Protein AF-A0A511KIW6-F1 (afdb_monomer_lite)

Secondary structure (DSSP, 8-state):
-----PPPPSSS-TTS--SS----S-EEEEEEETTEE---EEE-SS-----TTBHHHHH--EEE--EEEEE-TTS-EEEESHHHHHHHHHHHHHTTTPPPPPHHHHHHHHHHHHHHTTTTSPPP-TTS---EEEEEEEEE--SB--SSS--SEEEEEEEEEEE--TTTT-TT--B-EEEEE--S--SS-TTSSTTS-BGGGTGGGHHHHHHHHHTT-SEEEEE-TTTS-BEEEETTEEEEEEEPPSSTTPPPEEEEE--TTS---HHHHHHHHHHHHTT-EEEEE--BTHHHHTT-EEEEEEEETTTEEEEEEEEEEEETTTEEEEEE-TTSSB--HHHHHHHHHHHHHHHTSS--TT--EES---S-TTS--SPP--PPPPS--PPPPPPPPPPPPP--------------------------------------------------------------------------HHHHHHHHHHHHHHHHH-PPTT--TTS---PPPP-------------------------------------------------------------------------------------------------PPP-----STTTEEEEEEEEEETTEEEEEEEETTTTEEEEEEEEEPPS-HHHHHHHHHHHGGGTT---TTBPPEEEEEEETTTTEEEEEEE--TTEEHHHHHHHHHHTT----HHHHHHHHHHHHHHHHHHHHTT------STTSEEE-TT--EEE-STTTHHHHTTSS-S--SSGGGG--HHHHTTPPP-HHHHHHHHHHHHHHHHHTS---S-TTSPP--SHHHHHHHHHH--S-----BGGGTB---HHHHHHHHHHT-S-TTTSPPHHHHTTSHHHHHHHT-SS---HHHHHHTTT-

Foldseek 3Di:
DPPDQDAADPPDPLLPFAPDADQAQFKWKWKQFQNDIDDIDTDRDPDDDFDCQFCCNPVQFKFKFKWWWAQAPVSDIWTFQQLVRLVLRQVQNVVSPHDHDPSVNSVVRQCVQCVRRVNLAFDFDLPFQTKIKMKMWMKGRRARDDPPDRHRMIMIMIHIHTGHAPCRRVPLWAWAFEEEEDDVDALAAQPGSQQHRTPSSQVVCVVVCVVVVVVRGNWYWYAHPPPSFWGAAISAFFKKFWFDAPDPPRAIEIEGADGPNHHDAPLVVLLVVVCVVVVHHYHHYTHTVVCQVVVRTAWMWTAHNRNNIHTHQWYWYADVPRRIDIRGHHPSTTGDPSRSVSVCVVSCCNSNSDDPPPCRIPPDPDDDPPPPPDDDDPDDDDPDDDDDDDDDDDDDDDDDDDDDDDDDDDDDDDDDDDDDDDDDDDDDDDDDDDDDDDDDDDDDDDDDDDDDDDDDDDDDDDDDDDDDDDDDPPVVVVVVQLVLQCVFLNNDPPPPPPPPPDDDDDDDDDDDDDDDDDDDDDDDDDDDDDDDDDDDDDDDDDDDDDDDDDDDDDDDDDDDDDDDDDDDDDDDDDDDDDDDDDDDDDDDDDDDDDDDPDDDDDDDDPDQQPDDPVQKDFPAWDDAFQQATWTWIARNVVRAIWIKGKGFADPPVVSVVVLSVLVNLQQPQDDLAAWHWRGWDADDPNGMIITIIHDAPLAFQLVLLVLCVVVVHADDLLLLLVLLLSVLRSLVSCVVVVFDFQQQARNQWGAHLQGGIYGDNGRNPNVVVVPPPTDQPDRLLLFALCVLVVHDDDLLRVLSSSLQRSLCRRVVHRCPDDPPDDDDPHSVSSSVVLVPDPFDDDDAPVVVPGDDDPQNRVLSRLSSDNDSVSRDGSVVSCVRPSSVCQVPDVPHRRSSVSSV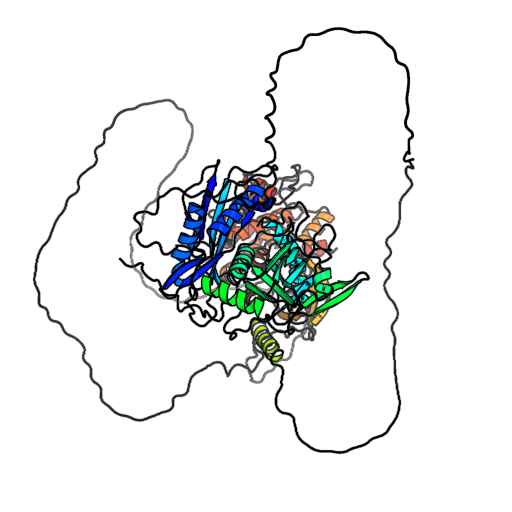VSVD

Radius of gyration: 39.08 Å; chains: 1; bounding box: 101×134×128 Å

Sequence (904 aa):
MAPQVVPPTSEFDWSKLAFDLYPTAGYVKYVNKDGLWGQADWVEEPYVKLHVGSVALNYGASCFEGLKAFRHGDGQVKLFRPTENAARMNYSAAAISMPEIPEEMFLEACHKAVAKNLHLVPPHAPHGSAGSMYLRPLYFASGAQLALVAPDEFTFIVYVTQTGSLYGTAGGKAPAVDAFVIEDFDRAAPQGTGTYKLAGNYGPVLRHMAQAKKSGYPITLHLDSKTRTFVDEFSTSNFAAFKKASSPDSTPTLVVPKSESILRSVTTKSLMDIAKSFGWNIEHRPLKFQEVVDGTLEEVFACGTAAAITPVRSISYTAPGGELKKVSLGDGQNAGPNTLKLLAELTGIQAGNREDKFGWTWPSEVKNLSSAFAAPKRVQPWSDTPPAVPSRPAPPKLSLAPASRAPPDDHPAPPPSGRPALRLAAVTNELACLSLAIPKQGPSHYSSALNGPSESDSEFDEEDEASAHRPWAASEQERMTGELLNVINGPPPGLEDELSGRTRRARSNSRVPSRKPSFLNEAGGAQVTGATHLSPPVPGNDAGGPPSLAPRFGLYGEHVQAALGVGGGGSHRASPLSSPALGSTTFAQSGYESRLSGTEDEEEEEDAFDISPATLEDLGRLGEGASGEVRKVLHKPTGIVMARKTITTSPNPKLHKQHLRELLFMRDCTHPNIVQYYGAYLEANNTQIAICMEFCEAGSLERLYKKVQEKGWRTGEKVLGKIAESILEGLVYLHDQKIIHRDIKPSNVLVTRDGLIKLCDFGVSGELVNSFAGTFVGTTFYLSPERIRGGQYSINSDVWSMAVTVLEVAVNRFPFPAEGEAPLIGPIELLTYLLKMDVVAIPDEPAIGIKYTNAFRNFIQVCLDKDPATRPGPQALLSHGWIRRSRERQPPADLASWVRGLEA

Organism: Rhodotorula toruloides (NCBI:txid5286)

Structure (mmCIF, N/CA/C/O backbone):
data_AF-A0A511KIW6-F1
#
_entry.id   AF-A0A511KIW6-F1
#
loop_
_atom_site.group_PDB
_atom_site.id
_atom_site.type_symbol
_atom_site.label_atom_id
_atom_site.label_alt_id
_atom_site.label_comp_id
_atom_site.label_asym_id
_atom_site.label_entity_id
_atom_site.label_seq_id
_atom_site.pdbx_PDB_ins_code
_atom_site.Cartn_x
_atom_site.Cartn_y
_atom_site.Cartn_z
_atom_site.occupancy
_atom_site.B_iso_or_equiv
_atom_site.auth_seq_id
_atom_site.auth_comp_id
_atom_site.auth_asym_id
_atom_site.auth_atom_id
_atom_site.pdbx_PDB_model_num
ATOM 1 N N . MET A 1 1 ? -33.110 -16.043 -24.618 1.00 35.69 1 MET A N 1
ATOM 2 C CA . MET A 1 1 ? -32.839 -17.033 -23.548 1.00 35.69 1 MET A CA 1
ATOM 3 C C . MET A 1 1 ? -32.922 -16.301 -22.215 1.00 35.69 1 MET A C 1
ATOM 5 O O . MET A 1 1 ? -32.752 -15.087 -22.229 1.00 35.69 1 MET A O 1
ATOM 9 N N . ALA A 1 2 ? -33.189 -16.982 -21.098 1.00 36.94 2 ALA A N 1
ATOM 10 C CA . ALA A 1 2 ? -32.962 -16.374 -19.782 1.00 36.94 2 ALA A CA 1
ATOM 11 C C . ALA A 1 2 ? -31.450 -16.114 -19.591 1.00 36.94 2 ALA A C 1
ATOM 13 O O . ALA A 1 2 ? -30.654 -16.862 -20.170 1.00 36.94 2 ALA A O 1
ATOM 14 N N . PRO A 1 3 ? -31.032 -15.079 -18.836 1.00 52.91 3 PRO A N 1
ATOM 15 C CA . PRO A 1 3 ? -29.619 -14.868 -18.536 1.00 52.91 3 PRO A CA 1
ATOM 16 C C . PRO A 1 3 ? -29.060 -16.075 -17.771 1.00 52.91 3 PRO A C 1
ATOM 18 O O . PRO A 1 3 ? -29.703 -16.604 -16.864 1.00 52.91 3 PRO A O 1
ATOM 21 N N . GLN A 1 4 ? -27.869 -16.533 -18.157 1.00 59.56 4 GLN A N 1
ATOM 22 C CA . GLN A 1 4 ? -27.248 -17.715 -17.567 1.00 59.56 4 GLN A CA 1
ATOM 23 C C . GLN A 1 4 ? -26.745 -17.394 -16.153 1.00 59.56 4 GLN A C 1
ATOM 25 O O . GLN A 1 4 ? -25.713 -16.747 -15.983 1.00 59.56 4 GLN A O 1
ATOM 30 N N . VAL A 1 5 ? -27.474 -17.853 -15.134 1.00 79.12 5 VAL A N 1
ATOM 31 C CA . VAL A 1 5 ? -27.070 -17.714 -13.730 1.00 79.12 5 VAL A CA 1
ATOM 32 C C . VAL A 1 5 ? -25.831 -18.575 -13.477 1.00 79.12 5 VAL A C 1
ATOM 34 O O . VAL A 1 5 ? -25.908 -19.802 -13.450 1.00 79.12 5 VAL A O 1
ATOM 37 N N . VAL A 1 6 ? -24.680 -17.928 -13.287 1.00 84.75 6 VAL A N 1
ATOM 38 C CA . VAL A 1 6 ? -23.430 -18.590 -12.888 1.00 84.75 6 VAL A CA 1
ATOM 39 C C . VAL A 1 6 ? -23.427 -18.750 -11.362 1.00 84.75 6 VAL A C 1
ATOM 41 O O . VAL A 1 6 ? -23.493 -17.730 -10.666 1.00 84.75 6 VAL A O 1
ATOM 44 N N . PRO A 1 7 ? -23.365 -19.979 -10.816 1.00 87.06 7 PRO A N 1
ATOM 45 C CA . PRO A 1 7 ? -23.331 -20.200 -9.372 1.00 87.06 7 PRO A CA 1
ATOM 46 C C . PRO A 1 7 ? -21.999 -19.728 -8.752 1.00 87.06 7 PRO A C 1
ATOM 48 O O . PRO A 1 7 ? -20.993 -19.638 -9.459 1.00 87.06 7 PRO A O 1
ATOM 51 N N . PRO A 1 8 ? -21.959 -19.446 -7.435 1.00 90.69 8 PRO A N 1
ATOM 52 C CA . PRO A 1 8 ? -20.702 -19.271 -6.710 1.00 90.69 8 PRO A CA 1
ATOM 53 C C . PRO A 1 8 ? -19.831 -20.534 -6.776 1.00 90.69 8 PRO A C 1
ATOM 55 O O . PRO A 1 8 ? -20.358 -21.647 -6.770 1.00 90.69 8 PRO A O 1
ATOM 58 N N . THR A 1 9 ? -18.507 -20.371 -6.777 1.00 88.69 9 THR A N 1
ATOM 59 C CA . THR A 1 9 ? -17.571 -21.499 -6.629 1.00 88.69 9 THR A CA 1
ATOM 60 C C . THR A 1 9 ? -17.672 -22.154 -5.239 1.00 88.69 9 THR A C 1
ATOM 62 O O . THR A 1 9 ? -18.021 -21.516 -4.242 1.00 88.69 9 THR A O 1
ATOM 65 N N . SER A 1 10 ? -17.341 -23.444 -5.166 1.00 85.56 10 SER A N 1
ATOM 66 C CA . SER A 1 10 ? -17.187 -24.205 -3.920 1.00 85.56 10 SER A CA 1
ATOM 67 C C . SER A 1 10 ? -15.780 -24.113 -3.310 1.00 85.56 10 SER A C 1
ATOM 69 O O . SER A 1 10 ? -15.541 -24.695 -2.258 1.00 85.56 10 SER A O 1
ATOM 71 N N . GLU A 1 11 ? -14.839 -23.425 -3.963 1.00 84.00 11 GLU A N 1
ATOM 72 C CA . GLU A 1 11 ? -13.428 -23.342 -3.541 1.00 84.00 11 GLU A CA 1
ATOM 73 C C . GLU A 1 11 ? -13.198 -22.408 -2.342 1.00 84.00 11 GLU A C 1
ATOM 75 O O . GLU A 1 11 ? -12.199 -22.544 -1.636 1.00 84.00 11 GLU A O 1
ATOM 80 N N . PHE A 1 12 ? -14.116 -21.469 -2.091 1.00 82.12 12 PHE A N 1
ATOM 81 C CA . PHE A 1 12 ? -14.019 -20.521 -0.980 1.00 82.12 12 PHE A CA 1
ATOM 82 C C . PHE A 1 12 ? -14.953 -20.888 0.171 1.00 82.12 12 PHE A C 1
ATOM 84 O O . PHE A 1 12 ? -16.164 -21.025 0.000 1.00 82.12 12 PHE A O 1
ATOM 91 N N . ASP A 1 13 ? -14.400 -20.918 1.384 1.00 84.31 13 ASP A N 1
ATOM 92 C CA . ASP A 1 13 ? -15.202 -20.800 2.597 1.00 84.31 13 ASP A CA 1
ATOM 93 C C . ASP A 1 13 ? -15.679 -19.347 2.740 1.00 84.31 13 ASP A C 1
ATOM 95 O O . ASP A 1 13 ? -15.011 -18.489 3.324 1.00 84.31 13 ASP A O 1
ATOM 99 N N . TRP A 1 14 ? -16.862 -19.082 2.186 1.00 84.81 14 TRP A N 1
ATOM 100 C CA . TRP A 1 14 ? -17.523 -17.778 2.197 1.00 84.81 14 TRP A CA 1
ATOM 101 C C . TRP A 1 14 ? -17.715 -17.188 3.607 1.00 84.81 14 TRP A C 1
ATOM 103 O O . TRP A 1 14 ? -17.854 -15.972 3.730 1.00 84.81 14 TRP A O 1
ATOM 113 N N . SER A 1 15 ? -17.694 -18.012 4.666 1.00 77.94 15 SER A N 1
ATOM 114 C CA . SER A 1 15 ? -17.809 -17.553 6.059 1.00 77.94 15 SER A CA 1
ATOM 115 C C . SER A 1 15 ? -16.499 -17.001 6.634 1.00 77.94 15 SER A C 1
ATOM 117 O O . SER A 1 15 ? -16.535 -16.220 7.583 1.00 77.94 15 SER A O 1
ATOM 119 N N . LYS A 1 16 ? -15.348 -17.369 6.048 1.00 80.81 16 LYS A N 1
ATOM 120 C CA . LYS A 1 16 ? -13.999 -16.985 6.504 1.00 80.81 16 LYS A CA 1
ATOM 121 C C . LYS A 1 16 ? -13.315 -15.932 5.618 1.00 80.81 16 LYS A C 1
ATOM 123 O O . LYS A 1 16 ? -12.142 -15.628 5.835 1.00 80.81 16 LYS A O 1
ATOM 128 N N . LEU A 1 17 ? -14.011 -15.375 4.622 1.00 82.06 17 LEU A N 1
ATOM 129 C CA . LEU A 1 17 ? -13.458 -14.323 3.763 1.00 82.06 17 LEU A CA 1
ATOM 130 C C . LEU A 1 17 ? -13.199 -13.030 4.548 1.00 82.06 17 LEU A C 1
ATOM 132 O O . LEU A 1 17 ? -14.113 -12.436 5.119 1.00 82.06 17 LEU A O 1
ATOM 136 N N . ALA A 1 18 ? -11.959 -12.553 4.497 1.00 79.31 18 ALA A N 1
ATOM 137 C CA . ALA A 1 18 ? -11.566 -11.251 5.014 1.00 79.31 18 ALA A CA 1
ATOM 138 C C . ALA A 1 18 ? -11.853 -10.135 3.985 1.00 79.31 18 ALA A C 1
ATOM 140 O O . ALA A 1 18 ? -12.386 -10.373 2.898 1.00 79.31 18 ALA A O 1
ATOM 141 N N . PHE A 1 19 ? -11.477 -8.899 4.322 1.00 82.25 19 PHE A N 1
ATOM 142 C CA . PHE A 1 19 ? -11.295 -7.834 3.335 1.00 82.25 19 PHE A CA 1
ATOM 143 C C . PHE A 1 19 ? -9.830 -7.857 2.872 1.00 82.25 19 PHE A C 1
ATOM 145 O O . PHE A 1 19 ? -8.981 -7.199 3.470 1.00 82.25 19 PHE A O 1
ATOM 152 N N . ASP A 1 20 ? -9.540 -8.674 1.860 1.00 84.06 20 ASP A N 1
ATOM 153 C CA . ASP A 1 20 ? -8.184 -8.974 1.381 1.00 84.06 20 ASP A CA 1
ATOM 154 C C . ASP A 1 20 ? -8.152 -9.071 -0.161 1.00 84.06 20 ASP A C 1
ATOM 156 O O . ASP A 1 20 ? -9.193 -8.975 -0.823 1.00 84.06 20 ASP A O 1
ATOM 160 N N . LEU A 1 21 ? -6.967 -9.235 -0.750 1.00 86.44 21 LEU A N 1
ATOM 161 C CA . LEU A 1 21 ? -6.794 -9.506 -2.178 1.00 86.44 21 LEU A CA 1
ATOM 162 C C . LEU A 1 21 ? -6.754 -11.017 -2.434 1.00 86.44 21 LEU A C 1
ATOM 164 O O . LEU A 1 21 ? -5.832 -11.710 -2.009 1.00 86.44 21 LEU A O 1
ATOM 168 N N . TYR A 1 22 ? -7.741 -11.512 -3.177 1.00 89.81 22 TYR A N 1
ATOM 169 C CA . TYR A 1 22 ? -7.806 -12.900 -3.631 1.00 89.81 22 TYR A CA 1
ATOM 170 C C . TYR A 1 22 ? -7.496 -13.006 -5.136 1.00 89.81 22 TYR A C 1
ATOM 172 O O . TYR A 1 22 ? -7.670 -12.023 -5.863 1.00 89.81 22 TYR A O 1
ATOM 180 N N . PRO A 1 23 ? -7.066 -14.182 -5.637 1.00 90.06 23 PRO A N 1
ATOM 181 C CA . PRO A 1 23 ? -6.953 -14.427 -7.071 1.00 90.06 23 PRO A CA 1
ATOM 182 C C . PRO A 1 23 ? -8.286 -14.185 -7.792 1.00 90.06 23 PRO A C 1
ATOM 184 O O . PRO A 1 23 ? -9.348 -14.586 -7.315 1.00 90.06 23 PRO A O 1
ATOM 187 N N . THR A 1 24 ? -8.209 -13.532 -8.949 1.00 94.62 24 THR A N 1
ATOM 188 C CA . THR A 1 24 ? -9.332 -13.203 -9.839 1.00 94.62 24 THR A CA 1
ATOM 189 C C . THR A 1 24 ? -8.887 -13.387 -11.291 1.00 94.62 24 THR A C 1
ATOM 191 O O . THR A 1 24 ? -7.694 -13.499 -11.563 1.00 94.62 24 THR A O 1
ATOM 194 N N . ALA A 1 25 ? -9.824 -13.413 -12.239 1.00 94.25 25 ALA A N 1
ATOM 195 C CA . ALA A 1 25 ? -9.548 -13.665 -13.657 1.00 94.25 25 ALA A CA 1
ATOM 196 C C . ALA A 1 25 ? -8.845 -12.504 -14.401 1.00 94.25 25 ALA A C 1
ATOM 198 O O . ALA A 1 25 ? -8.676 -12.579 -15.621 1.00 94.25 25 ALA A O 1
ATOM 199 N N . GLY A 1 26 ? -8.523 -11.405 -13.708 1.00 95.81 26 GLY A N 1
ATOM 200 C CA . GLY A 1 26 ? -7.970 -10.184 -14.293 1.00 95.81 26 GLY A CA 1
ATOM 201 C C . GLY A 1 26 ? -8.813 -8.927 -14.060 1.00 95.81 26 GLY A C 1
ATOM 202 O O . GLY A 1 26 ? -9.766 -8.918 -13.271 1.00 95.81 26 GLY A O 1
ATOM 203 N N . TYR A 1 27 ? -8.452 -7.856 -14.768 1.00 98.12 27 TYR A N 1
ATOM 204 C CA . TYR A 1 27 ? -9.049 -6.526 -14.662 1.00 98.12 27 TYR A CA 1
ATOM 205 C C . TYR A 1 27 ? -9.348 -5.886 -16.029 1.00 98.12 27 TYR A C 1
ATOM 207 O O . TYR A 1 27 ? -8.743 -6.215 -17.051 1.00 98.12 27 TYR A O 1
ATOM 215 N N . VAL A 1 28 ? -10.293 -4.939 -16.046 1.00 98.38 28 VAL A N 1
ATOM 216 C CA . VAL A 1 28 ? -10.622 -4.126 -17.234 1.00 98.38 28 VAL A CA 1
ATOM 217 C C . VAL A 1 28 ? -9.748 -2.881 -17.252 1.00 98.38 28 VAL A C 1
ATOM 219 O O . VAL A 1 28 ? -9.567 -2.267 -16.200 1.00 98.38 28 VAL A O 1
ATOM 222 N N . LYS A 1 29 ? -9.264 -2.467 -18.424 1.00 98.44 29 LYS A N 1
ATOM 223 C CA . LYS A 1 29 ? -8.438 -1.269 -18.609 1.00 98.44 29 LYS A CA 1
ATOM 224 C C . LYS A 1 29 ? -8.933 -0.419 -19.783 1.00 98.44 29 LYS A C 1
ATOM 226 O O . LYS A 1 29 ? -9.289 -0.947 -20.827 1.00 98.44 29 LYS A O 1
ATOM 231 N N . TYR A 1 30 ? -8.882 0.899 -19.616 1.00 98.50 30 TYR A N 1
ATOM 232 C CA . TYR A 1 30 ? -8.999 1.902 -20.674 1.00 98.50 30 TYR A CA 1
ATOM 233 C C . TYR A 1 30 ? -7.821 2.870 -20.550 1.00 98.50 30 TYR A C 1
ATOM 235 O O . TYR A 1 30 ? -7.389 3.196 -19.440 1.00 98.50 30 TYR A O 1
ATOM 243 N N . VAL A 1 31 ? -7.318 3.361 -21.679 1.00 98.06 31 VAL A N 1
ATOM 244 C CA . VAL A 1 31 ? -6.306 4.427 -21.725 1.00 98.06 31 VAL A CA 1
ATOM 245 C C . VAL A 1 31 ? -6.939 5.650 -22.375 1.00 98.06 31 VAL A C 1
ATOM 247 O O . VAL A 1 31 ? -7.515 5.532 -23.455 1.00 98.06 31 VAL A O 1
ATOM 250 N N . ASN A 1 32 ? -6.838 6.812 -21.735 1.00 98.06 32 ASN A N 1
ATOM 251 C CA . ASN A 1 32 ? -6.995 8.094 -22.407 1.00 98.06 32 ASN A CA 1
ATOM 252 C C . ASN A 1 32 ? -5.611 8.544 -22.875 1.00 98.06 32 ASN A C 1
ATOM 254 O O . ASN A 1 32 ? -4.676 8.552 -22.072 1.00 98.06 32 ASN A O 1
ATOM 258 N N . LYS A 1 33 ? -5.474 8.907 -24.148 1.00 95.94 33 LYS A N 1
ATOM 259 C CA . LYS A 1 33 ? -4.251 9.494 -24.684 1.00 95.94 33 LYS A CA 1
ATOM 260 C C . LYS A 1 33 ? -4.577 10.625 -25.651 1.00 95.94 33 LYS A C 1
ATOM 262 O O . LYS A 1 33 ? -5.486 10.493 -26.467 1.00 95.94 33 LYS A O 1
ATOM 267 N N . ASP A 1 34 ? -3.843 11.730 -25.548 1.00 93.25 34 ASP A N 1
ATOM 268 C CA . ASP A 1 34 ? -4.024 12.938 -26.360 1.00 93.25 34 ASP A CA 1
ATOM 269 C C . ASP A 1 34 ? -5.481 13.468 -26.269 1.00 93.25 34 ASP A C 1
ATOM 271 O O . ASP A 1 34 ? -6.053 13.998 -27.220 1.00 93.25 34 ASP A O 1
ATOM 275 N N . GLY A 1 35 ? -6.114 13.263 -25.102 1.00 91.56 35 GLY A N 1
ATOM 276 C CA . GLY A 1 35 ? -7.521 13.561 -24.808 1.00 91.56 35 GLY A CA 1
ATOM 277 C C . GLY A 1 35 ? -8.531 12.485 -25.238 1.00 91.56 35 GLY A C 1
ATOM 278 O O . GLY A 1 35 ? -9.681 12.520 -24.793 1.00 91.56 35 GLY A O 1
ATOM 279 N N . LEU A 1 36 ? -8.134 11.507 -26.056 1.00 95.50 36 LEU A N 1
ATOM 280 C CA . LEU A 1 36 ? -9.014 10.488 -26.634 1.00 95.50 36 LEU A CA 1
ATOM 281 C C . LEU A 1 36 ? -8.992 9.181 -25.832 1.00 95.50 36 LEU A C 1
ATOM 283 O O . LEU A 1 36 ? -7.935 8.629 -25.538 1.00 95.50 36 LEU A O 1
ATOM 287 N N . TRP A 1 37 ? -10.171 8.643 -25.520 1.00 97.75 37 TRP A N 1
ATOM 288 C CA . TRP A 1 37 ? -10.306 7.331 -24.885 1.00 97.75 37 TRP A CA 1
ATOM 289 C C . TRP A 1 37 ? -10.187 6.190 -25.905 1.00 97.75 37 TRP A C 1
ATOM 291 O O . TRP A 1 37 ? -10.893 6.170 -26.914 1.00 97.75 37 TRP A O 1
ATOM 301 N N . GLY A 1 38 ? -9.315 5.224 -25.615 1.00 95.12 38 GLY A N 1
ATOM 302 C CA . GLY A 1 38 ? -9.198 3.961 -26.341 1.00 95.12 38 GLY A CA 1
ATOM 303 C C . GLY A 1 38 ? -10.305 2.954 -26.001 1.00 95.12 38 GLY A C 1
ATOM 304 O O . GLY A 1 38 ? -11.218 3.228 -25.222 1.00 95.12 38 GLY A O 1
ATOM 305 N N . GLN A 1 39 ? -10.208 1.762 -26.594 1.00 94.44 39 GLN A N 1
ATOM 306 C CA . GLN A 1 39 ? -11.128 0.653 -26.320 1.00 94.44 39 GLN A CA 1
ATOM 307 C C . GLN A 1 39 ? -10.835 -0.033 -24.971 1.00 94.44 39 GLN A C 1
ATOM 309 O O . GLN A 1 39 ? -9.861 0.277 -24.285 1.00 94.44 39 GLN A O 1
ATOM 314 N N . ALA A 1 40 ? -11.719 -0.958 -24.591 1.00 94.56 40 ALA A N 1
ATOM 315 C CA . ALA A 1 40 ? -11.637 -1.720 -23.352 1.00 94.56 40 ALA A CA 1
ATOM 316 C C . ALA A 1 40 ? -10.699 -2.931 -23.490 1.00 94.56 40 ALA A C 1
ATOM 318 O O . ALA A 1 40 ? -11.090 -3.956 -24.051 1.00 94.56 40 ALA A O 1
ATOM 319 N N . ASP A 1 41 ? -9.505 -2.839 -22.915 1.00 96.12 41 ASP A N 1
ATOM 320 C CA . ASP A 1 41 ? -8.592 -3.969 -22.758 1.00 96.12 41 ASP A CA 1
ATOM 321 C C . ASP A 1 41 ? -9.049 -4.874 -21.593 1.00 96.12 41 ASP A C 1
ATOM 323 O O . ASP A 1 41 ? -9.579 -4.405 -20.577 1.00 96.12 41 ASP A O 1
ATOM 327 N N . TRP A 1 42 ? -8.773 -6.177 -21.698 1.00 97.75 42 TRP A N 1
ATOM 328 C CA . TRP A 1 42 ? -8.767 -7.099 -20.558 1.00 97.75 42 TRP A CA 1
ATOM 329 C C . TRP A 1 42 ? -7.334 -7.533 -20.266 1.00 97.75 42 TRP A C 1
ATOM 331 O O . TRP A 1 42 ? -6.628 -7.953 -21.180 1.00 97.75 42 TRP A O 1
ATOM 341 N N . VAL A 1 43 ? -6.922 -7.463 -19.002 1.00 97.12 43 VAL A N 1
ATOM 342 C CA . VAL A 1 43 ? -5.590 -7.880 -18.550 1.00 97.12 43 VAL A CA 1
ATOM 343 C C . VAL A 1 43 ? -5.757 -8.984 -17.514 1.00 97.12 43 VAL A C 1
ATOM 345 O O . VAL A 1 43 ? -6.392 -8.766 -16.487 1.00 97.12 43 VAL A O 1
ATOM 348 N N . GLU A 1 44 ? -5.223 -10.172 -17.796 1.00 96.00 44 GLU A N 1
ATOM 349 C CA . GLU A 1 44 ? -5.332 -11.353 -16.918 1.00 96.00 44 GLU A CA 1
ATOM 350 C C . GLU A 1 44 ? -4.288 -11.338 -15.791 1.00 96.00 44 GLU A C 1
ATOM 352 O O . GLU A 1 44 ? -4.542 -11.836 -14.697 1.00 96.00 44 GLU A O 1
ATOM 357 N N . GLU A 1 45 ? -3.136 -10.706 -16.028 1.00 92.38 45 GLU A N 1
ATOM 358 C CA . GLU A 1 45 ? -2.106 -10.487 -15.012 1.00 92.38 45 GLU A CA 1
ATOM 359 C C . GLU A 1 45 ? -2.580 -9.490 -13.933 1.00 92.38 45 GLU A C 1
ATOM 361 O O . GLU A 1 45 ? -3.207 -8.482 -14.259 1.00 92.38 45 GLU A O 1
ATOM 366 N N . PRO A 1 46 ? -2.224 -9.674 -12.648 1.00 90.69 46 PRO A N 1
ATOM 367 C CA . PRO A 1 46 ? -2.600 -8.758 -11.565 1.00 90.69 46 PRO A CA 1
ATOM 368 C C . PRO A 1 46 ? -1.731 -7.481 -11.505 1.00 90.69 46 PRO A C 1
ATOM 370 O O . PRO A 1 46 ? -1.660 -6.827 -10.463 1.00 90.69 46 PRO A O 1
ATOM 373 N N . TYR A 1 47 ? -1.039 -7.123 -12.594 1.00 93.06 47 TYR A N 1
ATOM 374 C CA . TYR A 1 47 ? 0.019 -6.109 -12.616 1.00 93.06 47 TYR A CA 1
ATOM 375 C C . TYR A 1 47 ? -0.232 -5.015 -13.656 1.00 93.06 47 TYR A C 1
ATOM 377 O O . TYR A 1 47 ? -0.620 -5.287 -14.787 1.00 93.06 47 TYR A O 1
ATOM 385 N N . VAL A 1 48 ? 0.078 -3.765 -13.297 1.00 91.31 48 VAL A N 1
ATOM 386 C CA . VAL A 1 48 ? -0.000 -2.611 -14.204 1.00 91.31 48 VAL A CA 1
ATOM 387 C C . VAL A 1 48 ? 1.410 -2.164 -14.590 1.00 91.31 48 VAL A C 1
ATOM 389 O O . VAL A 1 48 ? 2.171 -1.693 -13.745 1.00 91.31 48 VAL A O 1
ATOM 392 N N . LYS A 1 49 ? 1.760 -2.256 -15.876 1.00 91.06 49 LYS A N 1
ATOM 393 C CA . LYS A 1 49 ? 3.025 -1.722 -16.402 1.00 91.06 49 LYS A CA 1
ATOM 394 C C . LYS A 1 49 ? 2.946 -0.198 -16.546 1.00 91.06 49 LYS A C 1
ATOM 396 O O . LYS A 1 49 ? 2.137 0.294 -17.328 1.00 91.06 49 LYS A O 1
ATOM 401 N N . LEU A 1 50 ? 3.809 0.530 -15.834 1.00 91.06 50 LEU A N 1
ATOM 402 C CA . LEU A 1 50 ? 3.894 1.998 -15.853 1.00 91.06 50 LEU A CA 1
ATOM 403 C C . LEU A 1 50 ? 5.309 2.477 -16.190 1.00 91.06 50 LEU A C 1
ATOM 405 O O . LEU A 1 50 ? 6.291 1.786 -15.925 1.00 91.06 50 LEU A O 1
ATOM 409 N N . HIS A 1 51 ? 5.416 3.684 -16.747 1.00 94.56 51 HIS A N 1
ATOM 410 C CA . HIS A 1 51 ? 6.701 4.362 -16.899 1.00 94.56 51 HIS A CA 1
ATOM 411 C C . HIS A 1 51 ? 7.148 4.964 -15.558 1.00 94.56 51 HIS A C 1
ATOM 413 O O . HIS A 1 51 ? 6.337 5.561 -14.853 1.00 94.56 51 HIS A O 1
ATOM 419 N N . VAL A 1 52 ? 8.438 4.871 -15.213 1.00 93.69 52 VAL A N 1
ATOM 420 C CA . VAL A 1 52 ? 8.960 5.341 -13.908 1.00 93.69 52 VAL A CA 1
ATOM 421 C C . VAL A 1 52 ? 8.735 6.839 -13.670 1.00 93.69 52 VAL A C 1
ATOM 423 O O . VAL A 1 52 ? 8.462 7.252 -12.550 1.00 93.69 52 VAL A O 1
ATOM 426 N N . GLY A 1 53 ? 8.763 7.645 -14.734 1.00 95.31 53 GLY A N 1
ATOM 427 C CA . GLY A 1 53 ? 8.420 9.073 -14.709 1.00 95.31 53 GLY A CA 1
ATOM 428 C C . GLY A 1 53 ? 6.916 9.380 -14.744 1.00 95.31 53 GLY A C 1
ATOM 429 O O . GLY A 1 53 ? 6.551 10.487 -15.119 1.00 95.31 53 GLY A O 1
ATOM 430 N N . SER A 1 54 ? 6.034 8.416 -14.455 1.00 96.50 54 SER A N 1
ATOM 431 C CA . SER A 1 54 ? 4.579 8.629 -14.417 1.00 96.50 54 SER A CA 1
ATOM 432 C C . SER A 1 54 ? 4.192 9.648 -13.341 1.00 96.50 54 SER A C 1
ATOM 434 O O . SER A 1 54 ? 4.652 9.567 -12.197 1.00 96.50 54 SER A O 1
ATOM 436 N N . VAL A 1 55 ? 3.296 10.578 -13.680 1.00 96.38 55 VAL A N 1
ATOM 437 C CA . VAL A 1 55 ? 2.804 11.609 -12.744 1.00 96.38 55 VAL A CA 1
ATOM 438 C C . VAL A 1 55 ? 2.071 10.982 -11.549 1.00 96.38 55 VAL A C 1
ATOM 440 O O . VAL A 1 55 ? 2.174 11.481 -10.428 1.00 96.38 55 VAL A O 1
ATOM 443 N N . ALA A 1 56 ? 1.405 9.841 -11.749 1.00 96.31 56 ALA A N 1
ATOM 444 C CA . ALA A 1 56 ? 0.804 9.061 -10.670 1.00 96.31 56 ALA A CA 1
ATOM 445 C C . ALA A 1 56 ? 1.827 8.584 -9.624 1.00 96.31 56 ALA A C 1
ATOM 447 O O . ALA A 1 56 ? 1.541 8.639 -8.429 1.00 96.31 56 ALA A O 1
ATOM 448 N N . LEU A 1 57 ? 3.013 8.147 -10.066 1.00 94.94 57 LEU A N 1
ATOM 449 C CA . LEU A 1 57 ? 4.079 7.644 -9.191 1.00 94.94 57 LEU A CA 1
ATOM 450 C C . LEU A 1 57 ? 4.844 8.773 -8.487 1.00 94.94 57 LEU A C 1
ATOM 452 O O . LEU A 1 57 ? 5.180 8.643 -7.315 1.00 94.94 57 LEU A O 1
ATOM 456 N N . ASN A 1 58 ? 5.114 9.876 -9.194 1.00 94.69 58 ASN A N 1
ATOM 457 C CA . ASN A 1 58 ? 6.010 10.938 -8.714 1.00 94.69 58 ASN A CA 1
ATOM 458 C C . ASN A 1 58 ? 5.276 12.069 -7.973 1.00 94.69 58 ASN A C 1
ATOM 460 O O . ASN A 1 58 ? 5.837 12.666 -7.057 1.00 94.69 58 ASN A O 1
ATOM 464 N N . TYR A 1 59 ? 4.021 12.351 -8.340 1.00 94.88 59 TYR A N 1
ATOM 465 C CA . TYR A 1 59 ? 3.226 13.462 -7.794 1.00 94.88 59 TYR A CA 1
ATOM 466 C C . TYR A 1 59 ? 1.871 13.011 -7.225 1.00 94.88 59 TYR A C 1
ATOM 468 O O . TYR A 1 59 ? 1.029 13.837 -6.880 1.00 94.88 59 TYR A O 1
ATOM 476 N N . GLY A 1 60 ? 1.639 11.697 -7.121 1.00 93.69 60 GLY A N 1
ATOM 477 C CA . GLY A 1 60 ? 0.446 11.126 -6.491 1.00 93.69 60 GLY A CA 1
ATOM 478 C C . GLY A 1 60 ? -0.861 11.335 -7.264 1.00 93.69 60 GLY A C 1
ATOM 479 O O . GLY A 1 60 ? -1.928 11.108 -6.691 1.00 93.69 60 GLY A O 1
ATOM 480 N N . ALA A 1 61 ? -0.799 11.747 -8.539 1.00 96.25 61 ALA A N 1
ATOM 481 C CA . ALA A 1 61 ? -1.954 12.045 -9.392 1.00 96.25 61 ALA A CA 1
ATOM 482 C C . ALA A 1 61 ? -2.770 10.780 -9.728 1.00 96.25 61 ALA A C 1
ATOM 484 O O . ALA A 1 61 ? -2.651 10.172 -10.796 1.00 96.25 61 ALA A O 1
ATOM 485 N N . SER A 1 62 ? -3.582 10.366 -8.757 1.00 97.88 62 SER A N 1
ATOM 486 C CA . SER A 1 62 ? -4.437 9.188 -8.803 1.00 97.88 62 SER A CA 1
ATOM 487 C C . SER A 1 62 ? -5.644 9.337 -7.874 1.00 97.88 62 SER A C 1
ATOM 489 O O . SER A 1 62 ? -5.536 9.818 -6.740 1.00 97.88 62 SER A O 1
ATOM 491 N N . CYS A 1 63 ? -6.801 8.883 -8.347 1.00 98.50 63 CYS A N 1
ATOM 492 C CA . CYS A 1 63 ? -8.035 8.773 -7.581 1.00 98.50 63 CYS A CA 1
ATOM 493 C C . CYS A 1 63 ? -8.622 7.363 -7.719 1.00 98.50 63 CYS A C 1
ATOM 495 O O . CYS A 1 63 ? -8.337 6.637 -8.672 1.00 98.50 63 CYS A O 1
ATOM 497 N N . PHE A 1 64 ? -9.419 6.933 -6.746 1.00 98.69 64 PHE A N 1
ATOM 498 C CA . PHE A 1 64 ? -9.965 5.577 -6.734 1.00 98.69 64 PHE A CA 1
ATOM 499 C C . PHE A 1 64 ? -11.361 5.535 -6.137 1.00 98.69 64 PHE A C 1
ATOM 501 O O . PHE A 1 64 ? -11.750 6.397 -5.354 1.00 98.69 64 PHE A O 1
ATOM 508 N N . GLU A 1 65 ? -12.097 4.481 -6.460 1.00 98.44 65 GLU A N 1
ATOM 509 C CA . GLU A 1 65 ? -13.439 4.253 -5.955 1.00 98.44 65 GLU A CA 1
ATOM 510 C C . GLU A 1 65 ? -13.574 2.967 -5.139 1.00 98.44 65 GLU A C 1
ATOM 512 O O . GLU A 1 65 ? -12.657 2.156 -5.011 1.00 98.44 65 GLU A O 1
ATOM 517 N N . GLY A 1 66 ? -14.735 2.822 -4.508 1.00 96.56 66 GLY A N 1
ATOM 518 C CA . GLY A 1 66 ? -15.098 1.626 -3.767 1.00 96.56 66 GLY A CA 1
ATOM 519 C C . GLY A 1 66 ? -16.601 1.430 -3.781 1.00 96.56 66 GLY A C 1
ATOM 520 O O . GLY A 1 66 ? -17.329 2.162 -3.104 1.00 96.56 66 GLY A O 1
ATOM 521 N N . LEU A 1 67 ? -17.038 0.407 -4.505 1.00 96.62 67 LEU A N 1
ATOM 522 C CA . LEU A 1 67 ? -18.424 -0.044 -4.608 1.00 96.62 67 LEU A CA 1
ATOM 523 C C . LEU A 1 67 ? -18.494 -1.569 -4.455 1.00 96.62 67 LEU A C 1
ATOM 525 O O . LEU A 1 67 ? -17.465 -2.242 -4.393 1.00 96.62 67 LEU A O 1
ATOM 529 N N . LYS A 1 68 ? -19.707 -2.108 -4.339 1.00 95.56 68 LYS A N 1
ATOM 530 C CA . LYS A 1 68 ? -19.950 -3.539 -4.128 1.00 95.56 68 LYS A CA 1
ATOM 531 C C . LYS A 1 68 ? -21.006 -4.064 -5.094 1.00 95.56 68 LYS A C 1
ATOM 533 O O . LYS A 1 68 ? -21.970 -3.357 -5.396 1.00 95.56 68 LYS A O 1
ATOM 538 N N . ALA A 1 69 ? -20.816 -5.306 -5.521 1.00 96.19 69 ALA A N 1
ATOM 539 C CA . ALA A 1 69 ? -21.800 -6.124 -6.207 1.00 96.19 69 ALA A CA 1
ATOM 540 C C . ALA A 1 69 ? -22.249 -7.277 -5.297 1.00 96.19 69 ALA A C 1
ATOM 542 O O . ALA A 1 69 ? -21.434 -7.903 -4.610 1.00 96.19 69 ALA A O 1
ATOM 543 N N . PHE A 1 70 ? -23.549 -7.550 -5.305 1.00 94.06 70 PHE A N 1
ATOM 544 C CA . PHE A 1 70 ? -24.213 -8.525 -4.446 1.00 94.06 70 PHE A CA 1
ATOM 545 C C . PHE A 1 70 ? -25.052 -9.475 -5.292 1.00 94.06 70 PHE A C 1
ATOM 547 O O . PHE A 1 70 ? -25.636 -9.063 -6.296 1.00 94.06 70 PHE A O 1
ATOM 554 N N . ARG A 1 71 ? -25.142 -10.738 -4.874 1.00 93.31 71 ARG A N 1
ATOM 555 C CA . ARG A 1 71 ? -26.039 -11.718 -5.489 1.00 93.31 71 ARG A CA 1
ATOM 556 C C . ARG A 1 71 ? -27.419 -11.636 -4.842 1.00 93.31 71 ARG A C 1
ATOM 558 O O . ARG A 1 71 ? -27.528 -11.701 -3.619 1.00 93.31 71 ARG A O 1
ATOM 565 N N . HIS A 1 72 ? -28.450 -11.490 -5.665 1.00 92.00 72 HIS A N 1
ATOM 566 C CA . HIS A 1 72 ? -29.852 -11.424 -5.257 1.00 92.00 72 HIS A CA 1
ATOM 567 C C . HIS A 1 72 ? -30.496 -12.825 -5.300 1.00 92.00 72 HIS A C 1
ATOM 569 O O . HIS A 1 72 ? -29.910 -13.777 -5.822 1.00 92.00 72 HIS A O 1
ATOM 575 N N . GLY A 1 73 ? -31.697 -12.968 -4.727 1.00 88.69 73 GLY A N 1
ATOM 576 C CA . GLY A 1 73 ? -32.387 -14.261 -4.589 1.00 88.69 73 GLY A CA 1
ATOM 577 C C . GLY A 1 73 ? -32.842 -14.911 -5.903 1.00 88.69 73 GLY A C 1
ATOM 578 O O . GLY A 1 73 ? -33.104 -16.109 -5.933 1.00 88.69 73 GLY A O 1
ATOM 579 N N . ASP A 1 74 ? -32.880 -14.151 -6.996 1.00 88.06 74 ASP A N 1
ATOM 580 C CA . ASP A 1 74 ? -33.103 -14.631 -8.367 1.00 88.06 74 ASP A CA 1
ATOM 581 C C . ASP A 1 74 ? -31.816 -15.143 -9.051 1.00 88.06 74 ASP A C 1
ATOM 583 O O . ASP A 1 74 ? -31.844 -15.583 -10.200 1.00 88.06 74 ASP A O 1
ATOM 587 N N . GLY A 1 75 ? -30.676 -15.074 -8.357 1.00 87.81 75 GLY A N 1
ATOM 588 C CA . GLY A 1 75 ? -29.358 -15.451 -8.859 1.00 87.81 75 GLY A CA 1
ATOM 589 C C . GLY A 1 75 ? -28.633 -14.357 -9.648 1.00 87.81 75 GLY A C 1
ATOM 590 O O . GLY A 1 75 ? -27.440 -14.527 -9.926 1.00 87.81 75 GLY A O 1
ATOM 591 N N . GLN A 1 76 ? -29.293 -13.235 -9.971 1.00 90.31 76 GLN A N 1
ATOM 592 C CA . GLN A 1 76 ? -28.646 -12.090 -10.615 1.00 90.31 76 GLN A CA 1
ATOM 593 C C . GLN A 1 76 ? -27.651 -11.414 -9.663 1.00 90.31 76 GLN A C 1
ATOM 595 O O . GLN A 1 76 ? -27.729 -11.545 -8.439 1.00 90.31 76 GLN A O 1
ATOM 600 N N . VAL A 1 77 ? -26.706 -10.666 -10.233 1.00 93.88 77 VAL A N 1
ATOM 601 C CA . VAL A 1 77 ? -25.740 -9.864 -9.477 1.00 93.88 77 VAL A CA 1
ATOM 602 C C . VAL A 1 77 ? -25.934 -8.393 -9.820 1.00 93.88 77 VAL A C 1
ATOM 604 O O . VAL A 1 77 ? -25.860 -8.019 -10.989 1.00 93.88 77 VAL A O 1
ATOM 607 N N . LYS A 1 78 ? -26.177 -7.566 -8.799 1.00 94.88 78 LYS A N 1
ATOM 608 C CA . LYS A 1 78 ? -26.433 -6.126 -8.938 1.00 94.88 78 LYS A CA 1
ATOM 609 C C . LYS A 1 78 ? -25.411 -5.310 -8.146 1.00 94.88 78 LYS A C 1
ATOM 611 O O . LYS A 1 78 ? -24.943 -5.726 -7.087 1.00 94.88 78 LYS A O 1
ATOM 616 N N . LEU A 1 79 ? -25.052 -4.149 -8.681 1.00 96.56 79 LEU A N 1
ATOM 617 C CA . LEU A 1 79 ? -24.120 -3.176 -8.115 1.00 96.56 79 LEU A CA 1
ATOM 618 C C . LEU A 1 79 ? -24.900 -2.109 -7.338 1.00 96.56 79 LEU A C 1
ATOM 620 O O . LEU A 1 79 ? -25.961 -1.672 -7.783 1.00 96.56 79 LEU A O 1
ATOM 624 N N . PHE A 1 80 ? -24.360 -1.643 -6.211 1.00 96.44 80 PHE A N 1
ATOM 625 C CA . PHE A 1 80 ? -24.996 -0.599 -5.398 1.00 96.44 80 PHE A CA 1
ATOM 626 C C . PHE A 1 80 ? -24.484 0.813 -5.738 1.00 96.44 80 PHE A C 1
ATOM 628 O O . PHE A 1 80 ? -23.302 1.101 -5.560 1.00 96.44 80 PHE A O 1
ATOM 635 N N . ARG A 1 81 ? -25.397 1.687 -6.189 1.00 97.31 81 ARG A N 1
ATOM 636 C CA . ARG A 1 81 ? -25.219 3.110 -6.559 1.00 97.31 81 ARG A CA 1
ATOM 637 C C . ARG A 1 81 ? -23.989 3.432 -7.444 1.00 97.31 81 ARG A C 1
ATOM 639 O O . ARG A 1 81 ? -23.359 4.467 -7.217 1.00 97.31 81 ARG A O 1
ATOM 646 N N . PRO A 1 82 ? -23.648 2.635 -8.482 1.00 97.75 82 PRO A N 1
ATOM 647 C CA . PRO A 1 82 ? -22.397 2.815 -9.229 1.00 97.75 82 PRO A CA 1
ATOM 648 C C . PRO A 1 82 ? -22.274 4.170 -9.950 1.00 97.75 82 PRO A C 1
ATOM 650 O O . PRO A 1 82 ? -21.162 4.654 -10.138 1.00 97.75 82 PRO A O 1
ATOM 653 N N . THR A 1 83 ? -23.386 4.820 -10.302 1.00 97.50 83 THR A N 1
ATOM 654 C CA . THR A 1 83 ? -23.404 6.166 -10.905 1.00 97.50 83 THR A CA 1
ATOM 655 C C . THR A 1 83 ? -22.938 7.259 -9.933 1.00 97.50 83 THR A C 1
ATOM 657 O O . THR A 1 83 ? -22.234 8.185 -10.325 1.00 97.50 83 THR A O 1
ATOM 660 N N . GLU A 1 84 ? -23.219 7.123 -8.632 1.00 97.88 84 GLU A N 1
ATOM 661 C CA . GLU A 1 84 ? -22.694 8.034 -7.600 1.00 97.88 84 GLU A CA 1
ATOM 662 C C . GLU A 1 84 ? -21.176 7.857 -7.427 1.00 97.88 84 GLU A C 1
ATOM 664 O O . GLU A 1 84 ? -20.459 8.823 -7.161 1.00 97.88 84 GLU A O 1
ATOM 669 N N . ASN A 1 85 ? -20.671 6.627 -7.600 1.00 98.50 85 ASN A N 1
ATOM 670 C CA . ASN A 1 85 ? -19.235 6.353 -7.626 1.00 98.50 85 ASN A CA 1
ATOM 671 C C . ASN A 1 85 ? -18.578 6.947 -8.885 1.00 98.50 85 ASN A C 1
ATOM 673 O O . ASN A 1 85 ? -17.532 7.578 -8.756 1.00 98.50 85 ASN A O 1
ATOM 677 N N . ALA A 1 86 ? -19.198 6.821 -10.065 1.00 98.56 86 ALA A N 1
ATOM 678 C CA . ALA A 1 86 ? -18.719 7.441 -11.306 1.00 98.56 86 ALA A CA 1
ATOM 679 C C . ALA A 1 86 ? -18.613 8.971 -11.169 1.00 98.56 86 ALA A C 1
ATOM 681 O O . ALA A 1 86 ? -17.542 9.549 -11.362 1.00 98.56 86 ALA A O 1
ATOM 682 N N . ALA A 1 87 ? -19.691 9.621 -10.718 1.00 98.50 87 ALA A N 1
ATOM 683 C CA . ALA A 1 87 ? -19.729 11.064 -10.498 1.00 98.50 87 ALA A CA 1
ATOM 684 C C . ALA A 1 87 ? -18.670 11.537 -9.481 1.00 98.50 87 ALA A C 1
ATOM 686 O O . ALA A 1 87 ? -18.035 12.576 -9.679 1.00 98.50 87 ALA A O 1
ATOM 687 N N . ARG A 1 88 ? -18.427 10.772 -8.404 1.00 98.50 88 ARG A N 1
ATOM 688 C CA . ARG A 1 88 ? -17.383 11.100 -7.419 1.00 98.50 88 ARG A CA 1
ATOM 689 C C . ARG A 1 88 ? -15.965 10.824 -7.929 1.00 98.50 88 ARG A C 1
ATOM 691 O O . ARG A 1 88 ? -15.052 11.567 -7.559 1.00 98.50 88 ARG A O 1
ATOM 698 N N . MET A 1 89 ? -15.770 9.823 -8.789 1.00 98.62 89 MET A N 1
ATOM 699 C CA . MET A 1 89 ? -14.498 9.610 -9.482 1.00 98.62 89 MET A CA 1
ATOM 700 C C . MET A 1 89 ? -14.185 10.796 -10.398 1.00 98.62 89 MET A C 1
ATOM 702 O O . MET A 1 89 ? -13.110 11.368 -10.257 1.00 98.62 89 MET A O 1
ATOM 706 N N . ASN A 1 90 ? -15.130 11.251 -11.226 1.00 98.62 90 ASN A N 1
ATOM 707 C CA . ASN A 1 90 ? -14.934 12.422 -12.091 1.00 98.62 90 ASN A CA 1
ATOM 708 C C . ASN A 1 90 ? -14.701 13.714 -11.284 1.00 98.62 90 ASN A C 1
ATOM 710 O O . ASN A 1 90 ? -13.778 14.470 -11.587 1.00 98.62 90 ASN A O 1
ATOM 714 N N . TYR A 1 91 ? -15.445 13.929 -10.191 1.00 98.38 91 TYR A N 1
ATOM 715 C CA . TYR A 1 91 ? -15.199 15.040 -9.258 1.00 98.38 91 TYR A CA 1
ATOM 716 C C . TYR A 1 91 ? -13.787 14.999 -8.642 1.00 98.38 91 TYR A C 1
ATOM 718 O O . TYR A 1 91 ? -13.164 16.039 -8.444 1.00 98.38 91 TYR A O 1
ATOM 726 N N . SER A 1 92 ? -13.259 13.801 -8.373 1.00 98.56 92 SER A N 1
ATOM 727 C CA . SER A 1 92 ? -11.901 13.612 -7.844 1.00 98.56 92 SER A CA 1
ATOM 728 C C . SER A 1 92 ? -10.821 13.756 -8.923 1.00 98.56 92 SER A C 1
ATOM 730 O O . SER A 1 92 ? -9.766 14.315 -8.650 1.00 98.56 92 SER A O 1
ATOM 732 N N . ALA A 1 93 ? -11.087 13.292 -10.145 1.00 98.06 93 ALA A N 1
ATOM 733 C CA . ALA A 1 93 ? -10.203 13.392 -11.304 1.00 98.06 93 ALA A CA 1
ATOM 734 C C . ALA A 1 93 ? -9.975 14.854 -11.726 1.00 98.06 93 ALA A C 1
ATOM 736 O O . ALA A 1 93 ? -8.835 15.276 -11.932 1.00 98.06 93 ALA A O 1
ATOM 737 N N . ALA A 1 94 ? -11.046 15.655 -11.759 1.00 97.75 94 ALA A N 1
ATOM 738 C CA . ALA A 1 94 ? -10.982 17.079 -12.079 1.00 97.75 94 ALA A CA 1
ATOM 739 C C . ALA A 1 94 ? -10.082 17.872 -11.108 1.00 97.75 94 ALA A C 1
ATOM 741 O O . ALA A 1 94 ? -9.385 18.794 -11.526 1.00 97.75 94 ALA A O 1
ATOM 742 N N . ALA A 1 95 ? -10.040 17.484 -9.828 1.00 96.44 95 ALA A N 1
ATOM 743 C CA . ALA A 1 95 ? -9.207 18.125 -8.806 1.00 96.44 95 ALA A CA 1
ATOM 744 C C . ALA A 1 95 ? -7.692 17.909 -8.993 1.00 96.44 95 ALA A C 1
ATOM 746 O O . ALA A 1 95 ? -6.895 18.609 -8.370 1.00 96.44 95 ALA A O 1
ATOM 747 N N . ILE A 1 96 ? -7.295 16.958 -9.845 1.00 95.44 96 ILE A N 1
ATOM 748 C CA . ILE A 1 96 ? -5.902 16.675 -10.226 1.00 95.44 96 ILE A CA 1
ATOM 749 C C . ILE A 1 96 ? -5.697 16.721 -11.750 1.00 95.44 96 ILE A C 1
ATOM 751 O O . ILE A 1 96 ? -4.810 16.061 -12.285 1.00 95.44 96 ILE A O 1
ATOM 755 N N . SER A 1 97 ? -6.498 17.540 -12.443 1.00 95.12 97 SER A N 1
ATOM 756 C CA . SER A 1 97 ? -6.356 17.852 -13.876 1.00 95.12 97 SER A CA 1
ATOM 757 C C . SER A 1 97 ? -6.419 16.639 -14.817 1.00 95.12 97 SER A C 1
ATOM 759 O O . SER A 1 97 ? -5.783 16.637 -15.869 1.00 95.12 97 SER A O 1
ATOM 761 N N . MET A 1 98 ? -7.182 15.607 -14.451 1.00 97.31 98 MET A N 1
ATOM 762 C CA . MET A 1 98 ? -7.394 14.416 -15.278 1.00 97.31 98 MET A CA 1
ATOM 763 C C . MET A 1 98 ? -8.703 14.524 -16.088 1.00 97.31 98 MET A C 1
ATOM 765 O O . MET A 1 98 ? -9.678 15.080 -15.573 1.00 97.31 98 MET A O 1
ATOM 769 N N . PRO A 1 99 ? -8.769 13.990 -17.326 1.00 96.81 99 PRO A N 1
ATOM 770 C CA . PRO A 1 99 ? -9.965 14.063 -18.163 1.00 96.81 99 PRO A CA 1
ATOM 771 C C . PRO A 1 99 ? -11.119 13.217 -17.608 1.00 96.81 99 PRO A C 1
ATOM 773 O O . PRO A 1 99 ? -10.916 12.273 -16.843 1.00 96.81 99 PRO A O 1
ATOM 776 N N . GLU A 1 100 ? -12.345 13.552 -18.006 1.00 97.75 100 GLU A N 1
ATOM 777 C CA . GLU A 1 100 ? -13.557 12.883 -17.531 1.00 97.75 100 GLU A CA 1
ATOM 778 C C . GLU A 1 100 ? -13.685 11.447 -18.078 1.00 97.75 100 GLU A C 1
ATOM 780 O O . GLU A 1 100 ? -13.479 11.210 -19.273 1.00 97.75 100 GLU A O 1
ATOM 785 N N . ILE A 1 101 ? -14.063 10.489 -17.219 1.00 98.50 101 ILE A N 1
ATOM 786 C CA . ILE A 1 101 ? -14.491 9.147 -17.639 1.00 98.50 101 ILE A CA 1
ATOM 787 C C . ILE A 1 101 ? -15.999 9.211 -17.936 1.00 98.50 101 ILE A C 1
ATOM 789 O O . ILE A 1 101 ? -16.767 9.544 -17.030 1.00 98.50 101 ILE A O 1
ATOM 793 N N . PRO A 1 102 ? -16.470 8.871 -19.150 1.00 98.12 102 PRO A N 1
ATOM 794 C CA . PRO A 1 102 ? -17.903 8.802 -19.435 1.00 98.12 102 PRO A CA 1
ATOM 795 C C . PRO A 1 102 ? -18.624 7.832 -18.484 1.00 98.12 102 PRO A C 1
ATOM 797 O O . PRO A 1 102 ? -18.141 6.721 -18.261 1.00 98.12 102 PRO A O 1
ATOM 800 N N . GLU A 1 103 ? -19.791 8.209 -17.947 1.00 97.81 103 GLU A N 1
ATOM 801 C CA . GLU A 1 103 ? -20.517 7.374 -16.968 1.00 97.81 103 GLU A CA 1
ATOM 802 C C . GLU A 1 103 ? -20.793 5.962 -17.513 1.00 97.81 103 GLU A C 1
ATOM 804 O O . GLU A 1 103 ? -20.535 4.970 -16.831 1.00 97.81 103 GLU A O 1
ATOM 809 N N . GLU A 1 104 ? -21.208 5.857 -18.778 1.00 96.56 104 GLU A N 1
ATOM 810 C CA . GLU A 1 104 ? -21.432 4.579 -19.464 1.00 96.56 104 GLU A CA 1
ATOM 811 C C . GLU A 1 104 ? -20.167 3.705 -19.511 1.00 96.56 104 GLU A C 1
ATOM 813 O O . GLU A 1 104 ? -20.256 2.499 -19.301 1.00 96.56 104 GLU A O 1
ATOM 818 N N . MET A 1 105 ? -18.981 4.298 -19.694 1.00 98.19 105 MET A N 1
ATOM 819 C CA . MET A 1 105 ? -17.695 3.586 -19.687 1.00 98.19 105 MET A CA 1
ATOM 820 C C . MET A 1 105 ? -17.332 3.086 -18.284 1.00 98.19 105 MET A C 1
ATOM 822 O O . MET A 1 105 ? -16.857 1.960 -18.135 1.00 98.19 105 MET A O 1
ATOM 826 N N . PHE A 1 106 ? -17.587 3.885 -17.242 1.00 98.69 106 PHE A N 1
ATOM 827 C CA . PHE A 1 106 ? -17.396 3.461 -15.851 1.00 98.69 106 PHE A CA 1
ATOM 828 C C . PHE A 1 106 ? -18.323 2.285 -15.497 1.00 98.69 106 PHE A C 1
ATOM 830 O O . PHE A 1 106 ? -17.878 1.301 -14.897 1.00 98.69 106 PHE A O 1
ATOM 837 N N . LEU A 1 107 ? -19.596 2.355 -15.904 1.00 97.88 107 LEU A N 1
ATOM 838 C CA . LEU A 1 107 ? -20.574 1.279 -15.722 1.00 97.88 107 LEU A CA 1
ATOM 839 C C . LEU A 1 107 ? -20.193 0.022 -16.518 1.00 97.88 107 LEU A C 1
ATOM 841 O O . LEU A 1 107 ? -20.217 -1.078 -15.965 1.00 97.88 107 LEU A O 1
ATOM 845 N N . GLU A 1 108 ? -19.778 0.168 -17.779 1.00 96.62 108 GLU A N 1
ATOM 846 C CA . GLU A 1 108 ? -19.334 -0.943 -18.626 1.00 96.62 108 GLU A CA 1
ATOM 847 C C . GLU A 1 108 ? -18.082 -1.625 -18.051 1.00 96.62 108 GLU A C 1
ATOM 849 O O . GLU A 1 108 ? -18.010 -2.855 -18.004 1.00 96.62 108 GLU A O 1
ATOM 854 N N . ALA A 1 109 ? -17.116 -0.848 -17.551 1.00 98.25 109 ALA A N 1
ATOM 855 C CA . ALA A 1 109 ? -15.921 -1.361 -16.887 1.00 98.25 109 ALA A CA 1
ATOM 856 C C . ALA A 1 109 ? -16.269 -2.163 -15.623 1.00 98.25 109 ALA A C 1
ATOM 858 O O . ALA A 1 109 ? -15.797 -3.288 -15.450 1.00 98.25 109 ALA A O 1
ATOM 859 N N . CYS A 1 110 ? -17.147 -1.626 -14.770 1.00 98.31 110 CYS A N 1
ATOM 860 C CA . CYS A 1 110 ? -17.621 -2.321 -13.574 1.00 98.31 110 CYS A CA 1
ATOM 861 C C . CYS A 1 110 ? -18.391 -3.607 -13.919 1.00 98.31 110 CYS A C 1
ATOM 863 O O . CYS A 1 110 ? -18.172 -4.642 -13.289 1.00 98.31 110 CYS A O 1
ATOM 865 N N . HIS A 1 111 ? -19.241 -3.572 -14.949 1.00 96.00 111 HIS A N 1
ATOM 866 C CA . HIS A 1 111 ? -19.971 -4.739 -15.438 1.00 96.00 111 HIS A CA 1
ATOM 867 C C . HIS A 1 111 ? -19.029 -5.827 -15.971 1.00 96.00 111 HIS A C 1
ATOM 869 O O . HIS A 1 111 ? -19.113 -6.969 -15.529 1.00 96.00 111 HIS A O 1
ATOM 875 N N . LYS A 1 112 ? -18.094 -5.485 -16.870 1.00 96.31 112 LYS A N 1
ATOM 876 C CA . LYS A 1 112 ? -17.101 -6.422 -17.431 1.00 96.31 112 LYS A CA 1
ATOM 877 C C . LYS A 1 112 ? -16.251 -7.079 -16.333 1.00 96.31 112 LYS A C 1
ATOM 879 O O . LYS A 1 112 ? -16.065 -8.296 -16.360 1.00 96.31 112 LYS A O 1
ATOM 884 N N . ALA A 1 113 ? -15.792 -6.297 -15.352 1.00 97.56 113 ALA A N 1
ATOM 885 C CA . ALA A 1 113 ? -14.974 -6.780 -14.238 1.00 97.56 113 ALA A CA 1
ATOM 886 C C . ALA A 1 113 ? -15.718 -7.793 -13.347 1.00 97.56 113 ALA A C 1
ATOM 888 O O . ALA A 1 113 ? -15.141 -8.811 -12.962 1.00 97.56 113 ALA A O 1
ATOM 889 N N . VAL A 1 114 ? -17.006 -7.561 -13.063 1.00 96.94 114 VAL A N 1
ATOM 890 C CA . VAL A 1 114 ? -17.850 -8.504 -12.306 1.00 96.94 114 VAL A CA 1
ATOM 891 C C . VAL A 1 114 ? -18.244 -9.714 -13.159 1.00 96.94 114 VAL A C 1
ATOM 893 O O . VAL A 1 114 ? -18.170 -10.840 -12.678 1.00 96.94 114 VAL A O 1
ATOM 896 N N . ALA A 1 115 ? -18.612 -9.520 -14.428 1.00 94.50 115 ALA A N 1
ATOM 897 C CA . ALA A 1 115 ? -19.103 -10.584 -15.306 1.00 94.50 115 ALA A CA 1
ATOM 898 C C . ALA A 1 115 ? -18.056 -11.681 -15.568 1.00 94.50 115 ALA A C 1
ATOM 900 O O . ALA A 1 115 ? -18.384 -12.865 -15.505 1.00 94.50 115 ALA A O 1
ATOM 901 N N . LYS A 1 116 ? -16.781 -11.320 -15.785 1.00 95.31 116 LYS A N 1
ATOM 902 C CA . LYS A 1 116 ? -15.695 -12.314 -15.904 1.00 95.31 116 LYS A CA 1
ATOM 903 C C . LYS A 1 116 ? -15.343 -13.009 -14.581 1.00 95.31 116 LYS A C 1
ATOM 905 O O . LYS A 1 116 ? -14.788 -14.102 -14.602 1.00 95.31 116 LYS A O 1
ATOM 910 N N . ASN A 1 117 ? -15.717 -12.428 -13.441 1.00 95.75 117 ASN A N 1
ATOM 911 C CA . ASN A 1 117 ? -15.489 -12.978 -12.103 1.00 95.75 117 ASN A CA 1
ATOM 912 C C . ASN A 1 117 ? -16.789 -13.482 -11.436 1.00 95.75 117 ASN A C 1
ATOM 914 O O . ASN A 1 117 ? -16.845 -13.634 -10.219 1.00 95.75 117 ASN A O 1
ATOM 918 N N . LEU A 1 118 ? -17.854 -13.758 -12.202 1.00 94.50 118 LEU A N 1
ATOM 919 C CA . LEU A 1 118 ? -19.211 -13.953 -11.662 1.00 94.50 118 LEU A CA 1
ATOM 920 C C . LEU A 1 118 ? -19.360 -15.167 -10.718 1.00 94.50 118 LEU A C 1
ATOM 922 O O . LEU A 1 118 ? -20.260 -15.194 -9.877 1.00 94.50 118 LEU A O 1
ATOM 926 N N . HIS A 1 119 ? -18.452 -16.142 -10.813 1.00 93.00 119 HIS A N 1
ATOM 927 C CA . HIS A 1 119 ? -18.341 -17.295 -9.910 1.00 93.00 119 HIS A CA 1
ATOM 928 C C . HIS A 1 119 ? -17.688 -16.950 -8.553 1.00 93.00 119 HIS A C 1
ATOM 930 O O . HIS A 1 119 ? -17.894 -17.665 -7.575 1.00 93.00 119 HIS A O 1
ATOM 936 N N . LEU A 1 120 ? -16.942 -15.843 -8.465 1.00 94.12 120 LEU A N 1
ATOM 937 C CA . LEU A 1 120 ? -16.339 -15.331 -7.227 1.00 94.12 120 LEU A CA 1
ATOM 938 C C . LEU A 1 120 ? -17.277 -14.396 -6.448 1.00 94.12 120 LEU A C 1
ATOM 940 O O . LEU A 1 120 ? -16.978 -14.029 -5.314 1.00 94.12 120 LEU A O 1
ATOM 944 N N . VAL A 1 121 ? -18.421 -13.999 -7.020 1.00 94.12 121 VAL A N 1
ATOM 945 C CA . VAL A 1 121 ? -19.433 -13.228 -6.281 1.00 94.12 121 VAL A CA 1
ATOM 946 C C . VAL A 1 121 ? -20.091 -14.153 -5.244 1.00 94.12 121 VAL A C 1
ATOM 948 O O . VAL A 1 121 ? -20.663 -15.172 -5.655 1.00 94.12 121 VAL A O 1
ATOM 951 N N . PRO A 1 122 ? -20.058 -13.822 -3.936 1.00 92.75 122 PRO A N 1
ATOM 952 C CA . PRO A 1 122 ? -20.568 -14.693 -2.875 1.00 92.75 122 PRO A CA 1
ATOM 953 C C . PRO A 1 122 ? -22.028 -15.157 -3.062 1.00 92.75 122 PRO A C 1
ATOM 955 O O . PRO A 1 122 ? -22.798 -14.535 -3.808 1.00 92.75 122 PRO A O 1
ATOM 958 N N . PRO A 1 123 ? -22.439 -16.255 -2.398 1.00 91.25 123 PRO A N 1
ATOM 959 C CA . PRO A 1 123 ? -23.832 -16.690 -2.380 1.00 91.25 123 PRO A CA 1
ATOM 960 C C . PRO A 1 123 ? -24.761 -15.623 -1.787 1.00 91.25 123 PRO A C 1
ATOM 962 O O . PRO A 1 123 ? -24.395 -14.879 -0.876 1.00 91.25 123 PRO A O 1
ATOM 965 N N . HIS A 1 124 ? -25.994 -15.592 -2.292 1.00 90.69 124 HIS A N 1
ATOM 966 C CA . HIS A 1 124 ? -27.072 -14.801 -1.710 1.00 90.69 124 HIS A CA 1
ATOM 967 C C . HIS A 1 124 ? -27.436 -15.344 -0.317 1.00 90.69 124 HIS A C 1
ATOM 969 O O . HIS A 1 124 ? -27.547 -16.558 -0.136 1.00 90.69 124 HIS A O 1
ATOM 975 N N . ALA A 1 125 ? -27.649 -14.454 0.656 1.00 83.31 125 ALA A N 1
ATOM 976 C CA . ALA A 1 125 ? -28.024 -14.813 2.022 1.00 83.31 125 ALA A CA 1
ATOM 977 C C . ALA A 1 125 ? -29.356 -14.132 2.402 1.00 83.31 125 ALA A C 1
ATOM 979 O O . ALA A 1 125 ? -29.341 -12.987 2.858 1.00 83.31 125 ALA A O 1
ATOM 980 N N . PRO A 1 126 ? -30.512 -14.811 2.256 1.00 68.69 126 PRO A N 1
ATOM 981 C CA . PRO A 1 126 ? -31.824 -14.197 2.494 1.00 68.69 126 PRO A CA 1
ATOM 982 C C . PRO A 1 126 ? -32.101 -13.911 3.981 1.00 68.69 126 PRO A C 1
ATOM 984 O O . PRO A 1 126 ? -32.930 -13.067 4.318 1.00 68.69 126 PRO A O 1
ATOM 987 N N . HIS A 1 127 ? -31.413 -14.619 4.884 1.00 61.72 127 HIS A N 1
ATOM 988 C CA . HIS A 1 127 ? -31.603 -14.549 6.343 1.00 61.72 127 HIS A CA 1
ATOM 989 C C . HIS A 1 127 ? -30.278 -14.381 7.111 1.00 61.72 127 HIS A C 1
ATOM 991 O O . HIS A 1 127 ? -30.210 -14.633 8.310 1.00 61.72 127 HIS A O 1
ATOM 997 N N . GLY A 1 128 ? -29.207 -13.984 6.420 1.00 56.56 128 GLY A N 1
ATOM 998 C CA . GLY A 1 128 ? -27.871 -13.819 6.988 1.00 56.56 128 GLY A CA 1
ATOM 999 C C . GLY A 1 128 ? -27.139 -12.645 6.350 1.00 56.56 128 GLY A C 1
ATOM 1000 O O . GLY A 1 128 ? -27.636 -12.025 5.411 1.00 56.56 128 GLY A O 1
ATOM 1001 N N . SER A 1 129 ? -25.950 -12.319 6.853 1.00 61.59 129 SER A N 1
ATOM 1002 C CA . SER A 1 129 ? -25.163 -11.227 6.286 1.00 61.59 129 SER A CA 1
ATOM 1003 C C . SER A 1 129 ? -24.422 -11.708 5.036 1.00 61.59 129 SER A C 1
ATOM 1005 O O . SER A 1 129 ? -23.443 -12.448 5.131 1.00 61.59 129 SER A O 1
ATOM 1007 N N . ALA A 1 130 ? -24.921 -11.324 3.859 1.00 67.62 130 ALA A N 1
ATOM 1008 C CA . ALA A 1 130 ? -24.328 -11.706 2.582 1.00 67.62 130 ALA A CA 1
ATOM 1009 C C . ALA A 1 130 ? -22.891 -11.175 2.443 1.00 67.62 130 ALA A C 1
ATOM 1011 O O . ALA A 1 130 ? -22.606 -10.017 2.759 1.00 67.62 130 ALA A O 1
ATOM 1012 N N . GLY A 1 131 ? -22.000 -12.012 1.908 1.00 86.69 131 GLY A N 1
ATOM 1013 C CA . GLY A 1 131 ? -20.738 -11.531 1.353 1.00 86.69 131 GLY A CA 1
ATOM 1014 C C . GLY A 1 131 ? -20.983 -10.667 0.111 1.00 86.69 131 GLY A C 1
ATOM 1015 O O . GLY A 1 131 ? -22.060 -10.688 -0.487 1.00 86.69 131 GLY A O 1
ATOM 1016 N N . SER A 1 132 ? -19.965 -9.924 -0.309 1.00 92.25 132 SER A N 1
ATOM 1017 C CA . SER A 1 132 ? -20.026 -9.100 -1.521 1.00 92.25 132 SER A CA 1
ATOM 1018 C C . SER A 1 132 ? -18.769 -9.238 -2.363 1.00 92.25 132 SER A C 1
ATOM 1020 O O . SER A 1 132 ? -17.682 -9.465 -1.832 1.00 92.25 132 SER A O 1
ATOM 1022 N N . MET A 1 133 ? -18.888 -9.026 -3.670 1.00 95.00 133 MET A N 1
ATOM 1023 C CA . MET A 1 133 ? -17.724 -8.678 -4.476 1.00 95.00 133 MET A CA 1
ATOM 1024 C C . MET A 1 133 ? -17.479 -7.178 -4.334 1.00 95.00 133 MET A C 1
ATOM 1026 O O . MET A 1 133 ? -18.352 -6.372 -4.646 1.00 95.00 133 MET A O 1
ATOM 1030 N N . TYR A 1 134 ? -16.303 -6.797 -3.855 1.00 96.94 134 TYR A N 1
ATOM 1031 C CA . TYR A 1 134 ? -15.861 -5.411 -3.821 1.00 96.94 134 TYR A CA 1
ATOM 1032 C C . TYR A 1 134 ? -15.166 -5.064 -5.141 1.00 96.94 134 TYR A C 1
ATOM 1034 O O . TYR A 1 134 ? -14.310 -5.809 -5.616 1.00 96.94 134 TYR A O 1
ATOM 1042 N N . LEU A 1 135 ? -15.530 -3.925 -5.728 1.00 98.25 135 LEU A N 1
ATOM 1043 C CA . LEU A 1 135 ? -14.926 -3.395 -6.947 1.00 98.25 135 LEU A CA 1
ATOM 1044 C C . LEU A 1 135 ? -13.996 -2.234 -6.581 1.00 98.25 135 LEU A C 1
ATOM 1046 O O . LEU A 1 135 ? -14.377 -1.333 -5.825 1.00 98.25 135 LEU A O 1
ATOM 1050 N N . ARG A 1 136 ? -12.812 -2.214 -7.197 1.00 98.25 136 ARG A N 1
ATOM 1051 C CA . ARG A 1 136 ? -11.866 -1.097 -7.183 1.00 98.25 136 ARG A CA 1
ATOM 1052 C C . ARG A 1 136 ? -11.709 -0.532 -8.599 1.00 98.25 136 ARG A C 1
ATOM 1054 O O . ARG A 1 136 ? -10.812 -0.953 -9.331 1.00 98.25 136 ARG A O 1
ATOM 1061 N N . PRO A 1 137 ? -12.530 0.457 -8.980 1.00 98.75 137 PRO A N 1
ATOM 1062 C CA . PRO A 1 137 ? -12.152 1.404 -10.011 1.00 98.75 137 PRO A CA 1
ATOM 1063 C C . PRO A 1 137 ? -10.963 2.231 -9.504 1.00 98.75 137 PRO A C 1
ATOM 1065 O O . PRO A 1 137 ? -10.968 2.704 -8.364 1.00 98.75 137 PRO A O 1
ATOM 1068 N N . LEU A 1 138 ? -9.938 2.393 -10.330 1.00 98.69 138 LEU A N 1
ATOM 1069 C CA . LEU A 1 138 ? -8.711 3.127 -10.028 1.00 98.69 138 LEU A CA 1
ATOM 1070 C C . LEU A 1 138 ? -8.301 3.901 -11.284 1.00 98.69 138 LEU A C 1
ATOM 1072 O O . LEU A 1 138 ? -8.215 3.326 -12.365 1.00 98.69 138 LEU A O 1
ATOM 1076 N N . TYR A 1 139 ? -8.069 5.203 -11.144 1.00 98.75 139 TYR A N 1
ATOM 1077 C CA . TYR A 1 139 ? -7.790 6.106 -12.255 1.00 98.75 139 TYR A CA 1
ATOM 1078 C C . TYR A 1 139 ? -6.574 6.969 -11.933 1.00 98.75 139 TYR A C 1
ATOM 1080 O O . TYR A 1 139 ? -6.507 7.582 -10.867 1.00 98.75 139 TYR A O 1
ATOM 1088 N N . PHE A 1 140 ? -5.589 7.004 -12.829 1.00 98.50 140 PHE A N 1
ATOM 1089 C CA . PHE A 1 140 ? -4.308 7.657 -12.561 1.00 98.50 140 PHE A CA 1
ATOM 1090 C C . PHE A 1 140 ? -3.613 8.168 -13.829 1.00 98.50 140 PHE A C 1
ATOM 1092 O O . PHE A 1 140 ? -3.839 7.679 -14.936 1.00 98.50 140 PHE A O 1
ATOM 1099 N N . ALA A 1 141 ? -2.751 9.167 -13.656 1.00 98.00 141 ALA A N 1
ATOM 1100 C CA . ALA A 1 141 ? -1.983 9.793 -14.728 1.00 98.00 141 ALA A CA 1
ATOM 1101 C C . ALA A 1 141 ? -0.760 8.931 -15.117 1.00 98.00 141 ALA A C 1
ATOM 1103 O O . ALA A 1 141 ? 0.316 9.040 -14.520 1.00 98.00 141 ALA A O 1
ATOM 1104 N N . SER A 1 142 ? -0.942 8.023 -16.084 1.00 97.56 142 SER A N 1
ATOM 1105 C CA . SER A 1 142 ? 0.066 7.040 -16.514 1.00 97.56 142 SER A CA 1
ATOM 1106 C C . SER A 1 142 ? 1.217 7.652 -17.315 1.00 97.56 142 SER A C 1
ATOM 1108 O O . SER A 1 142 ? 2.339 7.148 -17.232 1.00 97.56 142 SER A O 1
ATOM 1110 N N . GLY A 1 143 ? 0.962 8.755 -18.023 1.00 95.38 143 GLY A N 1
ATOM 1111 C CA . GLY A 1 143 ? 1.928 9.427 -18.884 1.00 95.38 143 GLY A CA 1
ATOM 1112 C C . GLY A 1 143 ? 3.183 9.910 -18.157 1.00 95.38 143 GLY A C 1
ATOM 1113 O O . GLY A 1 143 ? 3.145 10.345 -17.003 1.00 95.38 143 GLY A O 1
ATOM 1114 N N . ALA A 1 144 ? 4.310 9.814 -18.860 1.00 94.75 144 ALA A N 1
ATOM 1115 C CA . ALA A 1 144 ? 5.634 10.161 -18.367 1.00 94.75 144 ALA A CA 1
ATOM 1116 C C . ALA A 1 144 ? 5.865 11.678 -18.404 1.00 94.75 144 ALA A C 1
ATOM 1118 O O . ALA A 1 144 ? 5.997 12.239 -19.488 1.00 94.75 144 ALA A O 1
ATOM 1119 N N . GLN A 1 145 ? 5.942 12.334 -17.245 1.00 93.06 145 GLN A N 1
ATOM 1120 C CA . GLN A 1 145 ? 6.094 13.787 -17.167 1.00 93.06 145 GLN A CA 1
ATOM 1121 C C . GLN A 1 145 ? 6.691 14.228 -15.818 1.00 93.06 145 GLN A C 1
ATOM 1123 O O . GLN A 1 145 ? 6.220 13.813 -14.762 1.00 93.06 145 GLN A O 1
ATOM 1128 N N . LEU A 1 146 ? 7.728 15.082 -15.857 1.00 90.44 146 LEU A N 1
ATOM 1129 C CA . LEU A 1 146 ? 8.462 15.564 -14.667 1.00 90.44 146 LEU A CA 1
ATOM 1130 C C . LEU A 1 146 ? 8.406 17.087 -14.439 1.00 90.44 146 LEU A C 1
ATOM 1132 O O . LEU A 1 146 ? 8.721 17.549 -13.345 1.00 90.44 146 LEU A O 1
ATOM 1136 N N . ALA A 1 147 ? 8.006 17.893 -15.428 1.00 90.44 147 ALA A N 1
ATOM 1137 C CA . ALA A 1 147 ? 7.636 19.284 -15.150 1.00 90.44 147 ALA A CA 1
ATOM 1138 C C . ALA A 1 147 ? 6.180 19.327 -14.664 1.00 90.44 147 ALA A C 1
ATOM 1140 O O . ALA A 1 147 ? 5.358 18.549 -15.149 1.00 90.44 147 ALA A O 1
ATOM 1141 N N . LEU A 1 148 ? 5.862 20.234 -13.734 1.00 89.31 148 LEU A N 1
ATOM 1142 C CA . LEU A 1 148 ? 4.575 20.301 -13.027 1.00 89.31 148 LEU A CA 1
ATOM 1143 C C . LEU A 1 148 ? 3.416 20.788 -13.926 1.00 89.31 148 LEU A C 1
ATOM 1145 O O . LEU A 1 148 ? 2.932 21.912 -13.806 1.00 89.31 148 LEU A O 1
ATOM 1149 N N . VAL A 1 149 ? 2.989 19.918 -14.836 1.00 89.00 149 VAL A N 1
ATOM 1150 C CA . VAL A 1 149 ? 1.836 20.040 -15.737 1.00 89.00 149 VAL A CA 1
ATOM 1151 C C . VAL A 1 149 ? 1.147 18.675 -15.844 1.00 89.00 149 VAL A C 1
ATOM 1153 O O . VAL A 1 149 ? 1.739 17.651 -15.497 1.00 89.00 149 VAL A O 1
ATOM 1156 N N . ALA A 1 150 ? -0.102 18.644 -16.312 1.00 88.19 150 ALA A N 1
ATOM 1157 C CA . ALA A 1 150 ? -0.769 17.381 -16.624 1.00 88.19 150 ALA A CA 1
ATOM 1158 C C . ALA A 1 150 ? -0.048 16.667 -17.793 1.00 88.19 150 ALA A C 1
ATOM 1160 O O . ALA A 1 150 ? 0.428 17.355 -18.698 1.00 88.19 150 ALA A O 1
ATOM 1161 N N . PRO A 1 151 ? 0.051 15.325 -17.787 1.00 94.44 151 PRO A N 1
ATOM 1162 C CA . PRO A 1 151 ? 0.549 14.563 -18.927 1.00 94.44 151 PRO A CA 1
ATOM 1163 C C . PRO A 1 151 ? -0.567 14.323 -19.951 1.00 94.44 151 PRO A C 1
ATOM 1165 O O . PRO A 1 151 ? -1.746 14.397 -19.618 1.00 94.44 151 PRO A O 1
ATOM 1168 N N . ASP A 1 152 ? -0.203 13.927 -21.167 1.00 93.81 152 ASP A N 1
ATOM 1169 C CA . ASP A 1 152 ? -1.170 13.619 -22.231 1.00 93.81 152 ASP A CA 1
ATOM 1170 C C . ASP A 1 152 ? -1.730 12.180 -22.175 1.00 93.81 152 ASP A C 1
ATOM 1172 O O . ASP A 1 152 ? -2.454 11.770 -23.078 1.00 93.81 152 ASP A O 1
ATOM 1176 N N . GLU A 1 153 ? -1.406 11.387 -21.142 1.00 97.88 153 GLU A N 1
ATOM 1177 C CA . GLU A 1 153 ? -1.853 9.991 -21.011 1.00 97.88 153 GLU A CA 1
ATOM 1178 C C . GLU A 1 153 ? -2.314 9.640 -19.583 1.00 97.88 153 GLU A C 1
ATOM 1180 O O . GLU A 1 153 ? -1.625 9.905 -18.590 1.00 97.88 153 GLU A O 1
ATOM 1185 N N . PHE A 1 154 ? -3.474 8.987 -19.491 1.00 98.31 154 PHE A N 1
ATOM 1186 C CA . PHE A 1 154 ? -4.121 8.557 -18.253 1.00 98.31 154 PHE A CA 1
ATOM 1187 C C . PHE A 1 154 ? -4.667 7.136 -18.417 1.00 98.31 154 PHE A C 1
ATOM 1189 O O . PHE A 1 154 ? -5.151 6.767 -19.483 1.00 98.31 154 PHE A O 1
ATOM 1196 N N . THR A 1 155 ? -4.651 6.333 -17.354 1.00 98.62 155 THR A N 1
ATOM 1197 C CA . THR A 1 155 ? -5.154 4.954 -17.388 1.00 98.62 155 THR A CA 1
ATOM 1198 C C . THR A 1 155 ? -6.220 4.748 -16.316 1.00 98.62 155 THR A C 1
ATOM 1200 O O . THR A 1 155 ? -5.989 4.994 -15.131 1.00 98.62 155 THR A O 1
ATOM 1203 N N . PHE A 1 156 ? -7.392 4.280 -16.746 1.00 98.81 156 PHE A N 1
ATOM 1204 C CA . PHE A 1 156 ? -8.515 3.875 -15.902 1.00 98.81 156 PHE A CA 1
ATOM 1205 C C . PHE A 1 156 ? -8.600 2.349 -15.881 1.00 98.81 156 PHE A C 1
ATOM 1207 O O . PHE A 1 156 ? -8.606 1.716 -16.935 1.00 98.81 156 PHE A O 1
ATOM 1214 N N . ILE A 1 157 ? -8.673 1.748 -14.693 1.00 98.69 157 ILE A N 1
ATOM 1215 C CA . ILE A 1 157 ? -8.861 0.303 -14.527 1.00 98.69 157 ILE A CA 1
ATOM 1216 C C . ILE A 1 157 ? -9.999 -0.011 -13.560 1.00 98.69 157 ILE A C 1
ATOM 1218 O O . ILE A 1 157 ? -10.279 0.771 -12.651 1.00 98.69 157 ILE A O 1
ATOM 1222 N N . VAL A 1 158 ? -10.601 -1.193 -13.701 1.00 98.75 158 VAL A N 1
ATOM 1223 C CA . VAL A 1 158 ? -11.478 -1.785 -12.682 1.00 98.75 158 VAL A CA 1
ATOM 1224 C C . VAL A 1 158 ? -11.059 -3.226 -12.414 1.00 98.75 158 VAL A C 1
ATOM 1226 O O . VAL A 1 158 ? -11.188 -4.086 -13.287 1.00 98.75 158 VAL A O 1
ATOM 1229 N N . TYR A 1 159 ? -10.596 -3.483 -11.188 1.00 98.19 159 TYR A N 1
ATOM 1230 C CA . TYR A 1 159 ? -10.380 -4.829 -10.647 1.00 98.19 159 TYR A CA 1
ATOM 1231 C C . TYR A 1 159 ? -11.365 -5.131 -9.511 1.00 98.19 159 TYR A C 1
ATOM 1233 O O . TYR A 1 159 ? -12.071 -4.239 -9.028 1.00 98.19 159 TYR A O 1
ATOM 1241 N N . VAL A 1 160 ? -11.433 -6.393 -9.086 1.00 97.75 160 VAL A N 1
ATOM 1242 C CA . VAL A 1 160 ? -12.369 -6.866 -8.054 1.00 97.75 160 VAL A CA 1
ATOM 1243 C C . VAL A 1 160 ? -11.667 -7.725 -7.001 1.00 97.75 160 VAL A C 1
ATOM 1245 O O . VAL A 1 160 ? -10.548 -8.177 -7.212 1.00 97.75 160 VAL A O 1
ATOM 1248 N N . THR A 1 161 ? -12.325 -7.944 -5.864 1.00 95.19 161 THR A N 1
ATOM 1249 C CA . THR A 1 161 ? -11.985 -8.994 -4.890 1.00 95.19 161 THR A CA 1
ATOM 1250 C C . THR A 1 161 ? -13.241 -9.390 -4.107 1.00 95.19 161 THR A C 1
ATOM 1252 O O . THR A 1 161 ? -14.102 -8.550 -3.829 1.00 95.19 161 THR A O 1
ATOM 1255 N N . GLN A 1 162 ? -13.391 -10.666 -3.767 1.00 92.31 162 GLN A N 1
ATOM 1256 C CA . GLN A 1 162 ? -14.471 -11.160 -2.915 1.00 92.31 162 GLN A CA 1
ATOM 1257 C C . GLN A 1 162 ? -14.220 -10.808 -1.444 1.00 92.31 162 GLN A C 1
ATOM 1259 O O . GLN A 1 162 ? -13.091 -10.816 -0.965 1.00 92.31 162 GLN A O 1
ATOM 1264 N N . THR A 1 163 ? -15.287 -10.474 -0.720 1.00 87.94 163 THR A N 1
ATOM 1265 C CA . THR A 1 163 ? -15.224 -10.004 0.671 1.00 87.94 163 THR A CA 1
ATOM 1266 C C . THR A 1 163 ? -16.339 -10.640 1.493 1.00 87.94 163 THR A C 1
ATOM 1268 O O . THR A 1 163 ? -17.490 -10.703 1.046 1.00 87.94 163 THR A O 1
ATOM 1271 N N . GLY A 1 164 ? -16.008 -11.109 2.695 1.00 81.19 164 GLY A N 1
ATOM 1272 C CA . GLY A 1 164 ? -17.000 -11.604 3.647 1.00 81.19 164 GLY A CA 1
ATOM 1273 C C . GLY A 1 164 ? -17.842 -10.479 4.250 1.00 81.19 164 GLY A C 1
ATOM 1274 O O . GLY A 1 164 ? -17.621 -9.290 3.995 1.00 81.19 164 GLY A O 1
ATOM 1275 N N . SER A 1 165 ? -18.811 -10.851 5.086 1.00 72.69 165 SER A N 1
ATOM 1276 C CA . SER A 1 165 ? -19.478 -9.875 5.948 1.00 72.69 165 SER A CA 1
ATOM 1277 C C . SER A 1 165 ? -18.561 -9.463 7.098 1.00 72.69 165 SER A C 1
ATOM 1279 O O . SER A 1 165 ? -18.021 -10.320 7.794 1.00 72.69 165 SER A O 1
ATOM 1281 N N . LEU A 1 166 ? -18.475 -8.155 7.366 1.00 64.00 166 LEU A N 1
ATOM 1282 C CA . LEU A 1 166 ? -17.789 -7.608 8.545 1.00 64.00 166 LEU A CA 1
ATOM 1283 C C . LEU A 1 166 ? -18.361 -8.153 9.871 1.00 64.00 166 LEU A C 1
ATOM 1285 O O . LEU A 1 166 ? -17.648 -8.220 10.866 1.00 64.00 166 LEU A O 1
ATOM 1289 N N . TYR A 1 167 ? -19.638 -8.547 9.872 1.00 60.81 167 TYR A N 1
ATOM 1290 C CA . TYR A 1 167 ? -20.376 -9.025 11.045 1.00 60.81 167 TYR A CA 1
ATOM 1291 C C . TYR A 1 167 ? -20.606 -10.543 11.047 1.00 60.81 167 TYR A C 1
ATOM 1293 O O . TYR A 1 167 ? -21.212 -11.071 11.979 1.00 60.81 167 TYR A O 1
ATOM 1301 N N . GLY A 1 168 ? -20.155 -11.251 10.005 1.00 54.19 168 GLY A N 1
ATOM 1302 C CA . GLY A 1 168 ? -20.356 -12.691 9.848 1.00 54.19 168 GLY A CA 1
ATOM 1303 C C . GLY A 1 168 ? -21.810 -13.122 10.082 1.00 54.19 168 GLY A C 1
ATOM 1304 O O . GLY A 1 168 ? -22.749 -12.592 9.487 1.00 54.19 168 GLY A O 1
ATOM 1305 N N . THR A 1 169 ? -21.993 -14.091 10.978 1.00 43.00 169 THR A N 1
ATOM 1306 C CA . THR A 1 169 ? -23.283 -14.690 11.354 1.00 43.00 169 THR A CA 1
ATOM 1307 C C . THR A 1 169 ? -23.864 -14.142 12.668 1.00 43.00 169 THR A C 1
ATOM 1309 O O . THR A 1 169 ? -24.729 -14.786 13.253 1.00 43.00 169 THR A O 1
ATOM 1312 N N . ALA A 1 170 ? -23.433 -12.963 13.145 1.00 43.53 170 ALA A N 1
ATOM 1313 C CA . ALA A 1 170 ? -23.655 -12.456 14.514 1.00 43.53 170 ALA A CA 1
ATOM 1314 C C . ALA A 1 170 ? -25.107 -12.078 14.929 1.00 43.53 170 ALA A C 1
ATOM 1316 O O . ALA A 1 170 ? -25.309 -11.239 15.806 1.00 43.53 170 ALA A O 1
ATOM 1317 N N . GLY A 1 171 ? -26.139 -12.695 14.344 1.00 46.41 171 GLY A N 1
ATOM 1318 C CA . GLY A 1 171 ? -27.486 -12.760 14.935 1.00 46.41 171 GLY A CA 1
ATOM 1319 C C . GLY A 1 171 ? -28.190 -11.418 15.163 1.00 46.41 171 GLY A C 1
ATOM 1320 O O . GLY A 1 171 ? -28.950 -11.284 16.117 1.00 46.41 171 GLY A O 1
ATOM 1321 N N . GLY A 1 172 ? -27.915 -10.411 14.330 1.00 55.28 172 GLY A N 1
ATOM 1322 C CA . GLY A 1 172 ? -28.477 -9.062 14.477 1.00 55.28 172 GLY A CA 1
ATOM 1323 C C . GLY A 1 172 ? -27.729 -8.153 15.459 1.00 55.28 172 GLY A C 1
ATOM 1324 O O . GLY A 1 172 ? -28.105 -6.992 15.593 1.00 55.28 172 GLY A O 1
ATOM 1325 N N . LYS A 1 173 ? -26.652 -8.628 16.099 1.00 65.75 173 LYS A N 1
ATOM 1326 C CA . LYS A 1 173 ? -25.713 -7.778 16.842 1.00 65.75 173 LYS A CA 1
ATOM 1327 C C . LYS A 1 173 ? -24.606 -7.281 15.914 1.00 65.75 173 LYS A C 1
ATOM 1329 O O . LYS A 1 173 ? -24.020 -8.053 15.159 1.00 65.75 173 LYS A O 1
ATOM 1334 N N . ALA A 1 174 ? -24.294 -5.994 16.010 1.00 78.12 174 ALA A N 1
ATOM 1335 C CA . ALA A 1 174 ? -23.139 -5.375 15.370 1.00 78.12 174 ALA A CA 1
ATOM 1336 C C . ALA A 1 174 ? -22.193 -4.884 16.479 1.00 78.12 174 ALA A C 1
ATOM 1338 O O . ALA A 1 174 ? -22.518 -3.884 17.122 1.00 78.12 174 ALA A O 1
ATOM 1339 N N . PRO A 1 175 ? -21.075 -5.584 16.763 1.00 85.62 175 PRO A N 1
ATOM 1340 C CA . PRO A 1 175 ? -20.154 -5.195 17.827 1.00 85.62 175 PRO A CA 1
ATOM 1341 C C . PRO A 1 175 ? -19.555 -3.807 17.590 1.00 85.62 175 PRO A C 1
ATOM 1343 O O . PRO A 1 175 ? -19.170 -3.464 16.471 1.00 85.62 175 PRO A O 1
ATOM 1346 N N . ALA A 1 176 ? -19.469 -3.018 18.656 1.00 90.75 176 ALA A N 1
ATOM 1347 C CA . ALA A 1 176 ? -18.952 -1.658 18.629 1.00 90.75 176 ALA A CA 1
ATOM 1348 C C . ALA A 1 176 ? -17.459 -1.611 18.993 1.00 90.75 176 ALA A C 1
ATOM 1350 O O . ALA A 1 176 ? -17.001 -2.367 19.853 1.00 90.75 176 ALA A O 1
ATOM 1351 N N . VAL A 1 177 ? -16.699 -0.704 18.368 1.00 93.56 177 VAL A N 1
ATOM 1352 C CA . VAL A 1 177 ? -15.240 -0.557 18.559 1.00 93.56 177 VAL A CA 1
ATOM 1353 C C . VAL A 1 177 ? -14.869 0.695 19.359 1.00 93.56 177 VAL A C 1
ATOM 1355 O O . VAL A 1 177 ? -15.636 1.657 19.419 1.00 93.56 177 VAL A O 1
ATOM 1358 N N . ASP A 1 178 ? -13.682 0.699 19.965 1.00 96.56 178 ASP A N 1
ATOM 1359 C CA . ASP A 1 178 ? -13.079 1.909 20.530 1.00 96.56 178 ASP A CA 1
ATOM 1360 C C . ASP A 1 178 ? -12.404 2.736 19.419 1.00 96.56 178 ASP A C 1
ATOM 1362 O O . ASP A 1 178 ? -11.746 2.189 18.531 1.00 96.56 178 ASP A O 1
ATOM 1366 N N . ALA A 1 179 ? -12.532 4.060 19.475 1.00 97.31 179 ALA A N 1
ATOM 1367 C CA . ALA A 1 179 ? -11.885 4.991 18.555 1.00 97.31 179 ALA A CA 1
ATOM 1368 C C . ALA A 1 179 ? -10.917 5.931 19.287 1.00 97.31 179 ALA A C 1
ATOM 1370 O O . ALA A 1 179 ? -11.091 6.199 20.475 1.00 97.31 179 ALA A O 1
ATOM 1371 N N . PHE A 1 180 ? -9.933 6.469 18.566 1.00 97.25 180 PHE A N 1
ATOM 1372 C CA . PHE A 1 180 ? -8.967 7.444 19.089 1.00 97.25 180 PHE A CA 1
ATOM 1373 C C . PHE A 1 180 ? -8.884 8.692 18.201 1.00 97.25 180 PHE A C 1
ATOM 1375 O O . PHE A 1 180 ? -8.800 8.568 16.978 1.00 97.25 180 PHE A O 1
ATOM 1382 N N . VAL A 1 181 ? -8.912 9.885 18.796 1.00 97.62 181 VAL A N 1
ATOM 1383 C CA . VAL A 1 181 ? -8.695 11.158 18.088 1.00 97.62 181 VAL A CA 1
ATOM 1384 C C . VAL A 1 181 ? -7.205 11.328 17.787 1.00 97.62 181 VAL A C 1
ATOM 1386 O O . VAL A 1 181 ? -6.382 11.229 18.690 1.00 97.62 181 VAL A O 1
ATOM 1389 N N . ILE A 1 182 ? -6.845 11.581 16.525 1.00 93.75 182 ILE A N 1
ATOM 1390 C CA . ILE A 1 182 ? -5.464 11.935 16.159 1.00 93.75 182 ILE A CA 1
ATOM 1391 C C . ILE A 1 182 ? -5.270 13.444 16.342 1.00 93.75 182 ILE A C 1
ATOM 1393 O O . ILE A 1 182 ? -6.100 14.244 15.914 1.00 93.75 182 ILE A O 1
ATOM 1397 N N . GLU A 1 183 ? -4.155 13.819 16.972 1.00 87.19 183 GLU A N 1
ATOM 1398 C CA . GLU A 1 183 ? -3.855 15.201 17.378 1.00 87.19 183 GLU A CA 1
ATOM 1399 C C . GLU A 1 183 ? -2.468 15.683 16.924 1.00 87.19 183 GLU A C 1
ATOM 1401 O O . GLU A 1 183 ? -2.206 16.884 16.894 1.00 87.19 183 GLU A O 1
ATOM 1406 N N . ASP A 1 184 ? -1.563 14.781 16.541 1.00 89.19 184 ASP A N 1
ATOM 1407 C CA . ASP A 1 184 ? -0.230 15.119 16.027 1.00 89.19 184 ASP A CA 1
ATOM 1408 C C . ASP A 1 184 ? -0.191 15.247 14.491 1.00 89.19 184 ASP A C 1
ATOM 1410 O O . ASP A 1 184 ? 0.840 15.594 13.914 1.00 89.19 184 ASP A O 1
ATOM 1414 N N . PHE A 1 185 ? -1.314 14.974 13.821 1.00 93.25 185 PHE A N 1
ATOM 1415 C CA . PHE A 1 185 ? -1.430 14.906 12.367 1.00 93.25 185 PHE A CA 1
ATOM 1416 C C . PHE A 1 185 ? -2.877 15.110 11.902 1.00 93.25 185 PHE A C 1
ATOM 1418 O O . PHE A 1 185 ? -3.809 14.590 12.508 1.00 93.25 185 PHE A O 1
ATOM 1425 N N . ASP A 1 186 ? -3.053 15.795 10.773 1.00 92.75 186 ASP A N 1
ATOM 1426 C CA . ASP A 1 186 ? -4.358 16.077 10.178 1.00 92.75 186 ASP A CA 1
ATOM 1427 C C . ASP A 1 186 ? -4.476 15.406 8.795 1.00 92.75 186 ASP A C 1
ATOM 1429 O O . ASP A 1 186 ? -3.600 15.568 7.942 1.00 92.75 186 ASP A O 1
ATOM 1433 N N . ARG A 1 187 ? -5.573 14.672 8.534 1.00 90.31 187 ARG A N 1
ATOM 1434 C CA . ARG A 1 187 ? -5.791 13.936 7.264 1.00 90.31 187 ARG A CA 1
ATOM 1435 C C . ARG A 1 187 ? -5.719 14.818 6.011 1.00 90.31 187 ARG A C 1
ATOM 1437 O O . ARG A 1 187 ? -5.320 14.345 4.947 1.00 90.31 187 ARG A O 1
ATOM 1444 N N . ALA A 1 188 ? -6.185 16.061 6.115 1.00 93.12 188 ALA A N 1
ATOM 1445 C CA . ALA A 1 188 ? -6.240 17.027 5.026 1.00 93.12 188 ALA A CA 1
ATOM 1446 C C . ALA A 1 188 ? -6.252 18.460 5.576 1.00 93.12 188 ALA A C 1
ATOM 1448 O O . ALA A 1 188 ? -6.857 18.723 6.611 1.00 93.12 188 ALA A O 1
ATOM 1449 N N . ALA A 1 189 ? -5.629 19.391 4.849 1.00 94.44 189 ALA A N 1
ATOM 1450 C CA . ALA A 1 189 ? -5.725 20.824 5.132 1.00 94.44 189 ALA A CA 1
ATOM 1451 C C . ALA A 1 189 ? -7.123 21.386 4.768 1.00 94.44 189 ALA A C 1
ATOM 1453 O O . ALA A 1 189 ? -7.778 20.819 3.889 1.00 94.44 189 ALA A O 1
ATOM 1454 N N . PRO A 1 190 ? -7.562 22.543 5.315 1.00 90.75 190 PRO A N 1
ATOM 1455 C CA . PRO A 1 190 ? -8.959 23.009 5.231 1.00 90.75 190 PRO A CA 1
ATOM 1456 C C . PRO A 1 190 ? -9.407 23.469 3.835 1.00 90.75 190 PRO A C 1
ATOM 1458 O O . PRO A 1 190 ? -10.587 23.703 3.596 1.00 90.75 190 PRO A O 1
ATOM 1461 N N . GLN A 1 191 ? -8.445 23.667 2.932 1.00 91.38 191 GLN A N 1
ATOM 1462 C CA . GLN A 1 191 ? -8.635 23.942 1.502 1.00 91.38 191 GLN A C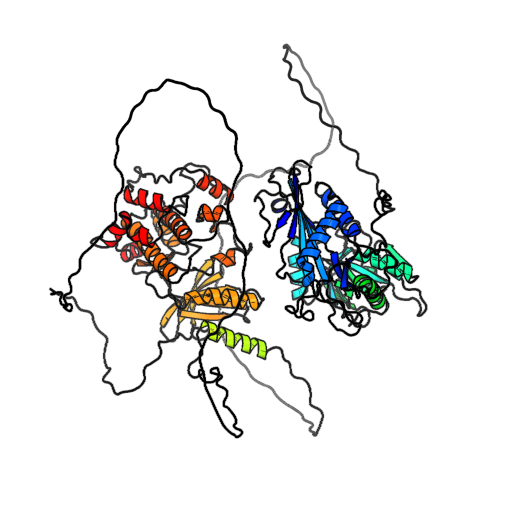A 1
ATOM 1463 C C . GLN A 1 191 ? -7.758 22.994 0.661 1.00 91.38 191 GLN A C 1
ATOM 1465 O O . GLN A 1 191 ? -7.336 23.323 -0.444 1.00 91.38 191 GLN A O 1
ATOM 1470 N N . GLY A 1 192 ? -7.411 21.838 1.234 1.00 94.38 192 GLY A N 1
ATOM 1471 C CA . GLY A 1 192 ? -6.629 20.794 0.590 1.00 94.38 192 GLY A CA 1
ATOM 1472 C C . GLY A 1 192 ? -7.510 19.786 -0.146 1.00 94.38 192 GLY A C 1
ATOM 1473 O O . GLY A 1 192 ? -8.656 20.041 -0.506 1.00 94.38 192 GLY A O 1
ATOM 1474 N N . THR A 1 193 ? -6.975 18.588 -0.344 1.00 96.06 193 THR A N 1
ATOM 1475 C CA . THR A 1 193 ? -7.595 17.544 -1.168 1.00 96.06 193 THR A CA 1
ATOM 1476 C C . THR A 1 193 ? -8.661 16.707 -0.449 1.00 96.06 193 THR A C 1
ATOM 1478 O O . THR A 1 193 ? -9.136 15.720 -1.010 1.00 96.06 193 THR A O 1
ATOM 1481 N N . GLY A 1 194 ? -9.049 17.068 0.779 1.00 95.06 194 GLY A N 1
ATOM 1482 C CA . GLY A 1 194 ? -9.811 16.218 1.702 1.00 95.06 194 GLY A CA 1
ATOM 1483 C C . GLY A 1 194 ? -11.118 15.647 1.142 1.00 95.06 194 GLY A C 1
ATOM 1484 O O . GLY A 1 194 ? -11.357 14.446 1.286 1.00 95.06 194 GLY A O 1
ATOM 1485 N N . THR A 1 195 ? -11.915 16.471 0.454 1.00 96.25 195 THR A N 1
ATOM 1486 C CA . THR A 1 195 ? -13.237 16.085 -0.078 1.00 96.25 195 THR A CA 1
ATOM 1487 C C . THR A 1 195 ? -13.196 15.161 -1.306 1.00 96.25 195 THR A C 1
ATOM 1489 O O . THR A 1 195 ? -14.207 14.544 -1.660 1.00 96.25 195 THR A O 1
ATOM 1492 N N . TYR A 1 196 ? -12.025 15.019 -1.935 1.00 97.25 196 TYR A N 1
ATOM 1493 C CA . TYR A 1 196 ? -11.787 14.198 -3.125 1.00 97.25 196 TYR A CA 1
ATOM 1494 C C . TYR A 1 196 ? -11.215 12.823 -2.755 1.00 97.25 196 TYR A C 1
ATOM 1496 O O . TYR A 1 196 ? -10.511 12.665 -1.756 1.00 97.25 196 TYR A O 1
ATOM 1504 N N . LYS A 1 197 ? -11.449 11.800 -3.583 1.00 97.56 197 LYS A N 1
ATOM 1505 C CA . LYS A 1 197 ? -11.003 10.425 -3.303 1.00 97.56 197 LYS A CA 1
ATOM 1506 C C . LYS A 1 197 ? -9.617 10.101 -3.881 1.00 97.56 197 LYS A C 1
ATOM 1508 O O . LYS A 1 197 ? -9.435 9.127 -4.610 1.00 97.56 197 LYS A O 1
ATOM 1513 N N . LEU A 1 198 ? -8.638 10.948 -3.559 1.00 97.25 198 LEU A N 1
ATOM 1514 C CA . LEU A 1 198 ? -7.250 10.828 -4.026 1.00 97.25 198 LEU A CA 1
ATOM 1515 C C . LEU A 1 198 ? -6.432 9.852 -3.174 1.00 97.25 198 LEU A C 1
ATOM 1517 O O . LEU A 1 198 ? -6.667 9.736 -1.973 1.00 97.25 198 LEU A O 1
ATOM 1521 N N . ALA A 1 199 ? -5.416 9.208 -3.754 1.00 93.50 199 ALA A N 1
ATOM 1522 C CA . ALA A 1 199 ? -4.517 8.319 -3.005 1.00 93.50 199 ALA A CA 1
ATOM 1523 C C . ALA A 1 199 ? -3.679 9.063 -1.941 1.00 93.50 199 ALA A C 1
ATOM 1525 O O . ALA A 1 199 ? -3.483 8.553 -0.834 1.00 93.50 199 ALA A O 1
ATOM 1526 N N . GLY A 1 200 ? -3.251 10.298 -2.239 1.00 92.75 200 GLY A N 1
ATOM 1527 C CA . GLY A 1 200 ? -2.460 11.140 -1.328 1.00 92.75 200 GLY A CA 1
ATOM 1528 C C . GLY A 1 200 ? -3.139 11.436 0.017 1.00 92.75 200 GLY A C 1
ATOM 1529 O O . GLY A 1 200 ? -2.453 11.626 1.014 1.00 92.75 200 GLY A O 1
ATOM 1530 N N . ASN A 1 201 ? -4.474 11.369 0.077 1.00 93.50 201 ASN A N 1
ATOM 1531 C CA . ASN A 1 201 ? -5.259 11.534 1.306 1.00 93.50 201 ASN A CA 1
ATOM 1532 C C . ASN A 1 201 ? -5.129 10.365 2.303 1.00 93.50 201 ASN A C 1
ATOM 1534 O O . ASN A 1 201 ? -5.615 10.485 3.427 1.00 93.50 201 ASN A O 1
ATOM 1538 N N . TYR A 1 202 ? -4.552 9.229 1.891 1.00 93.06 202 TYR A N 1
ATOM 1539 C CA . TYR A 1 202 ? -4.516 7.992 2.683 1.00 93.06 202 TYR A CA 1
ATOM 1540 C C . TYR A 1 202 ? -3.099 7.558 3.069 1.00 93.06 202 TYR A C 1
ATOM 1542 O O . TYR A 1 202 ? -2.896 7.103 4.192 1.00 93.06 202 TYR A O 1
ATOM 1550 N N . GLY A 1 203 ? -2.113 7.724 2.178 1.00 90.94 203 GLY A N 1
ATOM 1551 C CA . GLY A 1 203 ? -0.723 7.301 2.416 1.00 90.94 203 GLY A CA 1
ATOM 1552 C C . GLY A 1 203 ? -0.113 7.818 3.734 1.00 90.94 203 GLY A C 1
ATOM 1553 O O . GLY A 1 203 ? 0.342 7.002 4.537 1.00 90.94 203 GLY A O 1
ATOM 1554 N N . PRO A 1 204 ? -0.159 9.134 4.024 1.00 92.62 204 PRO A N 1
ATOM 1555 C CA . PRO A 1 204 ? 0.385 9.696 5.267 1.00 92.62 204 PRO A CA 1
ATOM 1556 C C . PRO A 1 204 ? -0.313 9.201 6.547 1.00 92.62 204 PRO A C 1
ATOM 1558 O O . PRO A 1 204 ? 0.296 9.154 7.615 1.00 92.62 204 PRO A O 1
ATOM 1561 N N . VAL A 1 205 ? -1.579 8.782 6.445 1.00 91.38 205 VAL A N 1
ATOM 1562 C CA . VAL A 1 205 ? -2.421 8.368 7.582 1.00 91.38 205 VAL A CA 1
ATOM 1563 C C . VAL A 1 205 ? -2.010 6.995 8.137 1.00 91.38 205 VAL A C 1
ATOM 1565 O O . VAL A 1 205 ? -2.244 6.698 9.312 1.00 91.38 205 VAL A O 1
ATOM 1568 N N . LEU A 1 206 ? -1.365 6.157 7.314 1.00 89.62 206 LEU A N 1
ATOM 1569 C CA . LEU A 1 206 ? -1.070 4.752 7.623 1.00 89.62 206 LEU A CA 1
ATOM 1570 C C . LEU A 1 206 ? -0.274 4.569 8.924 1.00 89.62 206 LEU A C 1
ATOM 1572 O O . LEU A 1 206 ? -0.602 3.684 9.716 1.00 89.62 206 LEU A O 1
ATOM 1576 N N . ARG A 1 207 ? 0.727 5.423 9.189 1.00 93.19 207 ARG A N 1
ATOM 1577 C CA . ARG A 1 207 ? 1.544 5.336 10.416 1.00 93.19 207 ARG A CA 1
ATOM 1578 C C . ARG A 1 207 ? 0.720 5.600 11.684 1.00 93.19 207 ARG A C 1
ATOM 1580 O O . ARG A 1 207 ? 0.870 4.881 12.668 1.00 93.19 207 ARG A O 1
ATOM 1587 N N . HIS A 1 208 ? -0.202 6.565 11.630 1.00 92.94 208 HIS A N 1
ATOM 1588 C CA . HIS A 1 208 ? -1.043 6.956 12.765 1.00 92.94 208 HIS A CA 1
ATOM 1589 C C . HIS A 1 208 ? -2.121 5.903 13.049 1.00 92.94 208 HIS A C 1
ATOM 1591 O O . HIS A 1 208 ? -2.347 5.545 14.203 1.00 92.94 208 HIS A O 1
ATOM 1597 N N . MET A 1 209 ? -2.726 5.320 12.005 1.00 89.50 209 MET A N 1
ATOM 1598 C CA . MET A 1 209 ? -3.614 4.159 12.162 1.00 89.50 209 MET A CA 1
ATOM 1599 C C . MET A 1 209 ? -2.878 2.939 12.732 1.00 89.50 209 MET A C 1
ATOM 1601 O O . MET A 1 209 ? -3.419 2.251 13.595 1.00 89.50 209 MET A O 1
ATOM 1605 N N . ALA A 1 210 ? -1.643 2.671 12.295 1.00 89.94 210 ALA A N 1
ATOM 1606 C CA . ALA A 1 210 ? -0.842 1.571 12.830 1.00 89.94 210 ALA A CA 1
ATOM 1607 C C . ALA A 1 210 ? -0.482 1.777 14.314 1.00 89.94 210 ALA A C 1
ATOM 1609 O O . ALA A 1 210 ? -0.533 0.823 15.091 1.00 89.94 210 ALA A O 1
ATOM 1610 N N . GLN A 1 211 ? -0.167 3.010 14.722 1.00 93.25 211 GLN A N 1
ATOM 1611 C CA . GLN A 1 211 ? 0.079 3.371 16.120 1.00 93.25 211 GLN A CA 1
ATOM 1612 C C . GLN A 1 211 ? -1.186 3.227 16.977 1.00 93.25 211 GLN A C 1
ATOM 1614 O O . GLN A 1 211 ? -1.160 2.511 17.974 1.00 93.25 211 GLN A O 1
ATOM 1619 N N . ALA A 1 212 ? -2.311 3.816 16.565 1.00 92.62 212 ALA A N 1
ATOM 1620 C CA . ALA A 1 212 ? -3.571 3.710 17.302 1.00 92.62 212 ALA A CA 1
ATOM 1621 C C . ALA A 1 212 ? -4.049 2.252 17.442 1.00 92.62 212 ALA A C 1
ATOM 1623 O O . ALA A 1 212 ? -4.470 1.847 18.526 1.00 92.62 212 ALA A O 1
ATOM 1624 N N . LYS A 1 213 ? -3.882 1.431 16.393 1.00 91.31 213 LYS A N 1
ATOM 1625 C CA . LYS A 1 213 ? -4.189 -0.005 16.435 1.00 91.31 213 LYS A CA 1
ATOM 1626 C C . LYS A 1 213 ? -3.295 -0.772 17.418 1.00 91.31 213 LYS A C 1
ATOM 1628 O O . LYS A 1 213 ? -3.801 -1.658 18.100 1.00 91.31 213 LYS A O 1
ATOM 1633 N N . LYS A 1 214 ? -2.002 -0.432 17.532 1.00 93.12 214 LYS A N 1
ATOM 1634 C CA . LYS A 1 214 ? -1.116 -0.981 18.582 1.00 93.12 214 LYS A CA 1
ATOM 1635 C C . LYS A 1 214 ? -1.583 -0.582 19.987 1.00 93.12 214 LYS A C 1
ATOM 1637 O O . LYS A 1 214 ? -1.512 -1.402 20.891 1.00 93.12 214 LYS A O 1
ATOM 1642 N N . SER A 1 215 ? -2.120 0.627 20.144 1.00 93.06 215 SER A N 1
ATOM 1643 C CA . SER A 1 215 ? -2.729 1.117 21.391 1.00 93.06 215 SER A CA 1
ATOM 1644 C C . SER A 1 215 ? -4.168 0.623 21.634 1.00 93.06 215 SER A C 1
ATOM 1646 O O . SER A 1 215 ? -4.840 1.139 22.522 1.00 93.06 215 SER A O 1
ATOM 1648 N N . GLY A 1 216 ? -4.659 -0.357 20.864 1.00 94.31 216 GLY A N 1
ATOM 1649 C CA . GLY A 1 216 ? -5.968 -0.988 21.074 1.00 94.31 216 GLY A CA 1
ATOM 1650 C C . GLY A 1 216 ? -7.164 -0.322 20.381 1.00 94.31 216 GLY A C 1
ATOM 1651 O O . GLY A 1 216 ? -8.286 -0.772 20.588 1.00 94.31 216 GLY A O 1
ATOM 1652 N N . TYR A 1 217 ? -6.955 0.695 19.537 1.00 95.31 217 TYR A N 1
ATOM 1653 C CA . TYR A 1 217 ? -8.020 1.430 18.839 1.00 95.31 217 TYR A CA 1
ATOM 1654 C C . TYR A 1 217 ? -8.090 1.040 17.349 1.00 95.31 217 TYR A C 1
ATOM 1656 O O . TYR A 1 217 ? -7.224 1.450 16.571 1.00 95.31 217 TYR A O 1
ATOM 1664 N N . PRO A 1 218 ? -9.094 0.255 16.894 1.00 89.56 218 PRO A N 1
ATOM 1665 C CA . PRO A 1 218 ? -9.167 -0.200 15.501 1.00 89.56 218 PRO A CA 1
ATOM 1666 C C . PRO A 1 218 ? -9.440 0.907 14.474 1.00 89.56 218 PRO A C 1
ATOM 1668 O O . PRO A 1 218 ? -9.145 0.716 13.293 1.00 89.56 218 PRO A O 1
ATOM 1671 N N . ILE A 1 219 ? -10.009 2.040 14.901 1.00 93.81 219 ILE A N 1
ATOM 1672 C CA . ILE A 1 219 ? -10.296 3.202 14.051 1.00 93.81 219 ILE A CA 1
ATOM 1673 C C . ILE A 1 219 ? -9.816 4.500 14.708 1.00 93.81 219 ILE A C 1
ATOM 1675 O O . ILE A 1 219 ? -9.743 4.612 15.932 1.00 93.81 219 ILE A O 1
ATOM 1679 N N . THR A 1 220 ? -9.530 5.504 13.882 1.00 96.44 220 THR A N 1
ATOM 1680 C CA . THR A 1 220 ? -9.091 6.829 14.332 1.00 96.44 220 THR A CA 1
ATOM 1681 C C . THR A 1 220 ? -9.931 7.942 13.733 1.00 96.44 220 THR A C 1
ATOM 1683 O O . THR A 1 220 ? -10.315 7.856 12.566 1.00 96.44 220 THR A O 1
ATOM 1686 N N . LEU A 1 221 ? -10.207 8.966 14.538 1.00 97.62 221 LEU A N 1
ATOM 1687 C CA . LEU A 1 221 ? -11.025 10.134 14.220 1.00 97.62 221 LEU A CA 1
ATOM 1688 C C . LEU A 1 221 ? -10.133 11.357 13.969 1.00 97.62 221 LEU A C 1
ATOM 1690 O O . LEU A 1 221 ? -9.187 11.590 14.719 1.00 97.62 221 LEU A O 1
ATOM 1694 N N . HIS A 1 222 ? -10.456 12.142 12.942 1.00 97.06 222 HIS A N 1
ATOM 1695 C CA . HIS A 1 222 ? -9.848 13.448 12.680 1.00 97.06 222 HIS A CA 1
ATOM 1696 C C . HIS A 1 222 ? -10.817 14.567 13.055 1.00 97.06 222 HIS A C 1
ATOM 1698 O O . HIS A 1 222 ? -12.024 14.472 12.805 1.00 97.06 222 HIS A O 1
ATOM 1704 N N . LEU A 1 223 ? -10.268 15.633 13.629 1.00 96.56 223 LEU A N 1
ATOM 1705 C CA . LEU A 1 223 ? -10.953 16.909 13.815 1.00 96.56 223 LEU A CA 1
ATOM 1706 C C . LEU A 1 223 ? -10.516 17.895 12.721 1.00 96.56 223 LEU A C 1
ATOM 1708 O O . LEU A 1 223 ? -9.545 17.640 12.008 1.00 96.56 223 LEU A O 1
ATOM 1712 N N . ASP A 1 224 ? -11.218 19.021 12.587 1.00 95.25 224 ASP A N 1
ATOM 1713 C CA . ASP A 1 224 ? -10.892 20.032 11.580 1.00 95.25 224 ASP A CA 1
ATOM 1714 C C . ASP A 1 224 ? -9.455 20.554 11.749 1.00 95.25 224 ASP A C 1
ATOM 1716 O O . ASP A 1 224 ? -9.074 21.044 12.814 1.00 95.25 224 ASP A O 1
ATOM 1720 N N . SER A 1 225 ? -8.647 20.526 10.688 1.00 94.44 225 SER A N 1
ATOM 1721 C CA . SER A 1 225 ? -7.213 20.848 10.793 1.00 94.44 225 SER A CA 1
ATOM 1722 C C . SER A 1 225 ? -6.896 22.331 11.064 1.00 94.44 225 SER A C 1
ATOM 1724 O O . SER A 1 225 ? -5.732 22.733 11.018 1.00 94.44 225 SER A O 1
ATOM 1726 N N . LYS A 1 226 ? -7.912 23.189 11.232 1.00 93.56 226 LYS A N 1
ATOM 1727 C CA . LYS A 1 226 ? -7.749 24.634 11.453 1.00 93.56 226 LYS A CA 1
ATOM 1728 C C . LYS A 1 226 ? -7.876 25.007 12.925 1.00 93.56 226 LYS A C 1
ATOM 1730 O O . LYS A 1 226 ? -7.170 25.899 13.388 1.00 93.56 226 LYS A O 1
ATOM 1735 N N . THR A 1 227 ? -8.819 24.387 13.626 1.00 94.19 227 THR A N 1
ATOM 1736 C CA . THR A 1 227 ? -9.162 24.703 15.018 1.00 94.19 227 THR A CA 1
ATOM 1737 C C . THR A 1 227 ? -9.165 23.475 15.918 1.00 94.19 227 THR A C 1
ATOM 1739 O O . THR A 1 227 ? -9.003 23.630 17.124 1.00 94.19 227 THR A O 1
ATOM 1742 N N . ARG A 1 228 ? -9.326 22.275 15.343 1.00 93.44 228 ARG A N 1
ATOM 1743 C CA . ARG A 1 228 ? -9.491 20.993 16.039 1.00 93.44 228 ARG A CA 1
ATOM 1744 C C . ARG A 1 228 ? -10.617 21.041 17.078 1.00 93.44 228 ARG A C 1
ATOM 1746 O O . ARG A 1 228 ? -10.500 20.513 18.179 1.00 93.44 228 ARG A O 1
ATOM 1753 N N . THR A 1 229 ? -11.722 21.696 16.713 1.00 95.19 229 THR A N 1
ATOM 1754 C CA . THR A 1 229 ? -12.935 21.818 17.541 1.00 95.19 229 THR A CA 1
ATOM 1755 C C . THR A 1 229 ? -14.169 21.185 16.903 1.00 95.19 229 THR A C 1
ATOM 1757 O O . THR A 1 229 ? -15.135 20.895 17.613 1.00 95.19 229 THR A O 1
ATOM 1760 N N . PHE A 1 230 ? -14.142 20.925 15.594 1.00 97.31 230 PHE A N 1
ATOM 1761 C CA . PHE A 1 230 ? -15.202 20.255 14.846 1.00 97.31 230 PHE A CA 1
ATOM 1762 C C . PHE A 1 230 ? -14.779 18.851 14.414 1.00 97.31 230 PHE A C 1
ATOM 1764 O O . PHE A 1 230 ? -13.609 18.593 14.154 1.00 97.31 230 PHE A O 1
ATOM 1771 N N . VAL A 1 231 ? -15.748 17.944 14.331 1.00 97.44 231 VAL A N 1
ATOM 1772 C CA . VAL A 1 231 ? -15.564 16.581 13.822 1.00 97.44 231 VAL A CA 1
ATOM 1773 C C . VAL A 1 231 ? -15.511 16.612 12.293 1.00 97.44 231 VAL A C 1
ATOM 1775 O O . VAL A 1 231 ? -16.458 17.098 11.678 1.00 97.44 231 VAL A O 1
ATOM 1778 N N . ASP A 1 232 ? -14.454 16.056 11.690 1.00 95.25 232 ASP A N 1
ATOM 1779 C CA . ASP A 1 232 ? -14.386 15.818 10.241 1.00 95.25 232 ASP A CA 1
ATOM 1780 C C . ASP A 1 232 ? -14.830 14.371 9.923 1.00 95.25 232 ASP A C 1
ATOM 1782 O O . ASP A 1 232 ? -16.006 14.111 9.661 1.00 95.25 232 ASP A O 1
ATOM 1786 N N . GLU A 1 233 ? -13.918 13.394 9.964 1.00 94.31 233 GLU A N 1
ATOM 1787 C CA . GLU A 1 233 ? -14.218 11.989 9.649 1.00 94.31 233 GLU A CA 1
ATOM 1788 C C . GLU A 1 233 ? -13.248 11.002 10.311 1.00 94.31 233 GLU A C 1
ATOM 1790 O O . GLU A 1 233 ? -12.150 11.370 10.737 1.00 94.31 233 GLU A O 1
ATOM 1795 N N . PHE A 1 234 ? -13.624 9.721 10.370 1.00 95.69 234 PHE A N 1
ATOM 1796 C CA . PHE A 1 234 ? -12.663 8.666 10.675 1.00 95.69 234 PHE A CA 1
ATOM 1797 C C . PHE A 1 234 ? -11.751 8.435 9.460 1.00 95.69 234 PHE A C 1
ATOM 1799 O O . PHE A 1 234 ? -12.187 8.570 8.321 1.00 95.69 234 PHE A O 1
ATOM 1806 N N . SER A 1 235 ? -10.496 8.031 9.679 1.00 88.88 235 SER A N 1
ATOM 1807 C CA . SER A 1 235 ? -9.423 7.962 8.659 1.00 88.88 235 SER A CA 1
ATOM 1808 C C . SER A 1 235 ? -9.770 7.306 7.307 1.00 88.88 235 SER A C 1
ATOM 1810 O O . SER A 1 235 ? -9.086 7.546 6.312 1.00 88.88 235 SER A O 1
ATOM 1812 N N . THR A 1 236 ? -10.795 6.452 7.254 1.00 85.12 236 THR A N 1
ATOM 1813 C CA . THR A 1 236 ? -11.252 5.747 6.044 1.00 85.12 236 THR A CA 1
ATOM 1814 C C . THR A 1 236 ? -12.769 5.818 5.807 1.00 85.12 236 THR A C 1
ATOM 1816 O O . THR A 1 236 ? -13.261 5.191 4.865 1.00 85.12 236 THR A O 1
ATOM 1819 N N . SER A 1 237 ? -13.526 6.520 6.660 1.00 92.88 237 SER A N 1
ATOM 1820 C CA . SER A 1 237 ? -14.997 6.471 6.697 1.00 92.88 237 SER A CA 1
ATOM 1821 C C . SER A 1 237 ? -15.616 7.654 7.451 1.00 92.88 237 SER A C 1
ATOM 1823 O O . SER A 1 237 ? -15.092 8.132 8.451 1.00 92.88 237 SER A O 1
ATOM 1825 N N . ASN A 1 238 ? -16.777 8.119 7.001 1.00 97.06 238 ASN A N 1
ATOM 1826 C CA . ASN A 1 238 ? -17.424 9.307 7.554 1.00 97.06 238 ASN A CA 1
ATOM 1827 C C . ASN A 1 238 ? -17.992 9.047 8.949 1.00 97.06 238 ASN A C 1
ATOM 1829 O O . ASN A 1 238 ? -18.532 7.972 9.212 1.00 97.06 238 ASN A O 1
ATOM 1833 N N . PHE A 1 239 ? -17.938 10.061 9.808 1.00 97.94 239 PHE A N 1
ATOM 1834 C CA . PHE A 1 239 ? -18.649 10.067 11.081 1.00 97.94 239 PHE A CA 1
ATOM 1835 C C . PHE A 1 239 ? -20.149 10.314 10.854 1.00 97.94 239 PHE A C 1
ATOM 1837 O O . PHE A 1 239 ? -20.529 11.146 10.029 1.00 97.94 239 PHE A O 1
ATOM 1844 N N . ALA A 1 240 ? -21.001 9.628 11.611 1.00 98.12 240 ALA A N 1
ATOM 1845 C CA . ALA A 1 240 ? -22.401 9.987 11.812 1.00 98.12 240 ALA A CA 1
ATOM 1846 C C . ALA A 1 240 ? -22.855 9.545 13.214 1.00 98.12 240 ALA A C 1
ATOM 1848 O O . ALA A 1 240 ? -22.247 8.665 13.828 1.00 98.12 240 ALA A O 1
ATOM 1849 N N . ALA A 1 241 ? -23.907 10.172 13.739 1.00 98.06 241 ALA A N 1
ATOM 1850 C CA . ALA A 1 241 ? -24.403 9.890 15.083 1.00 98.06 241 ALA A CA 1
ATOM 1851 C C . ALA A 1 241 ? -25.913 10.110 15.208 1.00 98.06 241 ALA A C 1
ATOM 1853 O O . ALA A 1 241 ? -26.493 10.892 14.459 1.00 98.06 241 ALA A O 1
ATOM 1854 N N . PHE A 1 242 ? -26.541 9.481 16.197 1.00 97.62 242 PHE A N 1
ATOM 1855 C CA . PHE A 1 242 ? -27.867 9.866 16.665 1.00 97.62 242 PHE A CA 1
ATOM 1856 C C . PHE A 1 242 ? -27.753 10.798 17.867 1.00 97.62 242 PHE A C 1
ATOM 1858 O O . PHE A 1 242 ? -27.050 10.514 18.841 1.00 97.62 242 PHE A O 1
ATOM 1865 N N . LYS A 1 243 ? -28.464 11.923 17.784 1.00 95.81 243 LYS A N 1
ATOM 1866 C CA . LYS A 1 243 ? -28.650 12.857 18.894 1.00 95.81 243 LYS A CA 1
ATOM 1867 C C . LYS A 1 243 ? -29.442 12.171 20.005 1.00 95.81 243 LYS A C 1
ATOM 1869 O O . LYS A 1 243 ? -30.423 11.489 19.711 1.00 95.81 243 LYS A O 1
ATOM 1874 N N . LYS A 1 244 ? -29.028 12.376 21.255 1.00 93.25 244 LYS A N 1
ATOM 1875 C CA . LYS A 1 244 ? -29.657 11.767 22.428 1.00 93.25 244 LYS A CA 1
ATOM 1876 C C . LYS A 1 244 ? -31.128 12.159 22.541 1.00 93.25 244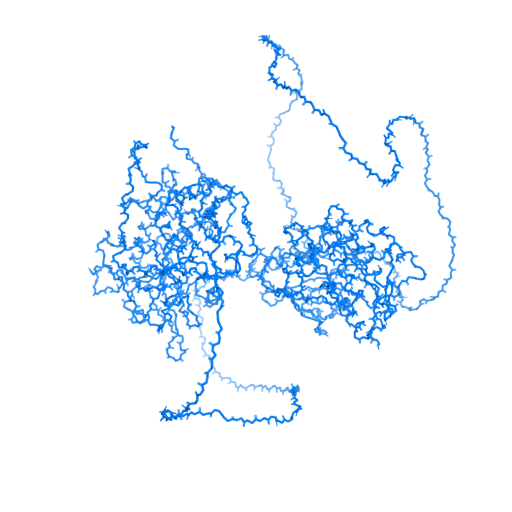 LYS A C 1
ATOM 1878 O O . LYS A 1 244 ? -31.468 13.335 22.382 1.00 93.25 244 LYS A O 1
ATOM 1883 N N . ALA A 1 245 ? -31.993 11.183 22.799 1.00 87.94 245 ALA A N 1
ATOM 1884 C CA . ALA A 1 245 ? -33.432 11.411 22.851 1.00 87.94 245 ALA A CA 1
ATOM 1885 C C . ALA A 1 245 ? -33.828 12.312 24.038 1.00 87.94 245 ALA A C 1
ATOM 1887 O O . ALA A 1 245 ? -33.409 12.091 25.174 1.00 87.94 245 ALA A O 1
ATOM 1888 N N . SER A 1 246 ? -34.673 13.318 23.791 1.00 84.44 246 SER A N 1
ATOM 1889 C CA . SER A 1 246 ? -35.230 14.191 24.841 1.00 84.44 246 SER A CA 1
ATOM 1890 C C . SER A 1 246 ? -36.399 13.563 25.611 1.00 84.44 246 SER A C 1
ATOM 1892 O O . SER A 1 246 ? -36.728 13.999 26.710 1.00 84.44 246 SER A O 1
ATOM 1894 N N . SER A 1 247 ? -37.030 12.545 25.029 1.00 85.50 247 SER A N 1
ATOM 1895 C CA . SER A 1 247 ? -38.080 11.703 25.608 1.00 85.50 247 SER A CA 1
ATOM 1896 C C . SER A 1 247 ? -38.121 10.362 24.855 1.00 85.50 247 SER A C 1
ATOM 1898 O O . SER A 1 247 ? -37.658 10.318 23.713 1.00 85.50 247 SER A O 1
ATOM 1900 N N . PRO A 1 248 ? -38.698 9.284 25.421 1.00 79.75 248 PRO A N 1
ATOM 1901 C CA . PRO A 1 248 ? -38.803 7.989 24.734 1.00 79.75 248 PRO A CA 1
ATOM 1902 C C . PRO A 1 248 ? -39.524 8.051 23.376 1.00 79.75 248 PRO A C 1
ATOM 1904 O O . PRO A 1 248 ? -39.156 7.332 22.453 1.00 79.75 248 PRO A O 1
ATOM 1907 N N . ASP A 1 249 ? -40.503 8.949 23.233 1.00 85.12 249 ASP A N 1
ATOM 1908 C CA . ASP A 1 249 ? -41.283 9.151 22.002 1.00 85.12 249 ASP A CA 1
ATOM 1909 C C . ASP A 1 249 ? -40.629 10.133 21.003 1.00 85.12 249 ASP A C 1
ATOM 1911 O O . ASP A 1 249 ? -41.223 10.491 19.983 1.00 85.12 249 ASP A O 1
ATOM 1915 N N . SER A 1 250 ? -39.417 10.627 21.289 1.00 90.31 250 SER A N 1
ATOM 1916 C CA . SER A 1 250 ? -38.722 11.590 20.427 1.00 90.31 250 SER A CA 1
ATOM 1917 C C . SER A 1 250 ? -38.339 10.964 19.083 1.00 90.31 250 SER A C 1
ATOM 1919 O O . SER A 1 250 ? -37.640 9.955 19.026 1.00 90.31 250 SER A O 1
ATOM 1921 N N . THR A 1 251 ? -38.729 11.607 17.976 1.00 94.94 251 THR A N 1
ATOM 1922 C CA . THR A 1 251 ? -38.314 11.192 16.625 1.00 94.94 251 THR A CA 1
ATOM 1923 C C . THR A 1 251 ? -36.781 11.225 16.496 1.00 94.94 251 THR A C 1
ATOM 1925 O O . THR A 1 251 ? -36.192 12.296 16.691 1.00 94.94 251 THR A O 1
ATOM 1928 N N . PRO A 1 252 ? -36.120 10.102 16.139 1.00 97.06 252 PRO A N 1
ATOM 1929 C CA . PRO A 1 252 ? -34.668 10.043 16.005 1.00 97.06 252 PRO A CA 1
ATOM 1930 C C . PRO A 1 252 ? -34.110 11.124 15.076 1.00 97.06 252 PRO A C 1
ATOM 1932 O O . PRO A 1 252 ? -34.702 11.460 14.048 1.00 97.06 252 PRO A O 1
ATOM 1935 N N . THR A 1 253 ? -32.953 11.668 15.452 1.00 98.00 253 THR A N 1
ATOM 1936 C CA . THR A 1 253 ? -32.278 12.747 14.722 1.00 98.00 253 THR A CA 1
ATOM 1937 C C . THR A 1 253 ? -30.867 12.311 14.346 1.00 98.00 253 THR A C 1
ATOM 1939 O O . THR A 1 253 ? -30.003 12.182 15.215 1.00 98.00 253 THR A O 1
ATOM 1942 N N . LEU A 1 254 ? -30.647 12.070 13.052 1.00 98.50 254 LEU A N 1
ATOM 1943 C CA . LEU A 1 254 ? -29.358 11.680 12.484 1.00 98.50 254 LEU A CA 1
ATOM 1944 C C . LEU A 1 254 ? -28.496 12.928 12.246 1.00 98.50 254 LEU A C 1
ATOM 1946 O O . LEU A 1 254 ? -28.812 13.770 11.405 1.00 98.50 254 LEU A O 1
ATOM 1950 N N . VAL A 1 255 ? -27.391 13.040 12.971 1.00 98.38 255 VAL A N 1
ATOM 1951 C CA . VAL A 1 255 ? -26.413 14.124 12.857 1.00 98.38 255 VAL A CA 1
ATOM 1952 C C . VAL A 1 255 ? -25.265 13.678 11.952 1.00 98.38 255 VAL A C 1
ATOM 1954 O O . VAL A 1 255 ? -24.687 12.605 12.142 1.00 98.38 255 VAL A O 1
ATOM 1957 N N . VAL A 1 256 ? -24.929 14.508 10.965 1.00 98.06 256 VAL A N 1
ATOM 1958 C CA . VAL A 1 256 ? -23.846 14.272 10.001 1.00 98.06 256 VAL A CA 1
ATOM 1959 C C . VAL A 1 256 ? -22.959 15.520 9.933 1.00 98.06 256 VAL A C 1
ATOM 1961 O O . VAL A 1 256 ? -23.478 16.600 9.636 1.00 98.06 256 VAL A O 1
ATOM 1964 N N . PRO A 1 257 ? -21.639 15.414 10.168 1.00 97.44 257 PRO A N 1
ATOM 1965 C CA . PRO A 1 257 ? -20.738 16.553 10.049 1.00 97.44 257 PRO A CA 1
ATOM 1966 C C . PRO A 1 257 ? -20.661 17.098 8.615 1.00 97.44 257 PRO A C 1
ATOM 1968 O O . PRO A 1 257 ? -20.568 16.335 7.653 1.00 97.44 257 PRO A O 1
ATOM 1971 N N . LYS A 1 258 ? -20.673 18.429 8.478 1.00 95.06 258 LYS A N 1
ATOM 1972 C CA . LYS A 1 258 ? -20.473 19.164 7.218 1.00 95.06 258 LYS A CA 1
ATOM 1973 C C . LYS A 1 258 ? -19.207 20.017 7.312 1.00 95.06 258 LYS A C 1
ATOM 1975 O O . LYS A 1 258 ? -19.150 20.937 8.125 1.00 95.06 258 LYS A O 1
ATOM 1980 N N . SER A 1 259 ? -18.229 19.722 6.460 1.00 92.06 259 SER A N 1
ATOM 1981 C CA . SER A 1 259 ? -16.943 20.422 6.334 1.00 92.06 259 SER A CA 1
ATOM 1982 C C . SER A 1 259 ? -16.371 20.182 4.932 1.00 92.06 259 SER A C 1
ATOM 1984 O O . SER A 1 259 ? -16.568 19.111 4.355 1.00 92.06 259 SER A O 1
ATOM 1986 N N . GLU A 1 260 ? -15.658 21.168 4.380 1.00 90.19 260 GLU A N 1
ATOM 1987 C CA . GLU A 1 260 ? -15.047 21.089 3.040 1.00 90.19 260 GLU A CA 1
ATOM 1988 C C . GLU A 1 260 ? -13.829 20.144 2.983 1.00 90.19 260 GLU A C 1
ATOM 1990 O O . GLU A 1 260 ? -13.362 19.801 1.898 1.00 90.19 260 GLU A O 1
ATOM 1995 N N . SER A 1 261 ? -13.339 19.666 4.133 1.00 92.81 261 SER A N 1
ATOM 1996 C CA . SER A 1 261 ? -12.328 18.604 4.208 1.00 92.81 261 SER A CA 1
ATOM 1997 C C . SER A 1 261 ? -12.924 17.192 4.125 1.00 92.81 261 SER A C 1
ATOM 1999 O O . SER A 1 261 ? -12.184 16.248 3.850 1.00 92.81 261 SER A O 1
ATOM 2001 N N . ILE A 1 262 ? -14.235 17.017 4.334 1.00 95.62 262 ILE A N 1
ATOM 2002 C CA . ILE A 1 262 ? -14.864 15.691 4.439 1.00 95.62 262 ILE A CA 1
ATOM 2003 C C . ILE A 1 262 ? -15.085 15.059 3.058 1.00 95.62 262 ILE A C 1
ATOM 2005 O O . ILE A 1 262 ? -15.644 15.675 2.143 1.00 95.62 262 ILE A O 1
ATOM 2009 N N . LEU A 1 263 ? -14.715 13.782 2.918 1.00 96.12 263 LEU A N 1
ATOM 2010 C CA . LEU A 1 263 ? -14.982 12.980 1.723 1.00 96.12 263 LEU A CA 1
ATOM 2011 C C . LEU A 1 263 ? -16.495 12.831 1.469 1.00 96.12 263 LEU A C 1
ATOM 2013 O O . LEU A 1 263 ? -17.218 12.228 2.266 1.00 96.12 263 LEU A O 1
ATOM 2017 N N . ARG A 1 264 ? -16.981 13.289 0.307 1.00 93.94 264 ARG A N 1
ATOM 2018 C CA . ARG A 1 264 ? -18.406 13.179 -0.079 1.00 93.94 264 ARG A CA 1
ATOM 2019 C C . ARG A 1 264 ? -18.817 11.709 -0.190 1.00 93.94 264 ARG A C 1
ATOM 2021 O O . ARG A 1 264 ? -18.296 10.986 -1.036 1.00 93.94 264 ARG A O 1
ATOM 2028 N N . SER A 1 265 ? -19.734 11.228 0.648 1.00 95.12 265 SER A N 1
ATOM 2029 C CA . SER A 1 265 ? -19.950 9.783 0.822 1.00 95.12 265 SER A CA 1
ATOM 2030 C C . SER A 1 265 ? -21.282 9.260 0.298 1.00 95.12 265 SER A C 1
ATOM 2032 O O . SER A 1 265 ? -22.350 9.638 0.776 1.00 95.12 265 SER A O 1
ATOM 2034 N N . VAL A 1 266 ? -21.203 8.310 -0.640 1.00 96.06 266 VAL A N 1
ATOM 2035 C CA . VAL A 1 266 ? -22.352 7.557 -1.176 1.00 96.06 266 VAL A CA 1
ATOM 2036 C C . VAL A 1 266 ? -23.086 6.797 -0.065 1.00 96.06 266 VAL A C 1
ATOM 2038 O O . VAL A 1 266 ? -24.317 6.736 -0.059 1.00 96.06 266 VAL A O 1
ATOM 2041 N N . THR A 1 267 ? -22.353 6.258 0.916 1.00 95.38 267 THR A N 1
ATOM 2042 C CA . THR A 1 267 ? -22.950 5.568 2.067 1.00 95.38 267 THR A CA 1
ATOM 2043 C C . THR A 1 267 ? -23.700 6.552 2.957 1.00 95.38 267 THR A C 1
ATOM 2045 O O . THR A 1 267 ? -24.882 6.348 3.202 1.00 95.38 267 THR A O 1
ATOM 2048 N N . THR A 1 268 ? -23.075 7.661 3.362 1.00 96.44 268 THR A N 1
ATOM 2049 C CA . THR A 1 268 ? -23.718 8.680 4.211 1.00 96.44 268 THR A CA 1
ATOM 2050 C C . THR A 1 268 ? -24.927 9.321 3.522 1.00 96.44 268 THR A C 1
ATOM 2052 O O . THR A 1 268 ? -25.962 9.501 4.158 1.00 96.44 268 THR A O 1
ATOM 2055 N N . LYS A 1 269 ? -24.855 9.570 2.203 1.00 96.88 269 LYS A N 1
ATOM 2056 C CA . LYS A 1 269 ? -26.002 9.989 1.376 1.00 96.88 269 LYS A CA 1
ATOM 2057 C C . LYS A 1 269 ? -27.153 8.981 1.471 1.00 96.88 269 LYS A C 1
ATOM 2059 O O . LYS A 1 269 ? -28.274 9.363 1.786 1.00 96.88 269 LYS A O 1
ATOM 2064 N N . SER A 1 270 ? -26.857 7.692 1.295 1.00 97.75 270 SER A N 1
ATOM 2065 C CA . SER A 1 270 ? -27.850 6.610 1.397 1.00 97.75 270 SER A CA 1
ATOM 2066 C C . SER A 1 270 ? -28.458 6.490 2.798 1.00 97.75 270 SER A C 1
ATOM 2068 O O . SER A 1 270 ? -29.660 6.286 2.915 1.00 97.75 270 SER A O 1
ATOM 2070 N N . LEU A 1 271 ? -27.667 6.664 3.862 1.00 97.56 271 LEU A N 1
ATOM 2071 C CA . LEU A 1 271 ? -28.169 6.643 5.241 1.00 97.56 271 LEU A CA 1
ATOM 2072 C C . LEU A 1 271 ? -29.078 7.839 5.552 1.00 97.56 271 LEU A C 1
ATOM 2074 O O . LEU A 1 271 ? -30.104 7.662 6.203 1.00 97.56 271 LEU A O 1
ATOM 2078 N N . MET A 1 272 ? -28.759 9.031 5.037 1.00 98.12 272 MET A N 1
ATOM 2079 C CA . MET A 1 272 ? -29.655 10.190 5.116 1.00 98.12 272 MET A CA 1
ATOM 2080 C C . MET A 1 272 ? -30.954 9.967 4.329 1.00 98.12 272 MET A C 1
ATOM 2082 O O . MET A 1 272 ? -32.029 10.320 4.803 1.00 98.12 272 MET A O 1
ATOM 2086 N N . ASP A 1 273 ? -30.891 9.371 3.140 1.00 98.12 273 ASP A N 1
ATOM 2087 C CA . ASP A 1 273 ? -32.085 9.081 2.338 1.00 98.12 273 ASP A CA 1
ATOM 2088 C C . ASP A 1 273 ? -32.974 7.995 2.991 1.00 98.12 273 ASP A C 1
ATOM 2090 O O . ASP A 1 273 ? -34.197 8.142 3.028 1.00 98.12 273 ASP A O 1
ATOM 2094 N N . ILE A 1 274 ? -32.371 6.972 3.613 1.00 98.00 274 ILE A N 1
ATOM 2095 C CA . ILE A 1 274 ? -33.075 5.979 4.444 1.00 98.00 274 ILE A CA 1
ATOM 2096 C C . ILE A 1 274 ? -33.719 6.640 5.671 1.00 98.00 274 ILE A C 1
ATOM 2098 O O . ILE A 1 274 ? -34.899 6.409 5.931 1.00 98.00 274 ILE A O 1
ATOM 2102 N N . ALA A 1 275 ? -32.996 7.493 6.403 1.00 97.94 275 ALA A N 1
ATOM 2103 C CA . ALA A 1 275 ? -33.530 8.177 7.583 1.00 97.94 275 ALA A CA 1
ATOM 2104 C C . ALA A 1 275 ? -34.785 9.011 7.249 1.00 97.94 275 ALA A C 1
ATOM 2106 O O . ALA A 1 275 ? -35.802 8.876 7.931 1.00 97.94 275 ALA A O 1
ATOM 2107 N N . LYS A 1 276 ? -34.782 9.763 6.135 1.00 97.94 276 LYS A N 1
ATOM 2108 C CA . LYS A 1 276 ? -35.985 10.459 5.626 1.00 97.94 276 LYS A CA 1
ATOM 2109 C C . LYS A 1 276 ? -37.148 9.491 5.386 1.00 97.94 276 LYS A C 1
ATOM 2111 O O . LYS A 1 276 ? -38.278 9.798 5.748 1.00 97.94 276 LYS A O 1
ATOM 2116 N N . SER A 1 277 ? -36.882 8.314 4.810 1.00 97.31 277 SER A N 1
ATOM 2117 C CA . SER A 1 277 ? -37.918 7.301 4.540 1.00 97.31 277 SER A CA 1
ATOM 2118 C C . SER A 1 277 ? -38.518 6.666 5.807 1.00 97.31 277 SER A C 1
ATOM 2120 O O . SER A 1 277 ? -39.639 6.165 5.769 1.00 97.31 277 SER A O 1
ATOM 2122 N N . PHE A 1 278 ? -37.816 6.744 6.944 1.00 97.19 278 PHE A N 1
ATOM 2123 C CA . PHE A 1 278 ? -38.337 6.396 8.272 1.00 97.19 278 PHE A CA 1
ATOM 2124 C C . PHE A 1 278 ? -39.032 7.565 8.993 1.00 97.19 278 PHE A C 1
ATOM 2126 O O . PHE A 1 278 ? -39.470 7.388 10.129 1.00 97.19 278 PHE A O 1
ATOM 2133 N N . GLY A 1 279 ? -39.129 8.744 8.368 1.00 97.56 279 GLY A N 1
ATOM 2134 C CA . GLY A 1 279 ? -39.663 9.961 8.985 1.00 97.56 279 GLY A CA 1
ATOM 2135 C C . GLY A 1 279 ? -38.725 10.605 10.011 1.00 97.56 279 GLY A C 1
ATOM 2136 O O . GLY A 1 279 ? -39.190 11.335 10.879 1.00 97.56 279 GLY A O 1
ATOM 2137 N N . TRP A 1 280 ? -37.422 10.310 9.960 1.00 97.69 280 TRP A N 1
ATOM 2138 C CA . TRP A 1 280 ? -36.437 10.801 10.927 1.00 97.69 280 TRP A CA 1
ATOM 2139 C C . TRP A 1 280 ? -35.851 12.165 10.548 1.00 97.69 280 TRP A C 1
ATOM 2141 O O . TRP A 1 280 ? -35.714 12.506 9.371 1.00 97.69 280 TRP A O 1
ATOM 2151 N N . ASN A 1 281 ? -35.458 12.928 11.569 1.00 97.88 281 ASN A N 1
ATOM 2152 C CA . ASN A 1 281 ? -34.833 14.240 11.416 1.00 97.88 281 ASN A CA 1
ATOM 2153 C C . ASN A 1 281 ? -33.359 14.106 11.005 1.00 97.88 281 ASN A C 1
ATOM 2155 O O . ASN A 1 281 ? -32.704 13.110 11.327 1.00 97.88 281 ASN A O 1
ATOM 2159 N N . ILE A 1 282 ? -32.813 15.125 10.330 1.00 98.19 282 ILE A N 1
ATOM 2160 C CA . ILE A 1 282 ? -31.410 15.142 9.886 1.00 98.19 282 ILE A CA 1
ATOM 2161 C C . ILE A 1 282 ? -30.765 16.503 10.156 1.00 98.19 282 ILE A C 1
ATOM 2163 O O . ILE A 1 282 ? -31.229 17.527 9.660 1.00 98.19 282 ILE A O 1
ATOM 2167 N N . GLU A 1 283 ? -29.645 16.497 10.877 1.00 97.88 283 GLU A N 1
ATOM 2168 C CA . GLU A 1 283 ? -28.783 17.660 11.104 1.00 97.88 283 GLU A CA 1
ATOM 2169 C C . GLU A 1 283 ? -27.469 17.494 10.316 1.00 97.88 283 GLU A C 1
ATOM 2171 O O . GLU A 1 283 ? -26.496 16.945 10.830 1.00 97.88 283 GLU A O 1
ATOM 2176 N N . HIS A 1 284 ? -27.423 17.963 9.063 1.00 97.56 284 HIS A N 1
ATOM 2177 C CA . HIS A 1 284 ? -26.196 17.977 8.249 1.00 97.56 284 HIS A CA 1
ATOM 2178 C C . HIS A 1 284 ? -25.484 19.337 8.379 1.00 97.56 284 HIS A C 1
ATOM 2180 O O . HIS A 1 284 ? -25.793 20.289 7.657 1.00 97.56 284 HIS A O 1
ATOM 2186 N N . ARG A 1 285 ? -24.572 19.446 9.351 1.00 97.62 285 ARG A N 1
ATOM 2187 C CA . ARG A 1 285 ? -23.991 20.716 9.836 1.00 97.62 285 ARG A CA 1
ATOM 2188 C C . ARG A 1 285 ? -22.574 20.524 10.389 1.00 97.62 285 ARG A C 1
ATOM 2190 O O . ARG A 1 285 ? -22.207 19.393 10.688 1.00 97.62 285 ARG A O 1
ATOM 2197 N N . PRO A 1 286 ? -21.789 21.590 10.623 1.00 97.62 286 PRO A N 1
ATOM 2198 C CA . PRO A 1 286 ? -20.624 21.497 11.498 1.00 97.62 286 PRO A CA 1
ATOM 2199 C C . PRO A 1 286 ? -21.021 20.928 12.873 1.00 97.62 286 PRO A C 1
ATOM 2201 O O . PRO A 1 286 ? -21.949 21.425 13.523 1.00 97.62 286 PRO A O 1
ATOM 2204 N N . LEU A 1 287 ? -20.333 19.867 13.294 1.00 98.00 287 LEU A N 1
ATOM 2205 C CA . LEU A 1 287 ? -20.534 19.175 14.568 1.00 98.00 287 LEU A CA 1
ATOM 2206 C C . LEU A 1 287 ? -19.340 19.478 15.468 1.00 98.00 287 LEU A C 1
ATOM 2208 O O . LEU A 1 287 ? -18.215 19.168 15.082 1.00 98.00 287 LEU A O 1
ATOM 2212 N N . LYS A 1 288 ? -19.545 20.077 16.645 1.00 98.06 288 LYS A N 1
ATOM 2213 C CA . LYS A 1 288 ? -18.433 20.290 17.582 1.00 98.06 288 LYS A CA 1
ATOM 2214 C C . LYS A 1 288 ? -18.046 18.963 18.221 1.00 98.06 288 LYS A C 1
ATOM 2216 O O . LYS A 1 288 ? -18.917 18.220 18.659 1.00 98.06 288 LYS A O 1
ATOM 2221 N N . PHE A 1 289 ? -16.751 18.697 18.378 1.00 97.50 289 PHE A N 1
ATOM 2222 C CA . PHE A 1 289 ? -16.297 17.529 19.138 1.00 97.50 289 PHE A CA 1
ATOM 2223 C C . PHE A 1 289 ? -16.751 17.591 20.606 1.00 97.50 289 PHE A C 1
ATOM 2225 O O . PHE A 1 289 ? -17.054 16.563 21.204 1.00 97.50 289 PHE A O 1
ATOM 2232 N N . GLN A 1 290 ? -16.934 18.797 21.154 1.00 96.81 290 GLN A N 1
ATOM 2233 C CA . GLN A 1 290 ? -17.530 18.987 22.478 1.00 96.81 290 GLN A CA 1
ATOM 2234 C C . GLN A 1 290 ? -18.931 18.350 22.606 1.00 96.81 290 GLN A C 1
ATOM 2236 O O . GLN A 1 290 ? -19.265 17.868 23.676 1.00 96.81 290 GLN A O 1
ATOM 2241 N N . GLU A 1 291 ? -19.722 18.237 21.528 1.00 97.56 291 GLU A N 1
ATOM 2242 C CA . GLU A 1 291 ? -21.042 17.576 21.578 1.00 97.56 291 GLU A CA 1
ATOM 2243 C C . GLU A 1 291 ? -20.936 16.059 21.845 1.00 97.56 291 GLU A C 1
ATOM 2245 O O . GLU A 1 291 ? -21.863 15.470 22.413 1.00 97.56 291 GLU A O 1
ATOM 2250 N N . VAL A 1 292 ? -19.796 15.444 21.487 1.00 96.31 292 VAL A N 1
ATOM 2251 C CA . VAL A 1 292 ? -19.412 14.076 21.882 1.00 96.31 292 VAL A CA 1
ATOM 2252 C C . VAL A 1 292 ? -19.069 14.049 23.374 1.00 96.31 292 VAL A C 1
ATOM 2254 O O . VAL A 1 292 ? -19.625 13.242 24.112 1.00 96.31 292 VAL A O 1
ATOM 2257 N N . VAL A 1 293 ? -18.180 14.945 23.818 1.00 96.06 293 VAL A N 1
ATOM 2258 C CA . VAL A 1 293 ? -17.676 15.018 25.205 1.00 96.06 293 VAL A CA 1
ATOM 2259 C C . VAL A 1 293 ? -18.794 15.298 26.217 1.00 96.06 293 VAL A C 1
ATOM 2261 O O . VAL A 1 293 ? -18.829 14.673 27.273 1.00 96.06 293 VAL A O 1
ATOM 2264 N N . ASP A 1 294 ? -19.742 16.167 25.868 1.00 95.62 294 ASP A N 1
ATOM 2265 C CA . ASP A 1 294 ? -20.910 16.521 26.685 1.00 95.62 294 ASP A CA 1
ATOM 2266 C C . ASP A 1 294 ? -21.984 15.408 26.723 1.00 95.62 294 ASP A C 1
ATOM 2268 O O . ASP A 1 294 ? -22.998 15.544 27.409 1.00 95.62 294 ASP A O 1
ATOM 2272 N N . GLY A 1 295 ? -21.813 14.311 25.971 1.00 93.50 295 GLY A N 1
ATOM 2273 C CA . GLY A 1 295 ? -22.763 13.192 25.940 1.00 93.50 295 GLY A CA 1
ATOM 2274 C C . GLY A 1 295 ? -24.126 13.540 25.327 1.00 93.50 295 GLY A C 1
ATOM 2275 O O . GLY A 1 295 ? -25.146 12.955 25.706 1.00 93.50 295 GLY A O 1
ATOM 2276 N N . THR A 1 296 ? -24.162 14.499 24.392 1.00 95.12 296 THR A N 1
ATOM 2277 C CA . THR A 1 296 ? -25.393 14.906 23.677 1.00 95.12 296 THR A CA 1
ATOM 2278 C C . THR A 1 296 ? -25.714 14.015 22.470 1.00 95.12 296 THR A C 1
ATOM 2280 O O . THR A 1 296 ? -26.797 14.104 21.887 1.00 95.12 296 THR A O 1
ATOM 2283 N N . LEU A 1 297 ? -24.788 13.120 22.123 1.00 95.56 297 LEU A N 1
ATOM 2284 C CA . LEU A 1 297 ? -24.939 12.042 21.150 1.00 95.56 297 LEU A CA 1
ATOM 2285 C C . LEU A 1 297 ? -25.045 10.705 21.898 1.00 95.56 297 LEU A C 1
ATOM 2287 O O . LEU A 1 297 ? -24.356 10.497 22.895 1.00 95.56 297 LEU A O 1
ATOM 2291 N N . GLU A 1 298 ? -25.912 9.813 21.428 1.00 91.69 298 GLU A N 1
ATOM 2292 C CA . GLU A 1 298 ? -26.267 8.561 22.119 1.00 91.69 298 GLU A CA 1
ATOM 2293 C C . GLU A 1 298 ? -25.741 7.321 21.386 1.00 91.69 298 GLU A C 1
ATOM 2295 O O . GLU A 1 298 ? -25.178 6.418 22.004 1.00 91.69 298 GLU A O 1
ATOM 2300 N N . GLU A 1 299 ? -25.834 7.324 20.055 1.00 95.56 299 GLU A N 1
ATOM 2301 C CA . GLU A 1 299 ? -25.223 6.322 19.182 1.00 95.56 299 GLU A CA 1
ATOM 2302 C C . GLU A 1 299 ? -24.245 7.026 18.234 1.00 95.56 299 GLU A C 1
ATOM 2304 O O . GLU A 1 299 ? -24.616 8.013 17.601 1.00 95.56 299 GLU A O 1
ATOM 2309 N N . VAL A 1 300 ? -23.017 6.526 18.087 1.00 97.62 300 VAL A N 1
ATOM 2310 C CA . VAL A 1 300 ? -22.032 7.042 17.117 1.00 97.62 300 VAL A CA 1
ATOM 2311 C C . VAL A 1 300 ? -21.532 5.893 16.256 1.00 97.62 300 VAL A C 1
ATOM 2313 O O . VAL A 1 300 ? -21.317 4.782 16.745 1.00 97.62 300 VAL A O 1
ATOM 2316 N N . PHE A 1 301 ? -21.321 6.153 14.969 1.00 96.94 301 PHE A N 1
ATOM 2317 C CA . PHE A 1 301 ? -20.779 5.167 14.048 1.00 96.94 301 PHE A CA 1
ATOM 2318 C C . PHE A 1 301 ? -19.953 5.792 12.918 1.00 96.94 301 PHE A C 1
ATOM 2320 O O . PHE A 1 301 ? -20.204 6.903 12.449 1.00 96.94 301 PHE A O 1
ATOM 2327 N N . ALA A 1 302 ? -18.967 5.036 12.444 1.00 96.19 302 ALA A N 1
ATOM 2328 C CA . ALA A 1 302 ? -18.319 5.283 11.164 1.00 96.19 302 ALA A CA 1
ATOM 2329 C C . ALA A 1 302 ? -19.169 4.681 10.028 1.00 96.19 302 ALA A C 1
ATOM 2331 O O . ALA A 1 302 ? -19.851 3.676 10.233 1.00 96.19 302 ALA A O 1
ATOM 2332 N N . CYS A 1 303 ? -19.138 5.244 8.818 1.00 93.12 303 CYS A N 1
ATOM 2333 C CA . CYS A 1 303 ? -19.873 4.703 7.668 1.00 93.12 303 CYS A CA 1
ATOM 2334 C C . CYS A 1 303 ? -19.128 4.850 6.327 1.00 93.12 303 CYS A C 1
ATOM 2336 O O . CYS A 1 303 ? -18.439 5.836 6.064 1.00 93.12 303 CYS A O 1
ATOM 2338 N N . GLY A 1 304 ? -19.255 3.839 5.461 1.00 89.62 304 GLY A N 1
ATOM 2339 C CA . GLY A 1 304 ? -18.547 3.758 4.177 1.00 89.62 304 GLY A CA 1
ATOM 2340 C C . GLY A 1 304 ? -18.602 2.358 3.551 1.00 89.62 304 GLY A C 1
ATOM 2341 O O . GLY A 1 304 ? -18.841 1.376 4.248 1.00 89.62 304 GLY A O 1
ATOM 2342 N N . THR A 1 305 ? -18.360 2.235 2.240 1.00 85.94 305 THR A N 1
ATOM 2343 C CA . THR A 1 305 ? -18.631 1.014 1.443 1.00 85.94 305 THR A CA 1
ATOM 2344 C C . THR A 1 305 ? -18.105 -0.299 2.043 1.00 85.94 305 THR A C 1
ATOM 2346 O O . THR A 1 305 ? -18.796 -1.317 1.989 1.00 85.94 305 THR A O 1
ATOM 2349 N N . ALA A 1 306 ? -16.882 -0.308 2.585 1.00 78.19 306 ALA A N 1
ATOM 2350 C CA . ALA A 1 306 ? -16.237 -1.536 3.058 1.00 78.19 306 ALA A CA 1
ATOM 2351 C C . ALA A 1 306 ? -17.013 -2.178 4.223 1.00 78.19 306 ALA A C 1
ATOM 2353 O O . ALA A 1 306 ? -17.378 -3.350 4.136 1.00 78.19 306 ALA A O 1
ATOM 2354 N N . ALA A 1 307 ? -17.340 -1.384 5.245 1.00 72.62 307 ALA A N 1
ATOM 2355 C CA . ALA A 1 307 ? -18.060 -1.810 6.446 1.00 72.62 307 ALA A CA 1
ATOM 2356 C C . ALA A 1 307 ? -19.594 -1.693 6.344 1.00 72.62 307 ALA A C 1
ATOM 2358 O O . ALA A 1 307 ? -20.314 -2.308 7.124 1.00 72.62 307 ALA A O 1
ATOM 2359 N N . ALA A 1 308 ? -20.092 -0.882 5.403 1.00 86.12 308 ALA A N 1
ATOM 2360 C CA . ALA A 1 308 ? -21.380 -0.183 5.463 1.00 86.12 308 ALA A CA 1
ATOM 2361 C C . ALA A 1 308 ? -21.460 0.780 6.666 1.00 86.12 308 ALA A C 1
ATOM 2363 O O . ALA A 1 308 ? -21.439 1.997 6.478 1.00 86.12 308 ALA A O 1
ATOM 2364 N N . ILE A 1 309 ? -21.473 0.243 7.884 1.00 90.50 309 ILE A N 1
ATOM 2365 C CA . ILE A 1 309 ? -21.432 0.962 9.166 1.00 90.50 309 ILE A CA 1
ATOM 2366 C C . ILE A 1 309 ? -20.405 0.258 10.070 1.00 90.50 309 ILE A C 1
ATOM 2368 O O . ILE A 1 309 ? -20.248 -0.952 9.941 1.00 90.50 309 ILE A O 1
ATOM 2372 N N . THR A 1 310 ? -19.755 0.979 10.988 1.00 91.75 310 THR A N 1
ATOM 2373 C CA . THR A 1 310 ? -19.002 0.434 12.136 1.00 91.75 310 THR A CA 1
ATOM 2374 C C . THR A 1 310 ? -19.394 1.212 13.404 1.00 91.75 310 THR A C 1
ATOM 2376 O O . THR A 1 310 ? -19.064 2.397 13.488 1.00 91.75 310 THR A O 1
ATOM 2379 N N . PRO A 1 311 ? -20.092 0.610 14.384 1.00 94.06 311 PRO A N 1
ATOM 2380 C CA . PRO A 1 311 ? -20.508 1.287 15.611 1.00 94.06 311 PRO A CA 1
ATOM 2381 C C . PRO A 1 311 ? -19.325 1.608 16.525 1.00 94.06 311 PRO A C 1
ATOM 2383 O O . PRO A 1 311 ? -18.327 0.884 16.547 1.00 94.06 311 PRO A O 1
ATOM 2386 N N . VAL A 1 312 ? -19.451 2.673 17.313 1.00 96.31 312 VAL A N 1
ATOM 2387 C CA . VAL A 1 312 ? -18.396 3.167 18.205 1.00 96.31 312 VAL A CA 1
ATOM 2388 C C . VAL A 1 312 ? -18.898 3.177 19.645 1.00 96.31 312 VAL A C 1
ATOM 2390 O O . VAL A 1 312 ? -19.801 3.936 19.982 1.00 96.31 312 VAL A O 1
ATOM 2393 N N . ARG A 1 313 ? -18.292 2.341 20.500 1.00 95.81 313 ARG A N 1
ATOM 2394 C CA . ARG A 1 313 ? -18.609 2.250 21.943 1.00 95.81 313 ARG A CA 1
ATOM 2395 C C . ARG A 1 313 ? -17.898 3.305 22.777 1.00 95.81 313 ARG A C 1
ATOM 2397 O O . ARG A 1 313 ? -18.272 3.549 23.920 1.00 95.81 313 ARG A O 1
ATOM 2404 N N . SER A 1 314 ? -16.849 3.913 22.229 1.00 97.25 314 SER A N 1
ATOM 2405 C CA . SER A 1 314 ? -16.137 4.993 22.901 1.00 97.25 314 SER A CA 1
ATOM 2406 C C . SER A 1 314 ? -15.226 5.779 21.975 1.00 97.25 314 SER A C 1
ATOM 2408 O O . SER A 1 314 ? -14.688 5.209 21.023 1.00 97.25 314 SER A O 1
ATOM 2410 N N . ILE A 1 315 ? -14.940 7.026 22.338 1.00 98.12 315 ILE A N 1
ATOM 2411 C CA . ILE A 1 315 ? -13.904 7.846 21.704 1.00 98.12 315 ILE A CA 1
ATOM 2412 C C . ILE A 1 315 ? -12.923 8.322 22.782 1.00 98.12 315 ILE A C 1
ATOM 2414 O O . ILE A 1 315 ? -13.316 9.019 23.719 1.00 98.12 315 ILE A O 1
ATOM 2418 N N . SER A 1 316 ? -11.653 7.944 22.644 1.00 97.81 316 SER A N 1
ATOM 2419 C CA . SER A 1 316 ? -10.543 8.456 23.451 1.00 97.81 316 SER A CA 1
ATOM 2420 C C . SER A 1 316 ? -9.881 9.661 22.776 1.00 97.81 316 SER A C 1
ATOM 2422 O O . SER A 1 316 ? -9.727 9.675 21.555 1.00 97.81 316 SER A O 1
ATOM 2424 N N . TYR A 1 317 ? -9.484 10.658 23.563 1.00 96.50 317 TYR A N 1
ATOM 2425 C CA . TYR A 1 317 ? -8.883 11.921 23.113 1.00 96.50 317 TYR A CA 1
ATOM 2426 C C . TYR A 1 317 ? -8.022 12.528 24.231 1.00 96.50 317 TYR A C 1
ATOM 2428 O O . TYR A 1 317 ? -8.229 12.204 25.402 1.00 96.50 317 TYR A O 1
ATOM 2436 N N . THR A 1 318 ? -7.091 13.425 23.918 1.00 92.94 318 THR A N 1
ATOM 2437 C CA . THR A 1 318 ? -6.322 14.146 24.938 1.00 92.94 318 THR A CA 1
ATOM 2438 C C . THR A 1 318 ? -7.029 15.446 25.308 1.00 92.94 318 THR A C 1
ATOM 2440 O O . THR A 1 318 ? -7.360 16.282 24.468 1.00 92.94 318 THR A O 1
ATOM 2443 N N . ALA A 1 319 ? -7.266 15.653 26.599 1.00 88.94 319 ALA A N 1
ATOM 2444 C CA . ALA A 1 319 ? -7.806 16.904 27.105 1.00 88.94 319 ALA A CA 1
ATOM 2445 C C . ALA A 1 319 ? -6.732 18.013 27.135 1.00 88.94 319 ALA A C 1
ATOM 2447 O O . ALA A 1 319 ? -5.537 17.717 27.256 1.00 88.94 319 ALA A O 1
ATOM 2448 N N . PRO A 1 320 ? -7.134 19.302 27.108 1.00 81.44 320 PRO A N 1
ATOM 2449 C CA . PRO A 1 320 ? -6.228 20.419 27.361 1.00 81.44 320 PRO A CA 1
ATOM 2450 C C . PRO A 1 320 ? -5.459 20.213 28.675 1.00 81.44 320 PRO A C 1
ATOM 2452 O O . PRO A 1 320 ? -6.058 20.158 29.746 1.00 81.44 320 PRO A O 1
ATOM 2455 N N . GLY A 1 321 ? -4.134 20.062 28.575 1.00 81.94 321 GLY A N 1
ATOM 2456 C CA . GLY A 1 321 ? -3.256 19.671 29.687 1.00 81.94 321 GLY A CA 1
ATOM 2457 C C . GLY A 1 321 ? -2.522 18.335 29.499 1.00 81.94 321 GLY A C 1
ATOM 2458 O O . GLY A 1 321 ? -1.611 18.053 30.268 1.00 81.94 321 GLY A O 1
ATOM 2459 N N . GLY A 1 322 ? -2.856 17.537 28.475 1.00 87.88 322 GLY A N 1
ATOM 2460 C CA . GLY A 1 322 ? -2.156 16.278 28.165 1.00 87.88 322 GLY A CA 1
ATOM 2461 C C . GLY A 1 322 ? -2.768 15.020 28.800 1.00 87.88 322 GLY A C 1
ATOM 2462 O O . GLY A 1 322 ? -2.206 13.935 28.687 1.00 87.88 322 GLY A O 1
ATOM 2463 N N . GLU A 1 323 ? -3.916 15.148 29.467 1.00 93.31 323 GLU A N 1
ATOM 2464 C CA . GLU A 1 323 ? -4.623 14.044 30.125 1.00 93.31 323 GLU A CA 1
ATOM 2465 C C . GLU A 1 323 ? -5.460 13.246 29.108 1.00 93.31 323 GLU A C 1
ATOM 2467 O O . GLU A 1 323 ? -6.378 13.795 28.497 1.00 93.31 323 GLU A O 1
ATOM 2472 N N . LEU A 1 324 ? -5.188 11.948 28.934 1.00 94.38 324 LEU A N 1
ATOM 2473 C CA . LEU A 1 324 ? -5.992 11.074 28.069 1.00 94.38 324 LEU A CA 1
ATOM 2474 C C . LEU A 1 324 ? -7.371 10.807 28.698 1.00 94.38 324 LEU A C 1
ATOM 2476 O O . LEU A 1 324 ? -7.461 10.208 29.769 1.00 94.38 324 LEU A O 1
ATOM 2480 N N . LYS A 1 325 ? -8.446 11.193 28.006 1.00 96.62 325 LYS A N 1
ATOM 2481 C CA . LYS A 1 325 ? -9.844 10.965 28.409 1.00 96.62 325 LYS A CA 1
ATOM 2482 C C . LYS A 1 325 ? -10.555 10.033 27.443 1.00 96.62 325 LYS A C 1
ATOM 2484 O O . LYS A 1 325 ? -10.150 9.877 26.294 1.00 96.62 325 LYS A O 1
ATOM 2489 N N . LYS A 1 326 ? -11.634 9.414 27.924 1.00 96.31 326 LYS A N 1
ATOM 2490 C CA . LYS A 1 326 ? -12.459 8.457 27.181 1.00 96.31 326 LYS A CA 1
ATOM 2491 C C . LYS A 1 326 ? -13.938 8.780 27.376 1.00 96.31 326 LYS A C 1
ATOM 2493 O O . LYS A 1 326 ? -14.424 8.774 28.502 1.00 96.31 326 LYS A O 1
ATOM 2498 N N . VAL A 1 327 ? -14.647 9.036 26.280 1.00 95.81 327 VAL A N 1
ATOM 2499 C CA . VAL A 1 327 ? -16.113 9.150 26.249 1.00 95.81 327 VAL A CA 1
ATOM 2500 C C . VAL A 1 327 ? -16.691 7.769 25.955 1.00 95.81 327 VAL A C 1
ATOM 2502 O O . VAL A 1 327 ? -16.295 7.170 24.958 1.00 95.81 327 VAL A O 1
ATOM 2505 N N . SER A 1 328 ? -17.619 7.274 26.775 1.00 94.94 328 SER A N 1
ATOM 2506 C CA . SER A 1 328 ? -18.370 6.029 26.521 1.00 94.94 328 SER A CA 1
ATOM 2507 C C . SER A 1 328 ? -19.708 6.317 25.833 1.00 94.94 328 SER A C 1
ATOM 2509 O O . SER A 1 328 ? -20.315 7.358 26.073 1.00 94.94 328 SER A O 1
ATOM 2511 N N . LEU A 1 329 ? -20.159 5.403 24.972 1.00 93.31 329 LEU A N 1
ATOM 2512 C CA . LEU A 1 329 ? -21.292 5.580 24.058 1.00 93.31 329 LEU A CA 1
ATOM 2513 C C . LEU A 1 329 ? -22.158 4.306 24.009 1.00 93.31 329 LEU A C 1
ATOM 2515 O O . LEU A 1 329 ? -21.628 3.192 24.040 1.00 93.31 329 LEU A O 1
ATOM 2519 N N . GLY A 1 330 ? -23.481 4.466 23.897 1.00 86.94 330 GLY A N 1
ATOM 2520 C CA . GLY A 1 330 ? -24.440 3.355 23.866 1.00 86.94 330 GLY A CA 1
ATOM 2521 C C . GLY A 1 330 ? -24.382 2.433 25.096 1.00 86.94 330 GLY A C 1
ATOM 2522 O O . GLY A 1 330 ? -24.175 2.883 26.221 1.00 86.94 330 GLY A O 1
ATOM 2523 N N . ASP A 1 331 ? -24.545 1.126 24.868 1.00 85.19 331 ASP A N 1
ATOM 2524 C CA . ASP A 1 331 ? -24.399 0.060 25.878 1.00 85.19 331 ASP A CA 1
ATOM 2525 C C . ASP A 1 331 ? -22.926 -0.309 26.171 1.00 85.19 331 ASP A C 1
ATOM 2527 O O . ASP A 1 331 ? -22.650 -1.227 26.944 1.00 85.19 331 ASP A O 1
ATOM 2531 N N . GLY A 1 332 ? -21.968 0.365 25.522 1.00 87.06 332 GLY A N 1
ATOM 2532 C CA . GLY A 1 332 ? -20.542 0.054 25.595 1.00 87.06 332 GLY A CA 1
ATOM 2533 C C . GLY A 1 332 ? -20.104 -1.211 24.838 1.00 87.06 332 GLY A C 1
ATOM 2534 O O . GLY A 1 332 ? -18.928 -1.564 24.911 1.00 87.06 332 GLY A O 1
ATOM 2535 N N . GLN A 1 333 ? -20.992 -1.901 24.110 1.00 86.12 333 GLN A N 1
ATOM 2536 C CA . GLN A 1 333 ? -20.716 -3.211 23.498 1.00 86.12 333 GLN A CA 1
ATOM 2537 C C . GLN A 1 333 ? -21.157 -3.337 22.028 1.00 86.12 333 GLN A C 1
ATOM 2539 O O . GLN A 1 333 ? -20.432 -3.933 21.227 1.00 86.12 333 GLN A O 1
ATOM 2544 N N . ASN A 1 334 ? -22.317 -2.796 21.653 1.00 87.62 334 ASN A N 1
ATOM 2545 C CA . ASN A 1 334 ? -22.999 -3.034 20.380 1.00 87.62 334 ASN A CA 1
ATOM 2546 C C . ASN A 1 334 ? -23.478 -1.725 19.723 1.00 87.62 334 ASN A C 1
ATOM 2548 O O . ASN A 1 334 ? -23.464 -0.645 20.309 1.00 87.62 334 ASN A O 1
ATOM 2552 N N . ALA A 1 335 ? -23.944 -1.825 18.479 1.00 89.19 335 ALA A N 1
ATOM 2553 C CA . ALA A 1 335 ? -24.791 -0.808 17.866 1.00 89.19 335 ALA A CA 1
ATOM 2554 C C . ALA A 1 335 ? -26.084 -0.590 18.667 1.00 89.19 335 ALA A C 1
ATOM 2556 O O . ALA A 1 335 ? -26.766 -1.554 19.023 1.00 89.19 335 ALA A O 1
ATOM 2557 N N . GLY A 1 336 ? -26.467 0.675 18.845 1.00 92.06 336 GLY A N 1
ATOM 2558 C CA . GLY A 1 336 ? -27.797 1.033 19.327 1.00 92.06 336 GLY A CA 1
ATOM 2559 C C . GLY A 1 336 ? -28.907 0.742 18.301 1.00 92.06 336 GLY A C 1
ATOM 2560 O O . GLY A 1 336 ? -28.636 0.406 17.137 1.00 92.06 336 GLY A O 1
ATOM 2561 N N . PRO A 1 337 ? -30.181 0.839 18.719 1.00 92.50 337 PRO A N 1
ATOM 2562 C CA . PRO A 1 337 ? -31.323 0.405 17.919 1.00 92.50 337 PRO A CA 1
ATOM 2563 C C . PRO A 1 337 ? -31.488 1.189 16.610 1.00 92.50 337 PRO A C 1
ATOM 2565 O O . PRO A 1 337 ? -31.892 0.605 15.600 1.00 92.50 337 PRO A O 1
ATOM 2568 N N . ASN A 1 338 ? -31.153 2.483 16.578 1.00 94.81 338 ASN A N 1
ATOM 2569 C CA . ASN A 1 338 ? -31.309 3.289 15.367 1.00 94.81 338 ASN A CA 1
ATOM 2570 C C . ASN A 1 338 ? -30.221 2.955 14.334 1.00 94.81 338 ASN A C 1
ATOM 2572 O O . ASN A 1 338 ? -30.516 2.804 13.144 1.00 94.81 338 ASN A O 1
ATOM 2576 N N . THR A 1 339 ? -28.986 2.739 14.793 1.00 94.44 339 THR A N 1
ATOM 2577 C CA . THR A 1 339 ? -27.847 2.279 13.986 1.00 94.44 339 THR A CA 1
ATOM 2578 C C . THR A 1 339 ? -28.094 0.877 13.423 1.00 94.44 339 THR A C 1
ATOM 2580 O O . THR A 1 339 ? -27.864 0.651 12.234 1.00 94.44 339 THR A O 1
ATOM 2583 N N . LEU A 1 340 ? -28.634 -0.052 14.225 1.00 91.75 340 LEU A N 1
ATOM 2584 C CA . LEU A 1 340 ? -29.041 -1.383 13.751 1.00 91.75 340 LEU A CA 1
ATOM 2585 C C . LEU A 1 340 ? -30.131 -1.302 12.675 1.00 91.75 340 LEU A C 1
ATOM 2587 O O . LEU A 1 340 ? -30.036 -1.987 11.655 1.00 91.75 340 LEU A O 1
ATOM 2591 N N . LYS A 1 341 ? -31.140 -0.440 12.853 1.00 93.81 341 LYS A N 1
ATOM 2592 C CA . LYS A 1 341 ? -32.213 -0.257 11.866 1.00 93.81 341 LYS A CA 1
ATOM 2593 C C . LYS A 1 341 ? -31.688 0.325 10.546 1.00 93.81 341 LYS A C 1
ATOM 2595 O O . LYS A 1 341 ? -32.063 -0.171 9.485 1.00 93.81 341 LYS A O 1
ATOM 2600 N N . LEU A 1 342 ? -30.783 1.310 10.591 1.00 94.31 342 LEU A N 1
ATOM 2601 C CA . LEU A 1 342 ? -30.091 1.824 9.398 1.00 94.31 342 LEU A CA 1
ATOM 2602 C C . LEU A 1 342 ? -29.272 0.735 8.692 1.00 94.31 342 LEU A C 1
ATOM 2604 O O . LEU A 1 342 ? -29.369 0.586 7.472 1.00 94.31 342 LEU A O 1
ATOM 2608 N N . LEU A 1 343 ? -28.482 -0.037 9.448 1.00 91.31 343 LEU A N 1
ATOM 2609 C CA . LEU A 1 343 ? -27.650 -1.115 8.912 1.00 91.31 343 LEU A CA 1
ATOM 2610 C C . LEU A 1 343 ? -28.503 -2.186 8.216 1.00 91.31 343 LEU A C 1
ATOM 2612 O O . LEU A 1 343 ? -28.186 -2.597 7.098 1.00 91.31 343 LEU A O 1
ATOM 2616 N N . ALA A 1 344 ? -29.600 -2.606 8.850 1.00 90.25 344 ALA A N 1
ATOM 2617 C CA . ALA A 1 344 ? -30.499 -3.638 8.341 1.00 90.25 344 ALA A CA 1
ATOM 2618 C C . ALA A 1 344 ? -31.301 -3.196 7.104 1.00 90.25 344 ALA A C 1
ATOM 2620 O O . ALA A 1 344 ? -31.672 -4.041 6.287 1.00 90.25 344 ALA A O 1
ATOM 2621 N N . GLU A 1 345 ? -31.568 -1.896 6.946 1.00 93.56 345 GLU A N 1
ATOM 2622 C CA . GLU A 1 345 ? -32.196 -1.340 5.742 1.00 93.56 345 GLU A CA 1
ATOM 2623 C C . GLU A 1 345 ? -31.190 -1.264 4.589 1.00 93.56 345 GLU A C 1
ATOM 2625 O O . GLU A 1 345 ? -31.416 -1.850 3.531 1.00 93.56 345 GLU A O 1
ATOM 2630 N N . LEU A 1 346 ? -30.033 -0.629 4.819 1.00 92.94 346 LEU A N 1
ATOM 2631 C CA . LEU A 1 346 ? -28.991 -0.443 3.808 1.00 92.94 346 LEU A CA 1
ATOM 2632 C C . LEU A 1 346 ? -28.464 -1.780 3.266 1.00 92.94 346 LEU A C 1
ATOM 2634 O O . LEU A 1 346 ? -28.368 -1.956 2.052 1.00 92.94 346 LEU A O 1
ATOM 2638 N N . THR A 1 347 ? -28.138 -2.727 4.152 1.00 90.06 347 THR A N 1
ATOM 2639 C CA . THR A 1 347 ? -27.661 -4.061 3.737 1.00 90.06 347 THR A CA 1
ATOM 2640 C C . THR A 1 347 ? -28.781 -4.912 3.140 1.00 90.06 347 THR A C 1
ATOM 2642 O O . THR A 1 347 ? -28.525 -5.706 2.238 1.00 90.06 347 THR A O 1
ATOM 2645 N N . GLY A 1 348 ? -30.029 -4.698 3.570 1.00 91.12 348 GLY A N 1
ATOM 2646 C CA . GLY A 1 348 ? -31.205 -5.345 2.996 1.00 91.12 348 GLY A CA 1
ATOM 2647 C C . GLY A 1 348 ? -31.436 -4.960 1.534 1.00 91.12 348 GLY A C 1
ATOM 2648 O O . GLY A 1 348 ? -31.592 -5.845 0.696 1.00 91.12 348 GLY A O 1
ATOM 2649 N N . ILE A 1 349 ? -31.390 -3.662 1.216 1.00 92.81 349 ILE A N 1
ATOM 2650 C CA . ILE A 1 349 ? -31.488 -3.154 -0.165 1.00 92.81 349 ILE A CA 1
ATOM 2651 C C . ILE A 1 349 ? -30.299 -3.654 -1.000 1.00 92.81 349 ILE A C 1
ATOM 2653 O O . ILE A 1 349 ? -30.484 -4.128 -2.118 1.00 92.81 349 ILE A O 1
ATOM 2657 N N . GLN A 1 350 ? -29.083 -3.607 -0.443 1.00 91.94 350 GLN A N 1
ATOM 2658 C CA . GLN A 1 350 ? -27.864 -4.072 -1.115 1.00 91.94 350 GLN A CA 1
ATOM 2659 C C . GLN A 1 350 ? -27.898 -5.556 -1.500 1.00 91.94 350 GLN A C 1
ATOM 2661 O O . GLN A 1 350 ? -27.505 -5.889 -2.610 1.00 91.94 350 GLN A O 1
ATOM 2666 N N . ALA A 1 351 ? -28.352 -6.438 -0.606 1.00 90.12 351 ALA A N 1
ATOM 2667 C CA . ALA A 1 351 ? -28.388 -7.882 -0.846 1.00 90.12 351 ALA A CA 1
ATOM 2668 C C . ALA A 1 351 ? -29.621 -8.362 -1.641 1.00 90.12 351 ALA A C 1
ATOM 2670 O O . ALA A 1 351 ? -29.705 -9.543 -1.982 1.00 90.12 351 ALA A O 1
ATOM 2671 N N . GLY A 1 352 ? -30.597 -7.482 -1.897 1.00 90.62 352 GLY A N 1
ATOM 2672 C CA . GLY A 1 352 ? -31.890 -7.853 -2.480 1.00 90.62 352 GLY A CA 1
ATOM 2673 C C . GLY A 1 352 ? -32.892 -8.457 -1.494 1.00 90.62 352 GLY A C 1
ATOM 2674 O O . GLY A 1 352 ? -33.901 -9.008 -1.921 1.00 90.62 352 GLY A O 1
ATOM 2675 N N . ASN A 1 353 ? -32.634 -8.343 -0.188 1.00 90.19 353 ASN A N 1
ATOM 2676 C CA . ASN A 1 353 ? -33.525 -8.799 0.886 1.00 90.19 353 ASN A CA 1
ATOM 2677 C C . ASN A 1 353 ? -34.626 -7.769 1.219 1.00 90.19 353 ASN A C 1
ATOM 2679 O O . ASN A 1 353 ? -35.516 -8.052 2.019 1.00 90.19 353 ASN A O 1
ATOM 2683 N N . ARG A 1 354 ? -34.554 -6.559 0.645 1.00 90.88 354 ARG A N 1
ATOM 2684 C CA . ARG A 1 354 ? -35.561 -5.492 0.751 1.00 90.88 354 ARG A CA 1
ATOM 2685 C C . ARG A 1 354 ? -35.795 -4.833 -0.606 1.00 90.88 354 ARG A C 1
ATOM 2687 O O . ARG A 1 354 ? -34.922 -4.838 -1.469 1.00 90.88 354 ARG A O 1
ATOM 2694 N N . GLU A 1 355 ? -36.973 -4.238 -0.758 1.00 91.44 355 GLU A N 1
ATOM 2695 C CA . GLU A 1 355 ? -37.367 -3.470 -1.940 1.00 91.44 355 GLU A CA 1
ATOM 2696 C C . GLU A 1 355 ? -36.489 -2.220 -2.122 1.00 91.44 355 GLU A C 1
ATOM 2698 O O . GLU A 1 355 ? -36.418 -1.356 -1.246 1.00 91.44 355 GLU A O 1
ATOM 2703 N N . ASP A 1 356 ? -35.864 -2.090 -3.291 1.00 94.00 356 ASP A N 1
ATOM 2704 C CA . ASP A 1 356 ? -35.085 -0.915 -3.682 1.00 94.00 356 ASP A CA 1
ATOM 2705 C C . ASP A 1 356 ? -35.995 0.239 -4.141 1.00 94.00 356 ASP A C 1
ATOM 2707 O O . ASP A 1 356 ? -36.090 0.581 -5.321 1.00 94.00 356 ASP A O 1
ATOM 2711 N N . LYS A 1 357 ? -36.664 0.866 -3.170 1.00 93.62 357 LYS A N 1
ATOM 2712 C CA . LYS A 1 357 ? -37.590 1.999 -3.370 1.00 93.62 357 LYS A CA 1
ATOM 2713 C C . LYS A 1 357 ? -36.935 3.259 -3.949 1.00 93.62 357 LYS A C 1
ATOM 2715 O O . LYS A 1 357 ? -37.638 4.218 -4.264 1.00 93.62 357 LYS A O 1
ATOM 2720 N N . PHE A 1 358 ? -35.608 3.280 -4.063 1.00 95.50 358 PHE A N 1
ATOM 2721 C CA . PHE A 1 358 ? -34.835 4.439 -4.500 1.00 95.50 358 PHE A CA 1
ATOM 2722 C C . PHE A 1 358 ? -34.178 4.257 -5.880 1.00 95.50 358 PHE A C 1
ATOM 2724 O O . PHE A 1 358 ? -33.620 5.221 -6.406 1.00 95.50 358 PHE A O 1
ATOM 2731 N N . GLY A 1 359 ? -34.220 3.052 -6.467 1.00 95.31 359 GLY A N 1
ATOM 2732 C CA . GLY A 1 359 ? -33.540 2.742 -7.731 1.00 95.31 359 GLY A CA 1
ATOM 2733 C C . GLY A 1 359 ? -32.011 2.781 -7.620 1.00 95.31 359 GLY A C 1
ATOM 2734 O O . GLY A 1 359 ? -31.330 3.277 -8.516 1.00 95.31 359 GLY A O 1
ATOM 2735 N N . TRP A 1 360 ? -31.467 2.324 -6.492 1.00 96.25 360 TRP A N 1
ATOM 2736 C CA . TRP A 1 360 ? -30.035 2.314 -6.187 1.00 96.25 360 TRP A CA 1
ATOM 2737 C C . TRP A 1 360 ? -29.279 1.092 -6.714 1.00 96.25 360 TRP A C 1
ATOM 2739 O O . TRP A 1 360 ? -28.051 1.132 -6.786 1.00 96.25 360 TRP A O 1
ATOM 2749 N N . THR A 1 361 ? -29.969 0.011 -7.061 1.00 95.06 361 THR A N 1
ATOM 2750 C CA . THR A 1 361 ? -29.383 -1.227 -7.583 1.00 95.06 361 THR A CA 1
ATOM 2751 C C . THR A 1 361 ? -29.319 -1.206 -9.111 1.00 95.06 361 THR A C 1
ATOM 2753 O O . THR A 1 361 ? -30.267 -0.816 -9.793 1.00 95.06 361 THR A O 1
ATOM 2756 N N . TRP A 1 362 ? -28.170 -1.605 -9.661 1.00 94.88 362 TRP A N 1
ATOM 2757 C CA . TRP A 1 362 ? -27.888 -1.555 -11.096 1.00 94.88 362 TRP A CA 1
ATOM 2758 C C . TRP A 1 362 ? -27.335 -2.897 -11.620 1.00 94.88 362 TRP A C 1
ATOM 2760 O O . TRP A 1 362 ? -26.449 -3.457 -10.974 1.00 94.88 362 TRP A O 1
ATOM 2770 N N . PRO A 1 363 ? -27.779 -3.407 -12.784 1.00 90.12 363 PRO A N 1
ATOM 2771 C CA . PRO A 1 363 ? -28.861 -2.874 -13.610 1.00 90.12 363 PRO A CA 1
ATOM 2772 C C . PRO A 1 363 ? -30.210 -2.937 -12.879 1.00 90.12 363 PRO A C 1
ATOM 2774 O O . PRO A 1 363 ? -30.478 -3.862 -12.110 1.00 90.12 363 PRO A O 1
ATOM 2777 N N . SER A 1 364 ? -31.048 -1.927 -13.108 1.00 78.38 364 SER A N 1
ATOM 2778 C CA . SER A 1 364 ? -32.416 -1.896 -12.595 1.00 78.38 364 SER A CA 1
ATOM 2779 C C . SER A 1 364 ? -33.316 -2.836 -13.407 1.00 78.38 364 SER A C 1
ATOM 2781 O O . SER A 1 364 ? -33.029 -3.151 -14.564 1.00 78.38 364 SER A O 1
ATOM 2783 N N . GLU A 1 365 ? -34.420 -3.298 -12.815 1.00 62.84 365 GLU A N 1
ATOM 2784 C CA . GLU A 1 365 ? -35.344 -4.254 -13.449 1.00 62.84 365 GLU A CA 1
ATOM 2785 C C . GLU A 1 365 ? -36.254 -3.597 -14.502 1.00 62.84 365 GLU A C 1
ATOM 2787 O O . GLU A 1 365 ? -37.479 -3.527 -14.375 1.00 62.84 365 GLU A O 1
ATOM 2792 N N . VAL A 1 366 ? -35.645 -3.123 -15.589 1.00 43.25 366 VAL A N 1
ATOM 2793 C CA . VAL A 1 366 ? -36.365 -2.639 -16.768 1.00 43.25 366 VAL A CA 1
ATOM 2794 C C . VAL A 1 366 ? -36.926 -3.833 -17.539 1.00 43.25 366 VAL A C 1
ATOM 2796 O O . VAL A 1 366 ? -36.233 -4.488 -18.319 1.00 43.25 366 VAL A O 1
ATOM 2799 N N . LYS A 1 367 ? -38.221 -4.108 -17.351 1.00 38.22 367 LYS A N 1
ATOM 2800 C CA . LYS A 1 367 ? -38.968 -4.994 -18.252 1.00 38.22 367 LYS A CA 1
ATOM 2801 C C . LYS A 1 367 ? -38.930 -4.407 -19.672 1.00 38.22 367 LYS A C 1
ATOM 2803 O O . LYS A 1 367 ? -39.420 -3.305 -19.892 1.00 38.22 367 LYS A O 1
ATOM 2808 N N . ASN A 1 368 ? -38.406 -5.199 -20.611 1.00 29.62 368 ASN A N 1
ATOM 2809 C CA . ASN A 1 368 ? -38.193 -4.924 -22.042 1.00 29.62 368 ASN A CA 1
ATOM 2810 C C . ASN A 1 368 ? -37.022 -3.979 -22.395 1.00 29.62 368 ASN A C 1
ATOM 2812 O O . ASN A 1 368 ? -37.101 -2.758 -22.292 1.00 29.62 368 ASN A O 1
ATOM 2816 N N . LEU A 1 369 ? -35.968 -4.570 -22.973 1.00 37.00 369 LEU A N 1
ATOM 2817 C CA . LEU A 1 369 ? -34.799 -3.907 -23.579 1.00 37.00 369 LEU A CA 1
ATOM 2818 C C . LEU A 1 369 ? -35.108 -3.250 -24.949 1.00 37.00 369 LEU A C 1
ATOM 2820 O O . LEU A 1 369 ? -34.328 -3.364 -25.890 1.00 37.00 369 LEU A O 1
ATOM 2824 N N . SER A 1 370 ? -36.258 -2.582 -25.093 1.00 34.09 370 SER A N 1
ATOM 2825 C CA . SER A 1 370 ? -36.722 -2.026 -26.380 1.00 34.09 370 SER A CA 1
ATOM 2826 C C . SER A 1 370 ? -37.108 -0.541 -26.352 1.00 34.09 370 SER A C 1
ATOM 2828 O O . SER A 1 370 ? -37.593 -0.030 -27.358 1.00 34.09 370 SER A O 1
ATOM 2830 N N . SER A 1 371 ? -36.919 0.165 -25.231 1.00 34.53 371 SER A N 1
ATOM 2831 C CA . SER A 1 371 ? -37.272 1.595 -25.115 1.00 34.53 371 SER A CA 1
ATOM 2832 C C . SER A 1 371 ? -36.378 2.414 -24.170 1.00 34.53 371 SER A C 1
ATOM 2834 O O . SER A 1 371 ? -36.760 3.509 -23.767 1.00 34.53 371 SER A O 1
ATOM 2836 N N . ALA A 1 372 ? -35.204 1.899 -23.783 1.00 34.94 372 ALA A N 1
ATOM 2837 C CA . ALA A 1 372 ? -34.340 2.535 -22.779 1.00 34.94 372 ALA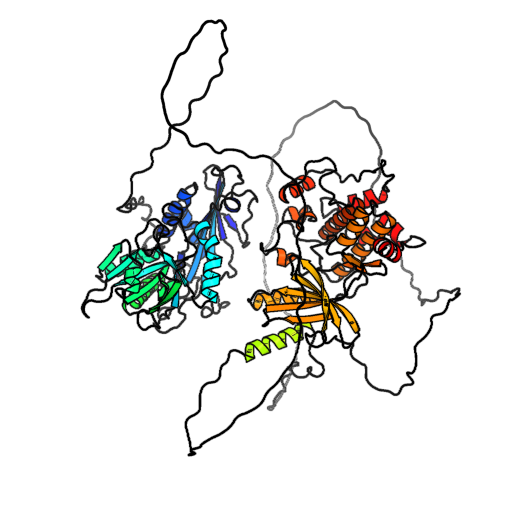 A CA 1
ATOM 2838 C C . ALA A 1 372 ? -33.448 3.675 -23.320 1.00 34.94 372 ALA A C 1
ATOM 2840 O O . ALA A 1 372 ? -32.940 4.469 -22.534 1.00 34.94 372 ALA A O 1
ATOM 2841 N N . PHE A 1 373 ? -33.283 3.804 -24.643 1.00 38.53 373 PHE A N 1
ATOM 2842 C CA . PHE A 1 373 ? -32.460 4.847 -25.277 1.00 38.53 373 PHE A CA 1
ATOM 2843 C C . PHE A 1 373 ? -33.200 6.192 -25.421 1.00 38.53 373 PHE A C 1
ATOM 2845 O O . PHE A 1 373 ? -33.305 6.757 -26.509 1.00 38.53 373 PHE A O 1
ATOM 2852 N N . ALA A 1 374 ? -33.722 6.709 -24.308 1.00 33.12 374 ALA A N 1
ATOM 2853 C CA . ALA A 1 374 ? -34.193 8.088 -24.192 1.00 33.12 374 ALA A CA 1
ATOM 2854 C C . ALA A 1 374 ? -33.125 8.925 -23.468 1.00 33.12 374 ALA A C 1
ATOM 2856 O O . ALA A 1 374 ? -32.576 8.484 -22.461 1.00 33.12 374 ALA A O 1
ATOM 2857 N N . ALA A 1 375 ? -32.821 10.118 -23.989 1.00 30.25 375 ALA A N 1
ATOM 2858 C CA . ALA A 1 375 ? -31.674 10.920 -23.554 1.00 30.25 375 ALA A CA 1
ATOM 2859 C C . ALA A 1 375 ? -31.646 11.186 -22.029 1.00 30.25 375 ALA A C 1
ATOM 2861 O O . ALA A 1 375 ? -32.702 11.430 -21.430 1.00 30.25 375 ALA A O 1
ATOM 2862 N N . PRO A 1 376 ? -30.456 11.183 -21.393 1.00 32.84 376 PRO A N 1
ATOM 2863 C CA . PRO A 1 376 ? -30.334 11.282 -19.944 1.00 32.84 376 PRO A CA 1
ATOM 2864 C C . PRO A 1 376 ? -30.924 12.592 -19.413 1.00 32.84 376 PRO A C 1
ATOM 2866 O O . PRO A 1 376 ? -30.552 13.693 -19.829 1.00 32.84 376 PRO A O 1
ATOM 2869 N N . LYS A 1 377 ? -31.828 12.482 -18.433 1.00 32.44 377 LYS A N 1
ATOM 2870 C CA . LYS A 1 377 ? -32.291 13.644 -17.668 1.00 32.44 377 LYS A CA 1
ATOM 2871 C C . LYS A 1 377 ? -31.115 14.196 -16.868 1.00 32.44 377 LYS A C 1
ATOM 2873 O O . LYS A 1 377 ? -30.610 13.529 -15.971 1.00 32.44 377 LYS A O 1
ATOM 2878 N N . ARG A 1 378 ? -30.717 15.428 -17.195 1.00 27.77 378 ARG A N 1
ATOM 2879 C CA . ARG A 1 378 ? -29.649 16.192 -16.535 1.00 27.77 378 ARG A CA 1
ATOM 2880 C C . ARG A 1 378 ? -29.758 16.072 -15.009 1.00 27.77 378 ARG A C 1
ATOM 2882 O O . ARG A 1 378 ? -30.739 16.539 -14.429 1.00 27.77 378 ARG A O 1
ATOM 2889 N N . VAL A 1 379 ? -28.755 15.453 -14.384 1.00 35.16 379 VAL A N 1
ATOM 2890 C CA . VAL A 1 379 ? -28.655 15.303 -12.924 1.00 35.16 379 VAL A CA 1
ATOM 2891 C C . VAL A 1 379 ? -28.777 16.681 -12.269 1.00 35.16 379 VAL A C 1
ATOM 2893 O O . VAL A 1 379 ? -28.129 17.634 -12.710 1.00 35.16 379 VAL A O 1
ATOM 2896 N N . GLN A 1 380 ? -29.621 16.814 -11.240 1.00 26.45 380 GLN A N 1
ATOM 2897 C CA . GLN A 1 380 ? -29.713 18.079 -10.511 1.00 26.45 380 GLN A CA 1
ATOM 2898 C C . GLN A 1 380 ? -28.406 18.343 -9.741 1.00 26.45 380 GLN A C 1
ATOM 2900 O O . GLN A 1 380 ? -27.929 17.444 -9.042 1.00 26.45 380 GLN A O 1
ATOM 2905 N N . PRO A 1 381 ? -27.827 19.556 -9.838 1.00 28.34 381 PRO A N 1
ATOM 2906 C CA . PRO A 1 381 ? -26.686 19.946 -9.020 1.00 28.34 381 PRO A CA 1
ATOM 2907 C C . PRO A 1 381 ? -26.993 19.868 -7.522 1.00 28.34 381 PRO A C 1
ATOM 2909 O O . PRO A 1 381 ? -28.143 19.982 -7.097 1.00 28.34 381 PRO A O 1
ATOM 2912 N N . TRP A 1 382 ? -25.944 19.744 -6.709 1.00 35.09 382 TRP A N 1
ATOM 2913 C CA . TRP A 1 382 ? -26.060 19.965 -5.268 1.00 35.09 382 TRP A CA 1
ATOM 2914 C C . TRP A 1 382 ? -26.435 21.437 -5.023 1.00 35.09 382 TRP A C 1
ATOM 2916 O O . TRP A 1 382 ? -25.866 22.329 -5.658 1.00 35.09 382 TRP A O 1
ATOM 2926 N N . SER A 1 383 ? -27.373 21.694 -4.106 1.00 34.06 383 SER A N 1
ATOM 2927 C CA . SER A 1 383 ? -27.972 23.025 -3.878 1.00 34.06 383 SER A CA 1
ATOM 2928 C C . SER A 1 383 ? -26.975 24.120 -3.486 1.00 34.06 383 SER A C 1
ATOM 2930 O O . SER A 1 383 ? -27.246 25.299 -3.698 1.00 34.06 383 SER A O 1
ATOM 2932 N N . ASP A 1 384 ? -25.818 23.729 -2.954 1.00 39.22 384 ASP A N 1
ATOM 2933 C CA . ASP A 1 384 ? -24.834 24.607 -2.323 1.00 39.22 384 ASP A CA 1
ATOM 2934 C C . ASP A 1 384 ? -23.571 24.732 -3.203 1.00 39.22 384 ASP A C 1
ATOM 2936 O O . ASP A 1 384 ? -22.453 24.501 -2.743 1.00 39.22 384 ASP A O 1
ATOM 2940 N N . THR A 1 385 ? -23.727 25.025 -4.499 1.00 34.72 385 THR A N 1
ATOM 2941 C CA . THR A 1 385 ? -22.583 25.133 -5.427 1.00 34.72 385 THR A CA 1
ATOM 2942 C C . THR A 1 385 ? -22.091 26.591 -5.531 1.00 34.72 385 THR A C 1
ATOM 2944 O O . THR A 1 385 ? -22.829 27.424 -6.063 1.00 34.72 385 THR A O 1
ATOM 2947 N N . PRO A 1 386 ? -20.869 26.940 -5.067 1.00 33.56 386 PRO A N 1
ATOM 2948 C CA . PRO A 1 386 ? -20.297 28.275 -5.271 1.00 33.56 386 PRO A CA 1
ATOM 2949 C C . PRO A 1 386 ? -19.953 28.526 -6.756 1.00 33.56 386 PRO A C 1
ATOM 2951 O O . PRO A 1 386 ? -19.728 27.571 -7.504 1.00 33.56 386 PRO A O 1
ATOM 2954 N N . PRO A 1 387 ? -19.910 29.793 -7.216 1.00 32.34 387 PRO A N 1
ATOM 2955 C CA . PRO A 1 387 ? -19.714 30.120 -8.629 1.00 32.34 387 PRO A CA 1
ATOM 2956 C C . PRO A 1 387 ? -18.326 29.719 -9.153 1.00 32.34 387 PRO A C 1
ATOM 2958 O O . PRO A 1 387 ? -17.330 29.760 -8.432 1.00 32.34 387 PRO A O 1
ATOM 2961 N N . ALA A 1 388 ? -18.267 29.356 -10.437 1.00 34.94 388 ALA A N 1
ATOM 2962 C CA . ALA A 1 388 ? -17.053 28.870 -11.089 1.00 34.94 388 ALA A CA 1
ATOM 2963 C C . ALA A 1 388 ? -15.947 29.938 -11.192 1.00 34.94 388 ALA A C 1
ATOM 2965 O O . ALA A 1 388 ? -16.211 31.119 -11.426 1.00 34.94 388 ALA A O 1
ATOM 2966 N N . VAL A 1 389 ? -14.691 29.495 -11.082 1.00 35.38 389 VAL A N 1
ATOM 2967 C CA . VAL A 1 389 ? -13.502 30.341 -11.265 1.00 35.38 389 VAL A CA 1
ATOM 2968 C C . VAL A 1 389 ? -13.391 30.763 -12.741 1.00 35.38 389 VAL A C 1
ATOM 2970 O O . VAL A 1 389 ? -13.432 29.894 -13.615 1.00 35.38 389 VAL A O 1
ATOM 2973 N N . PRO A 1 390 ? -13.241 32.064 -13.060 1.00 32.50 390 PRO A N 1
ATOM 2974 C CA . PRO A 1 390 ? -13.180 32.529 -14.444 1.00 32.50 390 PRO A CA 1
ATOM 2975 C C . PRO A 1 390 ? -11.873 32.121 -15.140 1.00 32.50 390 PRO A C 1
ATOM 2977 O O . PRO A 1 390 ? -10.781 32.220 -14.577 1.00 32.50 390 PRO A O 1
ATOM 2980 N N . SER A 1 391 ? -11.982 31.711 -16.404 1.00 35.06 391 SER A N 1
ATOM 2981 C CA . SER A 1 391 ? -10.852 31.315 -17.250 1.00 35.06 391 SER A CA 1
ATOM 2982 C C . SER A 1 391 ? -9.896 32.482 -17.526 1.00 35.06 391 SER A C 1
ATOM 2984 O O . SER A 1 391 ? -10.310 33.532 -18.024 1.00 35.06 391 SER A O 1
ATOM 2986 N N . ARG A 1 392 ? -8.601 32.281 -17.265 1.00 33.97 392 ARG A N 1
ATOM 2987 C CA . ARG A 1 392 ? -7.543 33.268 -17.528 1.00 33.97 392 ARG A CA 1
ATOM 2988 C C . ARG A 1 392 ? -7.272 33.380 -19.044 1.00 33.97 392 ARG A C 1
ATOM 2990 O O . ARG A 1 392 ? -7.099 32.341 -19.679 1.00 33.97 392 ARG A O 1
ATOM 2997 N N . PRO A 1 393 ? -7.210 34.588 -19.637 1.00 32.31 393 PRO A N 1
ATOM 2998 C CA . PRO A 1 393 ? -6.934 34.748 -21.066 1.00 32.31 393 PRO A CA 1
ATOM 2999 C C . PRO A 1 393 ? -5.485 34.378 -21.423 1.00 32.31 393 PRO A C 1
ATOM 3001 O O . PRO A 1 393 ? -4.577 34.497 -20.598 1.00 32.31 393 PRO A O 1
ATOM 3004 N N . ALA A 1 394 ? -5.276 33.940 -22.667 1.00 33.62 394 ALA A N 1
ATOM 3005 C CA . ALA A 1 394 ? -3.975 33.502 -23.174 1.00 33.62 394 ALA A CA 1
ATOM 3006 C C . ALA A 1 394 ? -2.974 34.671 -23.344 1.00 33.62 394 ALA A C 1
ATOM 3008 O O . ALA A 1 394 ? -3.389 35.790 -23.661 1.00 33.62 394 ALA A O 1
ATOM 3009 N N . PRO A 1 395 ? -1.657 34.435 -23.172 1.00 35.09 395 PRO A N 1
ATOM 3010 C CA . PRO A 1 395 ? -0.638 35.466 -23.356 1.00 35.09 395 PRO A CA 1
ATOM 3011 C C . PRO A 1 395 ? -0.456 35.847 -24.841 1.00 35.09 395 PRO A C 1
ATOM 3013 O O . PRO A 1 395 ? -0.560 34.984 -25.718 1.00 35.09 395 PRO A O 1
ATOM 3016 N N . PRO A 1 396 ? -0.149 37.121 -25.153 1.00 33.50 396 PRO A N 1
ATOM 3017 C CA . PRO A 1 396 ? 0.076 37.572 -26.524 1.00 33.50 396 PRO A CA 1
ATOM 3018 C C . PRO A 1 396 ? 1.414 37.067 -27.088 1.00 33.50 396 PRO A C 1
ATOM 3020 O O . PRO A 1 396 ? 2.412 36.955 -26.376 1.00 33.50 396 PRO A O 1
ATOM 3023 N N . LYS A 1 397 ? 1.451 36.811 -28.401 1.00 33.56 397 LYS A N 1
ATOM 3024 C CA . LYS A 1 397 ? 2.680 36.459 -29.130 1.00 33.56 397 LYS A CA 1
ATOM 3025 C C . LYS A 1 397 ? 3.575 37.695 -29.282 1.00 33.56 397 LYS A C 1
ATOM 3027 O O . LYS A 1 397 ? 3.119 38.697 -29.827 1.00 33.56 397 LYS A O 1
ATOM 3032 N N . LEU A 1 398 ? 4.847 37.612 -28.882 1.00 30.78 398 LEU A N 1
ATOM 3033 C CA . LEU A 1 398 ? 5.844 38.620 -29.259 1.00 30.78 398 LEU A CA 1
ATOM 3034 C C . LEU A 1 398 ? 6.319 38.396 -30.702 1.00 30.78 398 LEU A C 1
ATOM 3036 O O . LEU A 1 398 ? 6.707 37.289 -31.071 1.00 30.78 398 LEU A O 1
ATOM 3040 N N . SER A 1 399 ? 6.346 39.470 -31.489 1.00 30.50 399 SER A N 1
ATOM 3041 C CA . SER A 1 399 ? 7.013 39.544 -32.792 1.00 30.50 399 SER A CA 1
ATOM 3042 C C . SER A 1 399 ? 8.316 40.337 -32.672 1.00 30.50 399 SER A C 1
ATOM 3044 O O . SER A 1 399 ? 8.308 41.441 -32.127 1.00 30.50 399 SER A O 1
ATOM 3046 N N . LEU A 1 400 ? 9.416 39.815 -33.216 1.00 40.81 400 LEU A N 1
ATOM 3047 C CA . LEU A 1 400 ? 10.700 40.521 -33.273 1.00 40.81 400 LEU A CA 1
ATOM 3048 C C . LEU A 1 400 ? 10.771 41.447 -34.499 1.00 40.81 400 LEU A C 1
ATOM 3050 O O . LEU A 1 400 ? 10.555 41.004 -35.624 1.00 40.81 400 LEU A O 1
ATOM 3054 N N . ALA A 1 401 ? 11.126 42.712 -34.271 1.00 29.39 401 ALA A N 1
ATOM 3055 C CA . ALA A 1 401 ? 11.485 43.703 -35.288 1.00 29.39 401 ALA A CA 1
ATOM 3056 C C . ALA A 1 401 ? 12.600 44.630 -34.733 1.00 29.39 401 ALA A C 1
ATOM 3058 O O . ALA A 1 401 ? 12.722 44.740 -33.510 1.00 29.39 401 ALA A O 1
ATOM 3059 N N . PRO A 1 402 ? 13.465 45.226 -35.580 1.00 35.25 402 PRO A N 1
ATOM 3060 C CA . PRO A 1 402 ? 14.791 45.701 -35.159 1.00 35.25 402 PRO A CA 1
ATOM 3061 C C . PRO A 1 402 ? 14.856 47.162 -34.668 1.00 35.25 402 PRO A C 1
ATOM 3063 O O . PRO A 1 402 ? 13.906 47.932 -34.777 1.00 35.25 402 PRO A O 1
ATOM 3066 N N . ALA A 1 403 ? 16.020 47.530 -34.123 1.00 39.97 403 ALA A N 1
ATOM 3067 C CA . ALA A 1 403 ? 16.269 48.781 -33.403 1.00 39.97 403 ALA A CA 1
ATOM 3068 C C . ALA A 1 403 ? 16.654 49.996 -34.277 1.00 39.97 403 ALA A C 1
ATOM 3070 O O . ALA A 1 403 ? 17.246 49.861 -35.348 1.00 39.97 403 ALA A O 1
ATOM 3071 N N . SER A 1 404 ? 16.437 51.193 -33.723 1.00 29.45 404 SER A N 1
ATOM 3072 C CA . SER A 1 404 ? 17.027 52.477 -34.141 1.00 29.45 404 SER A CA 1
ATOM 3073 C C . SER A 1 404 ? 17.745 53.156 -32.956 1.00 29.45 404 SER A C 1
ATOM 3075 O O . SER A 1 404 ? 17.613 52.719 -31.815 1.00 29.45 404 SER A O 1
ATOM 3077 N N . ARG A 1 405 ? 18.572 54.178 -33.217 1.00 31.25 405 ARG A N 1
ATOM 3078 C CA . ARG A 1 405 ? 19.683 54.610 -32.337 1.00 31.25 405 ARG A CA 1
ATOM 3079 C C . ARG A 1 405 ? 19.612 56.110 -31.977 1.00 31.25 405 ARG A C 1
ATOM 3081 O O . ARG A 1 405 ? 19.057 56.866 -32.764 1.00 31.25 405 ARG A O 1
ATOM 3088 N N . ALA A 1 406 ? 20.342 56.500 -30.917 1.00 29.78 406 ALA A N 1
ATOM 3089 C CA . ALA A 1 406 ? 20.844 57.861 -30.604 1.00 29.78 406 ALA A CA 1
ATOM 3090 C C . ALA A 1 406 ? 19.855 58.895 -29.983 1.00 29.78 406 ALA A C 1
ATOM 3092 O O . ALA A 1 406 ? 18.652 58.766 -30.189 1.00 29.78 406 ALA A O 1
ATOM 3093 N N . PRO A 1 407 ? 20.351 59.982 -29.334 1.00 38.91 407 PRO A N 1
ATOM 3094 C CA . PRO A 1 407 ? 21.448 60.032 -28.343 1.00 38.91 407 PRO A CA 1
ATOM 3095 C C . PRO A 1 407 ? 21.017 60.816 -27.045 1.00 38.91 407 PRO A C 1
ATOM 3097 O O . PRO A 1 407 ? 19.959 60.429 -26.554 1.00 38.91 407 PRO A O 1
ATOM 3100 N N . PRO A 1 408 ? 21.754 61.752 -26.373 1.00 56.94 408 PRO A N 1
ATOM 3101 C CA . PRO A 1 408 ? 21.802 61.743 -24.896 1.00 56.94 408 PRO A CA 1
ATOM 3102 C C . PRO A 1 408 ? 21.419 63.077 -24.190 1.00 56.94 408 PRO A C 1
ATOM 3104 O O . PRO A 1 408 ? 20.945 64.014 -24.827 1.00 56.94 408 PRO A O 1
ATOM 3107 N N . ASP A 1 409 ? 21.683 63.108 -22.873 1.00 34.03 409 ASP A N 1
ATOM 3108 C CA . ASP A 1 409 ? 22.151 64.243 -22.041 1.00 34.03 409 ASP A CA 1
ATOM 3109 C C . ASP A 1 409 ? 21.293 64.735 -20.843 1.00 34.03 409 ASP A C 1
ATOM 3111 O O . ASP A 1 409 ? 20.067 64.802 -20.871 1.00 34.03 409 ASP A O 1
ATOM 3115 N N . ASP A 1 410 ? 22.056 65.094 -19.798 1.00 32.62 410 ASP A N 1
ATOM 3116 C CA . ASP A 1 410 ? 21.826 65.970 -18.634 1.00 32.62 410 ASP A CA 1
ATOM 3117 C C . ASP A 1 410 ? 20.993 65.615 -17.368 1.00 32.62 410 ASP A C 1
ATOM 3119 O O . ASP A 1 410 ? 20.051 64.826 -17.332 1.00 32.62 410 ASP A O 1
ATOM 3123 N N . HIS A 1 411 ? 21.479 66.228 -16.275 1.00 30.66 411 HIS A N 1
ATOM 3124 C CA . HIS A 1 411 ? 21.166 66.115 -14.833 1.00 30.66 411 HIS A CA 1
ATOM 3125 C C . HIS A 1 411 ? 19.908 66.933 -14.388 1.00 30.66 411 HIS A C 1
ATOM 3127 O O . HIS A 1 411 ? 19.292 67.549 -15.257 1.00 30.66 411 HIS A O 1
ATOM 3133 N N . PRO A 1 412 ? 19.536 67.095 -13.077 1.00 36.62 412 PRO A N 1
ATOM 3134 C CA . PRO A 1 412 ? 19.978 66.482 -11.798 1.00 36.62 412 PRO A CA 1
ATOM 3135 C C . PRO A 1 412 ? 18.816 65.962 -10.881 1.00 36.62 412 PRO A C 1
ATOM 3137 O O . PRO A 1 412 ? 17.648 65.973 -11.254 1.00 36.62 412 PRO A O 1
ATOM 3140 N N . ALA A 1 413 ? 19.124 65.545 -9.638 1.00 33.91 413 ALA A N 1
ATOM 3141 C CA . ALA A 1 413 ? 18.156 65.326 -8.530 1.00 33.91 413 ALA A CA 1
ATOM 3142 C C . ALA A 1 413 ? 18.013 66.589 -7.635 1.00 33.91 413 ALA A C 1
ATOM 3144 O O . ALA A 1 413 ? 18.914 67.432 -7.695 1.00 33.91 413 ALA A O 1
ATOM 3145 N N . PRO A 1 414 ? 16.945 66.769 -6.806 1.00 41.50 414 PRO A N 1
ATOM 3146 C CA . PRO A 1 414 ? 16.926 66.273 -5.402 1.00 41.50 414 PRO A CA 1
ATOM 3147 C C . PRO A 1 414 ? 15.473 65.942 -4.867 1.00 41.50 414 PRO A C 1
ATOM 3149 O O . PRO A 1 414 ? 14.664 65.497 -5.673 1.00 41.50 414 PRO A O 1
ATOM 3152 N N . PRO A 1 415 ? 15.086 66.074 -3.563 1.00 40.44 415 PRO A N 1
ATOM 3153 C CA . PRO A 1 415 ? 15.286 65.082 -2.486 1.00 40.44 415 PRO A CA 1
ATOM 3154 C C . PRO A 1 415 ? 13.943 64.639 -1.775 1.00 40.44 415 PRO A C 1
ATOM 3156 O O . PRO A 1 415 ? 13.005 64.341 -2.508 1.00 40.44 415 PRO A O 1
ATOM 3159 N N . PRO A 1 416 ? 13.780 64.402 -0.436 1.00 43.16 416 PRO A N 1
ATOM 3160 C CA . PRO A 1 416 ? 13.348 63.059 0.001 1.00 43.16 416 PRO A CA 1
ATOM 3161 C C . PRO A 1 416 ? 12.170 62.941 1.008 1.00 43.16 416 PRO A C 1
ATOM 3163 O O . PRO A 1 416 ? 11.878 63.831 1.802 1.00 43.16 416 PRO A O 1
ATOM 3166 N N . SER A 1 417 ? 11.590 61.737 1.090 1.00 33.00 417 SER A N 1
ATOM 3167 C CA . SER A 1 417 ? 10.931 61.176 2.291 1.00 33.00 417 SER A CA 1
ATOM 3168 C C . SER A 1 417 ? 10.882 59.636 2.168 1.00 33.00 417 SER A C 1
ATOM 3170 O O . SER A 1 417 ? 10.958 59.112 1.063 1.00 33.00 417 SER A O 1
ATOM 3172 N N . GLY A 1 418 ? 10.798 58.819 3.223 1.00 28.03 418 GLY A N 1
ATOM 3173 C CA . GLY A 1 418 ? 10.818 59.125 4.657 1.00 28.03 418 GLY A CA 1
ATOM 3174 C C . GLY A 1 418 ? 10.179 57.998 5.483 1.00 28.03 418 GLY A C 1
ATOM 3175 O O . GLY A 1 418 ? 9.021 58.113 5.873 1.00 28.03 418 GLY A O 1
ATOM 3176 N N . ARG A 1 419 ? 10.904 56.896 5.743 1.00 28.36 419 ARG A N 1
ATOM 3177 C CA . ARG A 1 419 ? 10.471 55.808 6.651 1.00 28.36 419 ARG A CA 1
ATOM 3178 C C . ARG A 1 419 ? 11.647 55.267 7.486 1.00 28.36 419 ARG A C 1
ATOM 3180 O O . ARG A 1 419 ? 12.757 55.206 6.959 1.00 28.36 419 ARG A O 1
ATOM 3187 N N . PRO A 1 420 ? 11.428 54.901 8.766 1.00 32.12 420 PRO A N 1
ATOM 3188 C CA . PRO A 1 420 ? 12.483 54.435 9.667 1.00 32.12 420 PRO A CA 1
ATOM 3189 C C . PRO A 1 420 ? 12.882 52.976 9.402 1.00 32.12 420 PRO A C 1
ATOM 3191 O O . PRO A 1 420 ? 12.177 52.234 8.720 1.00 32.12 420 PRO A O 1
ATOM 3194 N N . ALA A 1 421 ? 14.015 52.569 9.974 1.00 27.70 421 ALA A N 1
ATOM 3195 C CA . ALA A 1 421 ? 14.616 51.252 9.795 1.00 27.70 421 ALA A CA 1
ATOM 3196 C C . ALA A 1 421 ? 14.847 50.536 11.133 1.00 27.70 421 ALA A C 1
ATOM 3198 O O . ALA A 1 421 ? 14.945 51.173 12.179 1.00 27.70 421 ALA A O 1
ATOM 3199 N N . LEU A 1 422 ? 15.075 49.225 11.059 1.00 25.95 422 LEU A N 1
ATOM 3200 C CA . LEU A 1 422 ? 15.931 48.497 11.993 1.00 25.95 422 LEU A CA 1
ATOM 3201 C C . LEU A 1 422 ? 16.888 47.637 11.158 1.00 25.95 422 LEU A C 1
ATOM 3203 O O . LEU A 1 422 ? 16.467 46.980 10.207 1.00 25.95 422 LEU A O 1
ATOM 3207 N N . ARG A 1 423 ? 18.188 47.714 11.455 1.00 28.58 423 ARG A N 1
ATOM 3208 C CA . ARG A 1 423 ? 19.257 47.013 10.727 1.00 28.58 423 ARG A CA 1
ATOM 3209 C C . ARG A 1 423 ? 19.786 45.857 11.571 1.00 28.58 423 ARG A C 1
ATOM 3211 O O . ARG A 1 423 ? 19.956 46.025 12.775 1.00 28.58 423 ARG A O 1
ATOM 3218 N N . LEU A 1 424 ? 20.157 44.750 10.928 1.00 26.34 424 LEU A N 1
ATOM 3219 C CA . LEU A 1 424 ? 21.172 43.859 11.495 1.00 26.34 424 LEU A CA 1
ATOM 3220 C C . LEU A 1 424 ? 22.534 44.571 11.477 1.00 26.34 424 LEU A C 1
ATOM 3222 O O . LEU A 1 424 ? 22.858 45.278 10.520 1.00 26.34 424 LEU A O 1
ATOM 3226 N N . ALA A 1 425 ? 23.328 44.353 12.522 1.00 26.78 425 ALA A N 1
ATOM 3227 C CA . ALA A 1 425 ? 24.745 44.697 12.572 1.00 26.78 425 ALA A CA 1
ATOM 3228 C C . ALA A 1 425 ? 25.583 43.410 12.484 1.00 26.78 425 ALA A C 1
ATOM 3230 O O . ALA A 1 425 ? 25.114 42.337 12.860 1.00 26.78 425 ALA A O 1
ATOM 3231 N N . ALA A 1 426 ? 26.804 43.516 11.961 1.00 26.92 426 ALA A N 1
ATOM 3232 C CA . ALA A 1 426 ? 27.686 42.378 11.714 1.00 26.92 426 ALA A CA 1
ATOM 3233 C C . ALA A 1 426 ? 28.760 42.222 12.801 1.00 26.92 426 ALA A C 1
ATOM 3235 O O . ALA A 1 426 ? 29.194 43.210 13.389 1.00 26.92 426 ALA A O 1
ATOM 3236 N N . VAL A 1 427 ? 29.258 40.993 12.963 1.00 26.77 427 VAL A N 1
ATOM 3237 C CA . VAL A 1 427 ? 30.611 40.693 13.460 1.00 26.77 427 VAL A CA 1
ATOM 3238 C C . VAL A 1 427 ? 31.180 39.569 12.586 1.00 26.77 427 VAL A C 1
ATOM 3240 O O . VAL A 1 427 ? 30.442 38.683 12.159 1.00 26.77 427 VAL A O 1
ATOM 3243 N N . THR A 1 428 ? 32.476 39.622 12.289 1.00 27.73 428 THR A N 1
ATOM 3244 C CA . THR A 1 428 ? 33.209 38.641 11.469 1.00 27.73 428 THR A CA 1
ATOM 3245 C C . THR A 1 428 ? 34.278 37.928 12.291 1.00 27.73 428 THR A C 1
ATOM 3247 O O . THR A 1 428 ? 34.946 38.600 13.064 1.00 27.73 428 THR A O 1
ATOM 3250 N N . ASN A 1 429 ? 34.493 36.636 12.013 1.00 27.47 429 ASN A N 1
ATOM 3251 C CA . ASN A 1 429 ? 35.666 35.809 12.351 1.00 27.47 429 ASN A CA 1
ATOM 3252 C C . ASN A 1 429 ? 36.251 35.885 13.776 1.00 27.47 429 ASN A C 1
ATOM 3254 O O . ASN A 1 429 ? 36.934 36.847 14.103 1.00 27.47 429 ASN A O 1
ATOM 3258 N N . GLU A 1 430 ? 36.246 34.752 14.490 1.00 25.56 430 GLU A N 1
ATOM 3259 C CA . GLU A 1 430 ? 37.495 34.276 15.110 1.00 25.56 430 GLU A CA 1
ATOM 3260 C C . GLU A 1 430 ? 37.560 32.739 15.264 1.00 25.56 430 GLU A C 1
ATOM 3262 O O . GLU A 1 430 ? 36.640 32.014 14.888 1.00 25.56 430 GLU A O 1
ATOM 3267 N N . LEU A 1 431 ? 38.730 32.264 15.690 1.00 23.88 431 LEU A N 1
ATOM 3268 C CA . LEU A 1 431 ? 39.338 30.946 15.464 1.00 23.88 431 LEU A CA 1
ATOM 3269 C C . LEU A 1 431 ? 38.731 29.732 16.211 1.00 23.88 431 LEU A C 1
ATOM 3271 O O . LEU A 1 431 ? 38.546 29.765 17.418 1.00 23.88 431 LEU A O 1
ATOM 3275 N N . ALA A 1 432 ? 38.602 28.626 15.465 1.00 23.00 432 ALA A N 1
ATOM 3276 C CA . ALA A 1 432 ? 39.173 27.281 15.699 1.00 23.00 432 ALA A CA 1
ATOM 3277 C C . ALA A 1 432 ? 39.053 26.495 17.043 1.00 23.00 432 ALA A C 1
ATOM 3279 O O . ALA A 1 432 ? 39.252 27.005 18.136 1.00 23.00 432 ALA A O 1
ATOM 3280 N N . CYS A 1 433 ? 39.004 25.160 16.860 1.00 23.78 433 CYS A N 1
ATOM 3281 C CA . CYS A 1 433 ? 39.446 24.070 17.758 1.00 23.78 433 CYS A CA 1
ATOM 3282 C C . CYS A 1 433 ? 38.549 23.578 18.923 1.00 23.78 433 CYS A C 1
ATOM 3284 O O . CYS A 1 433 ? 37.954 24.354 19.657 1.00 23.78 433 CYS A O 1
ATOM 3286 N N . LEU A 1 434 ? 38.626 22.246 19.140 1.00 24.38 434 LEU A N 1
ATOM 3287 C CA . LEU A 1 434 ? 38.148 21.443 20.292 1.00 24.38 434 LEU A CA 1
ATOM 3288 C C . LEU A 1 434 ? 36.612 21.356 20.493 1.00 24.38 434 LEU A C 1
ATOM 3290 O O . LEU A 1 434 ? 35.875 22.260 20.136 1.00 24.38 434 LEU A O 1
ATOM 3294 N N . SER A 1 435 ? 36.043 20.309 21.107 1.00 23.97 435 SER A N 1
ATOM 3295 C CA . SER A 1 435 ? 36.430 18.886 21.225 1.00 23.97 435 SER A CA 1
ATOM 3296 C C . SER A 1 435 ? 35.210 18.093 21.730 1.00 23.97 435 SER A C 1
ATOM 3298 O O . SER A 1 435 ? 34.543 18.546 22.659 1.00 23.97 435 SER A O 1
ATOM 3300 N N . LEU A 1 436 ? 34.912 16.914 21.171 1.00 22.72 436 LEU A N 1
ATOM 3301 C CA . LEU A 1 436 ? 33.844 16.034 21.673 1.00 22.72 436 LEU A CA 1
ATOM 3302 C C . LEU A 1 436 ? 34.419 14.985 22.634 1.00 22.72 436 LEU A C 1
ATOM 3304 O O . LEU A 1 436 ? 35.181 14.114 22.220 1.00 22.72 436 LEU A O 1
ATOM 3308 N N . ALA A 1 437 ? 34.029 15.053 23.910 1.00 24.45 437 ALA A N 1
ATOM 3309 C CA . ALA A 1 437 ? 34.445 14.112 24.950 1.00 24.45 437 ALA A CA 1
ATOM 3310 C C . ALA A 1 437 ? 33.295 13.176 25.363 1.00 24.45 437 ALA A C 1
ATOM 3312 O O . ALA A 1 437 ? 32.175 13.619 25.612 1.00 24.45 437 ALA A O 1
ATOM 3313 N N . ILE A 1 438 ? 33.590 11.876 25.459 1.00 25.92 438 ILE A N 1
ATOM 3314 C CA . ILE A 1 438 ? 32.645 10.817 25.842 1.00 25.92 438 ILE A CA 1
ATOM 3315 C C . ILE A 1 438 ? 32.892 10.420 27.308 1.00 25.92 438 ILE A C 1
ATOM 3317 O O . ILE A 1 438 ? 34.019 10.040 27.629 1.00 25.92 438 ILE A O 1
ATOM 3321 N N . PRO A 1 439 ? 31.871 10.399 28.183 1.00 26.39 439 PRO A N 1
ATOM 3322 C CA . PRO A 1 439 ? 31.953 9.719 29.472 1.00 26.39 439 PRO A CA 1
ATOM 3323 C C . PRO A 1 439 ? 31.738 8.206 29.310 1.00 26.39 439 PRO A C 1
ATOM 3325 O O . PRO A 1 439 ? 30.775 7.763 28.682 1.00 26.39 439 PRO A O 1
ATOM 3328 N N . LYS A 1 440 ? 32.600 7.399 29.932 1.00 25.91 440 LYS A N 1
ATOM 3329 C CA . LYS A 1 440 ? 32.383 5.966 30.185 1.00 25.91 440 LYS A CA 1
ATOM 3330 C C . LYS A 1 440 ? 32.798 5.639 31.621 1.00 25.91 440 LYS A C 1
ATOM 3332 O O . LYS A 1 440 ? 33.641 6.328 32.181 1.00 25.91 440 LYS A O 1
ATOM 3337 N N . GLN A 1 441 ? 32.275 4.514 32.113 1.00 28.22 441 GLN A N 1
ATOM 3338 C CA . GLN A 1 441 ? 32.504 3.917 33.436 1.00 28.22 441 GLN A CA 1
ATOM 3339 C C . GLN A 1 441 ? 31.794 4.608 34.614 1.00 28.22 441 GLN A C 1
ATOM 3341 O O . GLN A 1 441 ? 31.698 5.826 34.711 1.00 28.22 441 GLN A O 1
ATOM 3346 N N . GLY A 1 442 ? 31.317 3.761 35.524 1.00 27.19 442 GLY A N 1
ATOM 3347 C CA . GLY A 1 442 ? 30.970 4.055 36.913 1.00 27.19 442 GLY A CA 1
ATOM 3348 C C . GLY A 1 442 ? 31.440 2.868 37.774 1.00 27.19 442 GLY A C 1
ATOM 3349 O O . GLY A 1 442 ? 32.099 1.976 37.231 1.00 27.19 442 GLY A O 1
ATOM 3350 N N . PRO A 1 4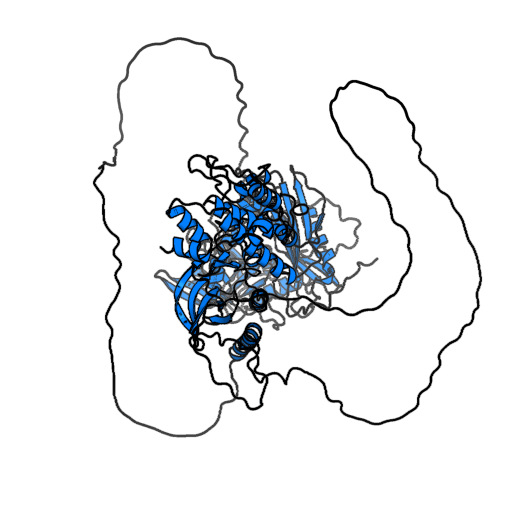43 ? 31.124 2.812 39.078 1.00 30.25 443 PRO A N 1
ATOM 3351 C CA . PRO A 1 443 ? 31.500 1.691 39.939 1.00 30.25 443 PRO A CA 1
ATOM 3352 C C . PRO A 1 443 ? 30.328 0.752 40.286 1.00 30.25 443 PRO A C 1
ATOM 3354 O O . PRO A 1 443 ? 29.164 1.148 40.309 1.00 30.25 443 PRO A O 1
ATOM 3357 N N . SER A 1 444 ? 30.659 -0.499 40.607 1.00 26.50 444 SER A N 1
ATOM 3358 C CA . SER A 1 444 ? 29.770 -1.515 41.190 1.00 26.50 444 SER A CA 1
ATOM 3359 C C . SER A 1 444 ? 29.766 -1.475 42.726 1.00 26.50 444 SER A C 1
ATOM 3361 O O . SER A 1 444 ? 30.730 -0.990 43.310 1.00 26.50 444 SER A O 1
ATOM 3363 N N . HIS A 1 445 ? 28.736 -2.038 43.380 1.00 26.97 445 HIS A N 1
ATOM 3364 C CA . HIS A 1 445 ? 28.826 -3.181 44.325 1.00 26.97 445 HIS A CA 1
ATOM 3365 C C . HIS A 1 445 ? 27.529 -3.393 45.154 1.00 26.97 445 HIS A C 1
ATOM 3367 O O . HIS A 1 445 ? 26.826 -2.441 45.464 1.00 26.97 445 HIS A O 1
ATOM 3373 N N . TYR A 1 446 ? 27.238 -4.671 45.457 1.00 24.88 446 TYR A N 1
ATOM 3374 C CA . TYR A 1 446 ? 26.751 -5.292 46.716 1.00 24.88 446 TYR A CA 1
ATOM 3375 C C . TYR A 1 446 ? 26.130 -4.404 47.833 1.00 24.88 446 TYR A C 1
ATOM 3377 O O . TYR A 1 446 ? 26.635 -3.326 48.111 1.00 24.88 446 TYR A O 1
ATOM 3385 N N . SER A 1 447 ? 25.180 -4.857 48.673 1.00 25.00 447 SER A N 1
ATOM 3386 C CA . SER A 1 447 ? 24.390 -6.111 48.781 1.00 25.00 447 SER A CA 1
ATOM 3387 C C . SER A 1 447 ? 23.491 -6.043 50.040 1.00 25.00 447 SER A C 1
ATOM 3389 O O . SER A 1 447 ? 23.911 -5.423 51.013 1.00 25.00 447 SER A O 1
ATOM 3391 N N . SER A 1 448 ? 22.395 -6.828 50.097 1.00 27.52 448 SER A N 1
ATOM 3392 C CA . SER A 1 448 ? 21.732 -7.367 51.326 1.00 27.52 448 SER A CA 1
ATOM 3393 C C . SER A 1 448 ? 21.130 -6.392 52.377 1.00 27.52 448 SER A C 1
ATOM 3395 O O . SER A 1 448 ? 21.519 -5.237 52.439 1.00 27.52 448 SER A O 1
ATOM 3397 N N . ALA A 1 449 ? 20.237 -6.787 53.306 1.00 25.12 449 ALA A N 1
ATOM 3398 C CA . ALA A 1 449 ? 19.180 -7.828 53.366 1.00 25.12 449 ALA A CA 1
ATOM 3399 C C . ALA A 1 449 ? 18.392 -7.707 54.715 1.00 25.12 449 ALA A C 1
ATOM 3401 O O . ALA A 1 449 ? 18.773 -6.907 55.563 1.00 25.12 449 ALA A O 1
ATOM 3402 N N . LEU A 1 450 ? 17.403 -8.600 54.925 1.00 26.28 450 LEU A N 1
ATOM 3403 C CA . LEU A 1 450 ? 16.810 -9.070 56.207 1.00 26.28 450 LEU A CA 1
ATOM 3404 C C . LEU A 1 450 ? 15.692 -8.255 56.915 1.00 26.28 450 LEU A C 1
ATOM 3406 O O . LEU A 1 450 ? 15.920 -7.140 57.358 1.00 26.28 450 LEU A O 1
ATOM 3410 N N . ASN A 1 451 ? 14.567 -8.968 57.141 1.00 27.11 451 ASN A N 1
ATOM 3411 C CA . ASN A 1 451 ? 13.650 -9.020 58.313 1.00 27.11 451 ASN A CA 1
ATOM 3412 C C . ASN A 1 451 ? 12.955 -7.713 58.788 1.00 27.11 451 ASN A C 1
ATOM 3414 O O . ASN A 1 451 ? 13.574 -6.663 58.840 1.00 27.11 451 ASN A O 1
ATOM 3418 N N . GLY A 1 452 ? 11.681 -7.668 59.216 1.00 24.06 452 GLY A N 1
ATOM 3419 C CA . GLY A 1 452 ? 10.717 -8.669 59.742 1.00 24.06 452 GLY A CA 1
ATOM 3420 C C . GLY A 1 452 ? 10.150 -8.157 61.099 1.00 24.06 452 GLY A C 1
ATOM 3421 O O . GLY A 1 452 ? 10.704 -7.167 61.585 1.00 24.06 452 GLY A O 1
ATOM 3422 N N . PRO A 1 453 ? 9.147 -8.772 61.779 1.00 41.62 453 PRO A N 1
ATOM 3423 C CA . PRO A 1 453 ? 8.278 -9.922 61.441 1.00 41.62 453 PRO A CA 1
ATOM 3424 C C . PRO A 1 453 ? 6.754 -9.691 61.747 1.00 41.62 453 PRO A C 1
ATOM 3426 O O . PRO A 1 453 ? 6.380 -8.577 62.092 1.00 41.62 453 PRO A O 1
ATOM 3429 N N . SER A 1 454 ? 5.925 -10.761 61.681 1.00 28.33 454 SER A N 1
ATOM 3430 C CA . SER A 1 454 ? 4.738 -11.098 62.542 1.00 28.33 454 SER A CA 1
ATOM 3431 C C . SER A 1 454 ? 3.550 -10.110 62.722 1.00 28.33 454 SER A C 1
ATOM 3433 O O . SER A 1 454 ? 3.752 -8.907 62.802 1.00 28.33 454 SER A O 1
ATOM 3435 N N . GLU A 1 455 ? 2.284 -10.504 62.940 1.00 31.88 455 GLU A N 1
ATOM 3436 C CA . GLU A 1 455 ? 1.556 -11.800 62.952 1.00 31.88 455 GLU A CA 1
ATOM 3437 C C . GLU A 1 455 ? 0.033 -11.524 63.025 1.00 31.88 455 GLU A C 1
ATOM 3439 O O . GLU A 1 455 ? -0.359 -10.450 63.489 1.00 31.88 455 GLU A O 1
ATOM 3444 N N . SER A 1 456 ? -0.808 -12.493 62.631 1.00 29.12 456 SER A N 1
ATOM 3445 C CA . SER A 1 456 ? -2.014 -12.995 63.346 1.00 29.12 456 SER A CA 1
ATOM 3446 C C . SER A 1 456 ? -3.078 -13.566 62.395 1.00 29.12 456 SER A C 1
ATOM 3448 O O . SER A 1 456 ? -3.374 -12.991 61.348 1.00 29.12 456 SER A O 1
ATOM 3450 N N . ASP A 1 457 ? -3.642 -14.712 62.781 1.00 27.81 457 ASP A N 1
ATOM 3451 C CA . ASP A 1 457 ? -4.464 -15.578 61.930 1.00 27.81 457 ASP A CA 1
ATOM 3452 C C . ASP A 1 457 ? -5.968 -15.523 62.251 1.00 27.81 457 ASP A C 1
ATOM 3454 O O . ASP A 1 457 ? -6.386 -15.162 63.354 1.00 27.81 457 ASP A O 1
ATOM 3458 N N . SER A 1 458 ? -6.782 -16.005 61.308 1.00 28.12 458 SER A N 1
ATOM 3459 C CA . SER A 1 458 ? -8.073 -16.637 61.608 1.00 28.12 458 SER A CA 1
ATOM 3460 C C . SER A 1 458 ? -8.455 -17.611 60.489 1.00 28.12 458 SER A C 1
ATOM 3462 O O . SER A 1 458 ? -8.736 -17.181 59.370 1.00 28.12 458 SER A O 1
ATOM 3464 N N . GLU A 1 459 ? -8.458 -18.906 60.796 1.00 30.23 459 GLU A N 1
ATOM 3465 C CA . GLU A 1 459 ? -8.894 -19.991 59.905 1.00 30.23 459 GLU A CA 1
ATOM 3466 C C . GLU A 1 459 ? -10.429 -20.094 59.862 1.00 30.23 459 GLU A C 1
ATOM 3468 O O . GLU A 1 459 ? -11.083 -19.812 60.867 1.00 30.23 459 GLU A O 1
ATOM 3473 N N . PHE A 1 460 ? -10.988 -20.548 58.733 1.00 25.89 460 PHE A N 1
ATOM 3474 C CA . PHE A 1 460 ? -12.084 -21.534 58.687 1.00 25.89 460 PHE A CA 1
ATOM 3475 C C . PHE A 1 460 ? -12.338 -21.994 57.238 1.00 25.89 460 PHE A C 1
ATOM 3477 O O . PHE A 1 460 ? -12.543 -21.165 56.351 1.00 25.89 460 PHE A O 1
ATOM 3484 N N . ASP A 1 461 ? -12.348 -23.309 57.022 1.00 27.20 461 ASP A N 1
ATOM 3485 C CA . ASP A 1 461 ? -12.762 -23.984 55.780 1.00 27.20 461 ASP A CA 1
ATOM 3486 C C . ASP A 1 461 ? -14.319 -24.003 55.661 1.00 27.20 461 ASP A C 1
ATOM 3488 O O . ASP A 1 461 ? -15.010 -23.521 56.562 1.00 27.20 461 ASP A O 1
ATOM 3492 N N . GLU A 1 462 ? -14.992 -24.493 54.611 1.00 30.30 462 GLU A N 1
ATOM 3493 C CA . GLU A 1 462 ? -14.631 -25.427 53.528 1.00 30.30 462 GLU A CA 1
ATOM 3494 C C . GLU A 1 462 ? -15.671 -25.294 52.374 1.00 30.30 462 GLU A C 1
ATOM 3496 O O . GLU A 1 462 ? -16.830 -25.017 52.676 1.00 30.30 462 GLU A O 1
ATOM 3501 N N . GLU A 1 463 ? -15.287 -25.540 51.104 1.00 27.98 463 GLU A N 1
ATOM 3502 C CA . GLU A 1 463 ? -16.167 -25.863 49.934 1.00 27.98 463 GLU A CA 1
ATOM 3503 C C . GLU A 1 463 ? -17.282 -24.853 49.484 1.00 27.98 463 GLU A C 1
ATOM 3505 O O . GLU A 1 463 ? -17.817 -24.070 50.259 1.00 27.98 463 GLU A O 1
ATOM 3510 N N . ASP A 1 464 ? -17.730 -24.750 48.217 1.00 26.31 464 ASP A N 1
ATOM 3511 C CA . ASP A 1 464 ? -17.331 -25.321 46.909 1.00 26.31 464 ASP A CA 1
ATOM 3512 C C . ASP A 1 464 ? -17.869 -24.418 45.759 1.00 26.31 464 ASP A C 1
ATOM 3514 O O . ASP A 1 464 ? -19.085 -24.285 45.622 1.00 26.31 464 ASP A O 1
ATOM 3518 N N . GLU A 1 465 ? -17.009 -23.798 44.925 1.00 28.97 465 GLU A N 1
ATOM 3519 C CA . GLU A 1 465 ? -17.410 -23.247 43.604 1.00 28.97 465 GLU A CA 1
ATOM 3520 C C . GLU A 1 465 ? -16.202 -22.918 42.676 1.00 28.97 465 GLU A C 1
ATOM 3522 O O . GLU A 1 465 ? -15.680 -21.801 42.679 1.00 28.97 465 GLU A O 1
ATOM 3527 N N . ALA A 1 466 ? -15.721 -23.864 41.845 1.00 24.50 466 ALA A N 1
ATOM 3528 C CA . ALA A 1 466 ? -14.607 -23.586 40.909 1.00 24.50 466 ALA A CA 1
ATOM 3529 C C . ALA A 1 466 ? -14.542 -24.464 39.632 1.00 24.50 466 ALA A C 1
ATOM 3531 O O . ALA A 1 466 ? -13.640 -25.288 39.475 1.00 24.50 466 ALA A O 1
ATOM 3532 N N . SER A 1 467 ? -15.429 -24.252 38.644 1.00 27.48 467 SER A N 1
ATOM 3533 C CA . SER A 1 467 ? -15.289 -24.906 37.324 1.00 27.48 467 SER A CA 1
ATOM 3534 C C . SER A 1 467 ? -15.845 -24.105 36.135 1.00 27.48 467 SER A C 1
ATOM 3536 O O . SER A 1 467 ? -16.950 -24.367 35.667 1.00 27.48 467 SER A O 1
ATOM 3538 N N . ALA A 1 468 ? -15.051 -23.146 35.627 1.00 29.62 468 ALA A N 1
ATOM 3539 C CA . ALA A 1 468 ? -14.799 -22.917 34.187 1.00 29.62 468 ALA A CA 1
ATOM 3540 C C . ALA A 1 468 ? -14.110 -21.562 33.910 1.00 29.62 468 ALA A C 1
ATOM 3542 O O . ALA A 1 468 ? -14.791 -20.561 33.745 1.00 29.62 468 ALA A O 1
ATOM 3543 N N . HIS A 1 469 ? -12.778 -21.540 33.752 1.00 30.75 469 HIS A N 1
ATOM 3544 C CA . HIS A 1 469 ? -12.057 -20.656 32.809 1.00 30.75 469 HIS A CA 1
ATOM 3545 C C . HIS A 1 469 ? -10.559 -21.032 32.755 1.00 30.75 469 HIS A C 1
ATOM 3547 O O . HIS A 1 469 ? -9.881 -21.062 33.778 1.00 30.75 469 HIS A O 1
ATOM 3553 N N . ARG A 1 470 ? -10.012 -21.268 31.552 1.00 27.83 470 ARG A N 1
ATOM 3554 C CA . ARG A 1 470 ? -8.559 -21.261 31.272 1.00 27.83 470 ARG A CA 1
ATOM 3555 C C . ARG A 1 470 ? -8.282 -20.470 29.981 1.00 27.83 470 ARG A C 1
ATOM 3557 O O . ARG A 1 470 ? -9.123 -20.516 29.082 1.00 27.83 470 ARG A O 1
ATOM 3564 N N . PRO A 1 471 ? -7.143 -19.760 29.850 1.00 30.95 471 PRO A N 1
ATOM 3565 C CA . PRO A 1 471 ? -6.798 -19.037 28.623 1.00 30.95 471 PRO A CA 1
ATOM 3566 C C . PRO A 1 471 ? -6.313 -19.981 27.511 1.00 30.95 471 PRO A C 1
ATOM 3568 O O . PRO A 1 471 ? -5.583 -20.929 27.780 1.00 30.95 471 PRO A O 1
ATOM 3571 N N . TRP A 1 472 ? -6.663 -19.679 26.256 1.00 30.05 472 TRP A N 1
ATOM 3572 C CA . TRP A 1 472 ? -6.289 -20.478 25.073 1.00 30.05 472 TRP A CA 1
ATOM 3573 C C . TRP A 1 472 ? -5.015 -19.982 24.347 1.00 30.05 472 TRP A C 1
ATOM 3575 O O . TRP A 1 472 ? -4.411 -20.714 23.575 1.00 30.05 472 TRP A O 1
ATOM 3585 N N . ALA A 1 473 ? -4.591 -18.733 24.571 1.00 39.50 473 ALA A N 1
ATOM 3586 C CA . ALA A 1 473 ? -3.726 -18.023 23.618 1.00 39.50 473 ALA A CA 1
ATOM 3587 C C . ALA A 1 473 ? -2.216 -18.350 23.657 1.00 39.50 473 ALA A C 1
ATOM 3589 O O . ALA A 1 473 ? -1.551 -18.184 22.638 1.00 39.50 473 ALA A O 1
ATOM 3590 N N . ALA A 1 474 ? -1.654 -18.763 24.798 1.00 34.09 474 ALA A N 1
ATOM 3591 C CA . ALA A 1 474 ? -0.197 -18.916 24.935 1.00 34.09 474 ALA A CA 1
ATOM 3592 C C . ALA A 1 474 ? 0.333 -20.200 24.271 1.00 34.09 474 ALA A C 1
ATOM 3594 O O . ALA A 1 474 ? 1.264 -20.155 23.466 1.00 34.09 474 ALA A O 1
ATOM 3595 N N . SER A 1 475 ? -0.305 -21.337 24.557 1.00 36.19 475 SER A N 1
ATOM 3596 C CA . SER A 1 475 ? 0.207 -22.664 24.205 1.00 36.19 475 SER A CA 1
ATOM 3597 C C . SER A 1 475 ? 0.194 -22.958 22.703 1.00 36.19 475 SER A C 1
ATOM 3599 O O . SER A 1 475 ? 1.123 -23.594 22.215 1.00 36.19 475 SER A O 1
ATOM 3601 N N . GLU A 1 476 ? -0.795 -22.480 21.934 1.00 40.22 476 GLU A N 1
ATOM 3602 C CA . GLU A 1 476 ? -0.755 -22.612 20.466 1.00 40.22 476 GLU A CA 1
ATOM 3603 C C . GLU A 1 476 ? 0.401 -21.812 19.851 1.00 40.22 476 GLU A C 1
ATOM 3605 O O . GLU A 1 476 ? 1.041 -22.284 18.910 1.00 40.22 476 GLU A O 1
ATOM 3610 N N . GLN A 1 477 ? 0.705 -20.627 20.390 1.00 38.50 477 GLN A N 1
ATOM 3611 C CA . GLN A 1 477 ? 1.786 -19.785 19.883 1.00 38.50 477 GLN A CA 1
ATOM 3612 C C . GLN A 1 477 ? 3.163 -20.362 20.242 1.00 38.50 477 GLN A C 1
ATOM 3614 O O . GLN A 1 477 ? 4.048 -20.388 19.387 1.00 38.50 477 GLN A O 1
ATOM 3619 N N . GLU A 1 478 ? 3.336 -20.895 21.452 1.00 42.25 478 GLU A N 1
ATOM 3620 C CA . GLU A 1 478 ? 4.534 -21.648 21.848 1.00 42.25 478 GLU A CA 1
ATOM 3621 C C . GLU A 1 478 ? 4.702 -22.920 21.003 1.00 42.25 478 GLU A C 1
ATOM 3623 O O . GLU A 1 478 ? 5.774 -23.135 20.434 1.00 42.25 478 GLU A O 1
ATOM 3628 N N . ARG A 1 479 ? 3.639 -23.715 20.805 1.00 45.09 479 ARG A N 1
ATOM 3629 C CA . ARG A 1 479 ? 3.702 -24.945 19.996 1.00 45.09 479 ARG A CA 1
ATOM 3630 C C . ARG A 1 479 ? 4.026 -24.661 18.530 1.00 45.09 479 ARG A C 1
ATOM 3632 O O . ARG A 1 479 ? 4.911 -25.303 17.976 1.00 45.09 479 ARG A O 1
ATOM 3639 N N . MET A 1 480 ? 3.395 -23.652 17.921 1.00 43.72 480 MET A N 1
ATOM 3640 C CA . MET A 1 480 ? 3.748 -23.192 16.570 1.00 43.72 480 MET A CA 1
ATOM 3641 C C . MET A 1 480 ? 5.174 -22.634 16.473 1.00 43.72 480 MET A C 1
ATOM 3643 O O . MET A 1 480 ? 5.719 -22.591 15.372 1.00 43.72 480 MET A O 1
ATOM 3647 N N . THR A 1 481 ? 5.768 -22.192 17.584 1.00 49.50 481 THR A N 1
ATOM 3648 C CA . THR A 1 481 ? 7.163 -21.733 17.634 1.00 49.50 481 THR A CA 1
ATOM 3649 C C . THR A 1 481 ? 8.125 -22.921 17.720 1.00 49.50 481 THR A C 1
ATOM 3651 O O . THR A 1 481 ? 9.102 -22.952 16.977 1.00 49.50 481 THR A O 1
ATOM 3654 N N . GLY A 1 482 ? 7.819 -23.935 18.537 1.00 50.75 482 GLY A N 1
ATOM 3655 C CA . GLY A 1 482 ? 8.580 -25.191 18.602 1.00 50.75 482 GLY A CA 1
ATOM 3656 C C . GLY A 1 482 ? 8.542 -25.979 17.288 1.00 50.75 482 GLY A C 1
ATOM 3657 O O . GLY A 1 482 ? 9.588 -26.305 16.740 1.00 50.75 482 GLY A O 1
ATOM 3658 N N . GLU A 1 483 ? 7.352 -26.173 16.703 1.00 52.06 483 GLU A N 1
ATOM 3659 C CA . GLU A 1 483 ? 7.180 -26.756 15.356 1.00 52.06 483 GLU A CA 1
ATOM 3660 C C . GLU A 1 483 ? 8.020 -26.035 14.287 1.00 52.06 483 GLU A C 1
ATOM 3662 O O . GLU A 1 483 ? 8.437 -26.636 13.300 1.00 52.06 483 GLU A O 1
ATOM 3667 N N . LEU A 1 484 ? 8.241 -24.731 14.463 1.00 50.75 484 LEU A N 1
ATOM 3668 C CA . LEU A 1 484 ? 8.943 -23.872 13.519 1.00 50.75 484 LEU A CA 1
ATOM 3669 C C . LEU A 1 484 ? 10.462 -23.873 13.745 1.00 50.75 484 LEU A C 1
ATOM 3671 O O . LEU A 1 484 ? 11.190 -23.859 12.760 1.00 50.75 484 LEU A O 1
ATOM 3675 N N . LEU A 1 485 ? 10.946 -23.975 14.987 1.00 56.56 485 LEU A N 1
ATOM 3676 C CA . LEU A 1 485 ? 12.366 -24.211 15.285 1.00 56.56 485 LEU A CA 1
ATOM 3677 C C . LEU A 1 485 ? 12.814 -25.614 14.845 1.00 56.56 485 LEU A C 1
ATOM 3679 O O . LEU A 1 485 ? 13.868 -25.736 14.225 1.00 56.56 485 LEU A O 1
ATOM 3683 N N . ASN A 1 486 ? 11.976 -26.639 15.035 1.00 56.00 486 ASN A N 1
ATOM 3684 C CA . ASN A 1 486 ? 12.257 -28.004 14.571 1.00 56.00 486 ASN A CA 1
ATOM 3685 C C . ASN A 1 486 ? 12.357 -28.104 13.033 1.00 56.00 486 ASN A C 1
ATOM 3687 O O . ASN A 1 486 ? 13.021 -28.989 12.502 1.00 56.00 486 ASN A O 1
ATOM 3691 N N . VAL A 1 487 ? 11.722 -27.186 12.294 1.00 55.06 487 VAL A N 1
ATOM 3692 C CA . VAL A 1 487 ? 11.878 -27.067 10.831 1.00 55.06 487 VAL A CA 1
ATOM 3693 C C . VAL A 1 487 ? 13.184 -26.361 10.438 1.00 55.06 487 VAL A C 1
ATOM 3695 O O . VAL A 1 487 ? 13.672 -26.583 9.335 1.00 55.06 487 VAL A O 1
ATOM 3698 N N . ILE A 1 488 ? 13.750 -25.526 11.315 1.00 52.44 488 ILE A N 1
ATOM 3699 C CA . ILE A 1 488 ? 14.953 -24.718 11.054 1.00 52.44 488 ILE A CA 1
ATOM 3700 C C . ILE A 1 488 ? 16.233 -25.497 11.389 1.00 52.44 488 ILE A C 1
ATOM 3702 O O . ILE A 1 488 ? 17.129 -25.569 10.552 1.00 52.44 488 ILE A O 1
ATOM 3706 N N . ASN A 1 489 ? 16.296 -26.105 12.579 1.00 59.53 489 ASN A N 1
ATOM 3707 C CA . ASN A 1 489 ? 17.485 -26.816 13.072 1.00 59.53 489 ASN A CA 1
ATOM 3708 C C . ASN A 1 489 ? 17.376 -28.352 12.953 1.00 59.53 489 ASN A C 1
ATOM 3710 O O . ASN A 1 489 ? 18.360 -29.043 13.181 1.00 59.53 489 ASN A O 1
ATOM 3714 N N . GLY A 1 490 ? 16.207 -28.884 12.576 1.00 48.59 490 GLY A N 1
ATOM 3715 C CA . GLY A 1 490 ? 15.883 -30.314 12.667 1.00 48.59 490 GLY A CA 1
ATOM 3716 C C . GLY A 1 490 ? 15.124 -30.662 13.960 1.00 48.59 490 GLY A C 1
ATOM 3717 O O . GLY A 1 490 ? 15.081 -29.850 14.888 1.00 48.59 490 GLY A O 1
ATOM 3718 N N . PRO A 1 491 ? 14.464 -31.834 14.029 1.00 36.00 491 PRO A N 1
ATOM 3719 C CA . PRO A 1 491 ? 13.896 -32.328 15.279 1.00 36.00 491 PRO A CA 1
ATOM 3720 C C . PRO A 1 491 ? 15.021 -32.703 16.264 1.00 36.00 491 PRO A C 1
ATOM 3722 O O . PRO A 1 491 ? 16.076 -33.155 15.825 1.00 36.00 491 PRO A O 1
ATOM 3725 N N . PRO A 1 492 ? 14.816 -32.561 17.586 1.00 35.00 492 PRO A N 1
ATOM 3726 C CA . PRO A 1 492 ? 15.758 -33.098 18.563 1.00 35.00 492 PRO A CA 1
ATOM 3727 C C . PRO A 1 492 ? 15.786 -34.642 18.502 1.00 35.00 492 PRO A C 1
ATOM 3729 O O . PRO A 1 492 ? 14.748 -35.242 18.194 1.00 35.00 492 PRO A O 1
ATOM 3732 N N . PRO A 1 493 ? 16.921 -35.293 18.832 1.00 32.19 493 PRO A N 1
ATOM 3733 C CA . PRO A 1 493 ? 17.040 -36.751 18.802 1.00 32.19 493 PRO A CA 1
ATOM 3734 C C . PRO A 1 493 ? 15.948 -37.468 19.613 1.00 32.19 493 PRO A C 1
ATOM 3736 O O . PRO A 1 493 ? 15.611 -37.062 20.727 1.00 32.19 493 PRO A O 1
ATOM 3739 N N . GLY A 1 494 ? 15.407 -38.557 19.053 1.00 37.56 494 GLY A N 1
ATOM 3740 C CA . GLY A 1 494 ? 14.419 -39.420 19.718 1.00 37.56 494 GLY A CA 1
ATOM 3741 C C . GLY A 1 494 ? 12.936 -39.115 19.449 1.00 37.56 494 GLY A C 1
ATOM 3742 O O . GLY A 1 494 ? 12.092 -39.533 20.240 1.00 37.56 494 GLY A O 1
ATOM 3743 N N . LEU A 1 495 ? 12.588 -38.410 18.360 1.00 35.50 495 LEU A N 1
ATOM 3744 C CA . LEU A 1 495 ? 11.205 -37.975 18.067 1.00 35.50 495 LEU A CA 1
ATOM 3745 C C . LEU A 1 495 ? 10.649 -38.427 16.692 1.00 35.50 495 LEU A C 1
ATOM 3747 O O . LEU A 1 495 ? 9.805 -37.753 16.103 1.00 35.50 495 LEU A O 1
ATOM 3751 N N . GLU A 1 496 ? 11.102 -39.571 16.168 1.00 33.44 496 GLU A N 1
ATOM 3752 C CA . GLU A 1 496 ? 10.712 -40.050 14.826 1.00 33.44 496 GLU A CA 1
ATOM 3753 C C . GLU A 1 496 ? 9.340 -40.760 14.740 1.00 33.44 496 GLU A C 1
ATOM 3755 O O . GLU A 1 496 ? 8.660 -40.687 13.712 1.00 33.44 496 GLU A O 1
ATOM 3760 N N . ASP A 1 497 ? 8.903 -41.457 15.795 1.00 33.94 497 ASP A N 1
ATOM 3761 C CA . ASP A 1 497 ? 7.909 -42.543 15.665 1.00 33.94 497 ASP A CA 1
ATOM 3762 C C . ASP A 1 497 ? 6.433 -42.140 15.909 1.00 33.94 497 ASP A C 1
ATOM 3764 O O . ASP A 1 497 ? 5.661 -42.888 16.507 1.00 33.94 497 ASP A O 1
ATOM 3768 N N . GLU A 1 498 ? 5.997 -40.960 15.433 1.00 34.00 498 GLU A N 1
ATOM 3769 C CA . GLU A 1 498 ? 4.560 -40.586 15.456 1.00 34.00 498 GLU A CA 1
ATOM 3770 C C . GLU A 1 498 ? 3.998 -39.924 14.174 1.00 34.00 498 GLU A C 1
ATOM 3772 O O . GLU A 1 498 ? 2.833 -39.527 14.133 1.00 34.00 498 GLU A O 1
ATOM 3777 N N . LEU A 1 499 ? 4.760 -39.861 13.069 1.00 29.73 499 LEU A N 1
ATOM 3778 C CA . LEU A 1 499 ? 4.266 -39.320 11.781 1.00 29.73 499 LEU A CA 1
ATOM 3779 C C . LEU A 1 499 ? 4.055 -40.361 10.661 1.00 29.73 499 LEU A C 1
ATOM 3781 O O . LEU A 1 499 ? 3.492 -40.036 9.612 1.00 29.73 499 LEU A O 1
ATOM 3785 N N . SER A 1 500 ? 4.405 -41.637 10.870 1.00 32.16 500 SER A N 1
ATOM 3786 C CA . SER A 1 500 ? 4.233 -42.700 9.863 1.00 32.16 500 SER A CA 1
ATOM 3787 C C . SER A 1 500 ? 2.842 -43.375 9.916 1.00 32.16 500 SER A C 1
ATOM 3789 O O . SER A 1 500 ? 2.693 -44.556 10.217 1.00 32.16 500 SER A O 1
ATOM 3791 N N . GLY A 1 501 ? 1.782 -42.620 9.590 1.00 30.08 501 GLY A N 1
ATOM 3792 C CA . GLY A 1 501 ? 0.356 -42.985 9.745 1.00 30.08 501 GLY A CA 1
ATOM 3793 C C . GLY A 1 501 ? -0.185 -44.224 8.989 1.00 30.08 501 GLY A C 1
ATOM 3794 O O . GLY A 1 501 ? -1.135 -44.123 8.209 1.00 30.08 501 GLY A O 1
ATOM 3795 N N . ARG A 1 502 ? 0.358 -45.423 9.237 1.00 27.48 502 ARG A N 1
ATOM 3796 C CA . ARG A 1 502 ? -0.116 -46.719 8.718 1.00 27.48 502 ARG A CA 1
ATOM 3797 C C . ARG A 1 502 ? -1.263 -47.272 9.570 1.00 27.48 502 ARG A C 1
ATOM 3799 O O . ARG A 1 502 ? -1.054 -47.990 10.547 1.00 27.48 502 ARG A O 1
ATOM 3806 N N . THR A 1 503 ? -2.499 -46.996 9.164 1.00 30.59 503 THR A N 1
ATOM 3807 C CA . THR A 1 503 ? -3.706 -47.478 9.854 1.00 30.59 503 THR A CA 1
ATOM 3808 C C . THR A 1 503 ? -3.816 -49.012 9.880 1.00 30.59 503 THR A C 1
ATOM 3810 O O . THR A 1 503 ? -3.878 -49.687 8.848 1.00 30.59 503 THR A O 1
ATOM 3813 N N . ARG A 1 504 ? -3.880 -49.596 11.087 1.00 27.64 504 ARG A N 1
ATOM 3814 C CA . ARG A 1 504 ? -4.116 -51.038 11.285 1.00 27.64 504 ARG A CA 1
ATOM 3815 C C . ARG A 1 504 ? -5.572 -51.402 10.950 1.00 27.64 504 ARG A C 1
ATOM 3817 O O . ARG A 1 504 ? -6.508 -50.792 11.458 1.00 27.64 504 ARG A O 1
ATOM 3824 N N . ARG A 1 505 ? -5.771 -52.442 10.131 1.00 25.67 505 ARG A N 1
ATOM 3825 C CA . ARG A 1 505 ? -7.099 -52.996 9.795 1.00 25.67 505 ARG A CA 1
ATOM 3826 C C . ARG A 1 505 ? -7.710 -53.802 10.948 1.00 25.67 505 ARG A C 1
ATOM 3828 O O . ARG A 1 505 ? -7.072 -54.721 11.456 1.00 25.67 505 ARG A O 1
ATOM 3835 N N . ALA A 1 506 ? -8.997 -53.581 11.219 1.00 25.83 506 ALA A N 1
ATOM 3836 C CA . ALA A 1 506 ? -9.870 -54.576 11.850 1.00 25.83 506 ALA A CA 1
ATOM 3837 C C . ALA A 1 506 ? -10.387 -55.605 10.812 1.00 25.83 506 ALA A C 1
ATOM 3839 O O . ALA A 1 506 ? -10.319 -55.370 9.604 1.00 25.83 506 ALA A O 1
ATOM 3840 N N . ARG A 1 507 ? -10.887 -56.764 11.270 1.00 25.39 507 ARG A N 1
ATOM 3841 C CA . ARG A 1 507 ? -11.355 -57.887 10.425 1.00 25.39 507 ARG A CA 1
ATOM 3842 C C . ARG A 1 507 ? -12.868 -58.106 10.529 1.00 25.39 507 ARG A C 1
ATOM 3844 O O . ARG A 1 507 ? -13.380 -58.175 11.641 1.00 25.39 507 ARG A O 1
ATOM 3851 N N . SER A 1 508 ? -13.521 -58.445 9.413 1.00 27.27 508 SER A N 1
ATOM 3852 C CA . SER A 1 508 ? -14.704 -59.323 9.422 1.00 27.27 508 SER A CA 1
ATOM 3853 C C . SER A 1 508 ? -14.873 -60.145 8.124 1.00 27.27 508 SER A C 1
ATOM 3855 O O . SER A 1 508 ? -14.635 -59.694 7.010 1.00 27.27 508 SER A O 1
ATOM 3857 N N . ASN A 1 509 ? -15.216 -61.412 8.349 1.00 26.44 509 ASN A N 1
ATOM 3858 C CA . ASN A 1 509 ? -15.461 -62.583 7.491 1.00 26.44 509 ASN A CA 1
ATOM 3859 C C . ASN A 1 509 ? -16.013 -62.453 6.041 1.00 26.44 509 ASN A C 1
ATOM 3861 O O . ASN A 1 509 ? -17.098 -61.927 5.851 1.00 26.44 509 ASN A O 1
ATOM 3865 N N . SER A 1 510 ? -15.360 -63.205 5.125 1.00 27.86 510 SER A N 1
ATOM 3866 C CA . SER A 1 510 ? -15.918 -64.257 4.215 1.00 27.86 510 SER A CA 1
ATOM 3867 C C . SER A 1 510 ? -16.955 -63.885 3.103 1.00 27.86 510 SER A C 1
ATOM 3869 O O . SER A 1 510 ? -17.640 -62.883 3.206 1.00 27.86 510 SER A O 1
ATOM 3871 N N . ARG A 1 511 ? -17.140 -64.613 1.974 1.00 25.22 511 ARG A N 1
ATOM 3872 C CA . ARG A 1 511 ? -16.492 -65.824 1.392 1.00 25.22 511 ARG A CA 1
ATOM 3873 C C . ARG A 1 511 ? -16.824 -65.971 -0.132 1.00 25.22 511 ARG A C 1
ATOM 3875 O O . ARG A 1 511 ? -17.989 -66.185 -0.419 1.00 25.22 511 ARG A O 1
ATOM 3882 N N . VAL A 1 512 ? -15.820 -66.033 -1.041 1.00 26.58 512 VAL A N 1
ATOM 3883 C CA . VAL A 1 512 ? -15.795 -66.829 -2.330 1.00 26.58 512 VAL A CA 1
ATOM 3884 C C . VAL A 1 512 ? -16.839 -66.482 -3.451 1.00 26.58 512 VAL A C 1
ATOM 3886 O O . VAL A 1 512 ? -17.895 -65.964 -3.114 1.00 26.58 512 VAL A O 1
ATOM 3889 N N . PRO A 1 513 ? -16.657 -66.772 -4.778 1.00 33.44 513 PRO A N 1
ATOM 3890 C CA . PRO A 1 513 ? -15.502 -67.219 -5.591 1.00 33.44 513 PRO A CA 1
ATOM 3891 C C . PRO A 1 513 ? -15.049 -66.191 -6.678 1.00 33.44 513 PRO A C 1
ATOM 3893 O O . PRO A 1 513 ? -15.474 -65.043 -6.693 1.00 33.44 513 PRO A O 1
ATOM 3896 N N . SER A 1 514 ? -14.182 -66.616 -7.611 1.00 26.48 514 SER A N 1
ATOM 3897 C CA . SER A 1 514 ? -13.584 -65.835 -8.716 1.00 26.48 514 SER A CA 1
ATOM 3898 C C . SER A 1 514 ? -13.938 -66.359 -10.126 1.00 26.48 514 SER A C 1
ATOM 3900 O O . SER A 1 514 ? -14.346 -67.513 -10.261 1.00 26.48 514 SER A O 1
ATOM 3902 N N . ARG A 1 515 ? -13.700 -65.558 -11.192 1.00 23.98 515 ARG A N 1
ATOM 3903 C CA . ARG A 1 515 ? -13.411 -66.031 -12.577 1.00 23.98 515 ARG A CA 1
ATOM 3904 C C . ARG A 1 515 ? -12.852 -64.934 -13.521 1.00 23.98 515 ARG A C 1
ATOM 3906 O O . ARG A 1 515 ? -13.220 -63.773 -13.397 1.00 23.98 515 ARG A O 1
ATOM 3913 N N . LYS A 1 516 ? -11.985 -65.334 -14.471 1.00 27.00 516 LYS A N 1
ATOM 3914 C CA . LYS A 1 516 ? -11.633 -64.641 -15.752 1.00 27.00 516 LYS A CA 1
ATOM 3915 C C . LYS A 1 516 ? -12.553 -65.202 -16.881 1.00 27.00 516 LYS A C 1
ATOM 3917 O O . LYS A 1 516 ? -13.111 -66.273 -16.612 1.00 27.00 516 LYS A O 1
ATOM 3922 N N . PRO A 1 517 ? -12.796 -64.574 -18.067 1.00 32.44 517 PRO A N 1
ATOM 3923 C CA . PRO A 1 517 ? -11.853 -64.144 -19.144 1.00 32.44 517 PRO A CA 1
ATOM 3924 C C . PRO A 1 517 ? -11.946 -62.621 -19.454 1.00 32.44 517 PRO A C 1
ATOM 3926 O O . PRO A 1 517 ? -12.650 -61.932 -18.726 1.00 32.44 517 PRO A O 1
ATOM 3929 N N . SER A 1 518 ? -11.281 -61.938 -20.413 1.00 25.62 518 SER A N 1
ATOM 3930 C CA . SER A 1 518 ? -10.288 -62.196 -21.500 1.00 25.62 518 SER A CA 1
ATOM 3931 C C . SER A 1 518 ? -10.728 -62.638 -22.929 1.00 25.62 518 SER A C 1
ATOM 3933 O O . SER A 1 518 ? -10.850 -63.833 -23.171 1.00 25.62 518 SER A O 1
ATOM 3935 N N . PHE A 1 519 ? -10.760 -61.666 -23.869 1.00 26.86 519 PHE A N 1
ATOM 3936 C CA . PHE A 1 519 ? -10.726 -61.723 -25.364 1.00 26.86 519 PHE A CA 1
ATOM 3937 C C . PHE A 1 519 ? -11.806 -62.490 -26.171 1.00 26.86 519 PHE A C 1
ATOM 3939 O O . PHE A 1 519 ? -11.855 -63.713 -26.098 1.00 26.86 519 PHE A O 1
ATOM 3946 N N . LEU A 1 520 ? -12.510 -61.799 -27.098 1.00 26.20 520 LEU A N 1
ATOM 3947 C CA . LEU A 1 520 ? -12.319 -61.901 -28.574 1.00 26.20 520 LEU A CA 1
ATOM 3948 C C . LEU A 1 520 ? -13.229 -60.936 -29.393 1.00 26.20 520 LEU A C 1
ATOM 3950 O O . LEU A 1 520 ? -13.983 -60.161 -28.809 1.00 26.20 520 LEU A O 1
ATOM 3954 N N . ASN A 1 521 ? -13.085 -60.942 -30.730 1.00 27.97 521 ASN A N 1
ATOM 3955 C CA . ASN A 1 521 ? -13.758 -60.069 -31.716 1.00 27.97 521 ASN A CA 1
ATOM 3956 C C . ASN A 1 521 ? -15.133 -60.589 -32.188 1.00 27.97 521 ASN A C 1
ATOM 3958 O O . ASN A 1 521 ? -15.319 -61.797 -32.241 1.00 27.97 521 ASN A O 1
ATOM 3962 N N . GLU A 1 522 ? -15.998 -59.678 -32.662 1.00 26.05 522 GLU A N 1
ATOM 3963 C CA . GLU A 1 522 ? -16.628 -59.603 -34.012 1.00 26.05 522 GLU A CA 1
ATOM 3964 C C . GLU A 1 522 ? -17.478 -58.298 -34.052 1.00 26.05 522 GLU A C 1
ATOM 3966 O O . GLU A 1 522 ? -18.027 -57.910 -33.026 1.00 26.05 522 GLU A O 1
ATOM 3971 N N . ALA A 1 523 ? -17.493 -57.410 -35.058 1.00 28.28 523 ALA A N 1
ATOM 3972 C CA . ALA A 1 523 ? -17.533 -57.474 -36.531 1.00 28.28 523 ALA A CA 1
ATOM 3973 C C . ALA A 1 523 ? -18.967 -57.408 -37.115 1.00 28.28 523 ALA A C 1
ATOM 3975 O O . ALA A 1 523 ? -19.729 -58.365 -37.056 1.00 28.28 523 ALA A O 1
ATOM 3976 N N . GLY A 1 524 ? -19.310 -56.264 -37.724 1.00 26.27 524 GLY A N 1
ATOM 3977 C CA . GLY A 1 524 ? -20.561 -56.014 -38.457 1.00 26.27 524 GLY A CA 1
ATOM 3978 C C . GLY A 1 524 ? -20.740 -54.519 -38.769 1.00 26.27 524 GLY A C 1
ATOM 3979 O O . GLY A 1 524 ? -20.440 -53.688 -37.914 1.00 26.27 524 GLY A O 1
ATOM 3980 N N . GLY A 1 525 ? -21.182 -54.143 -39.979 1.00 26.05 525 GLY A N 1
ATOM 3981 C CA . GLY A 1 525 ? -21.344 -52.725 -40.351 1.00 26.05 525 GLY A CA 1
ATOM 3982 C C . GLY A 1 525 ? -21.743 -52.443 -41.810 1.00 26.05 525 GLY A C 1
ATOM 3983 O O . GLY A 1 525 ? -21.918 -53.364 -42.603 1.00 26.05 525 GLY A O 1
ATOM 3984 N N . ALA A 1 526 ? -21.870 -51.149 -42.139 1.00 26.73 526 ALA A N 1
ATOM 3985 C CA . ALA A 1 526 ? -22.084 -50.542 -43.467 1.00 26.73 526 ALA A CA 1
ATOM 3986 C C . ALA A 1 526 ? -21.591 -49.065 -43.395 1.00 26.73 526 ALA A C 1
ATOM 3988 O O . ALA A 1 526 ? -21.787 -48.443 -42.355 1.00 26.73 526 ALA A O 1
ATOM 3989 N N . GLN A 1 527 ? -20.762 -48.505 -44.298 1.00 30.38 527 GLN A N 1
ATOM 3990 C CA . GLN A 1 527 ? -20.981 -48.118 -45.718 1.00 30.38 527 GLN A CA 1
ATOM 3991 C C . GLN A 1 527 ? -21.978 -46.949 -45.908 1.00 30.38 527 GLN A C 1
ATOM 3993 O O . GLN A 1 527 ? -23.057 -47.009 -45.335 1.00 30.38 527 GLN A O 1
ATOM 3998 N N . VAL A 1 528 ? -21.742 -45.878 -46.698 1.00 29.92 528 VAL A N 1
ATOM 3999 C CA . VAL A 1 528 ? -20.590 -45.331 -47.494 1.00 29.92 528 VAL A CA 1
ATOM 4000 C C . VAL A 1 528 ? -20.643 -43.764 -47.360 1.00 29.92 528 VAL A C 1
ATOM 4002 O O . VAL A 1 528 ? -21.612 -43.286 -46.783 1.00 29.92 528 VAL A O 1
ATOM 4005 N N . THR A 1 529 ? -19.702 -42.867 -47.724 1.00 27.88 529 THR A N 1
ATOM 4006 C CA . THR A 1 529 ? -19.077 -42.496 -49.033 1.00 27.88 529 THR A CA 1
ATOM 4007 C C . THR A 1 529 ? -17.843 -41.573 -48.845 1.00 27.88 529 THR A C 1
ATOM 4009 O O . THR A 1 529 ? -17.779 -40.839 -47.862 1.00 27.88 529 THR A O 1
ATOM 4012 N N . GLY A 1 530 ? -16.913 -41.517 -49.816 1.00 26.19 530 GLY A N 1
ATOM 4013 C CA . GLY A 1 530 ? -15.923 -40.417 -49.978 1.00 26.19 530 GLY A CA 1
ATOM 4014 C C . GLY A 1 530 ? -16.405 -39.321 -50.963 1.00 26.19 530 GLY A C 1
ATOM 4015 O O . GLY A 1 530 ? -17.589 -39.312 -51.281 1.00 26.19 530 GLY A O 1
ATOM 4016 N N . ALA A 1 531 ? -15.594 -38.406 -51.526 1.00 27.53 531 ALA A N 1
ATOM 4017 C CA . ALA A 1 531 ? -14.147 -38.131 -51.421 1.00 27.53 531 ALA A CA 1
ATOM 4018 C C . ALA A 1 531 ? -13.786 -36.729 -52.027 1.00 27.53 531 ALA A C 1
ATOM 4020 O O . ALA A 1 531 ? -14.665 -36.012 -52.494 1.00 27.53 531 ALA A O 1
ATOM 4021 N N . THR A 1 532 ? -12.478 -36.411 -52.110 1.00 28.17 532 THR A N 1
ATOM 4022 C CA . THR A 1 532 ? -11.791 -35.490 -53.073 1.00 28.17 532 THR A CA 1
ATOM 4023 C C . THR A 1 532 ? -12.005 -33.953 -53.079 1.00 28.17 532 THR A C 1
ATOM 4025 O O . THR A 1 532 ? -13.027 -33.457 -53.526 1.00 28.17 532 THR A O 1
ATOM 4028 N N . HIS A 1 533 ? -10.904 -33.234 -52.777 1.00 28.53 533 HIS A N 1
ATOM 4029 C CA . HIS A 1 533 ? -10.204 -32.222 -53.620 1.00 28.53 533 HIS A CA 1
ATOM 4030 C C . HIS A 1 533 ? -10.926 -30.959 -54.173 1.00 28.53 533 HIS A C 1
ATOM 4032 O O . HIS A 1 533 ? -11.778 -31.085 -55.044 1.00 28.53 533 HIS A O 1
ATOM 4038 N N . LEU A 1 534 ? -10.426 -29.749 -53.829 1.00 26.61 534 LEU A N 1
ATOM 4039 C CA . LEU A 1 534 ? -9.885 -28.692 -54.740 1.00 26.61 534 LEU A CA 1
ATOM 4040 C C . LEU A 1 534 ? -9.762 -27.292 -54.077 1.00 26.61 534 LEU A C 1
ATOM 4042 O O . LEU A 1 534 ? -10.478 -26.978 -53.131 1.00 26.61 534 LEU A O 1
ATOM 4046 N N . SER A 1 535 ? -8.877 -26.442 -54.621 1.00 30.45 535 SER A N 1
ATOM 4047 C CA . SER A 1 535 ? -8.673 -25.020 -54.253 1.00 30.45 535 SER A CA 1
ATOM 4048 C C . SER A 1 535 ? -9.141 -24.070 -55.369 1.00 30.45 535 SER A C 1
ATOM 4050 O O . SER A 1 535 ? -9.195 -24.489 -56.527 1.00 30.45 535 SER A O 1
ATOM 4052 N N . PRO A 1 536 ? -9.375 -22.776 -55.070 1.00 39.22 536 PRO A N 1
ATOM 4053 C CA . PRO A 1 536 ? -9.091 -21.698 -56.036 1.00 39.22 536 PRO A CA 1
ATOM 4054 C C . PRO A 1 536 ? -8.366 -20.491 -55.332 1.00 39.22 536 PRO A C 1
ATOM 4056 O O . PRO A 1 536 ? -7.839 -20.699 -54.240 1.00 39.22 536 PRO A O 1
ATOM 4059 N N . PRO A 1 537 ? -8.141 -19.298 -55.940 1.00 44.88 537 PRO A N 1
ATOM 4060 C CA . PRO A 1 537 ? -6.782 -18.969 -56.395 1.00 44.88 537 PRO A CA 1
ATOM 4061 C C . PRO A 1 537 ? -6.263 -17.553 -56.024 1.00 44.88 537 PRO A C 1
ATOM 4063 O O . PRO A 1 537 ? -6.952 -16.744 -55.407 1.00 44.88 537 PRO A O 1
ATOM 4066 N N . VAL A 1 538 ? -5.041 -17.238 -56.471 1.00 33.69 538 VAL A N 1
ATOM 4067 C CA . VAL A 1 538 ? -4.388 -15.913 -56.388 1.00 33.69 538 VAL A CA 1
ATOM 4068 C C . VAL A 1 538 ? -4.167 -15.341 -57.799 1.00 33.69 538 VAL A C 1
ATOM 4070 O O . VAL A 1 538 ? -3.789 -16.105 -58.688 1.00 33.69 538 VAL A O 1
ATOM 4073 N N . PRO A 1 539 ? -4.325 -14.022 -58.019 1.00 43.22 539 PRO A N 1
ATOM 4074 C CA . PRO A 1 539 ? -3.740 -13.302 -59.148 1.00 43.22 539 PRO A CA 1
ATOM 4075 C C . PRO A 1 539 ? -2.509 -12.471 -58.725 1.00 43.22 539 PRO A C 1
ATOM 4077 O O . PRO A 1 539 ? -2.485 -11.877 -57.649 1.00 43.22 539 PRO A O 1
ATOM 4080 N N . GLY A 1 540 ? -1.510 -12.372 -59.602 1.00 30.59 540 GLY A N 1
ATOM 4081 C CA . GLY A 1 540 ? -0.356 -11.471 -59.472 1.00 30.59 540 GLY A CA 1
ATOM 4082 C C . GLY A 1 540 ? 0.082 -10.957 -60.847 1.00 30.59 540 GLY A C 1
ATOM 4083 O O . GLY A 1 540 ? -0.446 -11.423 -61.857 1.00 30.59 540 GLY A O 1
ATOM 4084 N N . ASN A 1 541 ? 1.013 -9.997 -60.900 1.00 31.98 541 ASN A N 1
ATOM 4085 C CA . ASN A 1 541 ? 1.671 -9.589 -62.148 1.00 31.98 541 ASN A CA 1
ATOM 4086 C C . ASN A 1 541 ? 3.000 -8.848 -61.878 1.00 31.98 541 ASN A C 1
ATOM 4088 O O . ASN A 1 541 ? 3.102 -8.121 -60.890 1.00 31.98 541 ASN A O 1
ATOM 4092 N N . ASP A 1 542 ? 3.985 -9.017 -62.762 1.00 32.38 542 ASP A N 1
ATOM 4093 C CA . ASP A 1 542 ? 5.360 -8.492 -62.641 1.00 32.38 542 ASP A CA 1
ATOM 4094 C C . ASP A 1 542 ? 5.602 -7.173 -63.409 1.00 32.38 542 ASP A C 1
ATOM 4096 O O . ASP A 1 542 ? 4.841 -6.855 -64.323 1.00 32.38 542 ASP A O 1
ATOM 4100 N N . ALA A 1 543 ? 6.712 -6.464 -63.108 1.00 30.55 543 ALA A N 1
ATOM 4101 C CA . ALA A 1 543 ? 7.714 -5.997 -64.103 1.00 30.55 543 ALA A CA 1
ATOM 4102 C C . ALA A 1 543 ? 8.804 -5.034 -63.546 1.00 30.55 543 ALA A C 1
ATOM 4104 O O . ALA A 1 543 ? 8.484 -4.016 -62.941 1.00 30.55 543 ALA A O 1
ATOM 4105 N N . GLY A 1 544 ? 10.077 -5.253 -63.930 1.00 26.91 544 GLY A N 1
ATOM 4106 C CA . GLY A 1 544 ? 11.021 -4.162 -64.279 1.00 26.91 544 GLY A CA 1
ATOM 4107 C C . GLY A 1 544 ? 12.147 -3.739 -63.301 1.00 26.91 544 GLY A C 1
ATOM 4108 O O . GLY A 1 544 ? 11.902 -3.297 -62.187 1.00 26.91 544 GLY A O 1
ATOM 4109 N N . GLY A 1 545 ? 13.394 -3.747 -63.799 1.00 22.83 545 GLY A N 1
ATOM 4110 C CA . GLY A 1 545 ? 14.583 -2.992 -63.321 1.00 22.83 545 GLY A CA 1
ATOM 4111 C C . GLY A 1 545 ? 15.407 -2.540 -64.554 1.00 22.83 545 GLY A C 1
ATOM 4112 O O . GLY A 1 545 ? 14.808 -2.534 -65.633 1.00 22.83 545 GLY A O 1
ATOM 4113 N N . PRO A 1 546 ? 16.744 -2.279 -64.526 1.00 39.28 546 PRO A N 1
ATOM 4114 C CA . PRO A 1 546 ? 17.737 -2.142 -63.432 1.00 39.28 546 PRO A CA 1
ATOM 4115 C C . PRO A 1 546 ? 18.659 -0.870 -63.651 1.00 39.28 546 PRO A C 1
ATOM 4117 O O . PRO A 1 546 ? 18.109 0.140 -64.076 1.00 39.28 546 PRO A O 1
ATOM 4120 N N . PRO A 1 547 ? 20.023 -0.852 -63.534 1.00 46.62 547 PRO A N 1
ATOM 4121 C CA . PRO A 1 547 ? 20.935 -0.926 -62.360 1.00 46.62 547 PRO A CA 1
ATOM 4122 C C . PRO A 1 547 ? 21.974 0.247 -62.195 1.00 46.62 547 PRO A C 1
ATOM 4124 O O . PRO A 1 547 ? 22.056 1.156 -63.017 1.00 46.62 547 PRO A O 1
ATOM 4127 N N . SER A 1 548 ? 22.903 0.084 -61.222 1.00 26.23 548 SER A N 1
ATOM 4128 C CA . SER A 1 548 ? 24.234 0.746 -61.019 1.00 26.23 548 SER A CA 1
ATOM 4129 C C . SER A 1 548 ? 24.260 2.036 -60.161 1.00 26.23 548 SER A C 1
ATOM 4131 O O . SER A 1 548 ? 23.251 2.723 -60.079 1.00 26.23 548 SER A O 1
ATOM 4133 N N . LEU A 1 549 ? 25.326 2.396 -59.414 1.00 25.09 549 LEU A N 1
ATOM 4134 C CA . LEU A 1 549 ? 26.764 2.015 -59.410 1.00 25.09 549 LEU A CA 1
ATOM 4135 C C . LEU A 1 549 ? 27.326 1.650 -58.003 1.00 25.09 549 LEU A C 1
ATOM 4137 O O . LEU A 1 549 ? 26.737 1.994 -56.984 1.00 25.09 549 LEU A O 1
ATOM 4141 N N . ALA A 1 550 ? 28.513 1.019 -57.957 1.00 24.00 550 ALA A N 1
ATOM 4142 C CA . ALA A 1 550 ? 29.360 0.792 -56.763 1.00 24.00 550 ALA A CA 1
ATOM 4143 C C . ALA A 1 550 ? 30.866 0.878 -57.134 1.00 24.00 550 ALA A C 1
ATOM 4145 O O . ALA A 1 550 ? 31.183 0.766 -58.322 1.00 24.00 550 ALA A O 1
ATOM 4146 N N . PRO A 1 551 ? 31.796 1.090 -56.173 1.00 32.50 551 PRO A N 1
ATOM 4147 C CA . PRO A 1 551 ? 32.714 0.014 -55.699 1.00 32.50 551 PRO A CA 1
ATOM 4148 C C . PRO A 1 551 ? 32.849 -0.029 -54.145 1.00 32.50 551 PRO A C 1
ATOM 4150 O O . PRO A 1 551 ? 32.603 0.980 -53.499 1.00 32.50 551 PRO A O 1
ATOM 4153 N N . ARG A 1 552 ? 33.060 -1.168 -53.446 1.00 28.05 552 ARG A N 1
ATOM 4154 C CA . ARG A 1 552 ? 34.226 -2.111 -53.340 1.00 28.05 552 ARG A CA 1
ATOM 4155 C C . ARG A 1 552 ? 35.486 -1.495 -52.689 1.00 28.05 552 ARG A C 1
ATOM 4157 O O . ARG A 1 552 ? 35.765 -0.335 -52.951 1.00 28.05 552 ARG A O 1
ATOM 4164 N N . PHE A 1 553 ? 36.316 -2.183 -51.884 1.00 26.02 553 PHE A N 1
ATOM 4165 C CA . PHE A 1 553 ? 36.542 -3.621 -51.536 1.00 26.02 553 PHE A CA 1
ATOM 4166 C C . PHE A 1 553 ? 36.574 -3.814 -49.987 1.00 26.02 553 PHE A C 1
ATOM 4168 O O . PHE A 1 553 ? 36.530 -2.805 -49.296 1.00 26.02 553 PHE A O 1
ATOM 4175 N N . GLY A 1 554 ? 36.667 -4.986 -49.322 1.00 24.83 554 GLY A N 1
ATOM 4176 C CA . GLY A 1 554 ? 36.875 -6.437 -49.607 1.00 24.83 554 GLY A CA 1
ATOM 4177 C C . GLY A 1 554 ? 37.085 -7.175 -48.242 1.00 24.83 554 GLY A C 1
ATOM 4178 O O . GLY A 1 554 ? 36.989 -6.499 -47.224 1.00 24.83 554 GLY A O 1
ATOM 4179 N N . LEU A 1 555 ? 37.402 -8.472 -48.055 1.00 24.75 555 LEU A N 1
ATOM 4180 C CA . LEU A 1 555 ? 37.517 -9.710 -48.867 1.00 24.75 555 LEU A CA 1
ATOM 4181 C C . LEU A 1 555 ? 37.630 -10.945 -47.900 1.00 24.75 555 LEU A C 1
ATOM 4183 O O . LEU A 1 555 ? 37.948 -10.733 -46.736 1.00 24.75 555 LEU A O 1
ATOM 4187 N N . TYR A 1 556 ? 37.472 -12.194 -48.396 1.00 26.17 556 TYR A N 1
ATOM 4188 C CA . TYR A 1 556 ? 37.523 -13.514 -47.679 1.00 26.17 556 TYR A CA 1
ATOM 4189 C C . TYR A 1 556 ? 36.384 -13.789 -46.652 1.00 26.17 556 TYR A C 1
ATOM 4191 O O . TYR A 1 556 ? 36.105 -12.938 -45.818 1.00 26.17 556 TYR A O 1
ATOM 4199 N N . GLY A 1 557 ? 35.666 -14.930 -46.598 1.00 26.30 557 GLY A N 1
ATOM 4200 C CA . GLY A 1 557 ? 35.603 -16.154 -47.437 1.00 26.30 557 GLY A CA 1
ATOM 4201 C C . GLY A 1 557 ? 36.517 -17.309 -46.977 1.00 26.30 557 GLY A C 1
ATOM 4202 O O . GLY A 1 557 ? 37.706 -17.064 -46.806 1.00 26.30 557 GLY A O 1
ATOM 4203 N N . GLU A 1 558 ? 36.092 -18.575 -46.803 1.00 27.31 558 GLU A N 1
ATOM 4204 C CA . GLU A 1 558 ? 34.755 -19.241 -46.827 1.00 27.31 558 GLU A CA 1
ATOM 4205 C C . GLU A 1 558 ? 34.828 -20.571 -45.989 1.00 27.31 558 GLU A C 1
ATOM 4207 O O . GLU A 1 558 ? 35.743 -20.655 -45.174 1.00 27.31 558 GLU A O 1
ATOM 4212 N N . HIS A 1 559 ? 33.993 -21.636 -45.972 1.00 26.28 559 HIS A N 1
ATOM 4213 C CA . HIS A 1 559 ? 32.996 -22.316 -46.852 1.00 26.28 559 HIS A CA 1
ATOM 4214 C C . HIS A 1 559 ? 31.839 -22.940 -45.979 1.00 26.28 559 HIS A C 1
ATOM 4216 O O . HIS A 1 559 ? 31.611 -22.462 -44.869 1.00 26.28 559 HIS A O 1
ATOM 4222 N N . VAL A 1 560 ? 31.093 -23.983 -46.424 1.00 23.30 560 VAL A N 1
ATOM 4223 C CA . VAL A 1 560 ? 29.844 -24.507 -45.783 1.00 23.30 560 VAL A CA 1
ATOM 4224 C C . VAL A 1 560 ? 29.812 -26.027 -45.437 1.00 23.30 560 VAL A C 1
ATOM 4226 O O . VAL A 1 560 ? 30.408 -26.867 -46.101 1.00 23.30 560 VAL A O 1
ATOM 4229 N N . GLN A 1 561 ? 29.044 -26.326 -44.378 1.00 25.36 561 GLN A N 1
ATOM 4230 C CA . GLN A 1 561 ? 28.542 -27.569 -43.741 1.00 25.36 561 GLN A CA 1
ATOM 4231 C C . GLN A 1 561 ? 28.069 -28.775 -44.610 1.00 25.36 561 GLN A C 1
ATOM 4233 O O . GLN A 1 561 ? 27.244 -28.601 -45.502 1.00 25.36 561 GLN A O 1
ATOM 4238 N N . ALA A 1 562 ? 28.460 -30.012 -44.225 1.00 22.92 562 ALA A N 1
ATOM 4239 C CA . ALA A 1 562 ? 27.852 -31.341 -44.530 1.00 22.92 562 ALA A CA 1
ATOM 4240 C C . ALA A 1 562 ? 28.684 -32.473 -43.843 1.00 22.92 562 ALA A C 1
ATOM 4242 O O . ALA A 1 562 ? 29.866 -32.246 -43.607 1.00 22.92 562 ALA A O 1
ATOM 4243 N N . ALA A 1 563 ? 28.233 -33.694 -43.493 1.00 23.34 563 ALA A N 1
ATOM 4244 C CA . ALA A 1 563 ? 26.915 -34.361 -43.448 1.00 23.34 563 ALA A CA 1
ATOM 4245 C C . ALA A 1 563 ? 26.923 -35.530 -42.408 1.00 23.34 563 ALA A C 1
ATOM 4247 O O . ALA A 1 563 ? 27.953 -35.827 -41.807 1.00 23.34 563 ALA A O 1
ATOM 4248 N N . LEU A 1 564 ? 25.781 -36.209 -42.211 1.00 24.19 564 LEU A N 1
ATOM 4249 C CA . LEU A 1 564 ? 25.624 -37.441 -41.406 1.00 24.19 564 LEU A CA 1
ATOM 4250 C C . LEU A 1 564 ? 25.768 -38.719 -42.263 1.00 24.19 564 LEU A C 1
ATOM 4252 O O . LEU A 1 564 ? 25.321 -38.717 -43.407 1.00 24.19 564 LEU A O 1
ATOM 4256 N N . GLY A 1 565 ? 26.218 -39.840 -41.673 1.00 23.58 565 GLY A N 1
ATOM 4257 C CA . GLY A 1 565 ? 25.855 -41.187 -42.162 1.00 23.58 565 GLY A CA 1
ATOM 4258 C C . GLY A 1 565 ? 26.865 -42.331 -41.950 1.00 23.58 565 GLY A C 1
ATOM 4259 O O . GLY A 1 565 ? 27.953 -42.270 -42.496 1.00 23.58 565 GLY A O 1
ATOM 4260 N N . VAL A 1 566 ? 26.423 -43.381 -41.227 1.00 27.22 566 VAL A N 1
ATOM 4261 C CA . VAL A 1 566 ? 26.701 -44.844 -41.374 1.00 27.22 566 VAL A CA 1
ATOM 4262 C C . VAL A 1 566 ? 28.157 -45.314 -41.641 1.00 27.22 566 VAL A C 1
ATOM 4264 O O . VAL A 1 566 ? 28.793 -44.889 -42.590 1.00 27.22 566 VAL A O 1
ATOM 4267 N N . GLY A 1 567 ? 28.733 -46.312 -40.957 1.00 23.84 567 GLY A N 1
ATOM 4268 C CA . GLY A 1 567 ? 28.250 -47.214 -39.899 1.00 23.84 567 GLY A CA 1
ATOM 4269 C C . GLY A 1 567 ? 28.995 -48.567 -39.950 1.00 23.84 567 GLY A C 1
ATOM 4270 O O . GLY A 1 567 ? 29.464 -48.970 -41.009 1.00 23.84 567 GLY A O 1
ATOM 4271 N N . GLY A 1 568 ? 29.118 -49.280 -38.824 1.00 23.47 568 GLY A N 1
ATOM 4272 C CA . GLY A 1 568 ? 29.808 -50.581 -38.752 1.00 23.47 568 GLY A CA 1
ATOM 4273 C C . GLY A 1 568 ? 30.109 -50.998 -37.308 1.00 23.47 568 GLY A C 1
ATOM 4274 O O . GLY A 1 568 ? 30.368 -50.140 -36.470 1.00 23.47 568 GLY A O 1
ATOM 4275 N N . GLY A 1 569 ? 30.020 -52.295 -36.993 1.00 23.12 569 GLY A N 1
ATOM 4276 C CA . GLY A 1 569 ? 30.114 -52.807 -35.618 1.00 23.12 569 GLY A CA 1
ATOM 4277 C C . GLY A 1 569 ? 31.405 -53.570 -35.307 1.00 23.12 569 GLY A C 1
ATOM 4278 O O . GLY A 1 569 ? 32.019 -54.157 -36.193 1.00 23.12 569 GLY A O 1
ATOM 4279 N N . GLY A 1 570 ? 31.770 -53.617 -34.023 1.00 23.98 570 GLY A N 1
ATOM 4280 C CA . GLY A 1 570 ? 32.878 -54.421 -33.504 1.00 23.98 570 GLY A CA 1
ATOM 4281 C C . GLY A 1 570 ? 32.842 -54.483 -31.977 1.00 23.98 570 GLY A C 1
ATOM 4282 O O . GLY A 1 570 ? 33.066 -53.479 -31.310 1.00 23.98 570 GLY A O 1
ATOM 4283 N N . SER A 1 571 ? 32.528 -55.652 -31.419 1.00 25.20 571 SER A N 1
ATOM 4284 C CA . SER A 1 571 ? 32.547 -55.894 -29.970 1.00 25.20 571 SER A CA 1
ATOM 4285 C C . SER A 1 571 ? 33.930 -56.362 -29.532 1.00 25.20 571 SER A C 1
ATOM 4287 O O . SER A 1 571 ? 34.479 -57.235 -30.193 1.00 25.20 571 SER A O 1
ATOM 4289 N N . HIS A 1 572 ? 34.449 -55.859 -28.406 1.00 27.58 572 HIS A N 1
ATOM 4290 C CA . HIS A 1 572 ? 35.262 -56.645 -27.467 1.00 27.58 572 HIS A CA 1
ATOM 4291 C C . HIS A 1 572 ? 35.326 -55.981 -26.074 1.00 27.58 572 HIS A C 1
ATOM 4293 O O . HIS A 1 572 ? 34.821 -54.882 -25.862 1.00 27.58 572 HIS A O 1
ATOM 4299 N N . ARG A 1 573 ? 35.867 -56.716 -25.094 1.00 25.03 573 ARG A N 1
ATOM 4300 C CA . ARG A 1 573 ? 35.601 -56.601 -23.647 1.00 25.03 573 ARG A CA 1
ATOM 4301 C C . ARG A 1 573 ? 36.914 -56.560 -22.857 1.00 25.03 573 ARG A C 1
ATOM 4303 O O . ARG A 1 573 ? 37.661 -57.530 -22.940 1.00 25.03 573 ARG A O 1
ATOM 4310 N N . ALA A 1 574 ? 37.140 -55.530 -22.037 1.00 25.66 574 ALA A N 1
ATOM 4311 C CA . ALA A 1 574 ? 38.168 -55.511 -20.985 1.00 25.66 574 ALA A CA 1
ATOM 4312 C C . ALA A 1 574 ? 37.868 -54.449 -19.903 1.00 25.66 574 ALA A C 1
ATOM 4314 O O . ALA A 1 574 ? 37.179 -53.468 -20.174 1.00 25.66 574 ALA A O 1
ATOM 4315 N N . SER A 1 575 ? 38.382 -54.668 -18.689 1.00 26.05 575 SER A N 1
ATOM 4316 C CA . SER A 1 575 ? 38.209 -53.817 -17.493 1.00 26.05 575 SER A CA 1
ATOM 4317 C C . SER A 1 575 ? 39.416 -52.874 -17.272 1.00 26.05 575 SER A C 1
ATOM 4319 O O . SER A 1 575 ? 40.469 -53.120 -17.862 1.00 26.05 575 SER A O 1
ATOM 4321 N N . PRO A 1 576 ? 39.311 -51.814 -16.440 1.00 32.25 576 PRO A N 1
ATOM 4322 C CA . PRO A 1 576 ? 40.362 -50.799 -16.299 1.00 32.25 576 PRO A CA 1
ATOM 4323 C C . PRO A 1 576 ? 41.424 -51.126 -15.235 1.00 32.25 576 PRO A C 1
ATOM 4325 O O . PRO A 1 576 ? 41.110 -51.735 -14.219 1.00 32.25 576 PRO A O 1
ATOM 4328 N N . LEU A 1 577 ? 42.651 -50.647 -15.478 1.00 23.70 577 LEU A N 1
ATOM 4329 C CA . LEU A 1 577 ? 43.834 -50.430 -14.610 1.00 23.70 577 LEU A CA 1
ATOM 4330 C C . LEU A 1 577 ? 44.882 -49.736 -15.531 1.00 23.70 577 LEU A C 1
ATOM 4332 O O . LEU A 1 577 ? 44.810 -49.913 -16.745 1.00 23.70 577 LEU A O 1
ATOM 4336 N N . SER A 1 578 ? 45.862 -48.931 -15.110 1.00 23.98 578 SER A N 1
ATOM 4337 C CA . SER A 1 578 ? 46.293 -48.449 -13.786 1.00 23.98 578 SER A CA 1
ATOM 4338 C C . SER A 1 578 ? 47.229 -47.238 -13.955 1.00 23.98 578 SER A C 1
ATOM 4340 O O . SER A 1 578 ? 48.040 -47.240 -14.883 1.00 23.98 578 SER A O 1
ATOM 4342 N N . SER A 1 579 ? 47.222 -46.277 -13.027 1.00 23.88 579 SER A N 1
ATOM 4343 C CA . SER A 1 579 ? 48.252 -45.221 -12.954 1.00 23.88 579 SER A CA 1
ATOM 4344 C C . SER A 1 579 ? 49.443 -45.659 -12.082 1.00 23.88 579 SER A C 1
ATOM 4346 O O . SER A 1 579 ? 49.210 -46.082 -10.950 1.00 23.88 579 SER A O 1
ATOM 4348 N N . PRO A 1 580 ? 50.705 -45.531 -12.535 1.00 27.47 580 PRO A N 1
ATOM 4349 C CA . PRO A 1 580 ? 51.883 -45.636 -11.671 1.00 27.47 580 PRO A CA 1
ATOM 4350 C C . PRO A 1 580 ? 52.206 -44.287 -10.996 1.00 27.47 580 PRO A C 1
ATOM 4352 O O . PRO A 1 580 ? 51.915 -43.227 -11.549 1.00 27.47 580 PRO A O 1
ATOM 4355 N N . ALA A 1 581 ? 52.833 -44.322 -9.816 1.00 25.66 581 ALA A N 1
ATOM 4356 C CA . ALA A 1 581 ? 53.116 -43.142 -8.990 1.00 25.66 581 ALA A CA 1
ATOM 4357 C C . ALA A 1 581 ? 54.614 -42.962 -8.678 1.00 25.66 581 ALA A C 1
ATOM 4359 O O . ALA A 1 581 ? 55.362 -43.936 -8.631 1.00 25.66 581 ALA A O 1
ATOM 4360 N N . LEU A 1 582 ? 55.022 -41.712 -8.427 1.00 24.73 582 LEU A N 1
ATOM 4361 C CA . LEU A 1 582 ? 56.310 -41.261 -7.866 1.00 24.73 582 LEU A CA 1
ATOM 4362 C C . LEU A 1 582 ? 56.177 -39.753 -7.556 1.00 24.73 582 LEU A C 1
ATOM 4364 O O . LEU A 1 582 ? 55.585 -39.036 -8.354 1.00 24.73 582 LEU A O 1
ATOM 4368 N N . GLY A 1 583 ? 56.681 -39.193 -6.455 1.00 23.55 583 GLY A N 1
ATOM 4369 C CA . GLY A 1 583 ? 57.306 -39.775 -5.261 1.00 23.55 583 GLY A CA 1
ATOM 4370 C C . GLY A 1 583 ? 57.451 -38.687 -4.179 1.00 23.55 583 GLY A C 1
ATOM 4371 O O . GLY A 1 583 ? 57.523 -37.506 -4.510 1.00 23.55 583 GLY A O 1
ATOM 4372 N N . SER A 1 584 ? 57.436 -39.055 -2.895 1.00 23.42 584 SER A N 1
ATOM 4373 C CA . SER A 1 584 ? 57.364 -38.096 -1.774 1.00 23.42 584 SER A CA 1
ATOM 4374 C C . SER A 1 584 ? 58.733 -37.599 -1.289 1.00 23.42 584 SER A C 1
ATOM 4376 O O . SER A 1 584 ? 59.677 -38.382 -1.196 1.00 23.42 584 SER A O 1
ATOM 4378 N N . THR A 1 585 ? 58.784 -36.343 -0.838 1.00 23.39 585 THR A N 1
ATOM 4379 C CA . THR A 1 585 ? 59.553 -35.937 0.352 1.00 23.39 585 THR A CA 1
ATOM 4380 C C . THR A 1 585 ? 58.687 -35.051 1.256 1.00 23.39 585 THR A C 1
ATOM 4382 O O . THR A 1 585 ? 57.731 -34.421 0.804 1.00 23.39 585 THR A O 1
ATOM 4385 N N . THR A 1 586 ? 58.975 -35.067 2.558 1.00 24.45 586 THR A N 1
ATOM 4386 C CA . THR A 1 586 ? 58.086 -34.609 3.640 1.00 24.45 586 THR A CA 1
ATOM 4387 C C . THR A 1 586 ? 58.687 -33.460 4.449 1.00 24.45 586 THR A C 1
ATOM 4389 O O . THR A 1 586 ? 59.908 -33.337 4.521 1.00 24.45 586 THR A O 1
ATOM 4392 N N . PHE A 1 587 ? 57.850 -32.692 5.162 1.00 23.02 587 PHE A N 1
ATOM 4393 C CA . PHE A 1 587 ? 58.268 -32.117 6.446 1.00 23.02 587 PHE A CA 1
ATOM 4394 C C . PHE A 1 587 ? 57.125 -32.057 7.478 1.00 23.02 587 PHE A C 1
ATOM 4396 O O . PHE A 1 587 ? 56.096 -31.429 7.264 1.00 23.02 587 PHE A O 1
ATOM 4403 N N . ALA A 1 588 ? 57.365 -32.777 8.575 1.00 24.67 588 ALA A N 1
ATOM 4404 C CA . ALA A 1 588 ? 56.609 -32.980 9.814 1.00 24.67 588 ALA A CA 1
ATOM 4405 C C . ALA A 1 588 ? 55.460 -32.019 10.208 1.00 24.67 588 ALA A C 1
ATOM 4407 O O . ALA A 1 588 ? 55.650 -30.812 10.347 1.00 24.67 588 ALA A O 1
ATOM 4408 N N . GLN A 1 589 ? 54.334 -32.620 10.615 1.00 24.91 589 GLN A N 1
ATOM 4409 C CA . GLN A 1 589 ? 53.490 -32.098 11.698 1.00 24.91 589 GLN A CA 1
ATOM 4410 C C . GLN A 1 589 ? 54.063 -32.493 13.071 1.00 24.91 589 GLN A C 1
ATOM 4412 O O . GLN A 1 589 ? 54.694 -33.542 13.218 1.00 24.91 589 GLN A O 1
ATOM 4417 N N . SER A 1 590 ? 53.711 -31.722 14.097 1.00 25.94 590 SER A N 1
ATOM 4418 C CA . SER A 1 590 ? 53.482 -32.229 15.453 1.00 25.94 590 SER A CA 1
ATOM 4419 C C . SER A 1 590 ? 52.205 -31.575 16.012 1.00 25.94 590 SER A C 1
ATOM 4421 O O . SER A 1 590 ? 51.900 -30.434 15.679 1.00 25.94 590 SER A O 1
ATOM 4423 N N . GLY A 1 591 ? 51.391 -32.245 16.827 1.00 24.38 591 GLY A N 1
ATOM 4424 C CA . GLY A 1 591 ? 51.514 -33.642 17.249 1.00 24.38 591 GLY A CA 1
ATOM 4425 C C . GLY A 1 591 ? 50.715 -33.945 18.515 1.00 24.38 591 GLY A C 1
ATOM 4426 O O . GLY A 1 591 ? 51.314 -34.258 19.539 1.00 24.38 591 GLY A O 1
ATOM 4427 N N . TYR A 1 592 ? 49.386 -33.849 18.447 1.00 22.11 592 TYR A N 1
ATOM 4428 C CA . TYR A 1 592 ? 48.482 -34.354 19.484 1.00 22.11 592 TYR A CA 1
ATOM 4429 C C . TYR A 1 592 ? 47.363 -35.176 18.837 1.00 22.11 592 TYR A C 1
ATOM 4431 O O . TYR A 1 592 ? 46.284 -34.681 18.539 1.00 22.11 592 TYR A O 1
ATOM 4439 N N . GLU A 1 593 ? 47.652 -36.459 18.649 1.00 26.72 593 GLU A N 1
ATOM 4440 C CA . GLU A 1 593 ? 46.652 -37.518 18.631 1.00 26.72 593 GLU A CA 1
ATOM 4441 C C . GLU A 1 593 ? 47.167 -38.651 19.517 1.00 26.72 593 GLU A C 1
ATOM 4443 O O . GLU A 1 593 ? 48.329 -39.054 19.427 1.00 26.72 593 GLU A O 1
ATOM 4448 N N . SER A 1 594 ? 46.302 -39.183 20.375 1.00 27.28 594 SER A N 1
ATOM 4449 C CA . SER A 1 594 ? 45.880 -40.589 20.309 1.00 27.28 594 SER A CA 1
ATOM 4450 C C . SER A 1 594 ? 45.254 -41.031 21.630 1.00 27.28 594 SER A C 1
ATOM 4452 O O . SER A 1 594 ? 45.860 -40.921 22.696 1.00 27.28 594 SER A O 1
ATOM 4454 N N . ARG A 1 595 ? 44.075 -41.651 21.535 1.00 25.06 595 ARG A N 1
ATOM 4455 C CA . ARG A 1 595 ? 43.936 -43.107 21.714 1.00 25.06 595 ARG A CA 1
ATOM 4456 C C . ARG A 1 595 ? 42.492 -43.534 21.469 1.00 25.06 595 ARG A C 1
ATOM 4458 O O . ARG A 1 595 ? 41.678 -43.535 22.383 1.00 25.0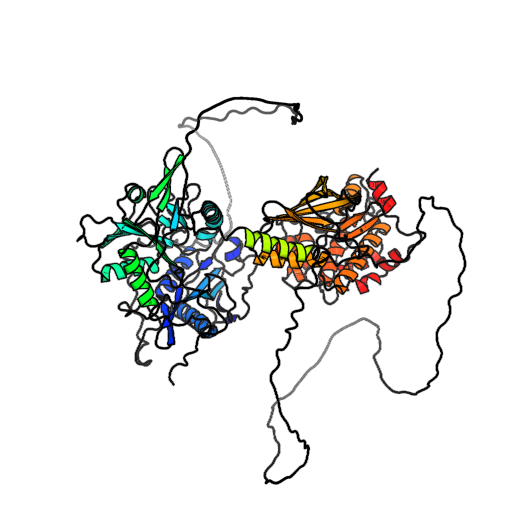6 595 ARG A O 1
ATOM 4465 N N . LEU A 1 596 ? 42.226 -43.980 20.244 1.00 26.28 596 LEU A N 1
ATOM 4466 C CA . LEU A 1 596 ? 41.168 -44.948 19.989 1.00 26.28 596 LEU A CA 1
ATOM 4467 C C . LEU A 1 596 ? 41.807 -46.337 19.897 1.00 26.28 596 LEU A C 1
ATOM 4469 O O . LEU A 1 596 ? 42.717 -46.572 19.104 1.00 26.28 596 LEU A O 1
ATOM 4473 N N . SER A 1 597 ? 41.326 -47.248 20.734 1.00 27.28 597 SER A N 1
ATOM 4474 C CA . SER A 1 597 ? 41.501 -48.694 20.607 1.00 27.28 597 SER A CA 1
ATOM 4475 C C . SER A 1 597 ? 40.141 -49.282 20.951 1.00 27.28 597 SER A C 1
ATOM 4477 O O . SER A 1 597 ? 39.759 -49.268 22.120 1.00 27.28 597 SER A O 1
ATOM 4479 N N . GLY A 1 598 ? 39.371 -49.624 19.921 1.00 29.72 598 GLY A N 1
ATOM 4480 C CA . GLY A 1 598 ? 37.917 -49.695 20.033 1.00 29.72 598 GLY A CA 1
ATOM 4481 C C . GLY A 1 598 ? 37.361 -50.951 20.700 1.00 29.72 598 GLY A C 1
ATOM 4482 O O . GLY A 1 598 ? 38.025 -51.983 20.810 1.00 29.72 598 GLY A O 1
ATOM 4483 N N . THR A 1 599 ? 36.085 -50.838 21.039 1.00 26.38 599 THR A N 1
ATOM 4484 C CA . THR A 1 599 ? 35.090 -51.913 20.964 1.00 26.38 599 THR A CA 1
ATOM 4485 C C . THR A 1 599 ? 33.986 -51.460 20.007 1.00 26.38 599 THR A C 1
ATOM 4487 O O . THR A 1 599 ? 33.986 -50.308 19.572 1.00 26.38 599 THR A O 1
ATOM 4490 N N . GLU A 1 600 ? 33.094 -52.372 19.636 1.00 39.34 600 GLU A N 1
ATOM 4491 C CA . GLU A 1 600 ? 31.889 -52.053 18.867 1.00 39.34 600 GLU A CA 1
ATOM 4492 C C . GLU A 1 600 ? 30.970 -51.109 19.667 1.00 39.34 600 GLU A C 1
ATOM 4494 O O . GLU A 1 600 ? 30.873 -51.275 20.882 1.00 39.34 600 GLU A O 1
ATOM 4499 N N . ASP A 1 601 ? 30.362 -50.116 19.006 1.00 29.12 601 ASP A N 1
ATOM 4500 C CA . ASP A 1 601 ? 28.917 -49.804 19.033 1.00 29.12 601 ASP A CA 1
ATOM 4501 C C . ASP A 1 601 ? 28.610 -48.491 18.267 1.00 29.12 601 ASP A C 1
ATOM 4503 O O . ASP A 1 601 ? 29.447 -47.597 18.217 1.00 29.12 601 ASP A O 1
ATOM 4507 N N . GLU A 1 602 ? 27.410 -48.446 17.669 1.00 32.22 602 GLU A N 1
ATOM 4508 C CA . GLU A 1 602 ? 26.621 -47.301 17.143 1.00 32.22 602 GLU A CA 1
ATOM 4509 C C . GLU A 1 602 ? 27.253 -46.292 16.136 1.00 32.22 602 GLU A C 1
ATOM 4511 O O . GLU A 1 602 ? 28.348 -45.763 16.298 1.00 32.22 602 GLU A O 1
ATOM 4516 N N . GLU A 1 603 ? 26.519 -46.002 15.048 1.00 33.91 603 GLU A N 1
ATOM 4517 C CA . GLU A 1 603 ? 26.865 -44.962 14.061 1.00 33.91 603 GLU A CA 1
ATOM 4518 C C . GLU A 1 603 ? 26.344 -43.598 14.560 1.00 33.91 603 GLU A C 1
ATOM 4520 O O . GLU A 1 603 ? 25.143 -43.342 14.502 1.00 33.91 603 GLU A O 1
ATOM 4525 N N . GLU A 1 604 ? 27.230 -42.734 15.073 1.00 35.72 604 GLU A N 1
ATOM 4526 C CA . GLU A 1 604 ? 26.868 -41.390 15.559 1.00 35.72 604 GLU A CA 1
ATOM 4527 C C . GLU A 1 604 ? 26.342 -40.491 14.414 1.00 35.72 604 GLU A C 1
ATOM 4529 O O . GLU A 1 604 ? 26.982 -40.354 13.368 1.00 35.72 604 GLU A O 1
ATOM 4534 N N . GLU A 1 605 ? 25.176 -39.861 14.610 1.00 37.38 605 GLU A N 1
ATOM 4535 C CA . GLU A 1 605 ? 24.607 -38.882 13.668 1.00 37.38 605 GLU A CA 1
ATOM 4536 C C . GLU A 1 605 ? 25.445 -37.585 13.651 1.00 37.38 605 GLU A C 1
ATOM 4538 O O . GLU A 1 605 ? 25.858 -37.100 14.703 1.00 37.38 605 GLU A O 1
ATOM 4543 N N . GLU A 1 606 ? 25.691 -36.993 12.471 1.00 44.56 606 GLU A N 1
ATOM 4544 C CA . GLU A 1 606 ? 26.565 -35.810 12.343 1.00 44.56 606 GLU A CA 1
ATOM 4545 C C . GLU A 1 606 ? 26.045 -34.592 13.145 1.00 44.56 606 GLU A C 1
ATOM 4547 O O . GLU A 1 606 ? 24.917 -34.134 12.945 1.00 44.56 606 GLU A O 1
ATOM 4552 N N . ASP A 1 607 ? 26.901 -34.041 14.020 1.00 48.41 607 ASP A N 1
ATOM 4553 C CA . ASP A 1 607 ? 26.589 -32.991 15.007 1.00 48.41 607 ASP A CA 1
ATOM 4554 C C . ASP A 1 607 ? 25.782 -31.793 14.459 1.00 48.41 607 ASP A C 1
ATOM 4556 O O . ASP A 1 607 ? 26.311 -30.875 13.818 1.00 48.41 607 ASP A O 1
ATOM 4560 N N . ALA A 1 608 ? 24.506 -31.710 14.843 1.00 62.16 608 ALA A N 1
ATOM 4561 C CA . ALA A 1 608 ? 23.739 -30.472 14.765 1.00 62.16 608 ALA A CA 1
ATOM 4562 C C . ALA A 1 608 ? 24.128 -29.537 15.928 1.00 62.16 608 ALA A C 1
ATOM 4564 O O . ALA A 1 608 ? 23.872 -29.836 17.095 1.00 62.16 608 ALA A O 1
ATOM 4565 N N . PHE A 1 609 ? 24.720 -28.375 15.629 1.00 74.38 609 PHE A N 1
ATOM 4566 C CA . PHE A 1 609 ? 25.081 -27.390 16.657 1.00 74.38 609 PHE A CA 1
ATOM 4567 C C . PHE A 1 609 ? 23.844 -26.913 17.450 1.00 74.38 609 PHE A C 1
ATOM 4569 O O . PHE A 1 609 ? 22.901 -26.376 16.864 1.00 74.38 609 PHE A O 1
ATOM 4576 N N . ASP A 1 610 ? 23.879 -27.003 18.788 1.00 84.25 610 ASP A N 1
ATOM 4577 C CA . ASP A 1 610 ? 22.893 -26.364 19.681 1.00 84.25 610 ASP A CA 1
ATOM 4578 C C . ASP A 1 610 ? 23.047 -24.835 19.642 1.00 84.25 610 ASP A C 1
ATOM 4580 O O . ASP A 1 610 ? 23.673 -24.210 20.496 1.00 84.25 610 ASP A O 1
ATOM 4584 N N . ILE A 1 611 ? 22.499 -24.209 18.604 1.00 86.38 611 ILE A N 1
ATOM 4585 C CA . ILE A 1 611 ? 22.526 -22.762 18.410 1.00 86.38 611 ILE A CA 1
ATOM 4586 C C . ILE A 1 611 ? 21.386 -22.112 19.204 1.00 86.38 611 ILE A C 1
ATOM 4588 O O . ILE A 1 611 ? 20.245 -22.030 18.748 1.00 86.38 611 ILE A O 1
ATOM 4592 N N . SER A 1 612 ? 21.709 -21.596 20.394 1.00 86.50 612 SER A N 1
ATOM 4593 C CA . SER A 1 612 ? 20.752 -20.950 21.297 1.00 86.50 612 SER A CA 1
ATOM 4594 C C . SER A 1 612 ? 21.358 -19.740 22.038 1.00 86.50 612 SER A C 1
ATOM 4596 O O . SER A 1 612 ? 22.581 -19.601 22.129 1.00 86.50 612 SER A O 1
ATOM 4598 N N . PRO A 1 613 ? 20.538 -18.852 22.641 1.00 85.62 613 PRO A N 1
ATOM 4599 C CA . PRO A 1 613 ? 21.042 -17.772 23.499 1.00 85.62 613 PRO A CA 1
ATOM 4600 C C . PRO A 1 613 ? 21.874 -18.264 24.695 1.00 85.62 613 PRO A C 1
ATOM 4602 O O . PRO A 1 613 ? 22.642 -17.493 25.266 1.00 85.62 613 PRO A O 1
ATOM 4605 N N . ALA A 1 614 ? 21.704 -19.528 25.100 1.00 86.69 614 ALA A N 1
ATOM 4606 C CA . ALA A 1 614 ? 22.400 -20.120 26.236 1.00 86.69 614 ALA A CA 1
ATOM 4607 C C . ALA A 1 614 ? 23.800 -20.639 25.862 1.00 86.69 614 ALA A C 1
ATOM 4609 O O . ALA A 1 614 ? 24.729 -20.494 26.661 1.00 86.69 614 ALA A O 1
ATOM 4610 N N . THR A 1 615 ? 23.984 -21.184 24.655 1.00 90.06 615 THR A N 1
ATOM 4611 C CA . THR A 1 615 ? 25.276 -21.709 24.170 1.00 90.06 615 THR A CA 1
ATOM 4612 C C . THR A 1 615 ? 26.188 -20.647 23.567 1.00 90.06 615 THR A C 1
ATOM 4614 O O . THR A 1 615 ? 27.400 -20.854 23.506 1.00 90.06 615 THR A O 1
ATOM 4617 N N . LEU A 1 616 ? 25.655 -19.485 23.188 1.00 92.94 616 LEU A N 1
ATOM 4618 C CA . LEU A 1 616 ? 26.432 -18.384 22.619 1.00 92.94 616 LEU A CA 1
ATOM 4619 C C . LEU A 1 616 ? 26.980 -17.403 23.677 1.00 92.94 616 LEU A C 1
ATOM 4621 O O . LEU A 1 616 ? 26.445 -17.248 24.778 1.00 92.94 616 LEU A O 1
ATOM 4625 N N . GLU A 1 617 ? 28.064 -16.719 23.324 1.00 94.25 617 GLU A N 1
ATOM 4626 C CA . GLU A 1 617 ? 28.649 -15.570 24.029 1.00 94.25 617 GLU A CA 1
ATOM 4627 C C . GLU A 1 617 ? 28.982 -14.466 23.014 1.00 94.25 617 GLU A C 1
ATOM 4629 O O . GLU A 1 617 ? 29.512 -14.754 21.943 1.00 94.25 617 GLU A O 1
ATOM 4634 N N . ASP A 1 618 ? 28.653 -13.208 23.318 1.00 92.62 618 ASP A N 1
ATOM 4635 C CA . ASP A 1 618 ? 28.860 -12.069 22.411 1.00 92.62 618 ASP A CA 1
ATOM 4636 C C . ASP A 1 618 ? 30.293 -11.522 22.519 1.00 92.62 618 ASP A C 1
ATOM 4638 O O . ASP A 1 618 ? 30.679 -10.937 23.531 1.00 92.62 618 ASP A O 1
ATOM 4642 N N . LEU A 1 619 ? 31.073 -11.691 21.448 1.00 92.62 619 LEU A N 1
ATOM 4643 C CA . LEU A 1 619 ? 32.447 -11.195 21.317 1.00 92.62 619 LEU A CA 1
ATOM 4644 C C . LEU A 1 619 ? 32.519 -9.789 20.690 1.00 92.62 619 LEU A C 1
ATOM 4646 O O . LEU A 1 619 ? 33.615 -9.277 20.446 1.00 92.62 619 LEU A O 1
ATOM 4650 N N . GLY A 1 620 ? 31.375 -9.161 20.408 1.00 90.38 620 GLY A N 1
ATOM 4651 C CA . GLY A 1 620 ? 31.266 -7.790 19.926 1.00 90.38 620 GLY A CA 1
ATOM 4652 C C . GLY A 1 620 ? 30.756 -7.650 18.489 1.00 90.38 620 GLY A C 1
ATOM 4653 O O . GLY A 1 620 ? 30.783 -8.562 17.664 1.00 90.38 620 GLY A O 1
ATOM 4654 N N . ARG A 1 621 ? 30.281 -6.445 18.174 1.00 88.62 621 ARG A N 1
ATOM 4655 C CA . ARG A 1 621 ? 29.660 -6.083 16.892 1.00 88.62 621 ARG A CA 1
ATOM 4656 C C . ARG A 1 621 ? 30.661 -6.088 15.727 1.00 88.62 621 ARG A C 1
ATOM 4658 O O . ARG A 1 621 ? 31.723 -5.478 15.815 1.00 88.62 621 ARG A O 1
ATOM 4665 N N . LEU A 1 622 ? 30.273 -6.715 14.614 1.00 82.62 622 LEU A N 1
ATOM 4666 C CA . LEU A 1 622 ? 31.023 -6.746 13.350 1.00 82.62 622 LEU A CA 1
ATOM 4667 C C . LEU A 1 622 ? 30.526 -5.696 12.350 1.00 82.62 622 LEU A C 1
ATOM 4669 O O . LEU A 1 622 ? 31.329 -5.127 11.614 1.00 82.62 622 LEU A O 1
ATOM 4673 N N . GLY A 1 623 ? 29.220 -5.421 12.331 1.00 71.50 623 GLY A N 1
ATOM 4674 C CA . GLY A 1 623 ? 28.622 -4.453 11.417 1.00 71.50 623 GLY A CA 1
ATOM 4675 C C . GLY A 1 623 ? 27.117 -4.284 11.608 1.00 71.50 623 GLY A C 1
ATOM 4676 O O . GLY A 1 623 ? 26.491 -4.957 12.421 1.00 71.50 623 GLY A O 1
ATOM 4677 N N . GLU A 1 624 ? 26.541 -3.371 10.837 1.00 65.94 624 GLU A N 1
ATOM 4678 C CA . GLU A 1 624 ? 25.100 -3.134 10.719 1.00 65.94 624 GLU A CA 1
ATOM 4679 C C . GLU A 1 624 ? 24.817 -2.731 9.271 1.00 65.94 624 GLU A C 1
ATOM 4681 O O . GLU A 1 624 ? 25.608 -2.005 8.666 1.00 65.94 624 GLU A O 1
ATOM 4686 N N . GLY A 1 625 ? 23.718 -3.220 8.704 1.00 54.78 625 GLY A N 1
ATOM 4687 C CA . GLY A 1 625 ? 23.330 -2.928 7.329 1.00 54.78 625 GLY A CA 1
ATOM 4688 C C . GLY A 1 625 ? 21.827 -3.063 7.117 1.00 54.78 625 GLY A C 1
ATOM 4689 O O . GLY A 1 625 ? 21.078 -3.375 8.038 1.00 54.78 625 GLY A O 1
ATOM 4690 N N . ALA A 1 626 ? 21.378 -2.871 5.876 1.00 47.69 626 ALA A N 1
ATOM 4691 C CA . ALA A 1 626 ? 19.954 -2.822 5.520 1.00 47.69 626 ALA A CA 1
ATOM 4692 C C . ALA A 1 626 ? 19.139 -4.093 5.860 1.00 47.69 626 ALA A C 1
ATOM 4694 O O . ALA A 1 626 ? 17.914 -4.054 5.824 1.00 47.69 626 ALA A O 1
ATOM 4695 N N . SER A 1 627 ? 19.805 -5.210 6.179 1.00 53.66 627 SER A N 1
ATOM 4696 C CA . SER A 1 627 ? 19.184 -6.483 6.575 1.00 53.66 627 SER A CA 1
ATOM 4697 C C . SER A 1 627 ? 19.334 -6.837 8.065 1.00 53.66 627 SER A C 1
ATOM 4699 O O . SER A 1 627 ? 18.847 -7.891 8.465 1.00 53.66 627 SER A O 1
ATOM 4701 N N . GLY A 1 628 ? 19.968 -5.987 8.886 1.00 67.19 628 GLY A N 1
ATOM 4702 C CA . GLY A 1 628 ? 20.106 -6.194 10.334 1.00 67.19 628 GLY A CA 1
ATOM 4703 C C . GLY A 1 628 ? 21.498 -5.903 10.910 1.00 67.19 628 GLY A C 1
ATOM 4704 O O . GLY A 1 628 ? 22.396 -5.412 10.220 1.00 67.19 628 GLY A O 1
ATOM 4705 N N . GLU A 1 629 ? 21.677 -6.227 12.193 1.00 81.88 629 GLU A N 1
ATOM 4706 C CA . GLU A 1 629 ? 22.974 -6.174 12.884 1.00 81.88 629 GLU A CA 1
ATOM 4707 C C . GLU A 1 629 ? 23.715 -7.515 12.757 1.00 81.88 629 GLU A C 1
ATOM 4709 O O . GLU A 1 629 ? 23.100 -8.585 12.802 1.00 81.88 629 GLU A O 1
ATOM 4714 N N . VAL A 1 630 ? 25.045 -7.459 12.632 1.00 86.62 630 VAL A N 1
ATOM 4715 C CA . VAL A 1 630 ? 25.931 -8.629 12.644 1.00 86.62 630 VAL A CA 1
ATOM 4716 C C . VAL A 1 630 ? 26.916 -8.518 13.808 1.00 86.62 630 VAL A C 1
ATOM 4718 O O . VAL A 1 630 ? 27.648 -7.530 13.931 1.00 86.62 630 VAL A O 1
ATOM 4721 N N . ARG A 1 631 ? 26.971 -9.551 14.651 1.00 91.62 631 ARG A N 1
ATOM 4722 C CA . ARG A 1 631 ? 27.906 -9.683 15.781 1.00 91.62 631 ARG A CA 1
ATOM 4723 C C . ARG A 1 631 ? 28.831 -10.877 15.604 1.00 91.62 631 ARG A C 1
ATOM 4725 O O . ARG A 1 631 ? 28.519 -11.810 14.872 1.00 91.62 631 ARG A O 1
ATOM 4732 N N . LYS A 1 632 ? 29.970 -10.844 16.283 1.00 94.75 632 LYS A N 1
ATOM 4733 C CA . LYS A 1 632 ? 30.866 -11.979 16.467 1.00 94.75 632 LYS A CA 1
ATOM 4734 C C . LYS A 1 632 ? 30.426 -12.700 17.731 1.00 94.75 632 LYS A C 1
ATOM 4736 O O . LYS A 1 632 ? 30.259 -12.053 18.758 1.00 94.75 632 LYS A O 1
ATOM 4741 N N . VAL A 1 633 ? 30.264 -14.012 17.677 1.00 95.31 633 VAL A N 1
ATOM 4742 C CA . VAL A 1 633 ? 29.903 -14.818 18.847 1.00 95.31 633 VAL A CA 1
ATOM 4743 C C . VAL A 1 633 ? 30.837 -16.011 19.002 1.00 95.31 633 VAL A C 1
ATOM 4745 O O . VAL A 1 633 ? 31.438 -16.466 18.031 1.00 95.31 633 VAL A O 1
ATOM 4748 N N . LEU A 1 634 ? 30.960 -16.506 20.227 1.00 95.25 634 LEU A N 1
ATOM 4749 C CA . LEU A 1 634 ? 31.589 -17.780 20.554 1.00 95.25 634 LEU A CA 1
ATOM 4750 C C . LEU A 1 634 ? 30.490 -18.801 20.852 1.00 95.25 634 LEU A C 1
ATOM 4752 O O . LEU A 1 634 ? 29.650 -18.556 21.716 1.00 95.25 634 LEU A O 1
ATOM 4756 N N . HIS A 1 635 ? 30.504 -19.944 20.173 1.00 95.62 635 HIS A N 1
ATOM 4757 C CA . HIS A 1 635 ? 29.709 -21.101 20.565 1.00 95.62 635 HIS A CA 1
ATOM 4758 C C . HIS A 1 635 ? 30.463 -21.860 21.663 1.00 95.62 635 HIS A C 1
ATOM 4760 O O . HIS A 1 635 ? 31.415 -22.592 21.392 1.00 95.62 635 HIS A O 1
ATOM 4766 N N . LYS A 1 636 ? 30.070 -21.638 22.922 1.00 92.69 636 LYS A N 1
ATOM 4767 C CA . LYS A 1 636 ? 30.787 -22.117 24.115 1.00 92.69 636 LYS A CA 1
ATOM 4768 C C . LYS A 1 636 ? 30.999 -23.641 24.158 1.00 92.69 636 LYS A C 1
ATOM 4770 O O . LYS A 1 636 ? 32.087 -24.023 24.578 1.00 92.69 636 LYS A O 1
ATOM 4775 N N . PRO A 1 637 ? 30.059 -24.509 23.716 1.00 92.44 637 PRO A N 1
ATOM 4776 C CA . PRO A 1 637 ? 30.277 -25.958 23.716 1.00 92.44 637 PRO A CA 1
ATOM 4777 C C . PRO A 1 637 ? 31.428 -26.426 22.814 1.00 92.44 637 PRO A C 1
ATOM 4779 O O . PRO A 1 637 ? 32.182 -27.307 23.211 1.00 92.44 637 PRO A O 1
ATOM 4782 N N . THR A 1 638 ? 31.595 -25.833 21.623 1.00 91.56 638 THR A N 1
ATOM 4783 C CA . THR A 1 638 ? 32.604 -26.278 20.634 1.00 91.56 638 THR A CA 1
ATOM 4784 C C . THR A 1 638 ? 33.811 -25.346 20.513 1.00 91.56 638 THR A C 1
ATOM 4786 O O . THR A 1 638 ? 34.755 -25.646 19.787 1.00 91.56 638 THR A O 1
ATOM 4789 N N . GLY A 1 639 ? 33.790 -24.185 21.174 1.00 90.88 639 GLY A N 1
ATOM 4790 C CA . GLY A 1 639 ? 34.821 -23.150 21.050 1.00 90.88 639 GLY A CA 1
ATOM 4791 C C . GLY A 1 639 ? 34.853 -22.441 19.687 1.00 90.88 639 GLY A C 1
ATOM 4792 O O . GLY A 1 639 ? 35.735 -21.613 19.451 1.00 90.88 639 GLY A O 1
ATOM 4793 N N . ILE A 1 640 ? 33.911 -22.737 18.784 1.00 92.31 640 ILE A N 1
ATOM 4794 C CA . ILE A 1 640 ? 33.882 -22.175 17.430 1.00 92.31 640 ILE A CA 1
ATOM 4795 C C . ILE A 1 640 ? 33.397 -20.725 17.463 1.00 92.31 640 ILE A C 1
ATOM 4797 O O . ILE A 1 640 ? 32.382 -20.383 18.071 1.00 92.31 640 ILE A O 1
ATOM 4801 N N . VAL A 1 641 ? 34.128 -19.864 16.759 1.00 94.69 641 VAL A N 1
ATOM 4802 C CA . VAL A 1 641 ? 33.781 -18.458 16.554 1.00 94.69 641 VAL A CA 1
ATOM 4803 C C . VAL A 1 641 ? 32.893 -18.328 15.318 1.00 94.69 641 VAL A C 1
ATOM 4805 O O . VAL A 1 641 ? 33.262 -18.768 14.232 1.00 94.69 641 VAL A O 1
ATOM 4808 N N . MET A 1 642 ? 31.741 -17.680 15.474 1.00 95.00 642 MET A N 1
ATOM 4809 C CA . MET A 1 642 ? 30.715 -17.540 14.439 1.00 95.00 642 MET A CA 1
ATOM 4810 C C . MET A 1 642 ? 30.351 -16.066 14.217 1.00 95.00 642 MET A C 1
ATOM 4812 O O . MET A 1 642 ? 30.524 -15.217 15.096 1.00 95.00 642 MET A O 1
ATOM 4816 N N . ALA A 1 643 ? 29.807 -15.755 13.045 1.00 92.44 643 ALA A N 1
ATOM 4817 C CA . ALA A 1 643 ? 29.066 -14.526 12.807 1.00 92.44 643 ALA A CA 1
ATOM 4818 C C . ALA A 1 643 ? 27.578 -14.776 13.103 1.00 92.44 643 ALA A C 1
ATOM 4820 O O . ALA A 1 643 ? 26.992 -15.737 12.608 1.00 92.44 643 ALA A O 1
ATOM 4821 N N . ARG A 1 644 ? 26.961 -13.909 13.911 1.00 90.94 644 ARG A N 1
ATOM 4822 C CA . ARG A 1 644 ? 25.534 -13.932 14.244 1.00 90.94 644 ARG A CA 1
ATOM 4823 C C . ARG A 1 644 ? 24.833 -12.744 13.597 1.00 90.94 644 ARG A C 1
ATOM 4825 O O . ARG A 1 644 ? 25.101 -11.604 13.977 1.00 90.94 644 ARG A O 1
ATOM 4832 N N . LYS A 1 645 ? 23.920 -12.996 12.663 1.00 86.56 645 LYS A N 1
ATOM 4833 C CA . LYS A 1 645 ? 23.114 -11.976 11.978 1.00 86.56 645 LYS A CA 1
ATOM 4834 C C . LYS A 1 645 ? 21.683 -11.979 12.515 1.00 86.56 645 LYS A C 1
ATOM 4836 O O . LYS A 1 645 ? 21.017 -13.005 12.430 1.00 86.56 645 LYS A O 1
ATOM 4841 N N . THR A 1 646 ? 21.206 -10.852 13.044 1.00 82.12 646 THR A N 1
ATOM 4842 C CA . THR A 1 646 ? 19.830 -10.726 13.564 1.00 82.12 646 THR A CA 1
ATOM 4843 C C . THR A 1 646 ? 18.939 -9.991 12.564 1.00 82.12 646 THR A C 1
ATOM 4845 O O . THR A 1 646 ? 19.202 -8.835 12.238 1.00 82.12 646 THR A O 1
ATOM 4848 N N . ILE A 1 647 ? 17.872 -10.650 12.103 1.00 74.50 647 ILE A N 1
ATOM 4849 C CA . ILE A 1 647 ? 16.892 -10.130 11.139 1.00 74.50 647 ILE A CA 1
ATOM 4850 C C . ILE A 1 647 ? 15.541 -9.929 11.838 1.00 74.50 647 ILE A C 1
ATOM 4852 O O . ILE A 1 647 ? 14.969 -10.869 12.391 1.00 74.50 647 ILE A O 1
ATOM 4856 N N . THR A 1 648 ? 14.996 -8.712 11.779 1.00 65.25 648 THR A N 1
ATOM 4857 C CA . THR A 1 648 ? 13.651 -8.395 12.293 1.00 65.25 648 THR A CA 1
ATOM 4858 C C . THR A 1 648 ? 12.569 -9.018 11.415 1.00 65.25 648 THR A C 1
ATOM 4860 O O . THR A 1 648 ? 12.583 -8.844 10.196 1.00 65.25 648 THR A O 1
ATOM 4863 N N . THR A 1 649 ? 11.594 -9.702 12.015 1.00 58.28 649 THR A N 1
ATOM 4864 C CA . THR A 1 649 ? 10.524 -10.377 11.273 1.00 58.28 649 THR A CA 1
ATOM 4865 C C . THR A 1 649 ? 9.214 -9.586 11.266 1.00 58.28 649 THR A C 1
ATOM 4867 O O . THR A 1 649 ? 8.888 -8.826 12.179 1.00 58.28 649 THR A O 1
ATOM 4870 N N . SER A 1 650 ? 8.442 -9.741 10.188 1.00 54.56 650 SER A N 1
ATOM 4871 C CA . SER A 1 650 ? 7.119 -9.122 10.053 1.00 54.56 650 SER A CA 1
ATOM 4872 C C . SER A 1 650 ? 6.079 -9.939 10.828 1.00 54.56 650 SER A C 1
ATOM 4874 O O . SER A 1 650 ? 6.002 -11.137 10.567 1.00 54.56 650 SER A O 1
ATOM 4876 N N . PRO A 1 651 ? 5.219 -9.346 11.684 1.00 49.59 651 PRO A N 1
ATOM 4877 C CA . PRO A 1 651 ? 4.276 -10.061 12.564 1.00 49.59 651 PRO A CA 1
ATOM 4878 C C . PRO A 1 651 ? 3.100 -10.764 11.840 1.00 49.59 651 PRO A C 1
ATOM 4880 O O . PRO A 1 651 ? 2.023 -10.948 12.404 1.00 49.59 651 PRO A O 1
ATOM 4883 N N . ASN A 1 652 ? 3.282 -11.151 10.578 1.00 48.88 652 ASN A N 1
ATOM 4884 C CA . ASN A 1 652 ? 2.393 -11.992 9.789 1.00 48.88 652 ASN A CA 1
ATOM 4885 C C . ASN A 1 652 ? 2.963 -13.432 9.738 1.00 48.88 652 ASN A C 1
ATOM 4887 O O . ASN A 1 652 ? 3.942 -13.666 9.021 1.00 48.88 652 ASN A O 1
ATOM 4891 N N . PRO A 1 653 ? 2.337 -14.423 10.407 1.00 47.69 653 PRO A N 1
ATOM 4892 C CA . PRO A 1 653 ? 2.838 -15.802 10.452 1.00 47.69 653 PRO A CA 1
ATOM 4893 C C . PRO A 1 653 ? 2.949 -16.511 9.092 1.00 47.69 653 PRO A C 1
ATOM 4895 O O . PRO A 1 653 ? 3.717 -17.464 8.961 1.00 47.69 653 PRO A O 1
ATOM 4898 N N . LYS A 1 654 ? 2.219 -16.062 8.058 1.00 43.88 654 LYS A N 1
ATOM 4899 C CA . LYS A 1 654 ? 2.388 -16.587 6.690 1.00 43.88 654 LYS A CA 1
ATOM 4900 C C . LYS A 1 654 ? 3.685 -16.081 6.057 1.00 43.88 654 LYS A C 1
ATOM 4902 O O . LYS A 1 654 ? 4.386 -16.862 5.422 1.00 43.88 654 LYS A O 1
ATOM 4907 N N . LEU A 1 655 ? 4.027 -14.812 6.292 1.00 46.00 655 LEU A N 1
ATOM 4908 C CA . LEU A 1 655 ? 5.283 -14.216 5.835 1.00 46.00 655 LEU A CA 1
ATOM 4909 C C . LEU A 1 655 ? 6.484 -14.830 6.571 1.00 46.00 655 LEU A C 1
ATOM 4911 O O . LEU A 1 655 ? 7.468 -15.164 5.924 1.00 46.00 655 LEU A O 1
ATOM 4915 N N . HIS A 1 656 ? 6.365 -15.097 7.883 1.00 51.91 656 HIS A N 1
ATOM 4916 C CA . HIS A 1 656 ? 7.350 -15.899 8.631 1.00 51.91 656 HIS A CA 1
ATOM 4917 C C . HIS A 1 656 ? 7.645 -17.231 7.923 1.00 51.91 656 HIS A C 1
ATOM 4919 O O . HIS A 1 656 ? 8.799 -17.511 7.616 1.00 51.91 656 HIS A O 1
ATOM 4925 N N . LYS A 1 657 ? 6.617 -18.044 7.623 1.00 46.88 657 LYS A N 1
ATOM 4926 C CA . LYS A 1 657 ? 6.813 -19.361 6.984 1.00 46.88 657 LYS A CA 1
ATOM 4927 C C . LYS A 1 657 ? 7.360 -19.282 5.549 1.00 46.88 657 LYS A C 1
ATOM 4929 O O . LYS A 1 657 ? 7.925 -20.271 5.090 1.00 46.88 657 LYS A O 1
ATOM 4934 N N . GLN A 1 658 ? 7.232 -18.145 4.860 1.00 44.75 658 GLN A N 1
ATOM 4935 C CA . GLN A 1 658 ? 7.908 -17.903 3.582 1.00 44.75 658 GLN A CA 1
ATOM 4936 C C . GLN A 1 658 ? 9.378 -17.503 3.785 1.00 44.75 658 GLN A C 1
ATOM 4938 O O . GLN A 1 658 ? 10.255 -18.217 3.308 1.00 44.75 658 GLN A O 1
ATOM 4943 N N . HIS A 1 659 ? 9.655 -16.440 4.550 1.00 53.06 659 HIS A N 1
ATOM 4944 C CA . HIS A 1 659 ? 11.021 -15.959 4.809 1.00 53.06 659 HIS A CA 1
ATOM 4945 C C . HIS A 1 659 ? 11.910 -17.069 5.396 1.00 53.06 659 HIS A C 1
ATOM 4947 O O . HIS A 1 659 ? 13.077 -17.198 5.041 1.00 53.06 659 HIS A O 1
ATOM 4953 N N . LEU A 1 660 ? 11.350 -17.906 6.276 1.00 54.56 660 LEU A N 1
ATOM 4954 C CA . LEU A 1 660 ? 12.050 -19.058 6.839 1.00 54.56 660 LEU A CA 1
ATOM 4955 C C . LEU A 1 660 ? 12.318 -20.142 5.797 1.00 54.56 660 LEU A C 1
ATOM 4957 O O . LEU A 1 660 ? 13.421 -20.666 5.764 1.00 54.56 660 LEU A O 1
ATOM 4961 N N . ARG A 1 661 ? 11.369 -20.443 4.903 1.00 49.00 661 ARG A N 1
ATOM 4962 C CA . ARG A 1 661 ? 11.596 -21.394 3.802 1.00 49.00 661 ARG A CA 1
ATOM 4963 C C . ARG A 1 661 ? 12.677 -20.909 2.831 1.00 49.00 661 ARG A C 1
ATOM 4965 O O . ARG A 1 661 ? 13.399 -21.731 2.286 1.00 49.00 661 ARG A O 1
ATOM 4972 N N . GLU A 1 662 ? 12.805 -19.599 2.645 1.00 53.00 662 GLU A N 1
ATOM 4973 C CA . GLU A 1 662 ? 13.891 -18.990 1.868 1.00 53.00 662 GLU A CA 1
ATOM 4974 C C . GLU A 1 662 ? 15.238 -19.043 2.617 1.00 53.00 662 GLU A C 1
ATOM 4976 O O . GLU A 1 662 ? 16.273 -19.256 1.992 1.00 53.00 662 GLU A O 1
ATOM 4981 N N . LEU A 1 663 ? 15.233 -18.942 3.953 1.00 57.66 663 LEU A N 1
ATOM 4982 C CA . LEU A 1 663 ? 16.415 -19.155 4.802 1.00 57.66 663 LEU A CA 1
ATOM 4983 C C . LEU A 1 663 ? 16.892 -20.623 4.823 1.00 57.66 663 LEU A C 1
ATOM 4985 O O . LEU A 1 663 ? 18.098 -20.852 4.911 1.00 57.66 663 LEU A O 1
ATOM 4989 N N . LEU A 1 664 ? 15.988 -21.609 4.704 1.00 51.94 664 LEU A N 1
ATOM 4990 C CA . LEU A 1 664 ? 16.339 -23.042 4.728 1.00 51.94 664 LEU A CA 1
ATOM 4991 C C . LEU A 1 664 ? 17.336 -23.448 3.629 1.00 51.94 664 LEU A C 1
ATOM 4993 O O . LEU A 1 664 ? 18.129 -24.358 3.851 1.00 51.94 664 LEU A O 1
ATOM 4997 N N . PHE A 1 665 ? 17.358 -22.760 2.480 1.00 63.00 665 PHE A N 1
ATOM 4998 C CA . PHE A 1 665 ? 18.298 -23.068 1.393 1.00 63.00 665 PHE A CA 1
ATOM 4999 C C . PHE A 1 665 ? 19.777 -22.930 1.790 1.00 63.00 665 PHE A C 1
ATOM 5001 O O . PHE A 1 665 ? 20.628 -23.524 1.136 1.00 63.00 665 PHE A O 1
ATOM 5008 N N . MET A 1 666 ? 20.104 -22.173 2.846 1.00 63.66 666 MET A N 1
ATOM 5009 C CA . MET A 1 666 ? 21.488 -22.032 3.317 1.00 63.66 666 MET A CA 1
ATOM 5010 C C . MET A 1 666 ? 21.981 -23.246 4.115 1.00 63.66 666 MET A C 1
ATOM 5012 O O . MET A 1 666 ? 23.187 -23.467 4.171 1.00 63.66 666 MET A O 1
ATOM 5016 N N . ARG A 1 667 ? 21.078 -24.021 4.734 1.00 67.69 667 ARG A N 1
ATOM 5017 C CA . ARG A 1 667 ? 21.440 -25.141 5.619 1.00 67.69 667 ARG A CA 1
ATOM 5018 C C . ARG A 1 667 ? 22.148 -26.260 4.854 1.00 67.69 667 ARG A C 1
ATOM 5020 O O . ARG A 1 667 ? 23.169 -26.760 5.306 1.00 67.69 667 ARG A O 1
ATOM 5027 N N . ASP A 1 668 ? 21.638 -26.579 3.669 1.00 73.31 668 ASP A N 1
ATOM 5028 C CA . ASP A 1 668 ? 22.105 -27.697 2.842 1.00 73.31 668 ASP A CA 1
ATOM 5029 C C . ASP A 1 668 ? 23.230 -27.266 1.859 1.00 73.31 668 ASP A C 1
ATOM 5031 O O . ASP A 1 668 ? 23.580 -27.997 0.932 1.00 73.31 668 ASP A O 1
ATOM 5035 N N . CYS A 1 669 ? 23.791 -26.056 2.029 1.00 81.56 669 CYS A N 1
ATOM 5036 C CA . CYS A 1 669 ? 24.765 -25.433 1.123 1.00 81.56 669 CYS A CA 1
ATOM 5037 C C . CYS A 1 669 ? 26.213 -25.500 1.649 1.00 81.56 669 CYS A C 1
ATOM 5039 O O . CYS A 1 669 ? 26.734 -24.531 2.202 1.00 81.56 669 CYS A O 1
ATOM 5041 N N . THR A 1 670 ? 26.894 -26.617 1.392 1.00 87.75 670 THR A N 1
ATOM 5042 C CA . THR A 1 670 ? 28.300 -26.849 1.777 1.00 87.75 670 THR A CA 1
ATOM 5043 C C . THR A 1 670 ? 29.234 -26.738 0.566 1.00 87.75 670 THR A C 1
ATOM 5045 O O . THR A 1 670 ? 29.265 -27.623 -0.290 1.00 87.75 670 THR A O 1
ATOM 5048 N N . HIS A 1 671 ? 30.023 -25.658 0.479 1.00 94.06 671 HIS A N 1
ATOM 5049 C CA . HIS A 1 671 ? 31.010 -25.450 -0.594 1.00 94.06 671 HIS A CA 1
ATOM 5050 C C . HIS A 1 671 ? 32.144 -24.491 -0.159 1.00 94.06 671 HIS A C 1
ATOM 5052 O O . HIS A 1 671 ? 31.857 -23.495 0.507 1.00 94.06 671 HIS A O 1
ATOM 5058 N N . PRO A 1 672 ? 33.421 -24.687 -0.567 1.00 94.25 672 PRO A N 1
ATOM 5059 C CA . PRO A 1 672 ? 34.542 -23.834 -0.139 1.00 94.25 672 PRO A CA 1
ATOM 5060 C C . PRO A 1 672 ? 34.399 -22.337 -0.449 1.00 94.25 672 PRO A C 1
ATOM 5062 O O . PRO A 1 672 ? 35.024 -21.518 0.221 1.00 94.25 672 PRO A O 1
ATOM 5065 N N . ASN A 1 673 ? 33.575 -21.976 -1.440 1.00 96.38 673 ASN A N 1
ATOM 5066 C CA . ASN A 1 673 ? 33.302 -20.587 -1.833 1.00 96.38 673 ASN A CA 1
ATOM 5067 C C . ASN A 1 673 ? 31.909 -20.075 -1.433 1.00 96.38 673 ASN A C 1
ATOM 5069 O O . ASN A 1 673 ? 31.459 -19.049 -1.939 1.00 96.38 673 ASN A O 1
ATOM 5073 N N . ILE A 1 674 ? 31.236 -20.767 -0.516 1.00 93.50 674 ILE A N 1
ATOM 5074 C CA . ILE A 1 674 ? 30.009 -20.320 0.151 1.00 93.50 674 ILE A CA 1
ATOM 5075 C C . ILE A 1 674 ? 30.313 -20.194 1.654 1.00 93.50 674 ILE A C 1
ATOM 5077 O O . ILE A 1 674 ? 31.173 -20.908 2.175 1.00 93.50 674 ILE A O 1
ATOM 5081 N N . VAL A 1 675 ? 29.678 -19.244 2.343 1.00 91.88 675 VAL A N 1
ATOM 5082 C CA . VAL A 1 675 ? 29.756 -19.118 3.811 1.00 91.88 675 VAL A CA 1
ATOM 5083 C C . VAL A 1 675 ? 28.914 -20.222 4.454 1.00 91.88 675 VAL A C 1
ATOM 5085 O O . VAL A 1 675 ? 27.723 -20.320 4.167 1.00 91.88 675 VAL A O 1
ATOM 5088 N N . GLN A 1 676 ? 29.519 -21.036 5.321 1.00 89.81 676 GLN A N 1
ATOM 5089 C CA . GLN A 1 676 ? 28.831 -22.153 5.974 1.00 89.81 676 GLN A CA 1
ATOM 5090 C C . GLN A 1 676 ? 27.767 -21.656 6.969 1.00 89.81 676 GLN A C 1
ATOM 5092 O O . GLN A 1 676 ? 28.015 -20.743 7.759 1.00 89.81 676 GLN A O 1
ATOM 5097 N N . TYR A 1 677 ? 26.591 -22.284 6.955 1.00 88.06 677 TYR A N 1
ATOM 5098 C CA . TYR A 1 677 ? 25.538 -22.114 7.961 1.00 88.06 677 TYR A CA 1
ATOM 5099 C C . TYR A 1 677 ? 25.753 -23.083 9.134 1.00 88.06 677 TYR A C 1
ATOM 5101 O O . TYR A 1 677 ? 26.143 -24.229 8.908 1.00 88.06 677 TYR A O 1
ATOM 5109 N N . TYR A 1 678 ? 25.477 -22.635 10.365 1.00 87.19 678 TYR A N 1
ATOM 5110 C CA . TYR A 1 678 ? 25.599 -23.452 11.585 1.00 87.19 678 TYR A CA 1
ATOM 5111 C C . TYR A 1 678 ? 24.285 -23.646 12.359 1.00 87.19 678 TYR A C 1
ATOM 5113 O O . TYR A 1 678 ? 24.187 -24.591 13.130 1.00 87.19 678 TYR A O 1
ATOM 5121 N N . GLY A 1 679 ? 23.284 -22.776 12.186 1.00 85.31 679 GLY A N 1
ATOM 5122 C CA . GLY A 1 679 ? 21.984 -22.885 12.865 1.00 85.31 679 GLY A CA 1
ATOM 5123 C C . GLY A 1 679 ? 21.306 -21.529 13.064 1.00 85.31 679 GLY A C 1
ATOM 5124 O O . GLY A 1 679 ? 21.880 -20.481 12.749 1.00 85.31 679 GLY A O 1
ATOM 5125 N N . ALA A 1 680 ? 20.077 -21.517 13.585 1.00 85.44 680 ALA A N 1
ATOM 5126 C CA . ALA A 1 680 ? 19.368 -20.276 13.901 1.00 85.44 680 ALA A CA 1
ATOM 5127 C C . ALA A 1 680 ? 18.394 -20.417 15.084 1.00 85.44 680 ALA A C 1
ATOM 5129 O O . ALA A 1 680 ? 17.883 -21.496 15.373 1.00 85.44 680 ALA A O 1
ATOM 5130 N N . TYR A 1 681 ? 18.097 -19.299 15.749 1.00 84.56 681 TYR A N 1
ATOM 5131 C CA . TYR A 1 681 ? 17.155 -19.232 16.870 1.00 84.56 681 TYR A CA 1
ATOM 5132 C C . TYR A 1 681 ? 16.289 -17.964 16.814 1.00 84.56 681 TYR A C 1
ATOM 5134 O O . TYR A 1 681 ? 16.548 -17.043 16.036 1.00 84.56 681 TYR A O 1
ATOM 5142 N N . LEU A 1 682 ? 15.241 -17.907 17.640 1.00 77.12 682 LEU A N 1
ATOM 5143 C CA . LEU A 1 682 ? 14.355 -16.744 17.750 1.00 77.12 682 LEU A CA 1
ATOM 5144 C C . LEU A 1 682 ? 14.742 -15.850 18.932 1.00 77.12 682 LEU A C 1
ATOM 5146 O O . LEU A 1 682 ? 14.939 -16.317 20.051 1.00 77.12 682 LEU A O 1
ATOM 5150 N N . GLU A 1 683 ? 14.817 -14.548 18.679 1.00 68.62 683 GLU A N 1
ATOM 5151 C CA . GLU A 1 683 ? 15.211 -13.518 19.639 1.00 68.62 683 GLU A CA 1
ATOM 5152 C C . GLU A 1 683 ? 14.016 -12.564 19.881 1.00 68.62 683 GLU A C 1
ATOM 5154 O O . GLU A 1 683 ? 13.209 -12.316 18.981 1.00 68.62 683 GLU A O 1
ATOM 5159 N N . ALA A 1 684 ? 13.861 -12.078 21.120 1.00 59.19 684 ALA A N 1
ATOM 5160 C CA . ALA A 1 684 ? 12.824 -11.135 21.578 1.00 59.19 684 ALA A CA 1
ATOM 5161 C C . ALA A 1 684 ? 11.364 -11.433 21.132 1.00 59.19 684 ALA A C 1
ATOM 5163 O O . ALA A 1 684 ? 10.892 -10.957 20.096 1.00 59.19 684 ALA A O 1
ATOM 5164 N N . ASN A 1 685 ? 10.600 -12.150 21.969 1.00 60.81 685 ASN A N 1
ATOM 5165 C CA . ASN A 1 685 ? 9.153 -12.401 21.805 1.00 60.81 685 ASN A CA 1
ATOM 5166 C C . ASN A 1 685 ? 8.743 -12.953 20.417 1.00 60.81 685 ASN A C 1
ATOM 5168 O O . ASN A 1 685 ? 7.654 -12.658 19.923 1.00 60.81 685 ASN A O 1
ATOM 5172 N N . ASN A 1 686 ? 9.618 -13.742 19.785 1.00 63.44 686 ASN A N 1
ATOM 5173 C CA . ASN A 1 686 ? 9.450 -14.322 18.445 1.00 63.44 686 ASN A CA 1
ATOM 5174 C C . ASN A 1 686 ? 9.288 -13.264 17.329 1.00 63.44 686 ASN A C 1
ATOM 5176 O O . ASN A 1 686 ? 8.579 -13.497 16.347 1.00 63.44 686 ASN A O 1
ATOM 5180 N N . THR A 1 687 ? 9.943 -12.102 17.478 1.00 65.62 687 THR A N 1
ATOM 5181 C CA . THR A 1 687 ? 9.910 -10.983 16.507 1.00 65.62 687 THR A CA 1
ATOM 5182 C C . THR A 1 687 ? 11.225 -10.756 15.752 1.00 65.62 687 THR A C 1
ATOM 5184 O O . THR A 1 687 ? 11.307 -9.871 14.895 1.00 65.62 687 THR A O 1
ATOM 5187 N N . GLN A 1 688 ? 12.265 -11.536 16.054 1.00 74.81 688 GLN A N 1
ATOM 5188 C CA . GLN A 1 688 ? 13.556 -11.504 15.369 1.00 74.81 688 GLN A CA 1
ATOM 5189 C C . GLN A 1 688 ? 14.096 -12.932 15.208 1.00 74.81 688 GLN A C 1
ATOM 5191 O O . GLN A 1 688 ? 13.888 -13.774 16.080 1.00 74.81 688 GLN A O 1
ATOM 5196 N N . ILE A 1 689 ? 14.805 -13.203 14.111 1.00 79.25 689 ILE A N 1
ATOM 5197 C CA . ILE A 1 689 ? 15.566 -14.445 13.902 1.00 79.25 689 ILE A CA 1
ATOM 5198 C C . ILE A 1 689 ? 17.052 -14.098 13.977 1.00 79.25 689 ILE A C 1
ATOM 5200 O O . ILE A 1 689 ? 17.507 -13.197 13.273 1.00 79.25 689 ILE A O 1
ATOM 5204 N N . ALA A 1 690 ? 17.809 -14.825 14.791 1.00 85.38 690 ALA A N 1
ATOM 5205 C CA . ALA A 1 690 ? 19.263 -14.780 14.820 1.00 85.38 690 ALA A CA 1
ATOM 5206 C C . ALA A 1 690 ? 19.830 -15.993 14.066 1.00 85.38 690 ALA A C 1
ATOM 5208 O O . ALA A 1 690 ? 19.446 -17.128 14.333 1.00 85.38 690 ALA A O 1
ATOM 5209 N N . ILE A 1 691 ? 20.731 -15.744 13.117 1.00 86.25 691 ILE A N 1
ATOM 5210 C CA . ILE A 1 691 ? 21.328 -16.740 12.218 1.00 86.25 691 ILE A CA 1
ATOM 5211 C C . ILE A 1 691 ? 22.822 -16.833 12.513 1.00 86.25 691 ILE A C 1
ATOM 5213 O O . ILE A 1 691 ? 23.512 -15.814 12.440 1.00 86.25 691 ILE A O 1
ATOM 5217 N N . CYS A 1 692 ? 23.322 -18.033 12.800 1.00 89.81 692 CYS A N 1
ATOM 5218 C CA . CYS A 1 692 ? 24.738 -18.313 13.016 1.00 89.81 692 CYS A CA 1
ATOM 5219 C C . CYS A 1 692 ? 25.380 -18.910 11.758 1.00 89.81 692 CYS A C 1
ATOM 5221 O O . CYS A 1 692 ? 24.875 -19.864 11.164 1.00 89.81 692 CYS A O 1
ATOM 5223 N N . MET A 1 693 ? 26.507 -18.326 11.357 1.00 90.88 693 MET A N 1
ATOM 5224 C CA . MET A 1 693 ? 27.255 -18.670 10.149 1.00 90.88 693 MET A CA 1
ATOM 5225 C C . MET A 1 693 ? 28.768 -18.512 10.368 1.00 90.88 693 MET A C 1
ATOM 5227 O O . MET A 1 693 ? 29.213 -17.926 11.357 1.00 90.88 693 MET A O 1
ATOM 5231 N N . GLU A 1 694 ? 29.561 -19.024 9.438 1.00 93.00 694 GLU A N 1
ATOM 5232 C CA . GLU A 1 694 ? 31.025 -18.966 9.433 1.00 93.00 694 GLU A CA 1
ATOM 5233 C C . GLU A 1 694 ? 31.581 -17.535 9.554 1.00 93.00 694 GLU A C 1
ATOM 5235 O O . GLU A 1 694 ? 31.194 -16.616 8.829 1.00 93.00 694 GLU A O 1
ATOM 5240 N N . PHE A 1 695 ? 32.530 -17.341 10.477 1.00 94.25 695 PHE A N 1
ATOM 5241 C CA . PHE A 1 695 ? 33.201 -16.058 10.679 1.00 94.25 695 PHE A CA 1
ATOM 5242 C C . PHE A 1 695 ? 34.436 -15.918 9.773 1.00 94.25 695 PHE A C 1
ATOM 5244 O O . PHE A 1 695 ? 35.536 -16.323 10.137 1.00 94.25 695 PHE A O 1
ATOM 5251 N N . CYS A 1 696 ? 34.271 -15.288 8.609 1.00 94.25 696 CYS A N 1
ATOM 5252 C CA . CYS A 1 696 ? 35.388 -14.917 7.735 1.00 94.25 696 CYS A CA 1
ATOM 5253 C C . CYS A 1 696 ? 36.158 -13.704 8.302 1.00 94.25 696 CYS A C 1
ATOM 5255 O O . CYS A 1 696 ? 35.646 -12.582 8.332 1.00 94.25 696 CYS A O 1
ATOM 5257 N N . GLU A 1 697 ? 37.393 -13.910 8.759 1.00 93.50 697 GLU A N 1
ATOM 5258 C CA . GLU A 1 697 ? 38.065 -12.996 9.694 1.00 93.50 697 GLU A CA 1
ATOM 5259 C C . GLU A 1 697 ? 38.616 -11.719 9.047 1.00 93.50 697 GLU A C 1
ATOM 5261 O O . GLU A 1 697 ? 38.663 -10.667 9.695 1.00 93.50 697 GLU A O 1
ATOM 5266 N N . ALA A 1 698 ? 38.997 -11.774 7.765 1.00 91.25 698 ALA A N 1
ATOM 5267 C CA . ALA A 1 698 ? 39.467 -10.595 7.035 1.00 91.25 698 ALA A CA 1
ATOM 5268 C C . ALA A 1 698 ? 38.317 -9.596 6.773 1.00 91.25 698 ALA A C 1
ATOM 5270 O O . ALA A 1 698 ? 38.547 -8.384 6.638 1.00 91.25 698 ALA A O 1
ATOM 5271 N N . GLY A 1 699 ? 37.072 -10.084 6.792 1.00 91.44 699 GLY A N 1
ATOM 5272 C CA . GLY A 1 699 ? 35.843 -9.333 6.550 1.00 91.44 699 GLY A CA 1
ATOM 5273 C C . GLY A 1 699 ? 35.419 -9.353 5.080 1.00 91.44 699 GLY A C 1
ATOM 5274 O O . GLY A 1 699 ? 35.761 -10.267 4.331 1.00 91.44 699 GLY A O 1
ATOM 5275 N N . SER A 1 700 ? 34.654 -8.341 4.668 1.00 93.31 700 SER A N 1
ATOM 5276 C CA . SER A 1 700 ? 34.198 -8.200 3.283 1.00 93.31 700 SER A CA 1
ATOM 5277 C C . SER A 1 700 ? 35.298 -7.700 2.345 1.00 93.31 700 SER A C 1
ATOM 5279 O O . SER A 1 700 ? 36.192 -6.937 2.731 1.00 93.31 700 SER A O 1
ATOM 5281 N N . LEU A 1 701 ? 35.190 -8.076 1.072 1.00 94.44 701 LEU A N 1
ATOM 5282 C CA . LEU A 1 701 ? 36.051 -7.611 -0.011 1.00 94.44 701 LEU A CA 1
ATOM 5283 C C . LEU A 1 701 ? 35.985 -6.082 -0.174 1.00 94.44 701 LEU A C 1
ATOM 5285 O O . LEU A 1 701 ? 36.996 -5.459 -0.492 1.00 94.44 701 LEU A O 1
ATOM 5289 N N . GLU A 1 702 ? 34.839 -5.470 0.140 1.00 92.81 702 GLU A N 1
ATOM 5290 C CA . GLU A 1 702 ? 34.677 -4.016 0.262 1.00 92.81 702 GLU A CA 1
ATOM 5291 C C . GLU A 1 702 ? 35.679 -3.399 1.253 1.00 92.81 702 GLU A C 1
ATOM 5293 O O . GLU A 1 702 ? 36.358 -2.422 0.936 1.00 92.81 702 GLU A O 1
ATOM 5298 N N . ARG A 1 703 ? 35.820 -3.993 2.447 1.00 92.06 703 ARG A N 1
ATOM 5299 C CA . ARG A 1 703 ? 36.768 -3.526 3.470 1.00 92.06 703 ARG A CA 1
ATOM 5300 C C . ARG A 1 703 ? 38.217 -3.712 3.019 1.00 92.06 703 ARG A C 1
ATOM 5302 O O . ARG A 1 703 ? 39.065 -2.874 3.321 1.00 92.06 703 ARG A O 1
ATOM 5309 N N . LEU A 1 704 ? 38.508 -4.794 2.296 1.00 93.19 704 LEU A N 1
ATOM 5310 C CA . LEU A 1 704 ? 39.858 -5.094 1.818 1.00 93.19 704 LEU A CA 1
ATOM 5311 C C . LEU A 1 704 ? 40.295 -4.176 0.669 1.00 93.19 704 LEU A C 1
ATOM 5313 O O . LEU A 1 704 ? 41.403 -3.644 0.728 1.00 93.19 704 LEU A O 1
ATOM 5317 N N . TYR A 1 705 ? 39.449 -3.915 -0.335 1.00 92.00 705 TYR A N 1
ATOM 5318 C CA . TYR A 1 705 ? 39.832 -2.999 -1.417 1.00 92.00 705 TYR A CA 1
ATOM 5319 C C . TYR A 1 705 ? 39.921 -1.540 -0.927 1.00 92.00 705 TYR A C 1
ATOM 5321 O O . TYR A 1 705 ? 40.777 -0.790 -1.395 1.00 92.00 705 TYR A O 1
ATOM 5329 N N . LYS A 1 706 ? 39.124 -1.141 0.076 1.00 92.31 706 LYS A N 1
ATOM 5330 C CA . LYS A 1 706 ? 39.260 0.179 0.719 1.00 92.31 706 LYS A CA 1
ATOM 5331 C C . LYS A 1 706 ? 40.591 0.320 1.469 1.00 92.31 706 LYS A C 1
ATOM 5333 O O . LYS A 1 706 ? 41.280 1.314 1.268 1.00 92.31 706 LYS A O 1
ATOM 5338 N N . LYS A 1 707 ? 41.059 -0.713 2.182 1.00 92.69 707 LYS A N 1
ATOM 5339 C CA . LYS A 1 707 ? 42.432 -0.749 2.736 1.00 92.69 707 LYS A CA 1
ATOM 5340 C C . LYS A 1 707 ? 43.528 -0.668 1.660 1.00 92.69 707 LYS A C 1
ATOM 5342 O O . LYS A 1 707 ? 44.551 -0.018 1.867 1.00 92.69 707 LYS A O 1
ATOM 5347 N N . VAL A 1 708 ? 43.333 -1.320 0.508 1.00 92.69 708 VAL A N 1
ATOM 5348 C CA . VAL A 1 708 ? 44.231 -1.208 -0.662 1.00 92.69 708 VAL A CA 1
ATOM 5349 C C . VAL A 1 708 ? 44.277 0.243 -1.163 1.00 92.69 708 VAL A C 1
ATOM 5351 O O . VAL A 1 708 ? 45.361 0.774 -1.398 1.00 92.69 708 VAL A O 1
ATOM 5354 N N . GLN A 1 709 ? 43.120 0.906 -1.251 1.00 90.50 709 GLN A N 1
ATOM 5355 C CA . GLN A 1 709 ? 42.982 2.313 -1.642 1.00 90.50 709 GLN A CA 1
ATOM 5356 C C . GLN A 1 709 ? 43.654 3.278 -0.653 1.00 90.50 709 GLN A C 1
ATOM 5358 O O . GLN A 1 709 ? 44.401 4.155 -1.082 1.00 90.50 709 GLN A O 1
ATOM 5363 N N . GLU A 1 710 ? 43.437 3.096 0.652 1.00 91.25 710 GLU A N 1
ATOM 5364 C CA . GLU A 1 710 ? 44.029 3.901 1.734 1.00 91.25 710 GLU A CA 1
ATOM 5365 C C . GLU A 1 710 ? 45.566 3.852 1.727 1.00 91.25 710 GLU A C 1
ATOM 5367 O O . GLU A 1 710 ? 46.223 4.861 1.976 1.00 91.25 710 GLU A O 1
ATOM 5372 N N . LYS A 1 711 ? 46.150 2.697 1.379 1.00 89.50 711 LYS A N 1
ATOM 5373 C CA . LYS A 1 711 ? 47.603 2.514 1.216 1.00 89.50 711 LYS A CA 1
ATOM 5374 C C . LYS A 1 711 ? 48.150 3.047 -0.121 1.00 89.50 711 LYS A C 1
ATOM 5376 O O . LYS A 1 711 ? 49.352 2.956 -0.361 1.00 89.50 711 LYS A O 1
ATOM 5381 N N . GLY A 1 712 ? 47.298 3.582 -1.001 1.00 87.06 712 GLY A N 1
ATOM 5382 C CA . GLY A 1 712 ? 47.675 4.028 -2.349 1.00 87.06 712 GLY A CA 1
ATOM 5383 C C . GLY A 1 712 ? 48.040 2.883 -3.304 1.00 87.06 712 GLY A C 1
ATOM 5384 O O . GLY A 1 712 ? 48.730 3.101 -4.297 1.00 87.06 712 GLY A O 1
ATOM 5385 N N . TRP A 1 713 ? 47.627 1.652 -2.995 1.00 90.00 713 TRP A N 1
ATOM 5386 C CA . TRP A 1 713 ? 47.894 0.451 -3.790 1.00 90.00 713 TRP A CA 1
ATOM 5387 C C . TRP A 1 713 ? 46.714 0.147 -4.728 1.00 90.00 713 TRP A C 1
ATOM 5389 O O . TRP A 1 713 ? 45.640 0.731 -4.601 1.00 90.00 713 TRP A O 1
ATOM 5399 N N . ARG A 1 714 ? 46.876 -0.805 -5.656 1.00 88.94 714 ARG A N 1
ATOM 5400 C CA . ARG A 1 714 ? 45.777 -1.378 -6.461 1.00 88.94 714 ARG A CA 1
ATOM 5401 C C . ARG A 1 714 ? 45.838 -2.902 -6.485 1.00 88.94 714 ARG A C 1
ATOM 5403 O O . ARG A 1 714 ? 46.912 -3.496 -6.367 1.00 88.94 714 ARG A O 1
ATOM 5410 N N . THR A 1 715 ? 44.682 -3.541 -6.649 1.00 91.25 715 THR A N 1
ATOM 5411 C CA . THR A 1 715 ? 44.561 -5.004 -6.634 1.00 91.25 715 THR A CA 1
ATOM 5412 C C . THR A 1 715 ? 45.074 -5.601 -7.946 1.00 91.25 715 THR A C 1
ATOM 5414 O O . THR A 1 715 ? 44.430 -5.504 -8.986 1.00 91.25 715 THR A O 1
ATOM 5417 N N . GLY A 1 716 ? 46.250 -6.233 -7.923 1.00 89.62 716 GLY A N 1
ATOM 5418 C CA . GLY A 1 716 ? 46.845 -6.820 -9.128 1.00 89.62 716 GLY A CA 1
ATOM 5419 C C . GLY A 1 716 ? 46.075 -8.034 -9.670 1.00 89.62 716 GLY A C 1
ATOM 5420 O O . GLY A 1 716 ? 45.508 -8.817 -8.907 1.00 89.62 716 GLY A O 1
ATOM 5421 N N . GLU A 1 717 ? 46.144 -8.265 -10.989 1.00 91.06 717 GLU A N 1
ATOM 5422 C CA . GLU A 1 717 ? 45.421 -9.348 -11.691 1.00 91.06 717 GLU A CA 1
ATOM 5423 C C . GLU A 1 717 ? 45.626 -10.763 -11.122 1.00 91.06 717 GLU A C 1
ATOM 5425 O O . GLU A 1 717 ? 44.783 -11.630 -11.336 1.00 91.06 717 GLU A O 1
ATOM 5430 N N . LYS A 1 718 ? 46.715 -11.021 -10.382 1.00 91.25 718 LYS A N 1
ATOM 5431 C CA . LYS A 1 718 ? 46.912 -12.302 -9.678 1.00 91.25 718 LYS A CA 1
ATOM 5432 C C . LYS A 1 718 ? 45.813 -12.560 -8.638 1.00 91.25 718 LYS A C 1
ATOM 5434 O O . LYS A 1 718 ? 45.366 -13.691 -8.509 1.00 91.25 718 LYS A O 1
ATOM 5439 N N . VAL A 1 719 ? 45.407 -11.515 -7.916 1.00 93.19 719 VAL A N 1
ATOM 5440 C CA . VAL A 1 719 ? 44.385 -11.568 -6.863 1.00 93.19 719 VAL A CA 1
ATOM 5441 C C . VAL A 1 719 ? 42.995 -11.430 -7.481 1.00 93.19 719 VAL A C 1
ATOM 5443 O O . VAL A 1 719 ? 42.131 -12.249 -7.189 1.00 93.19 719 VAL A O 1
ATOM 5446 N N . LEU A 1 720 ? 42.798 -10.485 -8.415 1.00 94.94 720 LEU A N 1
ATOM 5447 C CA . LEU A 1 720 ? 41.530 -10.340 -9.152 1.00 94.94 720 LEU A CA 1
ATOM 5448 C C . LEU A 1 720 ? 41.121 -11.637 -9.869 1.00 94.94 720 LEU A C 1
ATOM 5450 O O . LEU A 1 720 ? 39.946 -11.993 -9.860 1.00 94.94 720 LEU A O 1
ATOM 5454 N N . GLY A 1 721 ? 42.089 -12.351 -10.456 1.00 95.31 721 GLY A N 1
ATOM 5455 C CA . GLY A 1 721 ? 41.866 -13.642 -11.104 1.00 95.31 721 GLY A CA 1
ATOM 5456 C C . GLY A 1 721 ? 41.282 -14.675 -10.144 1.00 95.31 721 GLY A C 1
ATOM 5457 O O . GLY A 1 721 ? 40.257 -15.268 -10.465 1.00 95.31 721 GLY A O 1
ATOM 5458 N N . LYS A 1 722 ? 41.862 -14.824 -8.942 1.00 94.88 722 LYS A N 1
ATOM 5459 C CA . LYS A 1 722 ? 41.364 -15.776 -7.937 1.00 94.88 722 LYS A CA 1
ATOM 5460 C C . LYS A 1 722 ? 40.070 -15.311 -7.251 1.00 94.88 722 LYS A C 1
ATOM 5462 O O . LYS A 1 722 ? 39.266 -16.155 -6.866 1.00 94.88 722 LYS A O 1
ATOM 5467 N N . ILE A 1 723 ? 39.820 -14.000 -7.155 1.00 96.25 723 ILE A N 1
ATOM 5468 C CA . ILE A 1 723 ? 38.511 -13.448 -6.753 1.00 96.25 723 ILE A CA 1
ATOM 5469 C C . ILE A 1 723 ? 37.430 -13.877 -7.749 1.00 96.25 723 ILE A C 1
ATOM 5471 O O . ILE A 1 723 ? 36.440 -14.484 -7.349 1.00 96.25 723 ILE A O 1
ATOM 5475 N N . ALA A 1 724 ? 37.634 -13.614 -9.041 1.00 97.56 724 ALA A N 1
ATOM 5476 C CA . ALA A 1 724 ? 36.678 -13.984 -10.080 1.00 97.56 724 ALA A CA 1
ATOM 5477 C C . ALA A 1 724 ? 36.492 -15.509 -10.177 1.00 97.56 724 ALA A C 1
ATOM 5479 O O . ALA A 1 724 ? 35.367 -15.983 -10.253 1.00 97.56 724 ALA A O 1
ATOM 5480 N N . GLU A 1 725 ? 37.581 -16.275 -10.119 1.00 96.62 725 GLU A N 1
ATOM 5481 C CA . GLU A 1 725 ? 37.588 -17.743 -10.095 1.00 96.62 725 GLU A CA 1
ATOM 5482 C C . GLU A 1 725 ? 36.753 -18.306 -8.937 1.00 96.62 725 GLU A C 1
ATOM 5484 O O . GLU A 1 725 ? 35.833 -19.077 -9.183 1.00 96.62 725 GLU A O 1
ATOM 5489 N N . SER A 1 726 ? 36.997 -17.869 -7.698 1.00 96.50 726 SER A N 1
ATOM 5490 C CA . SER A 1 726 ? 36.263 -18.351 -6.521 1.00 96.50 726 SER A CA 1
ATOM 5491 C C . SER A 1 726 ? 34.787 -17.927 -6.512 1.00 96.50 726 SER A C 1
ATOM 5493 O O . SER A 1 726 ? 33.936 -18.701 -6.080 1.00 96.50 726 SER A O 1
ATOM 5495 N N . ILE A 1 727 ? 34.449 -16.730 -7.017 1.00 97.62 727 ILE A N 1
ATOM 5496 C CA . ILE A 1 727 ? 33.041 -16.332 -7.191 1.00 97.62 727 ILE A CA 1
ATOM 5497 C C . ILE A 1 727 ? 32.373 -17.216 -8.256 1.00 97.62 727 ILE A C 1
ATOM 5499 O O . ILE A 1 727 ? 31.270 -17.702 -8.030 1.00 97.62 727 ILE A O 1
ATOM 5503 N N . LEU A 1 728 ? 33.039 -17.489 -9.384 1.00 97.88 728 LEU A N 1
ATOM 5504 C CA . LEU A 1 728 ? 32.526 -18.395 -10.417 1.00 97.88 728 LEU A CA 1
ATOM 5505 C C . LEU A 1 728 ? 32.334 -19.828 -9.896 1.00 97.88 728 LEU A C 1
ATOM 5507 O O . LEU A 1 728 ? 31.303 -20.429 -10.182 1.00 97.88 728 LEU A O 1
ATOM 5511 N N . GLU A 1 729 ? 33.282 -20.358 -9.118 1.00 97.06 729 GLU A N 1
ATOM 5512 C CA . GLU A 1 729 ? 33.186 -21.680 -8.480 1.00 97.06 729 GLU A CA 1
ATOM 5513 C C . GLU A 1 729 ? 31.976 -21.732 -7.519 1.00 97.06 729 GLU A C 1
ATOM 5515 O O . GLU A 1 729 ? 31.178 -22.668 -7.583 1.00 97.06 729 GLU A O 1
ATOM 5520 N N . GLY A 1 730 ? 31.740 -20.679 -6.724 1.00 95.81 730 GLY A N 1
ATOM 5521 C CA . GLY A 1 730 ? 30.530 -20.541 -5.900 1.00 95.81 730 GLY A CA 1
ATOM 5522 C C . GLY A 1 730 ? 29.219 -20.423 -6.698 1.00 95.81 730 GLY A C 1
ATOM 5523 O O . GLY A 1 730 ? 28.215 -21.022 -6.318 1.00 95.81 730 GLY A O 1
ATOM 5524 N N . LEU A 1 731 ? 29.207 -19.701 -7.825 1.00 95.19 731 LEU A N 1
ATOM 5525 C CA . LEU A 1 731 ? 28.008 -19.544 -8.664 1.00 95.19 731 LEU A CA 1
ATOM 5526 C C . LEU A 1 731 ? 27.654 -20.799 -9.470 1.00 95.19 731 LEU A C 1
ATOM 5528 O O . LEU A 1 731 ? 26.474 -21.031 -9.728 1.00 95.19 731 LEU A O 1
ATOM 5532 N N . VAL A 1 732 ? 28.639 -21.623 -9.843 1.00 96.19 732 VAL A N 1
ATOM 5533 C CA . VAL A 1 732 ? 28.379 -22.960 -10.400 1.00 96.19 732 VAL A CA 1
ATOM 5534 C C . VAL A 1 732 ? 27.688 -23.834 -9.354 1.00 96.19 732 VAL A C 1
ATOM 5536 O O . VAL A 1 732 ? 26.630 -24.388 -9.644 1.00 96.19 732 VAL A O 1
ATOM 5539 N N . TYR A 1 733 ? 28.214 -23.876 -8.124 1.00 94.50 733 TYR A N 1
ATOM 5540 C CA . TYR A 1 733 ? 27.606 -24.637 -7.030 1.00 94.50 733 TYR A CA 1
ATOM 5541 C C . TYR A 1 733 ? 26.151 -24.214 -6.754 1.00 94.50 733 TYR A C 1
ATOM 5543 O O . TYR A 1 733 ? 25.252 -25.056 -6.759 1.00 94.50 733 TYR A O 1
ATOM 5551 N N . LEU A 1 734 ? 25.892 -22.909 -6.584 1.00 90.00 734 LEU A N 1
ATOM 5552 C CA . LEU A 1 734 ? 24.534 -22.402 -6.346 1.00 90.00 734 LEU A CA 1
ATOM 5553 C C . LEU A 1 734 ? 23.582 -22.747 -7.502 1.00 90.00 734 LEU A C 1
ATOM 5555 O O . LEU A 1 734 ? 22.455 -23.173 -7.259 1.00 90.00 734 LEU A O 1
ATOM 5559 N N . HIS A 1 735 ? 24.032 -22.641 -8.755 1.00 88.12 735 HIS A N 1
ATOM 5560 C CA . HIS A 1 735 ? 23.218 -23.000 -9.916 1.00 88.12 735 HIS A CA 1
ATOM 5561 C C . HIS A 1 735 ? 22.884 -24.493 -9.992 1.00 88.12 735 HIS A C 1
ATOM 5563 O O . HIS A 1 735 ? 21.771 -24.857 -10.393 1.00 88.12 735 HIS A O 1
ATOM 5569 N N . ASP A 1 736 ? 23.802 -25.370 -9.592 1.00 88.88 736 ASP A N 1
ATOM 5570 C CA . ASP A 1 736 ? 23.530 -26.803 -9.519 1.00 88.88 736 ASP A CA 1
ATOM 5571 C C . ASP A 1 736 ? 22.473 -27.101 -8.443 1.00 88.88 736 ASP A C 1
ATOM 5573 O O . ASP A 1 736 ? 21.515 -27.820 -8.743 1.00 88.88 736 ASP A O 1
ATOM 5577 N N . GLN A 1 737 ? 22.501 -26.385 -7.312 1.00 84.50 737 GLN A N 1
ATOM 5578 C CA . GLN A 1 737 ? 21.416 -26.342 -6.312 1.00 84.50 737 GLN A CA 1
ATOM 5579 C C . GLN A 1 737 ? 20.164 -25.542 -6.743 1.00 84.50 737 GLN A C 1
ATOM 5581 O O . GLN A 1 737 ? 19.211 -25.410 -5.979 1.00 84.50 737 GLN A O 1
ATOM 5586 N N . LYS A 1 738 ? 20.129 -25.016 -7.977 1.00 83.19 738 LYS A N 1
ATOM 5587 C CA . LYS A 1 738 ? 19.033 -24.208 -8.563 1.00 83.19 738 LYS A CA 1
ATOM 5588 C C . LYS A 1 738 ? 18.772 -22.871 -7.849 1.00 83.19 738 LYS A C 1
ATOM 5590 O O . LYS A 1 738 ? 17.723 -22.255 -8.036 1.00 83.19 738 LYS A O 1
ATOM 5595 N N . ILE A 1 739 ? 19.761 -22.388 -7.103 1.00 82.31 739 ILE A N 1
ATOM 5596 C CA . ILE A 1 739 ? 19.790 -21.086 -6.438 1.00 82.31 739 ILE A CA 1
ATOM 5597 C C . ILE A 1 739 ? 20.385 -20.030 -7.388 1.00 82.31 739 ILE A C 1
ATOM 5599 O O . ILE A 1 739 ? 21.275 -20.304 -8.192 1.00 82.31 739 ILE A O 1
ATOM 5603 N N . ILE A 1 740 ? 19.890 -18.797 -7.275 1.00 82.62 740 ILE A N 1
ATOM 5604 C CA . ILE A 1 740 ? 20.433 -17.587 -7.913 1.00 82.62 740 ILE A CA 1
ATOM 5605 C C . ILE A 1 740 ? 20.790 -16.627 -6.773 1.00 82.62 740 ILE A C 1
ATOM 5607 O O . ILE A 1 740 ? 19.992 -16.468 -5.844 1.00 82.62 740 ILE A O 1
ATOM 5611 N N . HIS A 1 741 ? 21.967 -16.000 -6.803 1.00 86.56 741 HIS A N 1
ATOM 5612 C CA . HIS A 1 741 ? 22.463 -15.212 -5.670 1.00 86.56 741 HIS A CA 1
ATOM 5613 C C . HIS A 1 741 ? 21.724 -13.880 -5.524 1.00 86.56 741 HIS A C 1
ATOM 5615 O O . HIS A 1 741 ? 21.385 -13.485 -4.407 1.00 86.56 741 HIS A O 1
ATOM 5621 N N . ARG A 1 742 ? 21.442 -13.208 -6.646 1.00 83.56 742 ARG A N 1
ATOM 5622 C CA . ARG A 1 742 ? 20.632 -11.984 -6.778 1.00 83.56 742 ARG A CA 1
ATOM 5623 C C . ARG A 1 742 ? 21.239 -10.673 -6.247 1.00 83.56 742 ARG A C 1
ATOM 5625 O O . ARG A 1 742 ? 20.768 -9.608 -6.651 1.00 83.56 742 ARG A O 1
ATOM 5632 N N . ASP A 1 743 ? 22.265 -10.721 -5.396 1.00 83.06 743 ASP A N 1
ATOM 5633 C CA . ASP A 1 743 ? 22.857 -9.551 -4.717 1.00 83.06 743 ASP A CA 1
ATOM 5634 C C . ASP A 1 743 ? 24.395 -9.655 -4.600 1.00 83.06 743 ASP A C 1
ATOM 5636 O O . ASP A 1 743 ? 24.956 -9.653 -3.505 1.00 83.06 743 ASP A O 1
ATOM 5640 N N . ILE A 1 744 ? 25.101 -9.798 -5.728 1.00 90.75 744 ILE A N 1
ATOM 5641 C CA . ILE A 1 744 ? 26.574 -9.870 -5.744 1.00 90.75 744 ILE A CA 1
ATOM 5642 C C . ILE A 1 744 ? 27.170 -8.461 -5.782 1.00 90.75 744 ILE A C 1
ATOM 5644 O O . ILE A 1 744 ? 26.964 -7.712 -6.737 1.00 90.75 744 ILE A O 1
ATOM 5648 N N . LYS A 1 745 ? 27.936 -8.131 -4.742 1.00 91.69 745 LYS A N 1
ATOM 5649 C CA . LYS A 1 745 ? 28.650 -6.859 -4.546 1.00 91.69 745 LYS A CA 1
ATOM 5650 C C . LYS A 1 745 ? 29.823 -7.062 -3.574 1.00 91.69 745 LYS A C 1
ATOM 5652 O O . LYS A 1 745 ? 29.781 -8.028 -2.808 1.00 91.69 745 LYS A O 1
ATOM 5657 N N . PRO A 1 746 ? 30.826 -6.164 -3.509 1.00 93.69 746 PRO A N 1
ATOM 5658 C CA . PRO A 1 746 ? 31.978 -6.296 -2.608 1.00 93.69 746 PRO A CA 1
ATOM 5659 C C . PRO A 1 746 ? 31.633 -6.497 -1.121 1.00 93.69 746 PRO A C 1
ATOM 5661 O O . PRO A 1 746 ? 32.436 -7.071 -0.387 1.00 93.69 746 PRO A O 1
ATOM 5664 N N . SER A 1 747 ? 30.459 -6.050 -0.661 1.00 89.31 747 SER A N 1
ATOM 5665 C CA . SER A 1 747 ? 29.975 -6.248 0.715 1.00 89.31 747 SER A CA 1
ATOM 5666 C C . SER A 1 747 ? 29.594 -7.705 1.021 1.00 89.31 747 SER A C 1
ATOM 5668 O O . SER A 1 747 ? 29.802 -8.156 2.144 1.00 89.31 747 SER A O 1
ATOM 5670 N N . ASN A 1 748 ? 29.071 -8.429 0.022 1.00 91.19 748 ASN A N 1
ATOM 5671 C CA . ASN A 1 748 ? 28.533 -9.794 0.140 1.00 91.19 748 ASN A CA 1
ATOM 5672 C C . ASN A 1 748 ? 29.549 -10.875 -0.299 1.00 91.19 748 ASN A C 1
ATOM 5674 O O . ASN A 1 748 ? 29.233 -12.062 -0.370 1.00 91.19 748 ASN A O 1
ATOM 5678 N N . VAL A 1 749 ? 30.783 -10.462 -0.606 1.00 95.00 749 VAL A N 1
ATOM 5679 C CA . VAL A 1 749 ? 31.932 -11.349 -0.817 1.00 95.00 749 VAL A CA 1
ATOM 5680 C C . VAL A 1 749 ? 32.815 -11.244 0.422 1.00 95.00 749 VAL A C 1
ATOM 5682 O O . VAL A 1 749 ? 33.399 -10.190 0.670 1.00 95.00 749 VAL A O 1
ATOM 5685 N N . LEU A 1 750 ? 32.911 -12.312 1.208 1.00 95.06 750 LEU A N 1
ATOM 5686 C CA . LEU A 1 750 ? 33.753 -12.384 2.402 1.00 95.06 750 LEU A CA 1
ATOM 5687 C C . LEU A 1 750 ? 35.071 -13.111 2.116 1.00 95.06 750 LEU A C 1
ATOM 5689 O O . LEU A 1 750 ? 35.172 -13.898 1.172 1.00 95.06 750 LEU A O 1
ATOM 5693 N N . VAL A 1 751 ? 36.086 -12.843 2.939 1.00 95.44 751 VAL A N 1
ATOM 5694 C CA . VAL A 1 751 ? 37.421 -13.442 2.815 1.00 95.44 751 VAL A CA 1
ATOM 5695 C C . VAL A 1 751 ? 37.906 -13.950 4.178 1.00 95.44 751 VAL A C 1
ATOM 5697 O O . VAL A 1 751 ? 37.815 -13.235 5.180 1.00 95.44 751 VAL A O 1
ATOM 5700 N N . THR A 1 752 ? 38.408 -15.186 4.235 1.00 94.38 752 THR A N 1
ATOM 5701 C CA . THR A 1 752 ? 39.031 -15.756 5.446 1.00 94.38 752 THR A CA 1
ATOM 5702 C C . THR A 1 752 ? 40.487 -15.315 5.578 1.00 94.38 752 THR A C 1
ATOM 5704 O O . THR A 1 752 ? 41.102 -14.834 4.622 1.00 94.38 752 THR A O 1
ATOM 5707 N N . ARG A 1 753 ? 41.086 -15.497 6.756 1.00 91.69 753 ARG A N 1
ATOM 5708 C CA . ARG A 1 753 ? 42.495 -15.151 6.995 1.00 91.69 753 ARG A CA 1
ATOM 5709 C C . ARG A 1 753 ? 43.477 -15.952 6.131 1.00 91.69 753 ARG A C 1
ATOM 5711 O O . ARG A 1 753 ? 44.539 -15.441 5.773 1.00 91.69 753 ARG A O 1
ATOM 5718 N N . ASP A 1 754 ? 43.083 -17.161 5.739 1.00 90.94 754 ASP A N 1
ATOM 5719 C CA . ASP A 1 754 ? 43.820 -18.035 4.820 1.00 90.94 754 ASP A CA 1
ATOM 5720 C C . ASP A 1 754 ? 43.537 -17.742 3.334 1.00 90.94 754 ASP A C 1
ATOM 5722 O O . ASP A 1 754 ? 44.032 -18.434 2.445 1.00 90.94 754 ASP A O 1
ATOM 5726 N N . GLY A 1 755 ? 42.778 -16.683 3.034 1.00 90.69 755 GLY A N 1
ATOM 5727 C CA . GLY A 1 755 ? 42.551 -16.209 1.670 1.00 90.69 755 GLY A CA 1
ATOM 5728 C C . GLY A 1 755 ? 41.495 -16.988 0.881 1.00 90.69 755 GLY A C 1
ATOM 5729 O O . GLY A 1 755 ? 41.427 -16.830 -0.340 1.00 90.69 755 GLY A O 1
ATOM 5730 N N . LEU A 1 756 ? 40.658 -17.798 1.543 1.00 94.62 756 LEU A N 1
ATOM 5731 C CA . LEU A 1 756 ? 39.449 -18.340 0.917 1.00 94.62 756 LEU A CA 1
ATOM 5732 C C . LEU A 1 756 ? 38.442 -17.208 0.704 1.00 94.62 756 LEU A C 1
ATOM 5734 O O . LEU A 1 756 ? 38.279 -16.344 1.561 1.00 94.62 756 LEU A O 1
ATOM 5738 N N . ILE A 1 757 ? 37.760 -17.223 -0.439 1.00 96.56 757 ILE A N 1
ATOM 5739 C CA . ILE A 1 757 ? 36.768 -16.218 -0.842 1.00 96.56 757 ILE A CA 1
ATOM 5740 C C . ILE A 1 757 ? 35.404 -16.892 -0.880 1.00 96.56 757 ILE A C 1
ATOM 5742 O O . ILE A 1 757 ? 35.260 -17.915 -1.555 1.00 96.56 757 ILE A O 1
ATOM 5746 N N . LYS A 1 758 ? 34.424 -16.324 -0.175 1.00 96.12 758 LYS A N 1
ATOM 5747 C CA . LYS A 1 758 ? 33.111 -16.928 0.072 1.00 96.12 758 LYS A CA 1
ATOM 5748 C C . LYS A 1 758 ? 31.967 -15.948 -0.186 1.00 96.12 758 LYS A C 1
ATOM 5750 O O . LYS A 1 758 ? 32.061 -14.774 0.158 1.00 96.12 758 LYS A O 1
ATOM 5755 N N . LEU A 1 759 ? 30.885 -16.439 -0.784 1.00 93.31 759 LEU A N 1
ATOM 5756 C CA . LEU A 1 759 ? 29.645 -15.693 -1.018 1.00 93.31 759 LEU A CA 1
ATOM 5757 C C . LEU A 1 759 ? 28.693 -15.835 0.181 1.00 93.31 759 LEU A C 1
ATOM 5759 O O . LEU A 1 759 ? 28.551 -16.932 0.728 1.00 93.31 759 LEU A O 1
ATOM 5763 N N . CYS A 1 760 ? 28.025 -14.745 0.567 1.00 87.81 760 CYS A N 1
ATOM 5764 C CA . CYS A 1 760 ? 27.000 -14.716 1.617 1.00 87.81 760 CYS A CA 1
ATOM 5765 C C . CYS A 1 760 ? 25.738 -13.951 1.172 1.00 87.81 760 CYS A C 1
ATOM 5767 O O . CYS A 1 760 ? 25.726 -13.310 0.126 1.00 87.81 760 CYS A O 1
ATOM 5769 N N . ASP A 1 761 ? 24.662 -14.017 1.965 1.00 77.06 761 ASP A N 1
ATOM 5770 C CA . ASP A 1 761 ? 23.396 -13.299 1.715 1.00 77.06 761 ASP A CA 1
ATOM 5771 C C . ASP A 1 761 ? 22.722 -13.600 0.352 1.00 77.06 761 ASP A C 1
ATOM 5773 O O . ASP A 1 761 ? 21.985 -12.779 -0.208 1.00 77.06 761 ASP A O 1
ATOM 5777 N N . PHE A 1 762 ? 22.926 -14.816 -0.165 1.00 72.75 762 PHE A N 1
ATOM 5778 C CA . PHE A 1 762 ? 22.217 -15.360 -1.326 1.00 72.75 762 PHE A CA 1
ATOM 5779 C C . PHE A 1 762 ? 20.765 -15.753 -0.995 1.00 72.75 762 PHE A C 1
ATOM 5781 O O . PHE A 1 762 ? 20.417 -16.021 0.154 1.00 72.75 762 PHE A O 1
ATOM 5788 N N . GLY A 1 763 ? 19.895 -15.785 -2.013 1.00 57.50 763 GLY A N 1
ATOM 5789 C CA . GLY A 1 763 ? 18.505 -16.260 -1.914 1.00 57.50 763 GLY A CA 1
ATOM 5790 C C . GLY A 1 763 ? 17.528 -15.300 -1.217 1.00 57.50 763 GLY A C 1
ATOM 5791 O O . GLY A 1 763 ? 16.543 -14.885 -1.825 1.00 57.50 763 GLY A O 1
ATOM 5792 N N . VAL A 1 764 ? 17.819 -14.910 0.026 1.00 49.09 764 VAL A N 1
ATOM 5793 C CA . VAL A 1 764 ? 16.897 -14.205 0.944 1.00 49.09 764 VAL A CA 1
ATOM 5794 C C . VAL A 1 764 ? 16.826 -12.693 0.687 1.00 49.09 764 VAL A C 1
ATOM 5796 O O . VAL A 1 764 ? 15.787 -12.059 0.858 1.00 49.09 764 VAL A O 1
ATOM 5799 N N . SER A 1 765 ? 17.926 -12.089 0.235 1.00 45.78 765 SER A N 1
ATOM 5800 C CA . SER A 1 765 ? 18.034 -10.645 -0.028 1.00 45.78 765 SER A CA 1
ATOM 5801 C C . SER A 1 765 ? 17.178 -10.186 -1.220 1.00 45.78 765 SER A C 1
ATOM 5803 O O . SER A 1 765 ? 16.508 -9.152 -1.159 1.00 45.78 765 SER A O 1
ATOM 5805 N N . GLY A 1 766 ? 17.169 -10.968 -2.303 1.00 41.12 766 GLY A N 1
ATOM 5806 C CA . GLY A 1 766 ? 16.626 -10.562 -3.603 1.00 41.12 766 GLY A CA 1
ATOM 5807 C C . GLY A 1 766 ? 15.101 -10.426 -3.694 1.00 41.12 766 GLY A C 1
ATOM 5808 O O . GLY A 1 766 ? 14.628 -9.797 -4.639 1.00 41.12 766 GLY A O 1
ATOM 5809 N N . GLU A 1 767 ? 14.337 -10.983 -2.747 1.00 36.50 767 GLU A N 1
ATOM 5810 C CA . GLU A 1 767 ? 12.878 -10.782 -2.654 1.00 36.50 767 GLU A CA 1
ATOM 5811 C C . GLU A 1 767 ? 12.457 -9.914 -1.458 1.00 36.50 767 GLU A C 1
ATOM 5813 O O . GLU A 1 767 ? 11.496 -9.156 -1.595 1.00 36.50 767 GLU A O 1
ATOM 5818 N N . LEU A 1 768 ? 13.228 -9.861 -0.359 1.00 36.56 768 LEU A N 1
ATOM 5819 C CA . LEU A 1 768 ? 13.015 -8.851 0.693 1.00 36.56 768 LEU A CA 1
ATOM 5820 C C . LEU A 1 768 ? 13.121 -7.414 0.147 1.00 36.56 768 LEU A C 1
ATOM 5822 O O . LEU A 1 768 ? 12.368 -6.540 0.573 1.00 36.56 768 LEU A O 1
ATOM 5826 N N . VAL A 1 769 ? 13.982 -7.174 -0.850 1.00 34.56 769 VAL A N 1
ATOM 5827 C CA . VAL A 1 769 ? 14.141 -5.865 -1.521 1.00 34.56 769 VAL A CA 1
ATOM 5828 C C . VAL A 1 769 ? 12.959 -5.498 -2.447 1.00 34.56 769 VAL A C 1
ATOM 5830 O O . VAL A 1 769 ? 12.862 -4.354 -2.885 1.00 34.56 769 VAL A O 1
ATOM 5833 N N . ASN A 1 770 ? 11.976 -6.387 -2.664 1.00 33.00 770 ASN A N 1
ATOM 5834 C CA . ASN A 1 770 ? 10.675 -5.978 -3.223 1.00 33.00 770 ASN A CA 1
ATOM 5835 C C . ASN A 1 770 ? 9.804 -5.214 -2.200 1.00 33.00 770 ASN A C 1
ATOM 5837 O O . ASN A 1 770 ? 8.802 -4.603 -2.578 1.00 33.00 770 ASN A O 1
ATOM 5841 N N . SER A 1 771 ? 10.193 -5.180 -0.920 1.00 32.78 771 SER A N 1
ATOM 5842 C CA . SER A 1 771 ? 9.674 -4.205 0.043 1.00 32.78 771 SER A CA 1
ATOM 5843 C C . SER A 1 771 ? 10.448 -2.889 -0.085 1.00 32.78 771 SER A C 1
ATOM 5845 O O . SER A 1 771 ? 11.615 -2.811 0.291 1.00 32.78 771 SER A O 1
ATOM 5847 N N . PHE A 1 772 ? 9.788 -1.826 -0.557 1.00 29.70 772 PHE A N 1
ATOM 5848 C CA . PHE A 1 772 ? 10.341 -0.462 -0.680 1.00 29.70 772 PHE A CA 1
ATOM 5849 C C . PHE A 1 772 ? 10.536 0.237 0.692 1.00 29.70 772 PHE A C 1
ATOM 5851 O O . PHE A 1 772 ? 10.039 1.336 0.933 1.00 29.70 772 PHE A O 1
ATOM 5858 N N . ALA A 1 773 ? 11.241 -0.412 1.622 1.00 31.23 773 ALA A N 1
ATOM 5859 C CA . ALA A 1 773 ? 11.386 0.007 3.016 1.00 31.23 773 ALA A CA 1
ATOM 5860 C C . ALA A 1 773 ? 12.804 -0.252 3.572 1.00 31.23 773 ALA A C 1
ATOM 5862 O O . ALA A 1 773 ? 12.965 -0.865 4.623 1.00 31.23 773 ALA A O 1
ATOM 5863 N N . GLY A 1 774 ? 13.841 0.229 2.875 1.00 30.77 774 GLY A N 1
ATOM 5864 C CA . GLY A 1 774 ? 15.227 0.175 3.359 1.00 30.77 774 GLY A CA 1
ATOM 5865 C C . GLY A 1 774 ? 16.245 0.747 2.367 1.00 30.77 774 GLY A C 1
ATOM 5866 O O . GLY A 1 774 ? 16.507 0.138 1.339 1.00 30.77 774 GLY A O 1
ATOM 5867 N N . THR A 1 775 ? 16.817 1.918 2.683 1.00 32.47 775 THR A N 1
ATOM 5868 C CA . THR A 1 775 ? 18.029 2.510 2.057 1.00 32.47 775 THR A CA 1
ATOM 5869 C C . THR A 1 775 ? 18.177 2.342 0.532 1.00 32.47 775 THR A C 1
ATOM 5871 O O . THR A 1 775 ? 18.931 1.498 0.049 1.00 32.47 775 THR A O 1
ATOM 5874 N N . PHE A 1 776 ? 17.536 3.220 -0.246 1.00 35.47 776 PHE A N 1
ATOM 5875 C CA . PHE A 1 776 ? 17.548 3.200 -1.722 1.00 35.47 776 PHE A CA 1
ATOM 5876 C C . PHE A 1 776 ? 18.850 3.744 -2.370 1.00 35.47 776 PHE A C 1
ATOM 5878 O O . PHE A 1 776 ? 18.825 4.310 -3.461 1.00 35.47 776 PHE A O 1
ATOM 5885 N N . VAL A 1 777 ? 19.996 3.626 -1.688 1.00 39.06 777 VAL A N 1
ATOM 5886 C CA . VAL A 1 777 ? 21.290 4.204 -2.097 1.00 39.06 777 VAL A CA 1
ATOM 5887 C C . VAL A 1 777 ? 22.402 3.180 -1.840 1.00 39.06 777 VAL A C 1
ATOM 5889 O O . VAL A 1 777 ? 22.859 3.037 -0.711 1.00 39.06 777 VAL A O 1
ATOM 5892 N N . GLY A 1 778 ? 22.816 2.440 -2.878 1.00 47.69 778 GLY A N 1
ATOM 5893 C CA . GLY A 1 778 ? 23.946 1.495 -2.811 1.00 47.69 778 GLY A CA 1
ATOM 5894 C C . GLY A 1 778 ? 23.736 0.184 -3.580 1.00 47.69 778 GLY A C 1
ATOM 5895 O O . GLY A 1 778 ? 24.450 -0.100 -4.535 1.00 47.69 778 GLY A O 1
ATOM 5896 N N . THR A 1 779 ? 22.735 -0.621 -3.215 1.00 56.75 779 THR A N 1
ATOM 5897 C CA . THR A 1 779 ? 22.576 -1.976 -3.790 1.00 56.75 779 THR A CA 1
ATOM 5898 C C . THR A 1 779 ? 22.220 -1.983 -5.287 1.00 56.75 779 THR A C 1
ATOM 5900 O O . THR A 1 779 ? 22.636 -2.876 -6.018 1.00 56.75 779 THR A O 1
ATOM 5903 N N . THR A 1 780 ? 21.503 -0.973 -5.792 1.00 67.50 780 THR A N 1
ATOM 5904 C CA . THR A 1 780 ? 21.050 -0.924 -7.199 1.00 67.50 780 THR A CA 1
ATOM 5905 C C . THR A 1 780 ? 22.173 -0.780 -8.230 1.00 67.50 780 THR A C 1
ATOM 5907 O O . THR A 1 780 ? 21.926 -0.977 -9.417 1.00 67.50 780 THR A O 1
ATOM 5910 N N . PHE A 1 781 ? 23.391 -0.421 -7.810 1.00 75.31 781 PHE A N 1
ATOM 5911 C CA . PHE A 1 781 ? 24.495 -0.093 -8.716 1.00 75.31 781 PHE A CA 1
ATOM 5912 C C . PHE A 1 781 ? 25.086 -1.308 -9.467 1.00 75.31 781 PHE A C 1
ATOM 5914 O O . PHE A 1 781 ? 25.723 -1.135 -10.503 1.00 75.31 781 PHE A O 1
ATOM 5921 N N . TYR A 1 782 ? 24.818 -2.536 -9.008 1.00 85.75 782 TYR A N 1
ATOM 5922 C CA . TYR A 1 782 ? 25.361 -3.781 -9.581 1.00 85.75 782 TYR A CA 1
ATOM 5923 C C . TYR A 1 782 ? 24.393 -4.509 -10.532 1.00 85.75 782 TYR A C 1
ATOM 5925 O O . TYR A 1 782 ? 24.719 -5.585 -11.037 1.00 85.75 782 TYR A O 1
ATOM 5933 N N . LEU A 1 783 ? 23.194 -3.962 -10.767 1.00 84.19 783 LEU A N 1
ATOM 5934 C CA . LEU A 1 783 ? 22.145 -4.612 -11.559 1.00 84.19 783 LEU A CA 1
ATOM 5935 C C . LEU A 1 783 ? 22.509 -4.714 -13.049 1.00 84.19 783 LEU A C 1
ATOM 5937 O O . LEU A 1 783 ? 23.089 -3.799 -13.634 1.00 84.19 783 LEU A O 1
ATOM 5941 N N . SER A 1 784 ? 22.109 -5.821 -13.675 1.00 86.19 784 SER A N 1
ATOM 5942 C CA . SER A 1 784 ? 22.321 -6.088 -15.100 1.00 86.19 784 SER A CA 1
ATOM 5943 C C . SER A 1 784 ? 21.268 -5.423 -16.006 1.00 86.19 784 SER A C 1
ATOM 5945 O O . SER A 1 784 ? 20.144 -5.176 -15.557 1.00 86.19 784 SER A O 1
ATOM 5947 N N . PRO A 1 785 ? 21.559 -5.151 -17.297 1.00 83.12 785 PRO A N 1
ATOM 5948 C CA . PRO A 1 785 ? 20.649 -4.437 -18.196 1.00 83.12 785 PRO A CA 1
ATOM 5949 C C . PRO A 1 785 ? 19.274 -5.093 -18.350 1.00 83.12 785 PRO A C 1
ATOM 5951 O O . PRO A 1 785 ? 18.274 -4.391 -18.482 1.00 83.12 785 PRO A O 1
ATOM 5954 N N . GLU A 1 786 ? 19.189 -6.423 -18.305 1.00 82.50 786 GLU A N 1
ATOM 5955 C CA . GLU A 1 786 ? 17.915 -7.139 -18.332 1.00 82.50 786 GLU A CA 1
ATOM 5956 C C . GLU A 1 786 ? 17.116 -6.980 -17.027 1.00 82.50 786 GLU A C 1
ATOM 5958 O O . GLU A 1 786 ? 15.912 -6.733 -17.094 1.00 82.50 786 GLU A O 1
ATOM 5963 N N . ARG A 1 787 ? 17.764 -6.989 -15.850 1.00 76.56 787 ARG A N 1
ATOM 5964 C CA . ARG A 1 787 ? 17.115 -6.685 -14.557 1.00 76.56 787 ARG A CA 1
ATOM 5965 C C . ARG A 1 787 ? 16.629 -5.243 -14.496 1.00 76.56 787 ARG A C 1
ATOM 5967 O O . ARG A 1 787 ? 15.503 -4.985 -14.084 1.00 76.56 787 ARG A O 1
ATOM 5974 N N . ILE A 1 788 ? 17.454 -4.322 -14.984 1.00 70.06 788 ILE A N 1
ATOM 5975 C CA . ILE A 1 788 ? 17.170 -2.889 -15.121 1.00 70.06 788 ILE A CA 1
ATOM 5976 C C . ILE A 1 788 ? 15.926 -2.630 -15.992 1.00 70.06 788 ILE A C 1
ATOM 5978 O O . ILE A 1 788 ? 15.165 -1.704 -15.724 1.00 70.06 788 ILE A O 1
ATOM 5982 N N . ARG A 1 789 ? 15.681 -3.468 -17.007 1.00 67.56 789 ARG A N 1
ATOM 5983 C CA . ARG A 1 789 ? 14.489 -3.418 -17.876 1.00 67.56 789 ARG A CA 1
ATOM 5984 C C . ARG A 1 789 ? 13.255 -4.131 -17.290 1.00 67.56 789 ARG A C 1
ATOM 5986 O O . ARG A 1 789 ? 12.236 -4.211 -17.974 1.00 67.56 789 ARG A O 1
ATOM 5993 N N . GLY A 1 790 ? 13.328 -4.648 -16.061 1.00 64.06 790 GLY A N 1
ATOM 5994 C CA . GLY A 1 790 ? 12.252 -5.409 -15.412 1.00 64.06 790 GLY A CA 1
ATOM 5995 C C . GLY A 1 790 ? 12.201 -6.898 -15.780 1.00 64.06 790 GLY A C 1
ATOM 5996 O O . GLY A 1 790 ? 11.194 -7.552 -15.524 1.00 64.06 790 GLY A O 1
ATOM 5997 N N . GLY A 1 791 ? 13.258 -7.444 -16.387 1.00 67.50 791 GLY A N 1
ATOM 5998 C CA . GLY A 1 791 ? 13.380 -8.870 -16.695 1.00 67.50 791 GLY A CA 1
ATOM 5999 C C . GLY A 1 791 ? 13.598 -9.746 -15.455 1.00 67.50 791 GLY A C 1
ATOM 6000 O O . GLY A 1 791 ? 13.981 -9.270 -14.381 1.00 67.50 791 GLY A O 1
ATOM 6001 N N . GLN A 1 792 ? 13.369 -11.052 -15.604 1.00 69.12 792 GLN A N 1
ATOM 6002 C CA . GLN A 1 792 ? 13.605 -12.041 -14.545 1.00 69.12 792 GLN A CA 1
ATOM 6003 C C . GLN A 1 792 ? 15.097 -12.130 -14.169 1.00 69.12 792 GLN A C 1
ATOM 6005 O O . GLN A 1 792 ? 15.970 -11.787 -14.966 1.00 69.12 792 GLN A O 1
ATOM 6010 N N . TYR A 1 793 ? 15.395 -12.571 -12.942 1.00 71.62 793 TYR A N 1
ATOM 6011 C CA . TYR A 1 793 ? 16.776 -12.843 -12.528 1.00 71.62 793 TYR A CA 1
ATOM 6012 C C . TYR A 1 793 ? 17.243 -14.178 -13.105 1.00 71.62 793 TYR A C 1
ATOM 6014 O O . TYR A 1 793 ? 16.537 -15.178 -13.009 1.00 71.62 793 TYR A O 1
ATOM 6022 N N . SER A 1 794 ? 18.434 -14.173 -13.697 1.00 82.88 794 SER A N 1
ATOM 6023 C CA . SER A 1 794 ? 19.091 -15.343 -14.276 1.00 82.88 794 SER A CA 1
ATOM 6024 C C . SER A 1 794 ? 20.501 -15.496 -13.706 1.00 82.88 794 SER A C 1
ATOM 6026 O O . SER A 1 794 ? 21.076 -14.540 -13.186 1.00 82.88 794 SER A O 1
ATOM 6028 N N . ILE A 1 795 ? 21.103 -16.668 -13.878 1.00 86.38 795 ILE A N 1
ATOM 6029 C CA . ILE A 1 795 ? 22.528 -16.882 -13.593 1.00 86.38 795 ILE A CA 1
ATOM 6030 C C . ILE A 1 795 ? 23.444 -15.936 -14.399 1.00 86.38 795 ILE A C 1
ATOM 6032 O O . ILE A 1 795 ? 24.471 -15.473 -13.909 1.00 86.38 795 ILE A O 1
ATOM 6036 N N . ASN A 1 796 ? 23.049 -15.575 -15.623 1.00 90.75 796 ASN A N 1
ATOM 6037 C CA . ASN A 1 796 ? 23.755 -14.604 -16.459 1.00 90.75 796 ASN A CA 1
ATOM 6038 C C . ASN A 1 796 ? 23.693 -13.195 -15.836 1.00 90.75 796 ASN A C 1
ATOM 6040 O O . ASN A 1 796 ? 24.591 -12.381 -16.048 1.00 90.75 796 ASN A O 1
ATOM 6044 N N . SER A 1 797 ? 22.662 -12.886 -15.046 1.00 90.38 797 SER A N 1
ATOM 6045 C CA . SER A 1 797 ? 22.551 -11.622 -14.310 1.00 90.38 797 SER A CA 1
ATOM 6046 C C . SER A 1 797 ? 23.541 -11.558 -13.137 1.00 90.38 797 SER A C 1
ATOM 6048 O O . SER A 1 797 ? 24.182 -10.526 -12.957 1.00 90.38 797 SER A O 1
ATOM 6050 N N . ASP A 1 798 ? 23.756 -12.668 -12.419 1.00 92.38 798 ASP A N 1
ATOM 6051 C CA . ASP A 1 798 ? 24.793 -12.771 -11.375 1.00 92.38 798 ASP A CA 1
ATOM 6052 C C . ASP A 1 798 ? 26.214 -12.588 -11.965 1.00 92.38 798 ASP A C 1
ATOM 6054 O O . ASP A 1 798 ? 27.054 -11.898 -11.384 1.00 92.38 798 ASP A O 1
ATOM 6058 N N . VAL A 1 799 ? 26.480 -13.120 -13.169 1.00 96.31 799 VAL A N 1
ATOM 6059 C CA . VAL A 1 799 ? 27.750 -12.916 -13.908 1.00 96.31 799 VAL A CA 1
ATOM 6060 C C . VAL A 1 799 ? 28.060 -11.433 -14.155 1.00 96.31 799 VAL A C 1
ATOM 6062 O O . VAL A 1 799 ? 29.216 -11.017 -14.037 1.00 96.31 799 VAL A O 1
ATOM 6065 N N . TRP A 1 800 ? 27.047 -10.622 -14.468 1.00 93.88 800 TRP A N 1
ATOM 6066 C CA . TRP A 1 800 ? 27.217 -9.176 -14.640 1.00 93.88 800 TRP A CA 1
ATOM 6067 C C . TRP A 1 800 ? 27.603 -8.510 -13.312 1.00 93.88 800 TRP A C 1
ATOM 6069 O O . TRP A 1 800 ? 28.594 -7.783 -13.246 1.00 93.88 800 TRP A O 1
ATOM 6079 N N . SER A 1 801 ? 26.864 -8.794 -12.236 1.00 93.38 801 SER A N 1
ATOM 6080 C CA . SER A 1 801 ? 27.109 -8.222 -10.904 1.00 93.38 801 SER A CA 1
ATOM 6081 C C . SER A 1 801 ? 28.489 -8.608 -10.343 1.00 93.38 801 SER A C 1
ATOM 6083 O O . SER A 1 801 ? 29.189 -7.767 -9.770 1.00 93.38 801 SER A O 1
ATOM 6085 N N . MET A 1 802 ? 28.948 -9.838 -10.607 1.00 96.12 802 MET A N 1
ATOM 6086 C CA . MET A 1 802 ? 30.333 -10.265 -10.375 1.00 96.12 802 MET A CA 1
ATOM 6087 C C . MET A 1 802 ? 31.339 -9.419 -11.171 1.00 96.12 802 MET A C 1
ATOM 6089 O O . MET A 1 802 ? 32.344 -8.988 -10.612 1.00 96.12 802 MET A O 1
ATOM 6093 N N . ALA A 1 803 ? 31.115 -9.168 -12.462 1.00 95.50 803 ALA A N 1
ATOM 6094 C CA . ALA A 1 803 ? 32.067 -8.406 -13.271 1.00 95.50 803 ALA A CA 1
ATOM 6095 C C . ALA A 1 803 ? 32.167 -6.932 -12.849 1.00 95.50 803 ALA A C 1
ATOM 6097 O O . ALA A 1 803 ? 33.272 -6.395 -12.816 1.00 95.50 803 ALA A O 1
ATOM 6098 N N . VAL A 1 804 ? 31.057 -6.308 -12.435 1.00 93.06 804 VAL A N 1
ATOM 6099 C CA . VAL A 1 804 ? 31.078 -4.977 -11.798 1.00 93.06 804 VAL A CA 1
ATOM 6100 C C . VAL A 1 804 ? 31.872 -5.018 -10.483 1.00 93.06 804 VAL A C 1
ATOM 6102 O O . VAL A 1 804 ? 32.740 -4.174 -10.274 1.00 93.06 804 VAL A O 1
ATOM 6105 N N . THR A 1 805 ? 31.658 -6.042 -9.648 1.00 95.12 805 THR A N 1
ATOM 6106 C CA . THR A 1 805 ? 32.394 -6.271 -8.385 1.00 95.12 805 THR A CA 1
ATOM 6107 C C . THR A 1 805 ? 33.908 -6.418 -8.603 1.00 95.12 805 THR A C 1
ATOM 6109 O O . THR A 1 805 ? 34.702 -5.783 -7.912 1.00 95.12 805 THR A O 1
ATOM 6112 N N . VAL A 1 806 ? 34.333 -7.225 -9.580 1.00 96.00 806 VAL A N 1
ATOM 6113 C CA . VAL A 1 806 ? 35.758 -7.437 -9.901 1.00 96.00 806 VAL A CA 1
ATOM 6114 C C . VAL A 1 806 ? 36.388 -6.175 -10.498 1.00 96.00 806 VAL A C 1
ATOM 6116 O O . VAL A 1 806 ? 37.543 -5.871 -10.199 1.00 96.00 806 VAL A O 1
ATOM 6119 N N . LEU A 1 807 ? 35.644 -5.421 -11.314 1.00 92.31 807 LEU A N 1
ATOM 6120 C CA . LEU A 1 807 ? 36.117 -4.168 -11.899 1.00 92.31 807 LEU A CA 1
ATOM 6121 C C . LEU A 1 807 ? 36.286 -3.068 -10.836 1.00 92.31 807 LEU A C 1
ATOM 6123 O O . LEU A 1 807 ? 37.306 -2.386 -10.842 1.00 92.31 807 LEU A O 1
ATOM 6127 N N . GLU A 1 808 ? 35.353 -2.948 -9.885 1.00 92.25 808 GLU A N 1
ATOM 6128 C CA . GLU A 1 808 ? 35.449 -2.021 -8.745 1.00 92.25 808 GLU A CA 1
ATOM 6129 C C . GLU A 1 808 ? 36.718 -2.246 -7.913 1.00 92.25 808 GLU A C 1
ATOM 6131 O O . GLU A 1 808 ? 37.463 -1.307 -7.628 1.00 92.25 808 GLU A O 1
ATOM 6136 N N . VAL A 1 809 ? 37.004 -3.509 -7.587 1.00 93.88 809 VAL A N 1
ATOM 6137 C CA . VAL A 1 809 ? 38.183 -3.919 -6.807 1.00 93.88 809 VAL A CA 1
ATOM 6138 C C . VAL A 1 809 ? 39.493 -3.733 -7.588 1.00 93.88 809 VAL A C 1
ATOM 6140 O O . VAL A 1 809 ? 40.557 -3.604 -6.978 1.00 93.88 809 VAL A O 1
ATOM 6143 N N . ALA A 1 810 ? 39.439 -3.682 -8.924 1.00 91.69 810 ALA A N 1
ATOM 6144 C CA . ALA A 1 810 ? 40.588 -3.363 -9.771 1.00 91.69 810 ALA A CA 1
ATOM 6145 C C . ALA A 1 810 ? 40.921 -1.860 -9.761 1.00 91.69 810 ALA A C 1
ATOM 6147 O O . ALA A 1 810 ? 42.086 -1.496 -9.614 1.00 91.69 810 ALA A O 1
ATOM 6148 N N . VAL A 1 811 ? 39.909 -0.988 -9.883 1.00 88.56 811 VAL A N 1
ATOM 6149 C CA . VAL A 1 811 ? 40.089 0.479 -9.982 1.00 88.56 811 VAL A CA 1
ATOM 6150 C C . VAL A 1 811 ? 39.965 1.223 -8.638 1.00 88.56 811 VAL A C 1
ATOM 6152 O O . VAL A 1 811 ? 40.128 2.440 -8.580 1.00 88.56 811 VAL A O 1
ATOM 6155 N N . ASN A 1 812 ? 39.699 0.502 -7.544 1.00 90.25 812 ASN A N 1
ATOM 6156 C CA . ASN A 1 812 ? 39.405 1.008 -6.193 1.00 90.25 812 ASN A CA 1
ATOM 6157 C C . ASN A 1 812 ? 38.239 2.022 -6.113 1.00 90.25 812 ASN A C 1
ATOM 6159 O O . ASN A 1 812 ? 38.211 2.872 -5.221 1.00 90.25 812 ASN A O 1
ATOM 6163 N N . ARG A 1 813 ? 37.278 1.971 -7.036 1.00 87.56 813 ARG A N 1
ATOM 6164 C CA . ARG A 1 813 ? 36.055 2.789 -7.008 1.00 87.56 813 ARG A CA 1
ATOM 6165 C C . ARG A 1 813 ? 34.942 2.084 -7.766 1.00 87.56 813 ARG A C 1
ATOM 6167 O O . ARG A 1 813 ? 35.234 1.324 -8.686 1.00 87.56 813 ARG A O 1
ATOM 6174 N N . PHE A 1 814 ? 33.685 2.398 -7.458 1.00 87.56 814 PHE A N 1
ATOM 6175 C CA . PHE A 1 814 ? 32.585 1.969 -8.320 1.00 87.56 814 PHE A CA 1
ATOM 6176 C C . PHE A 1 814 ? 32.847 2.472 -9.761 1.00 87.56 814 PHE A C 1
ATOM 6178 O O . PHE A 1 814 ? 33.156 3.660 -9.936 1.00 87.56 814 PHE A O 1
ATOM 6185 N N . PRO A 1 815 ? 32.823 1.598 -10.787 1.00 84.44 815 PRO A N 1
ATOM 6186 C CA . PRO A 1 815 ? 33.512 1.867 -12.052 1.00 84.44 815 PRO A CA 1
ATOM 6187 C C . PRO A 1 815 ? 32.755 2.774 -13.028 1.00 84.44 815 PRO A C 1
ATOM 6189 O O . PRO A 1 815 ? 33.339 3.183 -14.030 1.00 84.44 815 PRO A O 1
ATOM 6192 N N . PHE A 1 816 ? 31.492 3.112 -12.751 1.00 84.06 816 PHE A N 1
ATOM 6193 C CA . PHE A 1 816 ? 30.671 3.969 -13.611 1.00 84.06 816 PHE A CA 1
ATOM 6194 C C . PHE A 1 816 ? 30.224 5.233 -12.858 1.00 84.06 816 PHE A C 1
ATOM 6196 O O . PHE A 1 816 ? 29.759 5.124 -11.724 1.00 84.06 816 PHE A O 1
ATOM 6203 N N . PRO A 1 817 ? 30.338 6.434 -13.446 1.00 76.25 817 PRO A N 1
ATOM 6204 C CA . PRO A 1 817 ? 30.775 6.719 -14.812 1.00 76.25 817 PRO A CA 1
ATOM 6205 C C . PRO A 1 817 ? 32.314 6.658 -14.941 1.00 76.25 817 PRO A C 1
ATOM 6207 O O . PRO A 1 817 ? 33.018 6.303 -13.981 1.00 76.25 817 PRO A O 1
ATOM 6210 N N . ALA A 1 818 ? 32.857 6.945 -16.125 1.00 73.75 818 ALA A N 1
ATOM 6211 C CA . ALA A 1 818 ? 34.303 6.997 -16.328 1.00 73.75 818 ALA A CA 1
ATOM 6212 C C . ALA A 1 818 ? 34.943 8.164 -15.549 1.00 73.75 818 ALA A C 1
ATOM 6214 O O . ALA A 1 818 ? 34.272 9.050 -15.018 1.00 73.75 818 ALA A O 1
ATOM 6215 N N . GLU A 1 819 ? 36.268 8.141 -15.400 1.00 69.38 819 GLU A N 1
ATOM 6216 C CA . GLU A 1 819 ? 36.949 9.140 -14.573 1.00 69.38 819 GLU A CA 1
ATOM 6217 C C . GLU A 1 819 ? 37.021 10.488 -15.297 1.00 69.38 819 GLU A C 1
ATOM 6219 O O . GLU A 1 819 ? 37.464 10.560 -16.441 1.00 69.38 819 GLU A O 1
ATOM 6224 N N . GLY A 1 820 ? 36.551 11.549 -14.635 1.00 67.88 820 GLY A N 1
ATOM 6225 C CA . GLY A 1 820 ? 36.357 12.870 -15.242 1.00 67.88 820 GLY A CA 1
ATOM 6226 C C . GLY A 1 820 ? 34.964 13.103 -15.845 1.00 67.88 820 GLY A C 1
ATOM 6227 O O . GLY A 1 820 ? 34.669 14.229 -16.242 1.00 67.88 820 GLY A O 1
ATOM 6228 N N . GLU A 1 821 ? 34.088 12.095 -15.879 1.00 74.50 821 GLU A N 1
ATOM 6229 C CA . GLU A 1 821 ? 32.676 12.279 -16.234 1.00 74.50 821 GLU A CA 1
ATOM 6230 C C . GLU A 1 821 ? 31.841 12.751 -15.027 1.00 74.50 821 GLU A C 1
ATOM 6232 O O . GLU A 1 821 ? 32.228 12.587 -13.868 1.00 74.50 821 GLU A O 1
ATOM 6237 N N . ALA A 1 822 ? 30.686 13.369 -15.293 1.00 70.00 822 ALA A N 1
ATOM 6238 C CA . ALA A 1 822 ? 29.827 13.921 -14.246 1.00 70.00 822 ALA A CA 1
ATOM 6239 C C . ALA A 1 822 ? 29.249 12.805 -13.346 1.00 70.00 822 ALA A C 1
ATOM 6241 O O . ALA A 1 822 ? 28.719 11.828 -13.879 1.00 70.00 822 ALA A O 1
ATOM 6242 N N . PRO A 1 823 ? 29.315 12.932 -12.004 1.00 65.38 823 PRO A N 1
ATOM 6243 C CA . PRO A 1 823 ? 28.884 11.881 -11.087 1.00 65.38 823 PRO A CA 1
ATOM 6244 C C . PRO A 1 823 ? 27.382 11.608 -11.210 1.00 65.38 823 PRO A C 1
ATOM 6246 O O . PRO A 1 823 ? 26.579 12.536 -11.267 1.00 65.38 823 PRO A O 1
ATOM 6249 N N . LEU A 1 824 ? 27.015 10.325 -11.207 1.00 66.94 824 LEU A N 1
ATOM 6250 C CA . LEU A 1 824 ? 25.631 9.866 -11.329 1.00 66.94 824 LEU A CA 1
ATOM 6251 C C . LEU A 1 824 ? 24.881 10.134 -10.014 1.00 66.94 824 LEU A C 1
ATOM 6253 O O . LEU A 1 824 ? 25.204 9.559 -8.975 1.00 66.94 824 LEU A O 1
ATOM 6257 N N . ILE A 1 825 ? 23.881 11.012 -10.065 1.00 54.34 825 ILE A N 1
ATOM 6258 C CA . ILE A 1 825 ? 23.180 11.583 -8.905 1.00 54.34 825 ILE A CA 1
ATOM 6259 C C . ILE A 1 825 ? 22.097 10.625 -8.373 1.00 54.34 825 ILE A C 1
ATOM 6261 O O . ILE A 1 825 ? 21.687 10.715 -7.215 1.00 54.34 825 ILE A O 1
ATOM 6265 N N . GLY A 1 826 ? 21.664 9.648 -9.175 1.00 57.22 826 GLY A N 1
ATOM 6266 C CA . GLY A 1 826 ? 20.753 8.598 -8.722 1.00 57.22 826 GLY A CA 1
ATOM 6267 C C . GLY A 1 826 ? 20.709 7.366 -9.630 1.00 57.22 826 GLY A C 1
ATOM 6268 O O . GLY A 1 826 ? 21.255 7.386 -10.737 1.00 57.22 826 GLY A O 1
ATOM 6269 N N . PRO A 1 827 ? 20.022 6.284 -9.204 1.00 52.94 827 PRO A N 1
ATOM 6270 C CA . PRO A 1 827 ? 20.018 5.011 -9.923 1.00 52.94 827 PRO A CA 1
ATOM 6271 C C . PRO A 1 827 ? 19.615 5.134 -11.397 1.00 52.94 827 PRO A C 1
ATOM 6273 O O . PRO A 1 827 ? 20.270 4.543 -12.245 1.00 52.94 827 PRO A O 1
ATOM 6276 N N . ILE A 1 828 ? 18.596 5.944 -11.720 1.00 59.28 828 ILE A N 1
ATOM 6277 C CA . ILE A 1 828 ? 18.055 6.135 -13.085 1.00 59.28 828 ILE A CA 1
ATOM 6278 C C . ILE A 1 828 ? 19.119 6.647 -14.076 1.00 59.28 828 ILE A C 1
ATOM 6280 O O . ILE A 1 828 ? 19.116 6.269 -15.253 1.00 59.28 828 ILE A O 1
ATOM 6284 N N . GLU A 1 829 ? 20.062 7.463 -13.607 1.00 66.81 829 GLU A N 1
ATOM 6285 C CA . GLU A 1 829 ? 21.154 7.978 -14.434 1.00 66.81 829 GLU A CA 1
ATOM 6286 C C . GLU A 1 829 ? 22.159 6.870 -14.760 1.00 66.81 829 GLU A C 1
ATOM 6288 O O . GLU A 1 829 ? 22.548 6.733 -15.919 1.00 66.81 829 GLU A O 1
ATOM 6293 N N . LEU A 1 830 ? 22.480 5.998 -13.793 1.00 68.00 830 LEU A N 1
ATOM 6294 C CA . LEU A 1 830 ? 23.257 4.780 -14.043 1.00 68.00 830 LEU A CA 1
ATOM 6295 C C . LEU A 1 830 ? 22.558 3.867 -15.055 1.00 68.00 830 LEU A C 1
ATOM 6297 O O . LEU A 1 830 ? 23.216 3.381 -15.971 1.00 68.00 830 LEU A O 1
ATOM 6301 N N . LEU A 1 831 ? 21.238 3.656 -14.940 1.00 64.31 831 LEU A N 1
ATOM 6302 C CA . LEU A 1 831 ? 20.492 2.835 -15.909 1.00 64.31 831 LEU A CA 1
ATOM 6303 C C . LEU A 1 831 ? 20.682 3.397 -17.325 1.00 64.31 831 LEU A C 1
ATOM 6305 O O . LEU A 1 831 ? 20.987 2.669 -18.267 1.00 64.31 831 LEU A O 1
ATOM 6309 N N . THR A 1 832 ? 20.554 4.719 -17.455 1.00 68.81 832 THR A N 1
ATOM 6310 C CA . THR A 1 832 ? 20.713 5.447 -18.718 1.00 68.81 832 THR A CA 1
ATOM 6311 C C . THR A 1 832 ? 22.147 5.364 -19.250 1.00 68.81 832 THR A C 1
ATOM 6313 O O . THR A 1 832 ? 22.338 5.190 -20.454 1.00 68.81 832 THR A O 1
ATOM 6316 N N . TYR A 1 833 ? 23.146 5.452 -18.371 1.00 76.06 833 TYR A N 1
ATOM 6317 C CA . TYR A 1 833 ? 24.566 5.342 -18.697 1.00 76.06 833 TYR A CA 1
ATOM 6318 C C . TYR A 1 833 ? 24.928 3.927 -19.180 1.00 76.06 833 TYR A C 1
ATOM 6320 O O . TYR A 1 833 ? 25.414 3.763 -20.298 1.00 76.06 833 TYR A O 1
ATOM 6328 N N . LEU A 1 834 ? 24.601 2.891 -18.397 1.00 74.38 834 LEU A N 1
ATOM 6329 C CA . LEU A 1 834 ? 24.866 1.484 -18.727 1.00 74.38 834 LEU A CA 1
ATOM 6330 C C . LEU A 1 834 ? 24.174 1.044 -20.024 1.00 74.38 834 LEU A C 1
ATOM 6332 O O . LEU A 1 834 ? 24.730 0.262 -20.795 1.00 74.38 834 LEU A O 1
ATOM 6336 N N . LEU A 1 835 ? 22.973 1.562 -20.303 1.00 70.50 835 LEU A N 1
ATOM 6337 C CA . LEU A 1 835 ? 22.282 1.295 -21.564 1.00 70.50 835 LEU A CA 1
ATOM 6338 C C . LEU A 1 835 ? 22.986 1.951 -22.766 1.00 70.50 835 LEU A C 1
ATOM 6340 O O . LEU A 1 835 ? 23.057 1.315 -23.819 1.00 70.50 835 LEU A O 1
ATOM 6344 N N . LYS A 1 836 ? 23.542 3.163 -22.616 1.00 73.56 836 LYS A N 1
ATOM 6345 C CA . LYS A 1 836 ? 24.177 3.944 -23.701 1.00 73.56 836 LYS A CA 1
ATOM 6346 C C . LYS A 1 836 ? 25.660 3.646 -23.948 1.00 73.56 836 LYS A C 1
ATOM 6348 O O . LYS A 1 836 ? 26.106 3.804 -25.072 1.00 73.56 836 LYS A O 1
ATOM 6353 N N . MET A 1 837 ? 26.420 3.225 -22.941 1.00 73.44 837 MET A N 1
ATOM 6354 C CA . MET A 1 837 ? 27.859 2.935 -23.050 1.00 73.44 837 MET A CA 1
ATOM 6355 C C . MET A 1 837 ? 28.117 1.752 -23.998 1.00 73.44 837 MET A C 1
ATOM 6357 O O . MET A 1 837 ? 27.752 0.629 -23.659 1.00 73.44 837 MET A O 1
ATOM 6361 N N . ASP A 1 838 ? 28.718 1.966 -25.170 1.00 67.38 838 ASP A N 1
ATOM 6362 C CA . ASP A 1 838 ? 28.863 0.912 -26.193 1.00 67.38 838 ASP A CA 1
ATOM 6363 C C . ASP A 1 838 ? 29.776 -0.248 -25.763 1.00 67.38 838 ASP A C 1
ATOM 6365 O O . ASP A 1 838 ? 29.413 -1.411 -25.935 1.00 67.38 838 ASP A O 1
ATOM 6369 N N . VAL A 1 839 ? 30.938 0.052 -25.170 1.00 68.88 839 VAL A N 1
ATOM 6370 C CA . VAL A 1 839 ? 31.914 -0.942 -24.687 1.00 68.88 839 VAL A CA 1
ATOM 6371 C C . VAL A 1 839 ? 32.527 -0.473 -23.368 1.00 68.88 839 VAL A C 1
ATOM 6373 O O . VAL A 1 839 ? 32.923 0.684 -23.240 1.00 68.88 839 VAL A O 1
ATOM 6376 N N . VAL A 1 840 ? 32.670 -1.385 -22.401 1.00 71.06 840 VAL A N 1
ATOM 6377 C CA . VAL A 1 840 ? 33.399 -1.129 -21.147 1.00 71.06 840 VAL A CA 1
ATOM 6378 C C . VAL A 1 840 ? 34.905 -1.166 -21.414 1.00 71.06 840 VAL A C 1
ATOM 6380 O O . VAL A 1 840 ? 35.538 -2.223 -21.387 1.00 71.06 840 VAL A O 1
ATOM 6383 N N . ALA A 1 841 ? 35.493 -0.006 -21.694 1.00 69.50 841 ALA A N 1
ATOM 6384 C CA . ALA A 1 841 ? 36.938 0.138 -21.812 1.00 69.50 841 ALA A CA 1
ATOM 6385 C C . ALA A 1 841 ? 37.582 0.249 -20.420 1.00 69.50 841 ALA A C 1
ATOM 6387 O O . ALA A 1 841 ? 37.306 1.192 -19.685 1.00 69.50 841 ALA A O 1
ATOM 6388 N N . ILE A 1 842 ? 38.478 -0.684 -20.074 1.00 76.81 842 ILE A N 1
ATOM 6389 C CA . ILE A 1 842 ? 39.346 -0.557 -18.892 1.00 76.81 842 ILE A CA 1
ATOM 6390 C C . ILE A 1 842 ? 40.629 0.182 -19.320 1.00 76.81 842 ILE A C 1
ATOM 6392 O O . ILE A 1 842 ? 41.440 -0.413 -20.056 1.00 76.81 842 ILE A O 1
ATOM 6396 N N . PRO A 1 843 ? 40.822 1.455 -18.919 1.00 70.88 843 PRO A N 1
ATOM 6397 C CA . PRO A 1 843 ? 42.028 2.205 -19.249 1.00 70.88 843 PRO A CA 1
ATOM 6398 C C . PRO A 1 843 ? 43.252 1.609 -18.542 1.00 70.88 843 PRO A C 1
ATOM 6400 O O . PRO A 1 843 ? 43.141 1.017 -17.472 1.00 70.88 843 PRO A O 1
ATOM 6403 N N . ASP A 1 844 ? 44.429 1.769 -19.146 1.00 80.44 844 ASP A N 1
ATOM 6404 C CA . ASP A 1 844 ? 45.687 1.665 -18.399 1.00 80.44 844 ASP A CA 1
ATOM 6405 C C . ASP A 1 844 ? 45.900 2.974 -17.620 1.00 80.44 844 ASP A C 1
ATOM 6407 O O . ASP A 1 844 ? 45.545 4.047 -18.113 1.00 80.44 844 ASP A O 1
ATOM 6411 N N . GLU A 1 845 ? 46.532 2.908 -16.446 1.00 77.06 845 GLU A N 1
ATOM 6412 C CA . GLU A 1 845 ? 46.906 4.087 -15.650 1.00 77.06 845 GLU A CA 1
ATOM 6413 C C . GLU A 1 845 ? 48.442 4.237 -15.658 1.00 77.06 845 GLU A C 1
ATOM 6415 O O . GLU A 1 845 ? 49.110 3.987 -14.648 1.00 77.06 845 GLU A O 1
ATOM 6420 N N . PRO A 1 846 ? 49.057 4.617 -16.800 1.00 74.25 846 PRO A N 1
ATOM 6421 C CA . PRO A 1 846 ? 50.512 4.617 -16.954 1.00 74.25 846 PRO A CA 1
ATOM 6422 C C . PRO A 1 846 ? 51.215 5.608 -16.017 1.00 74.25 846 PRO A C 1
ATOM 6424 O O . PRO A 1 846 ? 52.374 5.391 -15.678 1.00 74.25 846 PRO A O 1
ATOM 6427 N N . ALA A 1 847 ? 50.513 6.647 -15.549 1.00 72.75 847 ALA A N 1
ATOM 6428 C CA . ALA A 1 847 ? 51.013 7.601 -14.557 1.00 72.75 847 ALA A CA 1
ATOM 6429 C C . ALA A 1 847 ? 51.373 6.950 -13.205 1.00 72.75 847 ALA A C 1
ATOM 6431 O O . ALA A 1 847 ? 52.234 7.464 -12.497 1.00 72.75 847 ALA A O 1
ATOM 6432 N N . ILE A 1 848 ? 50.757 5.808 -12.874 1.00 74.12 848 ILE A N 1
ATOM 6433 C CA . ILE A 1 848 ? 51.072 4.980 -11.697 1.00 74.12 848 ILE A CA 1
ATOM 6434 C C . ILE A 1 848 ? 51.531 3.562 -12.088 1.00 74.12 848 ILE A C 1
ATOM 6436 O O . ILE A 1 848 ? 51.511 2.640 -11.277 1.00 74.12 848 ILE A O 1
ATOM 6440 N N . GLY A 1 849 ? 51.968 3.378 -13.340 1.00 78.19 849 GLY A N 1
ATOM 6441 C CA . GLY A 1 849 ? 52.561 2.132 -13.839 1.00 78.19 849 GLY A CA 1
ATOM 6442 C C . GLY A 1 849 ? 51.595 0.956 -14.037 1.00 78.19 849 GLY A C 1
ATOM 6443 O O . GLY A 1 849 ? 52.054 -0.158 -14.292 1.00 78.19 849 GLY A O 1
ATOM 6444 N N . ILE A 1 850 ? 50.278 1.164 -13.939 1.00 81.50 850 ILE A N 1
ATOM 6445 C CA . ILE A 1 850 ? 49.294 0.077 -14.043 1.00 81.50 850 ILE A CA 1
ATOM 6446 C C . ILE A 1 850 ? 48.977 -0.211 -15.506 1.00 81.50 850 ILE A C 1
ATOM 6448 O O . ILE A 1 850 ? 48.602 0.681 -16.270 1.00 81.50 850 ILE A O 1
ATOM 6452 N N . LYS A 1 851 ? 49.088 -1.492 -15.872 1.00 86.38 851 LYS A N 1
ATOM 6453 C CA . LYS A 1 851 ? 48.720 -2.004 -17.188 1.00 86.38 851 LYS A CA 1
ATOM 6454 C C . LYS A 1 851 ? 47.938 -3.308 -17.087 1.00 86.38 851 LYS A C 1
ATOM 6456 O O . LYS A 1 851 ? 48.445 -4.288 -16.544 1.00 86.38 851 LYS A O 1
ATOM 6461 N N . TYR A 1 852 ? 46.746 -3.329 -17.670 1.00 88.50 852 TYR A N 1
ATOM 6462 C CA . TYR A 1 852 ? 45.874 -4.501 -17.706 1.00 88.50 852 TYR A CA 1
ATOM 6463 C C . TYR A 1 852 ? 46.147 -5.386 -18.927 1.00 88.50 852 TYR A C 1
ATOM 6465 O O . TYR A 1 852 ? 46.473 -4.910 -20.022 1.00 88.50 852 TYR A O 1
ATOM 6473 N N . THR A 1 853 ? 45.984 -6.697 -18.763 1.00 92.12 853 THR A N 1
ATOM 6474 C CA . THR A 1 853 ? 46.103 -7.674 -19.844 1.00 92.12 853 THR A CA 1
ATOM 6475 C C . THR A 1 853 ? 44.865 -7.657 -20.738 1.00 92.12 853 THR A C 1
ATOM 6477 O O . THR A 1 853 ? 43.728 -7.502 -20.286 1.00 92.12 853 THR A O 1
ATOM 6480 N N . ASN A 1 854 ? 45.060 -7.899 -22.037 1.00 90.94 854 ASN A N 1
ATOM 6481 C CA . ASN A 1 854 ? 43.949 -7.991 -22.993 1.00 90.94 854 ASN A CA 1
ATOM 6482 C C . ASN A 1 854 ? 42.956 -9.112 -22.638 1.00 90.94 854 ASN A C 1
ATOM 6484 O O . ASN A 1 854 ? 41.789 -9.032 -23.004 1.00 90.94 854 ASN A O 1
ATOM 6488 N N . ALA A 1 855 ? 43.397 -10.129 -21.893 1.00 93.06 855 ALA A N 1
ATOM 6489 C CA . ALA A 1 855 ? 42.537 -11.205 -21.421 1.00 93.06 855 ALA A CA 1
ATOM 6490 C C . ALA A 1 855 ? 41.680 -10.806 -20.206 1.00 93.06 855 ALA A C 1
ATOM 6492 O O . ALA A 1 855 ? 40.549 -11.272 -20.120 1.00 93.06 855 ALA A O 1
ATOM 6493 N N . PHE A 1 856 ? 42.167 -9.944 -19.303 1.00 93.88 856 PHE A N 1
ATOM 6494 C CA . PHE A 1 856 ? 41.320 -9.360 -18.255 1.00 93.88 856 PHE A CA 1
ATOM 6495 C C . PHE A 1 856 ? 40.254 -8.449 -18.865 1.00 93.88 856 PHE A C 1
ATOM 6497 O O . PHE A 1 856 ? 39.069 -8.612 -18.582 1.00 93.88 856 PHE A O 1
ATOM 6504 N N . ARG A 1 857 ? 40.659 -7.564 -19.791 1.00 92.69 857 ARG A N 1
ATOM 6505 C CA . ARG A 1 857 ? 39.725 -6.728 -20.565 1.00 92.69 857 ARG A CA 1
ATOM 6506 C C . ARG A 1 857 ? 38.652 -7.568 -21.252 1.00 92.69 857 ARG A C 1
ATOM 6508 O O . ARG A 1 857 ? 37.473 -7.280 -21.103 1.00 92.69 857 ARG A O 1
ATOM 6515 N N . ASN A 1 858 ? 39.053 -8.626 -21.958 1.00 94.00 858 ASN A N 1
ATOM 6516 C CA . ASN A 1 858 ? 38.122 -9.509 -22.654 1.00 94.00 858 ASN A CA 1
ATOM 6517 C C . ASN A 1 858 ? 37.210 -10.292 -21.693 1.00 94.00 858 ASN A C 1
ATOM 6519 O O . ASN A 1 858 ? 36.028 -10.417 -21.990 1.00 94.00 858 ASN A O 1
ATOM 6523 N N . PHE A 1 859 ? 37.704 -10.732 -20.526 1.00 95.69 859 PHE A N 1
ATOM 6524 C CA . PHE A 1 859 ? 36.869 -11.354 -19.489 1.00 95.69 859 PHE A CA 1
ATOM 6525 C C . PHE A 1 859 ? 35.765 -10.403 -19.009 1.00 95.69 859 PHE A C 1
ATOM 6527 O O . PHE A 1 859 ? 34.589 -10.753 -19.044 1.00 95.69 859 PHE A O 1
ATOM 6534 N N . ILE A 1 860 ? 36.128 -9.179 -18.616 1.00 94.75 860 ILE A N 1
ATOM 6535 C CA . ILE A 1 860 ? 35.156 -8.170 -18.178 1.00 94.75 860 ILE A CA 1
ATOM 6536 C C . ILE A 1 860 ? 34.196 -7.805 -19.321 1.00 94.75 860 ILE A C 1
ATOM 6538 O O . ILE A 1 860 ? 32.998 -7.694 -19.086 1.00 94.75 860 ILE A O 1
ATOM 6542 N N . GLN A 1 861 ? 34.684 -7.703 -20.561 1.00 92.00 861 GLN A N 1
ATOM 6543 C CA . GLN A 1 861 ? 33.857 -7.414 -21.734 1.00 92.00 861 GLN A CA 1
ATOM 6544 C C . GLN A 1 861 ? 32.796 -8.495 -22.003 1.00 92.00 861 GLN A C 1
ATOM 6546 O O . GLN A 1 861 ? 31.655 -8.135 -22.270 1.00 92.00 861 GLN A O 1
ATOM 6551 N N . VAL A 1 862 ? 33.129 -9.793 -21.926 1.00 94.06 862 VAL A N 1
ATOM 6552 C CA . VAL A 1 862 ? 32.128 -10.859 -22.155 1.00 94.06 862 VAL A CA 1
ATOM 6553 C C . VAL A 1 862 ? 31.149 -10.998 -20.989 1.00 94.06 862 VAL A C 1
ATOM 6555 O O . VAL A 1 862 ? 29.975 -11.275 -21.212 1.00 94.06 862 VAL A O 1
ATOM 6558 N N . CYS A 1 863 ? 31.585 -10.758 -19.750 1.00 94.75 863 CYS A N 1
ATOM 6559 C CA . CYS A 1 863 ? 30.692 -10.765 -18.588 1.00 94.75 863 CYS A CA 1
ATOM 6560 C C . CYS A 1 863 ? 29.761 -9.538 -18.541 1.00 94.75 863 CYS A C 1
ATOM 6562 O O . CYS A 1 863 ? 28.671 -9.622 -17.979 1.00 94.75 863 CYS A O 1
ATOM 6564 N N . LEU A 1 864 ? 30.172 -8.415 -19.144 1.00 91.88 864 LEU A N 1
ATOM 6565 C CA . LEU A 1 864 ? 29.381 -7.187 -19.291 1.00 91.88 864 LEU A CA 1
ATOM 6566 C C . LEU A 1 864 ? 28.749 -7.045 -20.690 1.00 91.88 864 LEU A C 1
ATOM 6568 O O . LEU A 1 864 ? 28.444 -5.934 -21.130 1.00 91.88 864 LEU A O 1
ATOM 6572 N N . ASP A 1 865 ? 28.495 -8.163 -21.377 1.00 90.38 865 ASP A N 1
ATOM 6573 C CA . ASP A 1 865 ? 27.592 -8.175 -22.529 1.00 90.38 865 ASP A CA 1
ATOM 6574 C C . ASP A 1 865 ? 26.172 -7.777 -22.077 1.00 90.38 865 ASP A C 1
ATOM 6576 O O . ASP A 1 865 ? 25.666 -8.236 -21.046 1.00 90.38 865 ASP A O 1
ATOM 6580 N N . LYS A 1 866 ? 25.523 -6.883 -22.828 1.00 87.12 866 LYS A N 1
ATOM 6581 C CA . LYS A 1 866 ? 24.188 -6.355 -22.514 1.00 87.12 866 LYS A CA 1
ATOM 6582 C C . LYS A 1 866 ? 23.065 -7.332 -22.854 1.00 87.12 866 LYS A C 1
ATOM 6584 O O . LYS A 1 866 ? 21.966 -7.151 -22.326 1.00 87.12 866 LYS A O 1
ATOM 6589 N N . ASP A 1 867 ? 23.309 -8.315 -23.717 1.00 88.44 867 ASP A N 1
ATOM 6590 C CA . ASP A 1 867 ? 22.353 -9.383 -24.002 1.00 88.44 867 ASP A CA 1
ATOM 6591 C C . ASP A 1 867 ? 22.658 -10.610 -23.113 1.00 88.44 867 ASP A C 1
ATOM 6593 O O . ASP A 1 867 ? 23.727 -11.215 -23.227 1.00 88.44 867 ASP A O 1
ATOM 6597 N N . PRO A 1 868 ? 21.754 -10.999 -22.190 1.00 88.75 868 PRO A N 1
ATOM 6598 C CA . PRO A 1 868 ? 21.960 -12.170 -21.342 1.00 88.75 868 PRO A CA 1
ATOM 6599 C C . PRO A 1 868 ? 21.974 -13.497 -22.121 1.00 88.75 868 PRO A C 1
ATOM 6601 O O . PRO A 1 868 ? 22.425 -14.492 -21.559 1.00 88.75 868 PRO A O 1
ATOM 6604 N N . ALA A 1 869 ? 21.500 -13.540 -23.374 1.00 87.50 869 ALA A N 1
ATOM 6605 C CA . ALA A 1 869 ? 21.520 -14.744 -24.205 1.00 87.50 869 ALA A CA 1
ATOM 6606 C C . ALA A 1 869 ? 22.905 -15.033 -24.815 1.00 87.50 869 ALA A C 1
ATOM 6608 O O . ALA A 1 869 ? 23.233 -16.196 -25.054 1.00 87.50 869 ALA A O 1
ATOM 6609 N N . THR A 1 870 ? 23.726 -14.002 -25.046 1.00 92.06 870 THR A N 1
ATOM 6610 C CA . THR A 1 870 ? 25.116 -14.131 -25.522 1.00 92.06 870 THR A CA 1
ATOM 6611 C C . THR A 1 870 ? 26.139 -14.067 -24.387 1.00 92.06 870 THR A C 1
ATOM 6613 O O . THR A 1 870 ? 27.197 -14.691 -24.491 1.00 92.06 870 THR A O 1
ATOM 6616 N N . ARG A 1 871 ? 25.817 -13.390 -23.274 1.00 94.69 871 ARG A N 1
ATOM 6617 C CA . ARG A 1 871 ? 26.636 -13.369 -22.050 1.00 94.69 871 ARG A CA 1
ATOM 6618 C C . ARG A 1 871 ? 26.857 -14.801 -21.518 1.00 94.69 871 ARG A C 1
ATOM 6620 O O . ARG A 1 871 ? 25.884 -15.452 -21.130 1.00 94.69 871 ARG A O 1
ATOM 6627 N N . PRO A 1 872 ? 28.101 -15.310 -21.441 1.00 95.19 872 PRO A N 1
ATOM 6628 C CA . PRO A 1 872 ? 28.373 -16.686 -21.023 1.00 95.19 872 PRO A CA 1
ATOM 6629 C C . PRO A 1 872 ? 28.057 -16.923 -19.538 1.00 95.19 872 PRO A C 1
ATOM 6631 O O . PRO A 1 872 ? 28.336 -16.084 -18.684 1.00 95.19 872 PRO A O 1
ATOM 6634 N N . GLY A 1 873 ? 27.522 -18.105 -19.219 1.00 95.25 873 GLY A N 1
ATOM 6635 C CA . GLY A 1 873 ? 27.285 -18.530 -17.834 1.00 95.25 873 GLY A CA 1
ATOM 6636 C C . GLY A 1 873 ? 28.574 -18.924 -17.083 1.00 95.25 873 GLY A C 1
ATOM 6637 O O . GLY A 1 873 ? 29.597 -19.204 -17.719 1.00 95.25 873 GLY A O 1
ATOM 6638 N N . PRO A 1 874 ? 28.541 -19.025 -15.737 1.00 95.81 874 PRO A N 1
ATOM 6639 C CA . PRO A 1 874 ? 29.712 -19.276 -14.895 1.00 95.81 874 PRO A CA 1
ATOM 6640 C C . PRO A 1 874 ? 30.566 -20.483 -15.302 1.00 95.81 874 PRO A C 1
ATOM 6642 O O . PRO A 1 874 ? 31.786 -20.365 -15.398 1.00 95.81 874 PRO A O 1
ATOM 6645 N N . GLN A 1 875 ? 29.941 -21.615 -15.642 1.00 95.38 875 GLN A N 1
ATOM 6646 C CA . GLN A 1 875 ? 30.657 -22.831 -16.052 1.00 95.38 875 GLN A CA 1
ATOM 6647 C C . GLN A 1 875 ? 31.476 -22.640 -17.345 1.00 95.38 875 GLN A C 1
ATOM 6649 O O . GLN A 1 875 ? 32.563 -23.202 -17.486 1.00 95.38 875 GLN A O 1
ATOM 6654 N N . ALA A 1 876 ? 30.999 -21.809 -18.278 1.00 95.94 876 ALA A N 1
ATOM 6655 C CA . ALA A 1 876 ? 31.759 -21.444 -19.473 1.00 95.94 876 ALA A CA 1
ATOM 6656 C C . ALA A 1 876 ? 32.893 -20.459 -19.134 1.00 95.94 876 ALA A C 1
ATOM 6658 O O . ALA A 1 876 ? 33.999 -20.568 -19.665 1.00 95.94 876 ALA A O 1
ATOM 6659 N N . LEU A 1 877 ? 32.655 -19.537 -18.196 1.00 97.31 877 LEU A N 1
ATOM 6660 C CA . LEU A 1 877 ? 33.642 -18.558 -17.735 1.00 97.31 877 LEU A CA 1
ATOM 6661 C C . LEU A 1 877 ? 34.799 -19.173 -16.934 1.00 97.31 877 LEU A C 1
ATOM 6663 O O . LEU A 1 877 ? 35.920 -18.680 -17.047 1.00 97.31 877 LEU A O 1
ATOM 6667 N N . LEU A 1 878 ? 34.596 -20.293 -16.231 1.00 96.19 878 LEU A N 1
ATOM 6668 C CA . LEU A 1 878 ? 35.696 -21.079 -15.646 1.00 96.19 878 LEU A CA 1
ATOM 6669 C C . LEU A 1 878 ? 36.689 -21.608 -16.700 1.00 96.19 878 LEU A C 1
ATOM 6671 O O . LEU A 1 878 ? 37.858 -21.837 -16.388 1.00 96.19 878 LEU A O 1
ATOM 6675 N N . SER A 1 879 ? 36.250 -21.753 -17.956 1.00 95.50 879 SER A N 1
ATOM 6676 C CA . SER A 1 879 ? 37.106 -22.114 -19.097 1.00 95.50 879 SER A CA 1
ATOM 6677 C C . SER A 1 879 ? 37.737 -20.899 -19.799 1.00 95.50 879 SER A C 1
ATOM 6679 O O . SER A 1 879 ? 38.563 -21.071 -20.699 1.00 95.50 879 SER A O 1
ATOM 6681 N N . HIS A 1 880 ? 37.382 -19.666 -19.414 1.00 97.50 880 HIS A N 1
ATOM 6682 C CA . HIS A 1 880 ? 37.902 -18.451 -20.042 1.00 97.50 880 HIS A CA 1
ATOM 6683 C C . HIS A 1 880 ? 39.414 -18.317 -19.826 1.00 97.50 880 HIS A C 1
ATOM 6685 O O . HIS A 1 880 ? 39.919 -18.495 -18.718 1.00 97.50 880 HIS A O 1
ATOM 6691 N N . GLY A 1 881 ? 40.156 -17.921 -20.866 1.00 94.88 881 GLY A N 1
ATOM 6692 C CA . GLY A 1 881 ? 41.624 -17.932 -20.855 1.00 94.88 881 GLY A CA 1
ATOM 6693 C C . GLY A 1 881 ? 42.287 -17.066 -19.772 1.00 94.88 881 GLY A C 1
ATOM 6694 O O . GLY A 1 881 ? 43.450 -17.291 -19.451 1.00 94.88 881 GLY A O 1
ATOM 6695 N N . TRP A 1 882 ? 41.580 -16.089 -19.194 1.00 96.38 882 TRP A N 1
ATOM 6696 C CA . TRP A 1 882 ? 42.056 -15.346 -18.018 1.00 96.38 882 TRP A CA 1
ATOM 6697 C C . TRP A 1 882 ? 41.923 -16.161 -16.719 1.00 96.38 882 TRP A C 1
ATOM 6699 O O . TRP A 1 882 ? 42.924 -16.349 -16.031 1.00 96.38 882 TRP A O 1
ATOM 6709 N N . ILE A 1 883 ? 40.740 -16.727 -16.450 1.00 96.75 883 ILE A N 1
ATOM 6710 C CA . ILE A 1 883 ? 40.462 -17.577 -15.278 1.00 96.75 883 ILE A CA 1
ATOM 6711 C C . ILE A 1 883 ? 41.292 -18.861 -15.322 1.00 96.75 883 ILE A C 1
ATOM 6713 O O . ILE A 1 883 ? 41.910 -19.237 -14.329 1.00 96.75 883 ILE A O 1
ATOM 6717 N N . ARG A 1 884 ? 41.423 -19.489 -16.496 1.00 94.12 884 ARG A N 1
ATOM 6718 C CA . ARG A 1 884 ? 42.249 -20.691 -16.664 1.00 94.12 884 ARG A CA 1
ATOM 6719 C C . ARG A 1 884 ? 43.713 -20.448 -16.272 1.00 94.12 884 ARG A C 1
ATOM 6721 O O . ARG A 1 884 ? 44.295 -21.272 -15.583 1.00 94.12 884 ARG A O 1
ATOM 6728 N N . ARG A 1 885 ? 44.282 -19.277 -16.600 1.00 91.69 885 ARG A N 1
ATOM 6729 C CA . ARG A 1 885 ? 45.637 -18.861 -16.166 1.00 91.69 885 ARG A CA 1
ATOM 6730 C C . ARG A 1 885 ? 45.717 -18.326 -14.727 1.00 91.69 885 ARG A C 1
ATOM 6732 O O . ARG A 1 885 ? 46.811 -17.985 -14.277 1.00 91.69 885 ARG A O 1
ATOM 6739 N N . SER A 1 886 ? 44.594 -18.220 -14.019 1.00 91.31 886 SER A N 1
ATOM 6740 C CA . SER A 1 886 ? 44.574 -18.092 -12.560 1.00 91.31 886 SER A CA 1
ATOM 6741 C C . SER A 1 886 ? 44.707 -19.485 -11.932 1.00 91.31 886 SER A C 1
ATOM 6743 O O . SER A 1 886 ? 45.688 -19.734 -11.233 1.00 91.31 886 SER A O 1
ATOM 6745 N N . ARG A 1 887 ? 43.838 -20.426 -12.331 1.00 89.31 887 ARG A N 1
ATOM 6746 C CA . ARG A 1 887 ? 43.828 -21.837 -11.890 1.00 89.31 887 ARG A CA 1
ATOM 6747 C C . ARG A 1 887 ? 45.137 -22.584 -12.178 1.00 89.31 887 ARG A C 1
ATOM 6749 O O . ARG A 1 887 ? 45.659 -23.283 -11.320 1.00 89.31 887 ARG A O 1
ATOM 6756 N N . GLU A 1 888 ? 45.693 -22.419 -13.378 1.00 90.25 888 GLU A N 1
ATOM 6757 C CA . GLU A 1 888 ? 46.935 -23.074 -13.833 1.00 90.25 888 GLU A CA 1
ATOM 6758 C C . GLU A 1 888 ? 48.220 -22.392 -13.309 1.00 90.25 888 GLU A C 1
ATOM 6760 O O . GLU A 1 888 ? 49.328 -22.776 -13.692 1.00 90.25 888 GLU A O 1
ATOM 6765 N N . ARG A 1 889 ? 48.117 -21.342 -12.481 1.00 86.81 889 ARG A N 1
ATOM 6766 C CA . ARG A 1 889 ? 49.272 -20.530 -12.075 1.00 86.81 889 ARG A CA 1
ATOM 6767 C C . ARG A 1 889 ? 50.180 -21.276 -11.095 1.00 86.81 889 ARG A C 1
ATOM 6769 O O . ARG A 1 889 ? 49.737 -21.718 -10.041 1.00 86.81 889 ARG A O 1
ATOM 6776 N N . GLN A 1 890 ? 51.479 -21.297 -11.396 1.00 83.19 890 GLN A N 1
ATOM 6777 C CA . GLN A 1 890 ? 52.522 -21.777 -10.487 1.00 83.19 890 GLN A CA 1
ATOM 6778 C C . GLN A 1 890 ? 53.565 -20.675 -10.199 1.00 83.19 890 GLN A C 1
ATOM 6780 O O . GLN A 1 890 ? 54.093 -20.094 -11.152 1.00 83.19 890 GLN A O 1
ATOM 6785 N N . PRO A 1 891 ? 53.870 -20.367 -8.920 1.00 83.44 891 PRO A N 1
ATOM 6786 C CA . PRO A 1 891 ? 53.078 -20.732 -7.740 1.00 83.44 891 PRO A CA 1
ATOM 6787 C C . PRO A 1 891 ? 51.675 -20.080 -7.782 1.00 83.44 891 PRO A C 1
ATOM 6789 O O . PRO A 1 891 ? 51.511 -19.050 -8.450 1.00 83.44 891 PRO A O 1
ATOM 6792 N N . PRO A 1 892 ? 50.673 -20.633 -7.072 1.00 81.81 892 PRO A N 1
ATOM 6793 C CA . PRO A 1 892 ? 49.347 -20.028 -6.945 1.00 81.81 892 PRO A CA 1
ATOM 6794 C C . PRO A 1 892 ? 49.378 -18.595 -6.390 1.00 81.81 892 PRO A C 1
ATOM 6796 O O . PRO A 1 892 ? 50.384 -18.121 -5.858 1.00 81.81 892 PRO A O 1
ATOM 6799 N N . ALA A 1 893 ? 48.257 -17.881 -6.504 1.00 84.62 893 ALA A N 1
ATOM 6800 C CA . ALA A 1 893 ? 48.111 -16.584 -5.853 1.00 84.62 893 ALA A CA 1
ATOM 6801 C C . ALA A 1 893 ? 47.968 -16.769 -4.329 1.00 84.62 893 ALA A C 1
ATOM 6803 O O . ALA A 1 893 ? 46.977 -17.322 -3.861 1.00 84.62 893 ALA A O 1
ATOM 6804 N N . ASP A 1 894 ? 48.946 -16.289 -3.558 1.00 86.75 894 ASP A N 1
ATOM 6805 C CA . ASP A 1 894 ? 48.913 -16.309 -2.091 1.00 86.75 894 ASP A CA 1
ATOM 6806 C C . ASP A 1 894 ? 48.030 -15.167 -1.556 1.00 86.75 894 ASP A C 1
ATOM 6808 O O . ASP A 1 894 ? 48.493 -14.053 -1.285 1.00 86.75 894 ASP A O 1
ATOM 6812 N N . LEU A 1 895 ? 46.727 -15.441 -1.447 1.00 90.31 895 LEU A N 1
ATOM 6813 C CA . LEU A 1 895 ? 45.762 -14.485 -0.901 1.00 90.31 895 LEU A CA 1
ATOM 6814 C C . LEU A 1 895 ? 45.892 -14.329 0.615 1.00 90.31 895 LEU A C 1
ATOM 6816 O O . LEU A 1 895 ? 45.605 -13.248 1.121 1.00 90.31 895 LEU A O 1
ATOM 6820 N N . ALA A 1 896 ? 46.384 -15.341 1.330 1.00 91.19 896 ALA A N 1
ATOM 6821 C CA . ALA A 1 896 ? 46.618 -15.254 2.766 1.00 91.19 896 ALA A CA 1
ATOM 6822 C C . ALA A 1 896 ? 47.691 -14.192 3.083 1.00 91.19 896 ALA A C 1
ATOM 6824 O O . ALA A 1 896 ? 47.523 -13.370 3.983 1.00 91.19 896 ALA A O 1
ATOM 6825 N N . SER A 1 897 ? 48.778 -14.135 2.305 1.00 89.88 897 SER A N 1
ATOM 6826 C CA . SER A 1 897 ? 49.792 -13.079 2.435 1.00 89.88 897 SER A CA 1
ATOM 6827 C C . SER A 1 897 ? 49.316 -11.722 1.918 1.00 89.88 897 SER A C 1
ATOM 6829 O O . SER A 1 897 ? 49.723 -10.702 2.472 1.00 89.88 897 SER A O 1
ATOM 6831 N N . TRP A 1 898 ? 48.425 -11.678 0.919 1.00 91.44 898 TRP A N 1
ATOM 6832 C CA . TRP A 1 898 ? 47.771 -10.426 0.511 1.00 91.44 898 TRP A CA 1
ATOM 6833 C C . TRP A 1 898 ? 46.887 -9.859 1.632 1.00 91.44 898 TRP A C 1
ATOM 6835 O O . TRP A 1 898 ? 47.032 -8.688 1.971 1.00 91.44 898 TRP A O 1
ATOM 6845 N N . VAL A 1 899 ? 46.056 -10.691 2.273 1.00 91.88 899 VAL A N 1
ATOM 6846 C CA . VAL A 1 899 ? 45.253 -10.320 3.451 1.00 91.88 899 VAL A CA 1
ATOM 6847 C C . VAL A 1 899 ? 46.156 -9.828 4.584 1.00 91.88 899 VAL A C 1
ATOM 6849 O O . VAL A 1 899 ? 45.974 -8.707 5.054 1.00 91.88 899 VAL A O 1
ATOM 6852 N N . ARG A 1 900 ? 47.185 -10.599 4.972 1.00 89.50 900 ARG A N 1
ATOM 6853 C CA . ARG A 1 900 ? 48.143 -10.201 6.024 1.00 89.50 900 ARG A CA 1
ATOM 6854 C C . ARG A 1 900 ? 48.845 -8.870 5.715 1.00 89.50 900 ARG A C 1
ATOM 6856 O O . ARG A 1 900 ? 49.002 -8.048 6.613 1.00 89.50 900 ARG A O 1
ATOM 6863 N N . GLY A 1 901 ? 49.201 -8.613 4.453 1.00 85.94 901 GLY A N 1
ATOM 6864 C CA . GLY A 1 901 ? 49.790 -7.343 3.998 1.00 85.94 901 GLY A CA 1
ATOM 6865 C C . GLY A 1 901 ? 48.850 -6.126 4.050 1.00 85.94 901 GLY A C 1
ATOM 6866 O O . GLY A 1 901 ? 49.300 -4.994 3.862 1.00 85.94 901 GLY A O 1
ATOM 6867 N N . LEU A 1 902 ? 47.558 -6.347 4.311 1.00 86.19 902 LEU A N 1
ATOM 6868 C CA . LEU A 1 902 ? 46.551 -5.318 4.582 1.00 86.19 902 LEU A CA 1
ATOM 6869 C C . LEU A 1 902 ? 46.176 -5.232 6.075 1.00 86.19 902 LEU A C 1
ATOM 6871 O O . LEU A 1 902 ? 45.383 -4.366 6.453 1.00 86.19 902 LEU A O 1
ATOM 6875 N N . GLU A 1 903 ? 46.695 -6.121 6.927 1.00 74.19 903 GLU A N 1
ATOM 6876 C CA . GLU A 1 903 ? 46.565 -6.062 8.393 1.00 74.19 903 GLU A CA 1
ATOM 6877 C C . GLU A 1 903 ? 47.790 -5.429 9.072 1.00 74.19 903 GLU A C 1
ATOM 6879 O O . GLU A 1 903 ? 47.624 -4.780 10.104 1.00 74.19 903 GLU A O 1
ATOM 6884 N N . ALA A 1 904 ? 48.977 -5.585 8.475 1.00 58.78 904 ALA A N 1
ATOM 6885 C CA . ALA A 1 904 ? 50.175 -4.783 8.750 1.00 58.78 904 ALA A CA 1
ATOM 6886 C C . ALA A 1 904 ? 50.127 -3.411 8.049 1.00 58.78 904 ALA A C 1
ATOM 6888 O O . ALA A 1 904 ? 50.888 -2.505 8.444 1.00 58.78 904 ALA A O 1
#

pLDDT: mean 71.86, std 27.83, range [22.11, 98.81]

InterPro domains:
  IPR000719 Protein kinase domain [PF00069] (618-883)
  IPR000719 Protein kinase domain [PS50011] (616-883)
  IPR000719 Protein kinase domain [SM00220] (616-883)
  IPR001544 Aminotransferase class IV [PF01063] (63-315)
  IPR005786 Branched-chain amino acid aminotransferase II [TIGR01123] (37-361)
  IPR008271 Serine/threonine-protein kinase, active site [PS00108] (739-751)
  IPR011009 Protein kinase-like domain superfamily [SSF56112] (618-889)
  IPR017441 Protein kinase, ATP binding site [PS00107] (622-645)
  IPR033939 Branched-chain aminotransferase [cd01557] (49-352)
  IPR036038 Aminotransferase-like, PLP-dependent enzymes [SSF56752] (8-361)
  IPR043131 Branched-chain-amino-acid aminotransferase-like, N-terminal [G3DSA:3.30.470.10] (4-178)
  IPR043132 Branched-chain-amino-acid aminotransferase-like, C-terminal [G3DSA:3.20.10.10] (179-363)
  IPR050915 MAP kinase kinase [PTHR47448] (608-821)